Protein AF-0000000079723675 (afdb_homodimer)

pLDDT: mean 72.55, std 24.97, range [15.48, 98.06]

Nearest PDB structures (foldseek):
  5cr4-assembly1_A  TM=3.890E-01  e=3.485E-01  synthetic construct
  6el2-assembly1_B  TM=4.693E-01  e=3.642E+00  Sulfolobus acidocaldarius
  6en8-assembly1_E  TM=5.017E-01  e=5.635E+00  Sulfolobus acidocaldarius DSM 639
  5k7z-assembly2_C  TM=5.025E-01  e=7.403E+00  Myxococcus xanthus DK 1622
  5cr4-assembly1_A  TM=3.819E-01  e=1.447E-01  synthetic construct

Secondary structure (DSSP, 8-state):
--------------------------------------------------SS---THHHHH-GGG---------HHHH-HHHHHHHHHHHHHHHHHHTT---SSSS--EESS-STT-TTEEEETTT--EEESSTTSTTTT--S-THHHHHHHHHHHHHTTS---HHHHHHHHT--HHHHHHHHHHHHHHHHHHHHHHHHHHHHHHHHHHHHS-----SSS--HHHHTTS--EEEEEEEE--HHHHT-TTS-TTS-STTGGGB--GGGT--B-SEEEEEEEETTS-EEEEEES---HHHHHHHHHHHS-TTS-EEE-TT-TT--S-TTEEE--S--B-SSTT-SB-GGGTB-TTS-B-HHHHHHHHHHHHHHTTSS---GGGHHHHHHHHHHHHHGGG-HHHHHHHH-STT----S--/--------------------------------------------------SS---SHHHHH-GGG---------HHHH-HHHHHHHHHHHHHHHHHHTT---SSSS--EESS-STT-TTEEEETTT--EEESSTTSTTTT--S-THHHHHHHHHHHHHTTS---HHHHHHHHT--HHHHHHHHHHHHHHHHHHHHHHHHHHHHHHHHHHHHS-----SSS--HHHHTTS--EEEEEEEE--HHHHT-TTS-TT--STTGGGB--GGGT--B-SEEEEEEEETTS-EEEEEES---HHHHHHHHHHHS-TTS-EEE-TT-TT--S-TTEEE--S--B-SSTT-SB-GGGTB-TTS-B-HHHHHHHHHHHHHHGGGS---GGGHHHHHHHHHHHHHGGG-HHHHHHHH-STT----S--

InterPro domains:
  IPR024445 ISXO2-like transposase domain [PF12762] (253-391)
  IPR024445 ISXO2-like transposase domain [SM01126] (266-394)

Solvent-accessible surface area (backbone atoms only — not comparable to full-atom values): 48004 Å² total; per-residue (Å²): 138,90,80,77,84,87,79,81,87,80,80,79,86,80,83,72,84,76,77,76,75,74,81,72,80,67,82,66,72,76,70,70,72,72,65,76,74,75,74,69,68,70,71,64,54,56,77,73,77,68,65,98,61,74,61,57,57,59,43,29,38,44,58,90,69,63,66,89,67,66,90,37,71,45,63,63,68,69,33,65,69,52,29,49,51,25,28,46,44,29,50,51,49,41,23,56,44,56,63,59,71,63,96,56,97,66,67,41,70,23,44,62,68,44,85,98,32,74,54,31,28,33,24,74,71,80,58,52,76,42,63,50,32,59,85,44,82,52,43,90,57,85,64,68,55,24,56,57,38,49,52,52,47,49,37,56,47,45,53,77,45,67,76,49,39,66,38,45,10,51,55,65,54,40,58,54,70,60,22,40,52,51,48,50,38,51,24,51,52,32,31,54,52,32,50,51,52,45,54,51,51,25,52,49,48,41,54,47,22,70,75,53,75,65,81,62,70,97,70,64,66,42,48,78,74,47,57,70,42,68,35,32,30,36,41,73,47,73,46,70,27,68,70,53,70,65,45,69,75,55,64,72,74,62,80,52,82,71,63,72,26,40,40,50,71,90,70,69,41,48,68,57,29,39,35,32,42,39,38,31,33,49,76,53,48,48,46,57,41,66,43,95,56,96,42,67,68,56,54,50,52,55,42,60,72,54,45,48,65,60,44,36,34,32,25,46,65,84,57,74,79,67,77,85,38,81,37,55,46,64,27,49,61,76,49,56,34,85,54,86,86,45,69,73,26,70,41,31,54,38,30,87,31,56,42,49,44,56,64,34,50,53,51,50,51,50,49,52,60,27,50,59,76,46,53,69,65,59,52,90,53,38,47,42,58,36,23,32,56,25,26,57,66,34,43,82,61,34,66,68,58,40,46,66,69,54,47,74,79,76,51,62,67,38,69,87,115,139,83,82,83,75,81,74,80,91,82,83,77,83,79,89,78,86,75,78,79,78,74,81,72,80,67,82,66,71,77,67,70,74,72,63,74,72,72,74,65,66,69,74,64,55,55,78,74,78,66,66,96,58,73,61,58,56,61,41,28,38,42,58,87,66,62,70,90,64,66,91,36,69,45,66,61,68,69,33,64,69,52,31,50,50,24,29,44,43,29,50,51,48,41,22,56,45,57,64,59,72,63,95,57,96,68,67,41,66,21,43,61,70,45,84,98,31,74,54,31,27,32,23,75,70,80,58,52,75,41,61,50,32,59,84,41,83,50,43,91,57,84,64,68,55,24,55,56,36,51,50,51,47,49,37,55,48,44,53,77,46,68,77,50,39,66,39,44,10,50,54,66,55,42,58,55,69,60,22,40,52,52,49,48,38,52,24,52,51,32,32,54,52,31,51,52,52,45,54,52,49,25,53,51,48,40,54,47,23,69,74,53,74,66,82,63,70,95,70,63,67,39,49,78,74,46,57,69,42,69,36,32,29,35,41,75,47,74,47,70,25,65,71,53,69,64,45,67,77,53,62,74,74,61,79,51,81,71,64,72,27,40,40,53,71,88,70,67,41,48,68,58,28,40,36,34,42,39,37,31,33,48,78,54,48,49,47,54,40,66,41,94,56,96,41,67,68,57,52,50,53,54,42,60,72,54,44,46,64,59,44,35,34,33,25,44,67,84,57,75,81,67,75,86,39,82,38,55,46,64,27,48,61,77,49,58,33,85,52,86,86,43,69,73,24,69,41,30,54,36,32,86,31,57,42,49,45,57,64,35,50,53,51,50,50,49,49,53,61,28,52,60,76,55,48,64,65,59,50,90,53,38,47,42,58,36,22,33,55,24,27,56,67,34,43,82,61,35,65,69,59,41,45,66,71,56,48,74,77,74,51,60,65,40,66,87,115

Organism: NCBI:txid2484901

Structure (mmCIF, N/CA/C/O backbone):
data_AF-0000000079723675-model_v1
#
loop_
_entity.id
_entity.type
_entity.pdbx_description
1 polymer 'ISXO2-like transposase domain-containing protein'
#
loop_
_atom_site.group_PDB
_atom_site.id
_atom_site.type_symbol
_atom_site.label_atom_id
_atom_site.label_alt_id
_atom_site.label_comp_id
_atom_site.label_asym_id
_atom_site.label_entity_id
_atom_site.label_seq_id
_atom_site.pdbx_PDB_ins_code
_atom_site.Cartn_x
_atom_site.Cartn_y
_atom_site.Cartn_z
_atom_site.occupancy
_atom_site.B_iso_or_equiv
_atom_site.auth_seq_id
_atom_site.auth_comp_id
_atom_site.auth_asym_id
_atom_site.auth_atom_id
_atom_site.pdbx_PDB_model_num
ATOM 1 N N . MET A 1 1 ? -50.812 52.094 -29.219 1 16.36 1 MET A N 1
ATOM 2 C CA . MET A 1 1 ? -50.406 52.469 -30.578 1 16.36 1 MET A CA 1
ATOM 3 C C . MET A 1 1 ? -49.125 51.719 -30.969 1 16.36 1 MET A C 1
ATOM 5 O O . MET A 1 1 ? -49.094 50.938 -31.922 1 16.36 1 MET A O 1
ATOM 9 N N . THR A 1 2 ? -48.031 52.438 -31.031 1 16.05 2 THR A N 1
ATOM 10 C CA . THR A 1 2 ? -46.969 52.5 -32.031 1 16.05 2 THR A CA 1
ATOM 11 C C . THR A 1 2 ? -45.938 51.406 -31.781 1 16.05 2 THR A C 1
ATOM 13 O O . THR A 1 2 ? -45.438 51.25 -30.656 1 16.05 2 THR A O 1
ATOM 16 N N . ARG A 1 3 ? -45.625 50.469 -32.781 1 17.98 3 ARG A N 1
ATOM 17 C CA . ARG A 1 3 ? -45 49.312 -33.406 1 17.98 3 ARG A CA 1
ATOM 18 C C . ARG A 1 3 ? -43.5 49.469 -33.531 1 17.98 3 ARG A C 1
ATOM 20 O O . ARG A 1 3 ? -42.844 48.656 -34.188 1 17.98 3 ARG A O 1
ATOM 27 N N . SER A 1 4 ? -42.969 50.562 -33.188 1 15.48 4 SER A N 1
ATOM 28 C CA . SER A 1 4 ? -41.875 51.031 -34.031 1 15.48 4 SER A CA 1
ATOM 29 C C . SER A 1 4 ? -40.719 50.062 -34.031 1 15.48 4 SER A C 1
ATOM 31 O O . SER A 1 4 ? -40.625 49.219 -33.156 1 15.48 4 SER A O 1
ATOM 33 N N . LEU A 1 5 ? -39.469 50.469 -34.031 1 16.7 5 LEU A N 1
ATOM 34 C CA . LEU A 1 5 ? -38.531 50.688 -35.125 1 16.7 5 LEU A CA 1
ATOM 35 C C . LEU A 1 5 ? -37.406 49.656 -35.094 1 16.7 5 LEU A C 1
ATOM 37 O O . LEU A 1 5 ? -37.188 48.969 -36.125 1 16.7 5 LEU A O 1
ATOM 41 N N . SER A 1 6 ? -36.125 50 -34.875 1 16.11 6 SER A N 1
ATOM 42 C CA . SER A 1 6 ? -35 50.125 -35.781 1 16.11 6 SER A CA 1
ATOM 43 C C . SER A 1 6 ? -34.062 48.938 -35.688 1 16.11 6 SER A C 1
ATOM 45 O O . SER A 1 6 ? -33.875 48.375 -34.594 1 16.11 6 SER A O 1
ATOM 47 N N . ARG A 1 7 ? -33.312 48.438 -36.781 1 17.86 7 ARG A N 1
ATOM 48 C CA . ARG A 1 7 ? -32.719 47.375 -37.562 1 17.86 7 ARG A CA 1
ATOM 49 C C . ARG A 1 7 ? -31.266 47.156 -37.188 1 17.86 7 ARG A C 1
ATOM 51 O O . ARG A 1 7 ? -30.594 46.281 -37.75 1 17.86 7 ARG A O 1
ATOM 58 N N . THR A 1 8 ? -30.609 47.844 -36.219 1 17.09 8 THR A N 1
ATOM 59 C CA . THR A 1 8 ? -29.297 48.25 -36.719 1 17.09 8 THR A CA 1
ATOM 60 C C . THR A 1 8 ? -28.453 47.031 -37.094 1 17.09 8 THR A C 1
ATOM 62 O O . THR A 1 8 ? -28.703 45.906 -36.625 1 17.09 8 THR A O 1
ATOM 65 N N . PRO A 1 9 ? -27 47.094 -37.062 1 18.28 9 PRO A N 1
ATOM 66 C CA . PRO A 1 9 ? -25.906 47 -38.031 1 18.28 9 PRO A CA 1
ATOM 67 C C . PRO A 1 9 ? -25.297 45.594 -38.094 1 18.28 9 PRO A C 1
ATOM 69 O O . PRO A 1 9 ? -25.406 44.844 -37.156 1 18.28 9 PRO A O 1
ATOM 72 N N . THR A 1 10 ? -24.656 45.188 -39.219 1 18.36 10 THR A N 1
ATOM 73 C CA . THR A 1 10 ? -24.266 44.125 -40.156 1 18.36 10 THR A CA 1
ATOM 74 C C . THR A 1 10 ? -22.906 43.562 -39.781 1 18.36 10 THR A C 1
ATOM 76 O O . THR A 1 10 ? -21.875 44.188 -39.938 1 18.36 10 THR A O 1
ATOM 79 N N . PHE A 1 11 ? -22.531 43.219 -38.531 1 19.47 11 PHE A N 1
ATOM 80 C CA . PHE A 1 11 ? -21.094 43.031 -38.281 1 19.47 11 PHE A CA 1
ATOM 81 C C . PHE A 1 11 ? -20.516 42.031 -39.25 1 19.47 11 PHE A C 1
ATOM 83 O O . PHE A 1 11 ? -21.125 40.969 -39.5 1 19.47 11 PHE A O 1
ATOM 90 N N . PRO A 1 12 ? -19.578 42.469 -40.031 1 18.55 12 PRO A N 1
ATOM 91 C CA . PRO A 1 12 ? -19.031 41.844 -41.25 1 18.55 12 PRO A CA 1
ATOM 92 C C . PRO A 1 12 ? -18.547 40.438 -41.031 1 18.55 12 PRO A C 1
ATOM 94 O O . PRO A 1 12 ? -18.328 40 -39.875 1 18.55 12 PRO A O 1
ATOM 97 N N . PRO A 1 13 ? -18.141 39.719 -42.125 1 17.48 13 PRO A N 1
ATOM 98 C CA . PRO A 1 13 ? -18.078 38.344 -42.625 1 17.48 13 PRO A CA 1
ATOM 99 C C . PRO A 1 13 ? -16.938 37.531 -41.969 1 17.48 13 PRO A C 1
ATOM 101 O O . PRO A 1 13 ? -16.031 38.125 -41.375 1 17.48 13 PRO A O 1
ATOM 104 N N . LYS A 1 14 ? -16.781 36.156 -42.281 1 18.22 14 LYS A N 1
ATOM 105 C CA . LYS A 1 14 ? -16.375 34.812 -41.969 1 18.22 14 LYS A CA 1
ATOM 106 C C . LYS A 1 14 ? -14.914 34.562 -42.344 1 18.22 14 LYS A C 1
ATOM 108 O O . LYS A 1 14 ? -14.625 33.938 -43.375 1 18.22 14 LYS A O 1
ATOM 113 N N . SER A 1 15 ? -13.961 35.594 -42.125 1 16.7 15 SER A N 1
ATOM 114 C CA . SER A 1 15 ? -12.773 35.469 -42.969 1 16.7 15 SER A CA 1
ATOM 115 C C . SER A 1 15 ? -12.117 34.094 -42.812 1 16.7 15 SER A C 1
ATOM 117 O O . SER A 1 15 ? -12.109 33.531 -41.688 1 16.7 15 SER A O 1
ATOM 119 N N . THR A 1 16 ? -11.711 33.344 -43.938 1 18.69 16 THR A N 1
ATOM 120 C CA . THR A 1 16 ? -11.289 32.094 -44.562 1 18.69 16 THR A CA 1
ATOM 121 C C . THR A 1 16 ? -9.836 31.781 -44.25 1 18.69 16 THR A C 1
ATOM 123 O O . THR A 1 16 ? -9.25 30.875 -44.844 1 18.69 16 THR A O 1
ATOM 126 N N . SER A 1 17 ? -9.203 32.438 -43.25 1 17.56 17 SER A N 1
ATOM 127 C CA . SER A 1 17 ? -7.762 32.469 -43.5 1 17.56 17 SER A CA 1
ATOM 128 C C . SER A 1 17 ? -7.203 31.078 -43.75 1 17.56 17 SER A C 1
ATOM 130 O O . SER A 1 17 ? -7.594 30.125 -43.062 1 17.56 17 SER A O 1
ATOM 132 N N . GLU A 1 18 ? -6.582 30.844 -44.906 1 17.5 18 GLU A N 1
ATOM 133 C CA . GLU A 1 18 ? -5.895 29.875 -45.75 1 17.5 18 GLU A CA 1
ATOM 134 C C . GLU A 1 18 ? -4.742 29.203 -45 1 17.5 18 GLU A C 1
ATOM 136 O O . GLU A 1 18 ? -3.82 29.891 -44.531 1 17.5 18 GLU A O 1
ATOM 141 N N . ALA A 1 19 ? -5.008 28.172 -44.25 1 18.5 19 ALA A N 1
ATOM 142 C CA . ALA A 1 19 ? -4.133 27.266 -43.5 1 18.5 19 ALA A CA 1
ATOM 143 C C . ALA A 1 19 ? -2.986 26.766 -44.375 1 18.5 19 ALA A C 1
ATOM 145 O O . ALA A 1 19 ? -3.215 26.219 -45.469 1 18.5 19 ALA A O 1
ATOM 146 N N . ASP A 1 20 ? -1.951 27.609 -44.531 1 17.81 20 ASP A N 1
ATOM 147 C CA . ASP A 1 20 ? -0.796 27.375 -45.375 1 17.81 20 ASP A CA 1
ATOM 148 C C . ASP A 1 20 ? -0.381 25.906 -45.375 1 17.81 20 ASP A C 1
ATOM 150 O O . ASP A 1 20 ? -0.343 25.281 -44.312 1 17.81 20 ASP A O 1
ATOM 154 N N . PRO A 1 21 ? -0.301 25.203 -46.562 1 19.31 21 PRO A N 1
ATOM 155 C CA . PRO A 1 21 ? -0.136 23.797 -46.969 1 19.31 21 PRO A CA 1
ATOM 156 C C . PRO A 1 21 ? 1.238 23.234 -46.594 1 19.31 21 PRO A C 1
ATOM 158 O O . PRO A 1 21 ? 2.256 23.719 -47.125 1 19.31 21 PRO A O 1
ATOM 161 N N . LEU A 1 22 ? 1.754 23.344 -45.438 1 19.3 22 LEU A N 1
ATOM 162 C CA . LEU A 1 22 ? 3.18 23.047 -45.344 1 19.3 22 LEU A CA 1
ATOM 163 C C . LEU A 1 22 ? 3.518 21.766 -46.125 1 19.3 22 LEU A C 1
ATOM 165 O O . LEU A 1 22 ? 2.727 20.828 -46.156 1 19.3 22 LEU A O 1
ATOM 169 N N . PRO A 1 23 ? 4.41 21.875 -47.062 1 18.03 23 PRO A N 1
ATOM 170 C CA . PRO A 1 23 ? 4.75 20.875 -48.062 1 18.03 23 PRO A CA 1
ATOM 171 C C . PRO A 1 23 ? 4.973 19.484 -47.469 1 18.03 23 PRO A C 1
ATOM 173 O O . PRO A 1 23 ? 5.402 19.359 -46.344 1 18.03 23 PRO A O 1
ATOM 176 N N . ARG A 1 24 ? 4.25 18.438 -48 1 18.33 24 ARG A N 1
ATOM 177 C CA . ARG A 1 24 ? 4.086 17 -47.875 1 18.33 24 ARG A CA 1
ATOM 178 C C . ARG A 1 24 ? 5.387 16.266 -48.156 1 18.33 24 ARG A C 1
ATOM 180 O O . ARG A 1 24 ? 5.387 15.25 -48.875 1 18.33 24 ARG A O 1
ATOM 187 N N . GLN A 1 25 ? 6.547 16.953 -48.031 1 17.94 25 GLN A N 1
ATOM 188 C CA . GLN A 1 25 ? 7.559 16.125 -48.688 1 17.94 25 GLN A CA 1
ATOM 189 C C . GLN A 1 25 ? 7.465 14.68 -48.25 1 17.94 25 GLN A C 1
ATOM 191 O O . GLN A 1 25 ? 7.176 14.398 -47.094 1 17.94 25 GLN A O 1
ATOM 196 N N . GLY A 1 26 ? 7.277 13.719 -49.219 1 17.7 26 GLY A N 1
ATOM 197 C CA . GLY A 1 26 ? 7.027 12.305 -49.438 1 17.7 26 GLY A CA 1
ATOM 198 C C . GLY A 1 26 ? 8.07 11.414 -48.781 1 17.7 26 GLY A C 1
ATOM 199 O O . GLY A 1 26 ? 8.125 10.211 -49.031 1 17.7 26 GLY A O 1
ATOM 200 N N . VAL A 1 27 ? 8.93 11.859 -47.938 1 18.97 27 VAL A N 1
ATOM 201 C CA . VAL A 1 27 ? 10.078 10.961 -47.781 1 18.97 27 VAL A CA 1
ATOM 202 C C . VAL A 1 27 ? 9.594 9.562 -47.438 1 18.97 27 VAL A C 1
ATOM 204 O O . VAL A 1 27 ? 8.781 9.391 -46.5 1 18.97 27 VAL A O 1
ATOM 207 N N . THR A 1 28 ? 9.531 8.633 -48.375 1 19.16 28 THR A N 1
ATOM 208 C CA . THR A 1 28 ? 9.211 7.215 -48.531 1 19.16 28 THR A CA 1
ATOM 209 C C . THR A 1 28 ? 9.984 6.387 -47.5 1 19.16 28 THR A C 1
ATOM 211 O O . THR A 1 28 ? 9.914 5.156 -47.5 1 19.16 28 THR A O 1
ATOM 214 N N . SER A 1 29 ? 10.594 6.984 -46.531 1 18.81 29 SER A N 1
ATOM 215 C CA . SER A 1 29 ? 11.602 6.094 -45.969 1 18.81 29 SER A CA 1
ATOM 216 C C . SER A 1 29 ? 11 4.738 -45.625 1 18.81 29 SER A C 1
ATOM 218 O O . SER A 1 29 ? 9.852 4.656 -45.188 1 18.81 29 SER A O 1
ATOM 220 N N . SER A 1 30 ? 11.438 3.664 -46.312 1 18.86 30 SER A N 1
ATOM 221 C CA . SER A 1 30 ? 11.172 2.229 -46.281 1 18.86 30 SER A CA 1
ATOM 222 C C . SER A 1 30 ? 11.164 1.713 -44.844 1 18.86 30 SER A C 1
ATOM 224 O O . SER A 1 30 ? 12.18 1.761 -44.156 1 18.86 30 SER A O 1
ATOM 226 N N . LEU A 1 31 ? 10.312 2.168 -44.156 1 19.25 31 LEU A N 1
ATOM 227 C CA . LEU A 1 31 ? 10.18 1.671 -42.812 1 19.25 31 LEU A CA 1
ATOM 228 C C . LEU A 1 31 ? 10.18 0.146 -42.781 1 19.25 31 LEU A C 1
ATOM 230 O O . LEU A 1 31 ? 9.211 -0.486 -43.219 1 19.25 31 LEU A O 1
ATOM 234 N N . ARG A 1 32 ? 11.375 -0.389 -43.156 1 20.66 32 ARG A N 1
ATOM 235 C CA . ARG A 1 32 ? 11.453 -1.842 -43.031 1 20.66 32 ARG A CA 1
ATOM 236 C C . ARG A 1 32 ? 10.758 -2.324 -41.781 1 20.66 32 ARG A C 1
ATOM 238 O O . ARG A 1 32 ? 10.859 -1.69 -40.719 1 20.66 32 ARG A O 1
ATOM 245 N N . SER A 1 33 ? 9.648 -2.846 -41.969 1 20.62 33 SER A N 1
ATOM 246 C CA . SER A 1 33 ? 8.789 -3.6 -41.062 1 20.62 33 SER A CA 1
ATOM 247 C C . SER A 1 33 ? 9.609 -4.465 -40.125 1 20.62 33 SER A C 1
ATOM 249 O O . SER A 1 33 ? 10.188 -5.473 -40.531 1 20.62 33 SER A O 1
ATOM 251 N N . ALA A 1 34 ? 10.594 -3.846 -39.469 1 20.78 34 ALA A N 1
ATOM 252 C CA . ALA A 1 34 ? 11.312 -4.816 -38.656 1 20.78 34 ALA A CA 1
ATOM 253 C C . ALA A 1 34 ? 10.336 -5.695 -37.875 1 20.78 34 ALA A C 1
ATOM 255 O O . ALA A 1 34 ? 9.547 -5.195 -37.062 1 20.78 34 ALA A O 1
ATOM 256 N N . SER A 1 35 ? 9.812 -6.699 -38.5 1 20.45 35 SER A N 1
ATOM 257 C CA . SER A 1 35 ? 9.047 -7.797 -37.938 1 20.45 35 SER A CA 1
ATOM 258 C C . SER A 1 35 ? 9.633 -8.227 -36.594 1 20.45 35 SER A C 1
ATOM 260 O O . SER A 1 35 ? 10.836 -8.484 -36.469 1 20.45 35 SER A O 1
ATOM 262 N N . PRO A 1 36 ? 9.203 -7.574 -35.594 1 24.47 36 PRO A N 1
ATOM 263 C CA . PRO A 1 36 ? 9.812 -8.078 -34.344 1 24.47 36 PRO A CA 1
ATOM 264 C C . PRO A 1 36 ? 9.984 -9.594 -34.344 1 24.47 36 PRO A C 1
ATOM 266 O O . PRO A 1 36 ? 9.055 -10.32 -34.688 1 24.47 36 PRO A O 1
ATOM 269 N N . HIS A 1 37 ? 10.961 -10.094 -34.938 1 23.28 37 HIS A N 1
ATOM 270 C CA . HIS A 1 37 ? 11.281 -11.516 -34.781 1 23.28 37 HIS A CA 1
ATOM 271 C C . HIS A 1 37 ? 10.898 -12.031 -33.406 1 23.28 37 HIS A C 1
ATOM 273 O O . HIS A 1 37 ? 11.148 -11.359 -32.406 1 23.28 37 HIS A O 1
ATOM 279 N N . SER A 1 38 ? 9.797 -12.719 -33.312 1 25.06 38 SER A N 1
ATOM 280 C CA . SER A 1 38 ? 9.227 -13.633 -32.344 1 25.06 38 SER A CA 1
ATOM 281 C C . SER A 1 38 ? 10.305 -14.438 -31.625 1 25.06 38 SER A C 1
ATOM 283 O O . SER A 1 38 ? 10.578 -15.586 -32 1 25.06 38 SER A O 1
ATOM 285 N N . ALA A 1 39 ? 11.438 -13.984 -31.531 1 26.34 39 ALA A N 1
ATOM 286 C CA . ALA A 1 39 ? 12.273 -14.906 -30.766 1 26.34 39 ALA A CA 1
ATOM 287 C C . ALA A 1 39 ? 11.578 -15.336 -29.484 1 26.34 39 ALA A C 1
ATOM 289 O O . ALA A 1 39 ? 11.586 -14.602 -28.5 1 26.34 39 ALA A O 1
ATOM 290 N N . GLU A 1 40 ? 10.43 -15.891 -29.516 1 30.16 40 GLU A N 1
ATOM 291 C CA . GLU A 1 40 ? 9.773 -16.734 -28.531 1 30.16 40 GLU A CA 1
ATOM 292 C C . GLU A 1 40 ? 10.773 -17.656 -27.828 1 30.16 40 GLU A C 1
ATOM 294 O O . GLU A 1 40 ? 10.867 -18.844 -28.172 1 30.16 40 GLU A O 1
ATOM 299 N N . GLY A 1 41 ? 12 -17.375 -27.891 1 28.27 41 GLY A N 1
ATOM 300 C CA . GLY A 1 41 ? 12.734 -18.328 -27.062 1 28.27 41 GLY A CA 1
ATOM 301 C C . GLY A 1 41 ? 12.141 -18.484 -25.672 1 28.27 41 GLY A C 1
ATOM 302 O O . GLY A 1 41 ? 12.078 -17.531 -24.906 1 28.27 41 GLY A O 1
ATOM 303 N N . LYS A 1 42 ? 11.188 -19.297 -25.531 1 36.59 42 LYS A N 1
ATOM 304 C CA . LYS A 1 42 ? 10.5 -19.688 -24.312 1 36.59 42 LYS A CA 1
ATOM 305 C C . LYS A 1 42 ? 11.477 -19.781 -23.141 1 36.59 42 LYS A C 1
ATOM 307 O O . LYS A 1 42 ? 12.367 -20.625 -23.141 1 36.59 42 LYS A O 1
ATOM 312 N N . LEU A 1 43 ? 11.883 -18.672 -22.656 1 44.28 43 LEU A N 1
ATOM 313 C CA . LEU A 1 43 ? 12.57 -18.766 -21.375 1 44.28 43 LEU A CA 1
ATOM 314 C C . LEU A 1 43 ? 11.891 -19.781 -20.469 1 44.28 43 LEU A C 1
ATOM 316 O O . LEU A 1 43 ? 10.773 -19.562 -20 1 44.28 43 LEU A O 1
ATOM 320 N N . HIS A 1 44 ? 11.961 -21.062 -20.812 1 41.25 44 HIS A N 1
ATOM 321 C CA . HIS A 1 44 ? 11.32 -22.062 -19.953 1 41.25 44 HIS A CA 1
ATOM 322 C C . HIS A 1 44 ? 12.062 -22.219 -18.641 1 41.25 44 HIS A C 1
ATOM 324 O O . HIS A 1 44 ? 13.242 -22.578 -18.609 1 41.25 44 HIS A O 1
ATOM 330 N N . PRO A 1 45 ? 11.617 -21.484 -17.672 1 44.25 45 PRO A N 1
ATOM 331 C CA . PRO A 1 45 ? 12.242 -21.859 -16.391 1 44.25 45 PRO A CA 1
ATOM 332 C C . PRO A 1 45 ? 12.125 -23.344 -16.078 1 44.25 45 PRO A C 1
ATOM 334 O O . PRO A 1 45 ? 11.164 -24 -16.5 1 44.25 45 PRO A O 1
ATOM 337 N N . LYS A 1 46 ? 13.148 -24.125 -16.047 1 47 46 LYS A N 1
ATOM 338 C CA . LYS A 1 46 ? 13.062 -25.516 -15.625 1 47 46 LYS A CA 1
ATOM 339 C C . LYS A 1 46 ? 12.352 -25.625 -14.273 1 47 46 LYS A C 1
ATOM 341 O O . LYS A 1 46 ? 12.461 -24.734 -13.43 1 47 46 LYS A O 1
ATOM 346 N N . PRO A 1 47 ? 11.484 -26.625 -14.156 1 46.34 47 PRO A N 1
ATOM 347 C CA . PRO A 1 47 ? 10.742 -26.859 -12.906 1 46.34 47 PRO A CA 1
ATOM 348 C C . PRO A 1 47 ? 11.656 -26.906 -11.688 1 46.34 47 PRO A C 1
ATOM 350 O O . PRO A 1 47 ? 12.734 -27.516 -11.734 1 46.34 47 PRO A O 1
ATOM 353 N N . LEU A 1 48 ? 11.609 -25.922 -10.875 1 45.47 48 LEU A N 1
ATOM 354 C CA . LEU A 1 48 ? 12.32 -25.969 -9.602 1 45.47 48 LEU A CA 1
ATOM 355 C C . LEU A 1 48 ? 12.117 -27.312 -8.914 1 45.47 48 LEU A C 1
ATOM 357 O O . LEU A 1 48 ? 10.984 -27.734 -8.695 1 45.47 48 LEU A O 1
ATOM 361 N N . LYS A 1 49 ? 12.93 -28.328 -9.125 1 42.72 49 LYS A N 1
ATOM 362 C CA . LYS A 1 49 ? 12.875 -29.609 -8.445 1 42.72 49 LYS A CA 1
ATOM 363 C C . LYS A 1 49 ? 12.688 -29.438 -6.945 1 42.72 49 LYS A C 1
ATOM 365 O O . LYS A 1 49 ? 13.531 -28.844 -6.27 1 42.72 49 LYS A O 1
ATOM 370 N N . GLU A 1 50 ? 11.484 -29.281 -6.445 1 43.59 50 GLU A N 1
ATOM 371 C CA . GLU A 1 50 ? 11.258 -29.25 -5.004 1 43.59 50 GLU A CA 1
ATOM 372 C C . GLU A 1 50 ? 11.82 -30.5 -4.336 1 43.59 50 GLU A C 1
ATOM 374 O O . GLU A 1 50 ? 11.461 -31.625 -4.703 1 43.59 50 GLU A O 1
ATOM 379 N N . GLU A 1 51 ? 12.891 -30.625 -3.871 1 41.97 51 GLU A N 1
ATOM 380 C CA . GLU A 1 51 ? 13.125 -31.719 -2.938 1 41.97 51 GLU A CA 1
ATOM 381 C C . GLU A 1 51 ? 11.867 -32.031 -2.125 1 41.97 51 GLU A C 1
ATOM 383 O O . GLU A 1 51 ? 10.828 -31.406 -2.314 1 41.97 51 GLU A O 1
ATOM 388 N N . ASN A 1 52 ? 11.992 -32.469 -0.635 1 41.03 52 ASN A N 1
ATOM 389 C CA . ASN A 1 52 ? 10.984 -32.938 0.32 1 41.03 52 ASN A CA 1
ATOM 390 C C . ASN A 1 52 ? 9.898 -31.875 0.519 1 41.03 52 ASN A C 1
ATOM 392 O O . ASN A 1 52 ? 9.961 -31.078 1.459 1 41.03 52 ASN A O 1
ATOM 396 N N . THR A 1 53 ? 9.391 -31.266 -0.427 1 50.16 53 THR A N 1
ATOM 397 C CA . THR A 1 53 ? 8.539 -30.078 -0.354 1 50.16 53 THR A CA 1
ATOM 398 C C . THR A 1 53 ? 7.219 -30.406 0.333 1 50.16 53 THR A C 1
ATOM 400 O O . THR A 1 53 ? 6.52 -31.344 -0.068 1 50.16 53 THR A O 1
ATOM 403 N N . SER A 1 54 ? 7.102 -30.078 1.52 1 57.31 54 SER A N 1
ATOM 404 C CA . SER A 1 54 ? 5.855 -30.109 2.279 1 57.31 54 SER A CA 1
ATOM 405 C C . SER A 1 54 ? 4.664 -29.75 1.401 1 57.31 54 SER A C 1
ATOM 407 O O . SER A 1 54 ? 4.75 -28.828 0.585 1 57.31 54 SER A O 1
ATOM 409 N N . SER A 1 55 ? 3.836 -30.688 1.088 1 76.5 55 SER A N 1
ATOM 410 C CA . SER A 1 55 ? 2.6 -30.609 0.318 1 76.5 55 SER A CA 1
ATOM 411 C C . SER A 1 55 ? 1.826 -29.328 0.659 1 76.5 55 SER A C 1
ATOM 413 O O . SER A 1 55 ? 1.802 -28.906 1.815 1 76.5 55 SER A O 1
ATOM 415 N N . PHE A 1 56 ? 1.502 -28.531 -0.407 1 80.69 56 PHE A N 1
ATOM 416 C CA . PHE A 1 56 ? 0.645 -27.359 -0.229 1 80.69 56 PHE A CA 1
ATOM 417 C C . PHE A 1 56 ? -0.626 -27.734 0.525 1 80.69 56 PHE A C 1
ATOM 419 O O . PHE A 1 56 ? -1.162 -26.922 1.287 1 80.69 56 PHE A O 1
ATOM 426 N N . LEU A 1 57 ? -0.98 -28.984 0.331 1 78.38 57 LEU A N 1
ATOM 427 C CA . LEU A 1 57 ? -2.312 -29.391 0.758 1 78.38 57 LEU A CA 1
ATOM 428 C C . LEU A 1 57 ? -2.396 -29.469 2.279 1 78.38 57 LEU A C 1
ATOM 430 O O . LEU A 1 57 ? -3.471 -29.281 2.854 1 78.38 57 LEU A O 1
ATOM 434 N N . SER A 1 58 ? -1.248 -29.766 2.842 1 75.12 58 SER A N 1
ATOM 435 C CA . SER A 1 58 ? -1.265 -29.828 4.301 1 75.12 58 SER A CA 1
ATOM 436 C C . SER A 1 58 ? -1.71 -28.5 4.902 1 75.12 58 SER A C 1
ATOM 438 O O . SER A 1 58 ? -2.398 -28.469 5.922 1 75.12 58 SER A O 1
ATOM 440 N N . HIS A 1 59 ? -1.467 -27.438 4.152 1 70.12 59 HIS A N 1
ATOM 441 C CA . HIS A 1 59 ? -1.816 -26.094 4.629 1 70.12 59 HIS A CA 1
ATOM 442 C C . HIS A 1 59 ? -3.291 -25.797 4.387 1 70.12 59 HIS A C 1
ATOM 444 O O . HIS A 1 59 ? -3.9 -25.031 5.129 1 70.12 59 HIS A O 1
ATOM 450 N N . PHE A 1 60 ? -3.771 -26.422 3.355 1 71.5 60 PHE A N 1
ATOM 451 C CA . PHE A 1 60 ? -5.141 -26.109 2.957 1 71.5 60 PHE A CA 1
ATOM 452 C C . PHE A 1 60 ? -6.141 -26.828 3.855 1 71.5 60 PHE A C 1
ATOM 454 O O . PHE A 1 60 ? -7.246 -26.328 4.078 1 71.5 60 PHE A O 1
ATOM 461 N N . ILE A 1 61 ? -5.742 -27.938 4.301 1 62.81 61 ILE A N 1
ATOM 462 C CA . ILE A 1 61 ? -6.625 -28.828 5.043 1 62.81 61 ILE A CA 1
ATOM 463 C C . ILE A 1 61 ? -6.516 -28.531 6.539 1 62.81 61 ILE A C 1
ATOM 465 O O . ILE A 1 61 ? -7.527 -28.484 7.242 1 62.81 61 ILE A O 1
ATOM 469 N N . ASN A 1 62 ? -5.262 -28.266 7.012 1 54.44 62 ASN A N 1
ATOM 470 C CA . ASN A 1 62 ? -5.07 -27.953 8.422 1 54.44 62 ASN A CA 1
ATOM 471 C C . ASN A 1 62 ? -4.816 -26.453 8.633 1 54.44 62 ASN A C 1
ATOM 473 O O . ASN A 1 62 ? -3.668 -26.016 8.625 1 54.44 62 ASN A O 1
ATOM 477 N N . THR A 1 63 ? -5.891 -25.656 8.648 1 55.69 63 THR A N 1
ATOM 478 C CA . THR A 1 63 ? -5.816 -24.203 8.695 1 55.69 63 THR A CA 1
ATOM 479 C C . THR A 1 63 ? -5.172 -23.734 9.992 1 55.69 63 THR A C 1
ATOM 481 O O . THR A 1 63 ? -4.641 -22.625 10.062 1 55.69 63 THR A O 1
ATOM 484 N N . LYS A 1 64 ? -5.367 -24.391 11.117 1 47.88 64 LYS A N 1
ATOM 485 C CA . LYS A 1 64 ? -4.871 -23.922 12.406 1 47.88 64 LYS A CA 1
ATOM 486 C C . LYS A 1 64 ? -3.357 -23.719 12.375 1 47.88 64 LYS A C 1
ATOM 488 O O . LYS A 1 64 ? -2.818 -22.906 13.117 1 47.88 64 LYS A O 1
ATOM 493 N N . ALA A 1 65 ? -2.781 -24.391 11.5 1 42.66 65 ALA A N 1
ATOM 494 C CA . ALA A 1 65 ? -1.326 -24.438 11.625 1 42.66 65 ALA A CA 1
ATOM 495 C C . ALA A 1 65 ? -0.67 -23.391 10.734 1 42.66 65 ALA A C 1
ATOM 497 O O . ALA A 1 65 ? 0.538 -23.156 10.828 1 42.66 65 ALA A O 1
ATOM 498 N N . PHE A 1 66 ? -1.433 -22.703 9.977 1 48.06 66 PHE A N 1
ATOM 499 C CA . PHE A 1 66 ? -0.697 -21.875 9.031 1 48.06 66 PHE A CA 1
ATOM 500 C C . PHE A 1 66 ? -0.313 -20.547 9.664 1 48.06 66 PHE A C 1
ATOM 502 O O . PHE A 1 66 ? -1.178 -19.812 10.141 1 48.06 66 PHE A O 1
ATOM 509 N N . LYS A 1 67 ? 0.962 -20.531 10.172 1 50.97 67 LYS A N 1
ATOM 510 C CA . LYS A 1 67 ? 1.502 -19.266 10.664 1 50.97 67 LYS A CA 1
ATOM 511 C C . LYS A 1 67 ? 2.096 -18.438 9.531 1 50.97 67 LYS A C 1
ATOM 513 O O . LYS A 1 67 ? 2.979 -18.906 8.812 1 50.97 67 LYS A O 1
ATOM 518 N N . ASN A 1 68 ? 1.323 -17.438 9.086 1 54.34 68 ASN A N 1
ATOM 519 C CA . ASN A 1 68 ? 1.792 -16.516 8.055 1 54.34 68 ASN A CA 1
ATOM 520 C C . ASN A 1 68 ? 3.035 -15.758 8.508 1 54.34 68 ASN A C 1
ATOM 522 O O . ASN A 1 68 ? 3.174 -14.562 8.234 1 54.34 68 ASN A O 1
ATOM 526 N N . HIS A 1 69 ? 3.863 -16.422 9.391 1 57.84 69 HIS A N 1
ATOM 527 C CA . HIS A 1 69 ? 4.996 -15.633 9.859 1 57.84 69 HIS A CA 1
ATOM 528 C C . HIS A 1 69 ? 6.195 -15.773 8.93 1 57.84 69 HIS A C 1
ATOM 530 O O . HIS A 1 69 ? 6.582 -16.891 8.57 1 57.84 69 HIS A O 1
ATOM 536 N N . TYR A 1 70 ? 6.328 -14.672 8.117 1 58.31 70 TYR A N 1
ATOM 537 C CA . TYR A 1 70 ? 7.617 -14.625 7.438 1 58.31 70 TYR A CA 1
ATOM 538 C C . TYR A 1 70 ? 8.758 -14.523 8.438 1 58.31 70 TYR A C 1
ATOM 540 O O . TYR A 1 70 ? 8.727 -13.688 9.344 1 58.31 70 TYR A O 1
ATOM 548 N N . ASP A 1 71 ? 9.359 -15.586 8.828 1 61.78 71 ASP A N 1
ATOM 549 C CA . ASP A 1 71 ? 10.57 -15.43 9.625 1 61.78 71 ASP A CA 1
ATOM 550 C C . ASP A 1 71 ? 11.586 -14.523 8.93 1 61.78 71 ASP A C 1
ATOM 552 O O . ASP A 1 71 ? 12.648 -14.984 8.508 1 61.78 71 ASP A O 1
ATOM 556 N N . TYR A 1 72 ? 11.039 -13.391 8.508 1 64.5 72 TYR A N 1
ATOM 557 C CA . TYR A 1 72 ? 11.852 -12.453 7.734 1 64.5 72 TYR A CA 1
ATOM 558 C C . TYR A 1 72 ? 12.625 -11.516 8.648 1 64.5 72 TYR A C 1
ATOM 560 O O . TYR A 1 72 ? 12.047 -10.891 9.539 1 64.5 72 TYR A O 1
ATOM 568 N N . LYS A 1 73 ? 13.906 -11.773 8.617 1 67.25 73 LYS A N 1
ATOM 569 C CA . LYS A 1 73 ? 14.766 -10.781 9.258 1 67.25 73 LYS A CA 1
ATOM 570 C C . LYS A 1 73 ? 15.125 -9.656 8.281 1 67.25 73 LYS A C 1
ATOM 572 O O . LYS A 1 73 ? 15.789 -9.898 7.27 1 67.25 73 LYS A O 1
ATOM 577 N N . ASN A 1 74 ? 14.578 -8.5 8.586 1 70.31 74 ASN A N 1
ATOM 578 C CA . ASN A 1 74 ? 14.836 -7.359 7.711 1 70.31 74 ASN A CA 1
ATOM 579 C C . ASN A 1 74 ? 16.312 -6.984 7.695 1 70.31 74 ASN A C 1
ATOM 581 O O . ASN A 1 74 ? 16.859 -6.551 8.711 1 70.31 74 ASN A O 1
ATOM 585 N N . PRO A 1 75 ? 16.953 -7.32 6.66 1 67.94 75 PRO A N 1
ATOM 586 C CA . PRO A 1 75 ? 18.391 -7.023 6.57 1 67.94 75 PRO A CA 1
ATOM 587 C C . PRO A 1 75 ? 18.688 -5.535 6.75 1 67.94 75 PRO A C 1
ATOM 589 O O . PRO A 1 75 ? 19.797 -5.172 7.145 1 67.94 75 PRO A O 1
ATOM 592 N N . LEU A 1 76 ? 17.734 -4.77 6.508 1 70.62 76 LEU A N 1
ATOM 593 C CA . LEU A 1 76 ? 17.938 -3.33 6.547 1 70.62 76 LEU A CA 1
ATOM 594 C C . LEU A 1 76 ? 18.25 -2.863 7.965 1 70.62 76 LEU A C 1
ATOM 596 O O . LEU A 1 76 ? 19.172 -2.066 8.18 1 70.62 76 LEU A O 1
ATOM 600 N N . LEU A 1 77 ? 17.562 -3.514 8.875 1 73.12 77 LEU A N 1
ATOM 601 C CA . LEU A 1 77 ? 17.719 -3.004 10.234 1 73.12 77 LEU A CA 1
ATOM 602 C C . LEU A 1 77 ? 18.828 -3.736 10.961 1 73.12 77 LEU A C 1
ATOM 604 O O . LEU A 1 77 ? 19.312 -3.27 12 1 73.12 77 LEU A O 1
ATOM 608 N N . GLY A 1 78 ? 19.25 -4.777 10.312 1 76.19 78 GLY A N 1
ATOM 609 C CA . GLY A 1 78 ? 20.391 -5.484 10.875 1 76.19 78 GLY A CA 1
ATOM 610 C C . GLY A 1 78 ? 21.719 -4.844 10.516 1 76.19 78 GLY A C 1
ATOM 611 O O . GLY A 1 78 ? 22.734 -5.094 11.18 1 76.19 78 GLY A O 1
ATOM 612 N N . ASN A 1 79 ? 21.672 -4 9.586 1 84 79 ASN A N 1
ATOM 613 C CA . ASN A 1 79 ? 22.875 -3.277 9.18 1 84 79 ASN A CA 1
ATOM 614 C C . ASN A 1 79 ? 23.188 -2.133 10.141 1 84 79 ASN A C 1
ATOM 616 O O . ASN A 1 79 ? 22.359 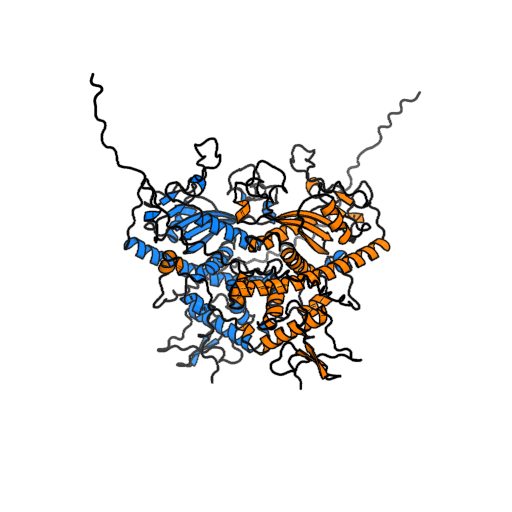-1.24 10.344 1 84 79 ASN A O 1
ATOM 620 N N . GLU A 1 80 ? 24.328 -2.156 10.625 1 83.75 80 GLU A N 1
ATOM 621 C CA . GLU A 1 80 ? 24.703 -1.215 11.68 1 83.75 80 GLU A CA 1
ATOM 622 C C . GLU A 1 80 ? 24.672 0.224 11.172 1 83.75 80 GLU A C 1
ATOM 624 O O . GLU A 1 80 ? 24.203 1.125 11.875 1 83.75 80 GLU A O 1
ATOM 629 N N . GLU A 1 81 ? 25.188 0.451 9.977 1 85.38 81 GLU A N 1
ATOM 630 C CA . GLU A 1 81 ? 25.234 1.803 9.43 1 85.38 81 GLU A CA 1
ATOM 631 C C . GLU A 1 81 ? 23.828 2.35 9.203 1 85.38 81 GLU A C 1
ATOM 633 O O . GLU A 1 81 ? 23.547 3.51 9.508 1 85.38 81 GLU A O 1
ATOM 638 N N . LEU A 1 82 ? 23.062 1.537 8.68 1 85.94 82 LEU A N 1
ATOM 639 C CA . LEU A 1 82 ? 21.688 1.956 8.414 1 85.94 82 LEU A CA 1
ATOM 640 C C . LEU A 1 82 ? 20.922 2.148 9.719 1 85.94 82 LEU A C 1
ATOM 642 O O . LEU A 1 82 ? 20.125 3.086 9.836 1 85.94 82 LEU A O 1
ATOM 646 N N . ASN A 1 83 ? 21.125 1.234 10.586 1 87.69 83 ASN A N 1
ATOM 647 C CA . ASN A 1 83 ? 20.5 1.371 11.891 1 87.69 83 ASN A CA 1
ATOM 648 C C . ASN A 1 83 ? 20.891 2.68 12.57 1 87.69 83 ASN A C 1
ATOM 650 O O . ASN A 1 83 ? 20.047 3.371 13.141 1 87.69 83 ASN A O 1
ATOM 654 N N . ARG A 1 84 ? 22.141 2.951 12.484 1 88 84 ARG A N 1
ATOM 655 C CA . ARG A 1 84 ? 22.641 4.195 13.062 1 88 84 ARG A CA 1
ATOM 656 C C . ARG A 1 84 ? 22.031 5.406 12.375 1 88 84 ARG A C 1
ATOM 658 O O . ARG A 1 84 ? 21.625 6.363 13.031 1 88 84 ARG A O 1
ATOM 665 N N . HIS A 1 85 ? 21.969 5.328 11.117 1 88 85 HIS A N 1
ATOM 666 C CA . HIS A 1 85 ? 21.391 6.418 10.336 1 88 85 HIS A CA 1
ATOM 667 C C . HIS A 1 85 ? 19.953 6.707 10.766 1 88 85 HIS A C 1
ATOM 669 O O . HIS A 1 85 ? 19.609 7.859 11.031 1 88 85 HIS A O 1
ATOM 675 N N . TYR A 1 86 ? 19.188 5.711 10.852 1 91.25 86 TYR A N 1
ATOM 676 C CA . TYR A 1 86 ? 17.781 5.898 11.18 1 91.25 86 TYR A CA 1
ATOM 677 C C . TYR A 1 86 ? 17.609 6.266 12.648 1 91.25 86 TYR A C 1
ATOM 679 O O . TYR A 1 86 ? 16.656 6.961 13.016 1 91.25 86 TYR A O 1
ATOM 687 N N . LYS A 1 87 ? 18.5 5.805 13.492 1 91.81 87 LYS A N 1
ATOM 688 C CA . LYS A 1 87 ? 18.469 6.227 14.883 1 91.81 87 LYS A CA 1
ATOM 689 C C . LYS A 1 87 ? 18.688 7.73 15.008 1 91.81 87 LYS A C 1
ATOM 691 O O . LYS A 1 87 ? 17.938 8.422 15.703 1 91.81 87 LYS A O 1
ATOM 696 N N . ILE A 1 88 ? 19.672 8.188 14.312 1 91.19 88 ILE A N 1
ATOM 697 C CA . ILE A 1 88 ? 19.984 9.609 14.352 1 91.19 88 ILE A CA 1
ATOM 698 C C . ILE A 1 88 ? 18.828 10.422 13.773 1 91.19 88 ILE A C 1
ATOM 700 O O . ILE A 1 88 ? 18.484 11.477 14.305 1 91.19 88 ILE A O 1
ATOM 704 N N . LYS A 1 89 ? 18.297 9.906 12.711 1 92 89 LYS A N 1
ATOM 705 C CA . LYS A 1 89 ? 17.156 10.586 12.102 1 92 89 LYS A CA 1
ATOM 706 C C . LYS A 1 89 ? 16 10.695 13.086 1 92 89 LYS A C 1
ATOM 708 O O . LYS A 1 89 ? 15.367 11.75 13.195 1 92 89 LYS A O 1
ATOM 713 N N . SER A 1 90 ? 15.727 9.633 13.773 1 94.19 90 SER A N 1
ATOM 714 C CA . SER A 1 90 ? 14.656 9.633 14.766 1 94.19 90 SER A CA 1
ATOM 715 C C . SER A 1 90 ? 14.906 10.672 15.852 1 94.19 90 SER A C 1
ATOM 717 O O . SER A 1 90 ? 14.008 11.438 16.203 1 94.19 90 SER A O 1
ATOM 719 N N . LEU A 1 91 ? 16.109 10.719 16.312 1 93.38 91 LEU A N 1
ATOM 720 C CA . LEU A 1 91 ? 16.469 11.656 17.375 1 93.38 91 LEU A CA 1
ATOM 721 C C . LEU A 1 91 ? 16.391 13.102 16.875 1 93.38 91 LEU A C 1
ATOM 723 O O . LEU A 1 91 ? 15.906 13.977 17.594 1 93.38 91 LEU A O 1
ATOM 727 N N . THR A 1 92 ? 16.812 13.289 15.688 1 91.19 92 THR A N 1
ATOM 728 C CA . THR A 1 92 ? 16.781 14.625 15.102 1 91.19 92 THR A CA 1
ATOM 729 C C . THR A 1 92 ? 15.336 15.117 14.977 1 91.19 92 THR A C 1
ATOM 731 O O . THR A 1 92 ? 15.031 16.266 15.297 1 91.19 92 THR A O 1
ATOM 734 N N . ILE A 1 93 ? 14.469 14.219 14.5 1 92.5 93 ILE A N 1
ATOM 735 C CA . ILE A 1 93 ? 13.062 14.562 14.32 1 92.5 93 ILE A CA 1
ATOM 736 C C . ILE A 1 93 ? 12.445 14.914 15.672 1 92.5 93 ILE A C 1
ATOM 738 O O . ILE A 1 93 ? 11.781 15.945 15.805 1 92.5 93 ILE A O 1
ATOM 742 N N . LEU A 1 94 ? 12.711 14.133 16.641 1 93.56 94 LEU A N 1
ATOM 743 C CA . LEU A 1 94 ? 12.133 14.344 17.953 1 93.56 94 LEU A CA 1
ATOM 744 C C . LEU A 1 94 ? 12.695 15.602 18.609 1 93.56 94 LEU A C 1
ATOM 746 O O . LEU A 1 94 ? 11.953 16.359 19.25 1 93.56 94 LEU A O 1
ATOM 750 N N . ALA A 1 95 ? 13.984 15.805 18.453 1 91.38 95 ALA A N 1
ATOM 751 C CA . ALA A 1 95 ? 14.617 16.984 19.031 1 91.38 95 ALA A CA 1
ATOM 752 C C . ALA A 1 95 ? 14.023 18.266 18.453 1 91.38 95 ALA A C 1
ATOM 754 O O . ALA A 1 95 ? 13.742 19.219 19.188 1 91.38 95 ALA A O 1
ATOM 755 N N . LYS A 1 96 ? 13.828 18.234 17.188 1 88.25 96 LYS A N 1
ATOM 756 C CA . LYS A 1 96 ? 13.289 19.422 16.531 1 88.25 96 LYS A CA 1
ATOM 757 C C . LYS A 1 96 ? 11.812 19.609 16.859 1 88.25 96 LYS A C 1
ATOM 759 O O . LYS A 1 96 ? 11.367 20.719 17.141 1 88.25 96 LYS A O 1
ATOM 764 N N . LEU A 1 97 ? 11.086 18.562 16.844 1 90 97 LEU A N 1
ATOM 765 C CA . LEU A 1 97 ? 9.641 18.625 17.047 1 90 97 LEU A CA 1
ATOM 766 C C . LEU A 1 97 ? 9.305 19.031 18.469 1 90 97 LEU A C 1
ATOM 768 O O . LEU A 1 97 ? 8.344 19.766 18.703 1 90 97 LEU A O 1
ATOM 772 N N . PHE A 1 98 ? 10.078 18.594 19.391 1 91.88 98 PHE A N 1
ATOM 773 C CA . PHE A 1 98 ? 9.75 18.828 20.781 1 91.88 98 PHE A CA 1
ATOM 774 C C . PHE A 1 98 ? 10.727 19.828 21.406 1 91.88 98 PHE A C 1
ATOM 776 O O . PHE A 1 98 ? 10.82 19.906 22.641 1 91.88 98 PHE A O 1
ATOM 783 N N . ASN A 1 99 ? 11.492 20.5 20.625 1 87.56 99 ASN A N 1
ATOM 784 C CA . ASN A 1 99 ? 12.406 21.562 21.031 1 87.56 99 ASN A CA 1
ATOM 785 C C . ASN A 1 99 ? 13.312 21.125 22.172 1 87.56 99 ASN A C 1
ATOM 787 O O . ASN A 1 99 ? 13.375 21.797 23.219 1 87.56 99 ASN A O 1
ATOM 791 N N . LYS A 1 100 ? 13.906 20.016 21.891 1 87.62 100 LYS A N 1
ATOM 792 C CA . LYS A 1 100 ? 14.891 19.531 22.859 1 87.62 100 LYS A CA 1
ATOM 793 C C . LYS A 1 100 ? 16.203 20.281 22.734 1 87.62 100 LYS A C 1
ATOM 795 O O . LYS A 1 100 ? 16.844 20.281 21.688 1 87.62 100 LYS A O 1
ATOM 800 N N . ASN A 1 101 ? 16.531 21.016 23.672 1 85.06 101 ASN A N 1
ATOM 801 C CA . ASN A 1 101 ? 17.781 21.781 23.656 1 85.06 101 ASN A CA 1
ATOM 802 C C . ASN A 1 101 ? 18.312 21.984 25.078 1 85.06 101 ASN A C 1
ATOM 804 O O . ASN A 1 101 ? 17.562 21.891 26.047 1 85.06 101 ASN A O 1
ATOM 808 N N . CYS A 1 102 ? 19.641 22.25 24.969 1 84.69 102 CYS A N 1
ATOM 809 C CA . CYS A 1 102 ? 20.234 22.641 26.25 1 84.69 102 CYS A CA 1
ATOM 810 C C . CYS A 1 102 ? 20.125 24.141 26.469 1 84.69 102 CYS A C 1
ATOM 812 O O . CYS A 1 102 ? 19.844 24.891 25.547 1 84.69 102 CYS A O 1
ATOM 814 N N . ASP A 1 103 ? 20 24.703 27.594 1 82.94 103 ASP A N 1
ATOM 815 C CA . ASP A 1 103 ? 19.828 26.109 27.938 1 82.94 103 ASP A CA 1
ATOM 816 C C . ASP A 1 103 ? 21.156 26.859 27.891 1 82.94 103 ASP A C 1
ATOM 818 O O . ASP A 1 103 ? 21.312 27.875 28.562 1 82.94 103 ASP A O 1
ATOM 822 N N . CYS A 1 104 ? 22.016 26.312 26.984 1 86.81 104 CYS A N 1
ATOM 823 C CA . CYS A 1 104 ? 23.281 27 26.922 1 86.81 104 CYS A CA 1
ATOM 824 C C . CYS A 1 104 ? 23.281 28.031 25.797 1 86.81 104 CYS A C 1
ATOM 826 O O . CYS A 1 104 ? 22.297 28.172 25.078 1 86.81 104 CYS A O 1
ATOM 828 N N . ASN A 1 105 ? 24.297 28.938 25.562 1 80.75 105 ASN A N 1
ATOM 829 C CA . ASN A 1 105 ? 24.344 30.047 24.625 1 80.75 105 ASN A CA 1
ATOM 830 C C . ASN A 1 105 ? 24.359 29.562 23.172 1 80.75 105 ASN A C 1
ATOM 832 O O . ASN A 1 105 ? 23.703 30.141 22.312 1 80.75 105 ASN A O 1
ATOM 836 N N . GLU A 1 106 ? 25.094 28.453 22.891 1 82.94 106 GLU A N 1
ATOM 837 C CA . GLU A 1 106 ? 25.156 27.875 21.562 1 82.94 106 GLU A CA 1
ATOM 838 C C . GLU A 1 106 ? 24.891 26.375 21.594 1 82.94 106 GLU A C 1
ATOM 840 O O . GLU A 1 106 ? 25.828 25.578 21.438 1 82.94 106 GLU A O 1
ATOM 845 N N . PRO A 1 107 ? 23.672 26.047 21.719 1 83.31 107 PRO A N 1
ATOM 846 C CA . PRO A 1 107 ? 23.359 24.625 21.859 1 83.31 107 PRO A CA 1
ATOM 847 C C . PRO A 1 107 ? 23.688 23.812 20.609 1 83.31 107 PRO A C 1
ATOM 849 O O . PRO A 1 107 ? 23.438 24.281 19.484 1 83.31 107 PRO A O 1
ATOM 852 N N . SER A 1 108 ? 24.453 22.734 20.797 1 86 108 SER A N 1
ATOM 853 C CA . SER A 1 108 ? 24.781 21.781 19.75 1 86 108 SER A CA 1
ATOM 854 C C . SER A 1 108 ? 24.719 20.344 20.266 1 86 108 SER A C 1
ATOM 856 O O . SER A 1 108 ? 25.656 19.859 20.891 1 86 108 SER A O 1
ATOM 858 N N . LEU A 1 109 ? 23.656 19.672 19.953 1 88 109 LEU A N 1
ATOM 859 C CA . LEU A 1 109 ? 23.438 18.344 20.484 1 88 109 LEU A CA 1
ATOM 860 C C . LEU A 1 109 ? 24.109 17.281 19.625 1 88 109 LEU A C 1
ATOM 862 O O . LEU A 1 109 ? 23.984 17.312 18.391 1 88 109 LEU A O 1
ATOM 866 N N . LEU A 1 110 ? 24.812 16.469 20.312 1 88.12 110 LEU A N 1
ATOM 867 C CA . LEU A 1 110 ? 25.422 15.305 19.672 1 88.12 110 LEU A CA 1
ATOM 868 C C . LEU A 1 110 ? 24.688 14.023 20.031 1 88.12 110 LEU A C 1
ATOM 870 O O . LEU A 1 110 ? 24.375 13.805 21.203 1 88.12 110 LEU A O 1
ATOM 874 N N . PHE A 1 111 ? 24.422 13.281 19.062 1 90.69 111 PHE A N 1
ATOM 875 C CA . PHE A 1 111 ? 23.656 12.055 19.281 1 90.69 111 PHE A CA 1
ATOM 876 C C . PHE A 1 111 ? 24.594 10.852 19.344 1 90.69 111 PHE A C 1
ATOM 878 O O . PHE A 1 111 ? 25.688 10.867 18.766 1 90.69 111 PHE A O 1
ATOM 885 N N . LEU A 1 112 ? 24.219 9.805 20.062 1 88.88 112 LEU A N 1
ATOM 886 C CA . LEU A 1 112 ? 24.875 8.508 20.172 1 88.88 112 LEU A CA 1
ATOM 887 C C . LEU A 1 112 ? 26.297 8.664 20.719 1 88.88 112 LEU A C 1
ATOM 889 O O . LEU A 1 112 ? 27.219 7.969 20.281 1 88.88 112 LEU A O 1
ATOM 893 N N . LYS A 1 113 ? 26.5 9.617 21.516 1 84.19 113 LYS A N 1
ATOM 894 C CA . LYS A 1 113 ? 27.797 9.859 22.109 1 84.19 113 LYS A CA 1
ATOM 895 C C . LYS A 1 113 ? 27.906 9.219 23.5 1 84.19 113 LYS A C 1
ATOM 897 O O . LYS A 1 113 ? 29 8.922 23.969 1 84.19 113 LYS A O 1
ATOM 902 N N . VAL A 1 114 ? 26.781 9.078 24.062 1 86.06 114 VAL A N 1
ATOM 903 C CA . VAL A 1 114 ? 26.75 8.477 25.391 1 86.06 114 VAL A CA 1
ATOM 904 C C . VAL A 1 114 ? 26.609 6.961 25.281 1 86.06 114 VAL A C 1
ATOM 906 O O . VAL A 1 114 ? 25.656 6.461 24.688 1 86.06 114 VAL A O 1
ATOM 909 N N . LYS A 1 115 ? 27.484 6.219 25.812 1 84.5 115 LYS A N 1
ATOM 910 C CA . LYS A 1 115 ? 27.547 4.766 25.688 1 84.5 115 LYS A CA 1
ATOM 911 C C . LYS A 1 115 ? 26.297 4.109 26.25 1 84.5 115 LYS A C 1
ATOM 913 O O . LYS A 1 115 ? 25.859 4.434 27.359 1 84.5 115 LYS A O 1
ATOM 918 N N . ASN A 1 116 ? 25.656 3.279 25.562 1 83.38 116 ASN A N 1
ATOM 919 C CA . ASN A 1 116 ? 24.531 2.426 25.953 1 83.38 116 ASN A CA 1
ATOM 920 C C . ASN A 1 116 ? 23.266 3.242 26.203 1 83.38 116 ASN A C 1
ATOM 922 O O . ASN A 1 116 ? 22.328 2.754 26.828 1 83.38 116 ASN A O 1
ATOM 926 N N . ARG A 1 117 ? 23.359 4.512 25.828 1 89.25 117 ARG A N 1
ATOM 927 C CA . ARG A 1 117 ? 22.172 5.359 25.984 1 89.25 117 ARG A CA 1
ATOM 928 C C . ARG A 1 117 ? 21.875 6.105 24.688 1 89.25 117 ARG A C 1
ATOM 930 O O . ARG A 1 117 ? 22.125 7.305 24.578 1 89.25 117 ARG A O 1
ATOM 937 N N . ASP A 1 118 ? 21.188 5.492 23.844 1 89.5 118 ASP A N 1
ATOM 938 C CA . ASP A 1 118 ? 20.922 6.012 22.5 1 89.5 118 ASP A CA 1
ATOM 939 C C . ASP A 1 118 ? 19.922 7.172 22.562 1 89.5 118 ASP A C 1
ATOM 941 O O . ASP A 1 118 ? 19.906 8.016 21.656 1 89.5 118 ASP A O 1
ATOM 945 N N . THR A 1 119 ? 19.203 7.305 23.656 1 93 119 THR A N 1
ATOM 946 C CA . THR A 1 119 ? 18.125 8.297 23.719 1 93 119 THR A CA 1
ATOM 947 C C . THR A 1 119 ? 18.641 9.617 24.281 1 93 119 THR A C 1
ATOM 949 O O . THR A 1 119 ? 17.922 10.617 24.297 1 93 119 THR A O 1
ATOM 952 N N . VAL A 1 120 ? 19.906 9.578 24.719 1 93.19 120 VAL A N 1
ATOM 953 C CA . VAL A 1 120 ? 20.469 10.75 25.391 1 93.19 120 VAL A CA 1
ATOM 954 C C . VAL A 1 120 ? 21.438 11.469 24.453 1 93.19 120 VAL A C 1
ATOM 956 O O . VAL A 1 120 ? 22.25 10.836 23.781 1 93.19 120 VAL A O 1
ATOM 959 N N . ALA A 1 121 ? 21.281 12.766 24.328 1 92.88 121 ALA A N 1
ATOM 960 C CA . ALA A 1 121 ? 22.188 13.609 23.562 1 92.88 121 ALA A CA 1
ATOM 961 C C . ALA A 1 121 ? 23.062 14.445 24.5 1 92.88 121 ALA A C 1
ATOM 963 O O . ALA A 1 121 ? 22.641 14.805 25.594 1 92.88 121 ALA A O 1
ATOM 964 N N . ARG A 1 122 ? 24.25 14.703 24.016 1 92.25 122 ARG A N 1
ATOM 965 C CA . ARG A 1 122 ? 25.188 15.523 24.781 1 92.25 122 ARG A CA 1
ATOM 966 C C . ARG A 1 122 ? 25.547 16.797 24.016 1 92.25 122 ARG A C 1
ATOM 968 O O . ARG A 1 122 ? 25.859 16.734 22.828 1 92.25 122 ARG A O 1
ATOM 975 N N . CYS A 1 123 ? 25.422 17.875 24.719 1 91.38 123 CYS A N 1
ATOM 976 C CA . CYS A 1 123 ? 25.781 19.141 24.094 1 91.38 123 CYS A CA 1
ATOM 977 C C . CYS A 1 123 ? 27.297 19.266 23.922 1 91.38 123 CYS A C 1
ATOM 979 O O . CYS A 1 123 ? 28.047 18.938 24.828 1 91.38 123 CYS A O 1
ATOM 981 N N . SER A 1 124 ? 27.719 19.641 22.781 1 87.81 124 SER A N 1
ATOM 982 C CA . SER A 1 124 ? 29.141 19.766 22.5 1 87.81 124 SER A CA 1
ATOM 983 C C . SER A 1 124 ? 29.75 20.969 23.219 1 87.81 124 SER A C 1
ATOM 985 O O . SER A 1 124 ? 30.938 20.984 23.516 1 87.81 124 SER A O 1
ATOM 987 N N . ASN A 1 125 ? 28.891 21.875 23.594 1 88.94 125 ASN A N 1
ATOM 988 C CA . ASN A 1 125 ? 29.375 23.109 24.203 1 88.94 125 ASN A CA 1
ATOM 989 C C . ASN A 1 125 ? 29.391 23 25.734 1 88.94 125 ASN A C 1
ATOM 991 O O . ASN A 1 125 ? 30.422 23.219 26.359 1 88.94 125 ASN A O 1
ATOM 995 N N . CYS A 1 126 ? 28.312 22.656 26.312 1 91.5 126 CYS A N 1
ATOM 996 C CA . CYS A 1 126 ? 28.234 22.641 27.766 1 91.5 126 CYS A CA 1
ATOM 997 C C . CYS A 1 126 ? 28.328 21.219 28.312 1 91.5 126 CYS A C 1
ATOM 999 O O . CYS A 1 126 ? 28.422 21.016 29.516 1 91.5 126 CYS A O 1
ATOM 1001 N N . GLN A 1 127 ? 28.188 20.219 27.547 1 89.94 127 GLN A N 1
ATOM 1002 C CA . GLN A 1 127 ? 28.344 18.812 27.875 1 89.94 127 GLN A CA 1
ATOM 1003 C C . GLN A 1 127 ? 27.156 18.281 28.656 1 89.94 127 GLN A C 1
ATOM 1005 O O . GLN A 1 127 ? 27.172 17.141 29.141 1 89.94 127 GLN A O 1
ATOM 1010 N N . LYS A 1 128 ? 26.172 19.078 28.75 1 92.62 128 LYS A N 1
ATOM 1011 C CA . LYS A 1 128 ? 24.938 18.625 29.406 1 92.62 128 LYS A CA 1
ATOM 1012 C C . LYS A 1 128 ? 24.266 17.516 28.625 1 92.62 128 LYS A C 1
ATOM 1014 O O . LYS A 1 128 ? 24.234 17.547 27.391 1 92.62 128 LYS A O 1
ATOM 1019 N N . GLN A 1 129 ? 23.734 16.5 29.438 1 92.81 129 GLN A N 1
ATOM 1020 C CA . GLN A 1 129 ? 23.016 15.391 28.812 1 92.81 129 GLN A CA 1
ATOM 1021 C C . GLN A 1 129 ? 21.516 15.617 28.875 1 92.81 129 GLN A C 1
ATOM 1023 O O . GLN A 1 129 ? 20.969 16.031 29.906 1 92.81 129 GLN A O 1
ATOM 1028 N N . ILE A 1 130 ? 20.922 15.461 27.719 1 92.94 130 ILE A N 1
ATOM 1029 C CA . ILE A 1 130 ? 19.484 15.664 27.609 1 92.94 130 ILE A CA 1
ATOM 1030 C C . ILE A 1 130 ? 18.828 14.422 27 1 92.94 130 ILE A C 1
ATOM 1032 O O . ILE A 1 130 ? 19.328 13.883 26 1 92.94 130 ILE A O 1
ATOM 1036 N N . SER A 1 131 ? 17.781 13.984 27.672 1 93.75 131 SER A N 1
ATOM 1037 C CA . SER A 1 131 ? 17.016 12.883 27.109 1 93.75 131 SER A CA 1
ATOM 1038 C C . SER A 1 131 ? 16.094 13.367 25.984 1 93.75 131 SER A C 1
ATOM 1040 O O . SER A 1 131 ? 15.188 14.156 26.234 1 93.75 131 SER A O 1
ATOM 1042 N N . ILE A 1 132 ? 16.234 12.82 24.812 1 93.69 132 ILE A N 1
ATOM 1043 C CA . ILE A 1 132 ? 15.492 13.281 23.641 1 93.69 132 ILE A CA 1
ATOM 1044 C C . ILE A 1 132 ? 14.086 12.68 23.641 1 93.69 132 ILE A C 1
ATOM 1046 O O . ILE A 1 132 ? 13.141 13.305 23.172 1 93.69 132 ILE A O 1
ATOM 1050 N N . THR A 1 133 ? 13.906 11.5 24.172 1 95.12 133 THR A N 1
ATOM 1051 C CA . THR A 1 133 ? 12.625 10.797 24.094 1 95.12 133 THR A CA 1
ATOM 1052 C C . THR A 1 133 ? 11.742 11.125 25.281 1 95.12 133 THR A C 1
ATOM 1054 O O . THR A 1 133 ? 10.531 10.875 25.266 1 95.12 133 THR A O 1
ATOM 1057 N N . SER A 1 134 ? 12.383 11.75 26.281 1 93.94 134 SER A N 1
ATOM 1058 C CA . SER A 1 134 ? 11.609 12.062 27.469 1 93.94 134 SER A CA 1
ATOM 1059 C C . SER A 1 134 ? 10.484 13.047 27.172 1 93.94 134 SER A C 1
ATOM 1061 O O . SER A 1 134 ? 10.68 14.016 26.438 1 93.94 134 SER A O 1
ATOM 1063 N N . LYS A 1 135 ? 9.297 12.766 27.625 1 93 135 LYS A N 1
ATOM 1064 C CA . LYS A 1 135 ? 8.117 13.609 27.453 1 93 135 LYS A CA 1
ATOM 1065 C C . LYS A 1 135 ? 7.703 13.703 25.984 1 93 135 LYS A C 1
ATOM 1067 O O . LYS A 1 135 ? 7.32 14.773 25.516 1 93 135 LYS A O 1
ATOM 1072 N N . THR A 1 136 ? 8.016 12.773 25.234 1 94.88 136 THR A N 1
ATOM 1073 C CA . THR A 1 136 ? 7.562 12.594 23.859 1 94.88 136 THR A CA 1
ATOM 1074 C C . THR A 1 136 ? 6.766 11.305 23.703 1 94.88 136 THR A C 1
ATOM 1076 O O . THR A 1 136 ? 6.688 10.508 24.641 1 94.88 136 THR A O 1
ATOM 1079 N N . PRO A 1 137 ? 6.121 11.117 22.594 1 94.12 137 PRO A N 1
ATOM 1080 C CA . PRO A 1 137 ? 5.41 9.859 22.375 1 94.12 137 PRO A CA 1
ATOM 1081 C C . PRO A 1 137 ? 6.328 8.641 22.453 1 94.12 137 PRO A C 1
ATOM 1083 O O . PRO A 1 137 ? 5.852 7.508 22.562 1 94.12 137 PRO A O 1
ATOM 1086 N N . PHE A 1 138 ? 7.605 8.875 22.469 1 96.38 138 PHE A N 1
ATOM 1087 C CA . PHE A 1 138 ? 8.547 7.766 22.516 1 96.38 138 PHE A CA 1
ATOM 1088 C C . PHE A 1 138 ? 9.219 7.68 23.875 1 96.38 138 PHE A C 1
ATOM 1090 O O . PHE A 1 138 ? 10.32 7.141 24 1 96.38 138 PHE A O 1
ATOM 1097 N N . ASP A 1 139 ? 8.547 8.211 24.828 1 94.25 139 ASP A N 1
ATOM 1098 C CA . ASP A 1 139 ? 8.992 8.055 26.203 1 94.25 139 ASP A CA 1
ATOM 1099 C C . ASP A 1 139 ? 8.914 6.594 26.656 1 94.25 139 ASP A C 1
ATOM 1101 O O . ASP A 1 139 ? 7.898 5.93 26.438 1 94.25 139 ASP A O 1
ATOM 1105 N N . ASN A 1 140 ? 9.977 6.023 27.188 1 90.81 140 ASN A N 1
ATOM 1106 C CA . ASN A 1 140 ? 10.062 4.641 27.641 1 90.81 140 ASN A CA 1
ATOM 1107 C C . ASN A 1 140 ? 9.906 3.658 26.484 1 90.81 140 ASN A C 1
ATOM 1109 O O . ASN A 1 140 ? 9.266 2.619 26.625 1 90.81 140 ASN A O 1
ATOM 1113 N N . PHE A 1 141 ? 10.328 4.141 25.391 1 91.5 141 PHE A N 1
ATOM 1114 C CA . PHE A 1 141 ? 10.305 3.301 24.203 1 91.5 141 PHE A CA 1
ATOM 1115 C C . PHE A 1 141 ? 11.375 2.217 24.281 1 91.5 141 PHE A C 1
ATOM 1117 O O . PHE A 1 141 ? 12.555 2.516 24.453 1 91.5 141 PHE A O 1
ATOM 1124 N N . LYS A 1 142 ? 11.008 0.944 24.141 1 90.69 142 LYS A N 1
ATOM 1125 C CA . LYS A 1 142 ? 11.93 -0.168 24.359 1 90.69 142 LYS A CA 1
ATOM 1126 C C . LYS A 1 142 ? 12.477 -0.7 23.031 1 90.69 142 LYS A C 1
ATOM 1128 O O . LYS A 1 142 ? 13.508 -1.37 23.016 1 90.69 142 LYS A O 1
ATOM 1133 N N . LEU A 1 143 ? 11.875 -0.403 21.969 1 91.94 143 LEU A N 1
ATOM 1134 C CA . LEU A 1 143 ? 12.352 -0.839 20.656 1 91.94 143 LEU A CA 1
ATOM 1135 C C . LEU A 1 143 ? 13.445 0.089 20.141 1 91.94 143 LEU A C 1
ATOM 1137 O O . LEU A 1 143 ? 13.609 1.204 20.641 1 91.94 143 LEU A O 1
ATOM 1141 N N . PRO A 1 144 ? 14.234 -0.399 19.219 1 91.94 144 PRO A N 1
ATOM 1142 C CA . PRO A 1 144 ? 15.211 0.501 18.609 1 91.94 144 PRO A CA 1
ATOM 1143 C C . PRO A 1 144 ? 14.57 1.751 18 1 91.94 144 PRO A C 1
ATOM 1145 O O . PRO A 1 144 ? 13.555 1.658 17.312 1 91.94 144 PRO A O 1
ATOM 1148 N N . LEU A 1 145 ? 15.227 2.859 18.25 1 93.5 145 LEU A N 1
ATOM 1149 C CA . LEU A 1 145 ? 14.68 4.137 17.797 1 93.5 145 LEU A CA 1
ATOM 1150 C C . LEU A 1 145 ? 14.672 4.223 16.281 1 93.5 145 LEU A C 1
ATOM 1152 O O . LEU A 1 145 ? 13.938 5.027 15.703 1 93.5 145 LEU A O 1
ATOM 1156 N N . SER A 1 146 ? 15.508 3.369 15.641 1 92.69 146 SER A N 1
ATOM 1157 C CA . SER A 1 146 ? 15.594 3.367 14.18 1 92.69 146 SER A CA 1
ATOM 1158 C C . SER A 1 146 ? 14.266 2.953 13.555 1 92.69 146 SER A C 1
ATOM 1160 O O . SER A 1 146 ? 13.961 3.33 12.422 1 92.69 146 SER A O 1
ATOM 1162 N N . TYR A 1 147 ? 13.445 2.238 14.273 1 94.81 147 TYR A N 1
ATOM 1163 C CA . TYR A 1 147 ? 12.18 1.744 13.742 1 94.81 147 TYR A CA 1
ATOM 1164 C C . TYR A 1 147 ? 11.234 2.896 13.43 1 94.81 147 TYR A C 1
ATOM 1166 O O . TYR A 1 147 ? 10.477 2.834 12.453 1 94.81 147 TYR A O 1
ATOM 1174 N N . PHE A 1 148 ? 11.312 3.967 14.266 1 96.12 148 PHE A N 1
ATOM 1175 C CA . PHE A 1 148 ? 10.438 5.121 14.094 1 96.12 148 PHE A CA 1
ATOM 1176 C C . PHE A 1 148 ? 10.664 5.766 12.727 1 96.12 148 PHE A C 1
ATOM 1178 O O . PHE A 1 148 ? 9.758 5.797 11.891 1 96.12 148 PHE A O 1
ATOM 1185 N N . SER A 1 149 ? 11.852 6.199 12.469 1 93.62 149 SER A N 1
ATOM 1186 C CA . SER A 1 149 ? 12.125 6.934 11.234 1 93.62 149 SER A CA 1
ATOM 1187 C C . SER A 1 149 ? 12.062 6.016 10.023 1 93.62 149 SER A C 1
ATOM 1189 O O . SER A 1 149 ? 11.672 6.441 8.938 1 93.62 149 SER A O 1
ATOM 1191 N N . TYR A 1 150 ? 12.414 4.734 10.234 1 93.19 150 TYR A N 1
ATOM 1192 C CA . TYR A 1 150 ? 12.344 3.787 9.133 1 93.19 150 TYR A CA 1
ATOM 1193 C C . TYR A 1 150 ? 10.914 3.627 8.633 1 93.19 150 TYR A C 1
ATOM 1195 O O . TYR A 1 150 ? 10.648 3.711 7.434 1 93.19 150 TYR A O 1
ATOM 1203 N N . ILE A 1 151 ? 10 3.42 9.523 1 96.12 151 ILE A N 1
ATOM 1204 C CA . ILE A 1 151 ? 8.602 3.213 9.164 1 96.12 151 ILE A CA 1
ATOM 1205 C C . ILE A 1 151 ? 8.008 4.52 8.633 1 96.12 151 ILE A C 1
ATOM 1207 O O . ILE A 1 151 ? 7.234 4.512 7.672 1 96.12 151 ILE A O 1
ATOM 1211 N N . LEU A 1 152 ? 8.344 5.605 9.273 1 96 152 LEU A N 1
ATOM 1212 C CA . LEU A 1 152 ? 7.863 6.898 8.805 1 96 152 LEU A CA 1
ATOM 1213 C C . LEU A 1 152 ? 8.305 7.152 7.363 1 96 152 LEU A C 1
ATOM 1215 O O . LEU A 1 152 ? 7.512 7.59 6.531 1 96 152 LEU A O 1
ATOM 1219 N N . HIS A 1 153 ? 9.539 6.852 7.129 1 92.31 153 HIS A N 1
ATOM 1220 C CA . HIS A 1 153 ? 10.055 6.992 5.773 1 92.31 153 HIS A CA 1
ATOM 1221 C C . HIS A 1 153 ? 9.297 6.098 4.797 1 92.31 153 HIS A C 1
ATOM 1223 O O . HIS A 1 153 ? 8.953 6.527 3.695 1 92.31 153 HIS A O 1
ATOM 1229 N N . ASP A 1 154 ? 9.109 4.941 5.23 1 93 154 ASP A N 1
ATOM 1230 C CA . ASP A 1 154 ? 8.375 4.004 4.391 1 93 154 ASP A CA 1
ATOM 1231 C C . ASP A 1 154 ? 6.961 4.516 4.102 1 93 154 ASP A C 1
ATOM 1233 O O . ASP A 1 154 ? 6.469 4.395 2.98 1 93 154 ASP A O 1
ATOM 1237 N N . GLN A 1 155 ? 6.344 5.094 5.098 1 96 155 GLN A N 1
ATOM 1238 C CA . GLN A 1 155 ? 5.008 5.656 4.941 1 96 155 GLN A CA 1
ATOM 1239 C C . GLN A 1 155 ? 5 6.777 3.906 1 96 155 GLN A C 1
ATOM 1241 O O . GLN A 1 155 ? 4.098 6.855 3.072 1 96 155 GLN A O 1
ATOM 1246 N N . ILE A 1 156 ? 5.984 7.586 3.982 1 93.94 156 ILE A N 1
ATOM 1247 C CA . ILE A 1 156 ? 6.086 8.727 3.078 1 93.94 156 ILE A CA 1
ATOM 1248 C C . ILE A 1 156 ? 6.234 8.234 1.64 1 93.94 156 ILE A C 1
ATOM 1250 O O . ILE A 1 156 ? 5.566 8.742 0.733 1 93.94 156 ILE A O 1
ATOM 1254 N N . LEU A 1 157 ? 6.957 7.199 1.464 1 91 157 LEU A N 1
ATOM 1255 C CA . LEU A 1 157 ? 7.262 6.707 0.125 1 91 157 LEU A CA 1
ATOM 1256 C C . LEU A 1 157 ? 6.09 5.918 -0.447 1 91 157 LEU A C 1
ATOM 1258 O O . LEU A 1 157 ? 5.93 5.836 -1.667 1 91 157 LEU A O 1
ATOM 1262 N N . GLN A 1 158 ? 5.301 5.387 0.35 1 93.81 158 GLN A N 1
ATOM 1263 C CA . GLN A 1 158 ? 4.199 4.547 -0.111 1 93.81 158 GLN A CA 1
ATOM 1264 C C . GLN A 1 158 ? 2.951 5.379 -0.39 1 93.81 158 GLN A C 1
ATOM 1266 O O . GLN A 1 158 ? 2.02 4.914 -1.05 1 93.81 158 GLN A O 1
ATOM 1271 N N . TYR A 1 159 ? 2.908 6.617 0.161 1 92.88 159 TYR A N 1
ATOM 1272 C CA . TYR A 1 159 ? 1.734 7.445 -0.094 1 92.88 159 TYR A CA 1
ATOM 1273 C C . TYR A 1 159 ? 1.403 7.477 -1.582 1 92.88 159 TYR A C 1
ATOM 1275 O O . TYR A 1 159 ? 2.301 7.594 -2.42 1 92.88 159 TYR A O 1
ATOM 1283 N N . PRO A 1 160 ? 0.06 7.27 -1.883 1 91.5 160 PRO A N 1
ATOM 1284 C CA . PRO A 1 160 ? -1.127 7.465 -1.048 1 91.5 160 PRO A CA 1
ATOM 1285 C C . PRO A 1 160 ? -1.585 6.18 -0.363 1 91.5 160 PRO A C 1
ATOM 1287 O O . PRO A 1 160 ? -2.633 6.164 0.29 1 91.5 160 PRO A O 1
ATOM 1290 N N . LYS A 1 161 ? -0.798 5.109 -0.457 1 92.62 161 LYS A N 1
ATOM 1291 C CA . LYS A 1 161 ? -1.106 3.904 0.308 1 92.62 161 LYS A CA 1
ATOM 1292 C C . LYS A 1 161 ? -0.739 4.078 1.778 1 92.62 161 LYS A C 1
ATOM 1294 O O . LYS A 1 161 ? 0.148 4.867 2.113 1 92.62 161 LYS A O 1
ATOM 1299 N N . VAL A 1 162 ? -1.448 3.404 2.631 1 93.69 162 VAL A N 1
ATOM 1300 C CA . VAL A 1 162 ? -1.162 3.477 4.059 1 93.69 162 VAL A CA 1
ATOM 1301 C C . VAL A 1 162 ? -0.361 2.252 4.492 1 93.69 162 VAL A C 1
ATOM 1303 O O . VAL A 1 162 ? -0.389 1.217 3.82 1 93.69 162 VAL A O 1
ATOM 1306 N N . VAL A 1 163 ? 0.439 2.41 5.449 1 96.25 163 VAL A N 1
ATOM 1307 C CA . VAL A 1 163 ? 1.168 1.289 6.031 1 96.25 163 VAL A CA 1
ATOM 1308 C C . VAL A 1 163 ? 0.415 0.765 7.254 1 96.25 163 VAL A C 1
ATOM 1310 O O . VAL A 1 163 ? 0.229 1.489 8.234 1 96.25 163 VAL A O 1
ATOM 1313 N N . THR A 1 164 ? -0.056 -0.471 7.168 1 94.5 164 THR A N 1
ATOM 1314 C CA . THR A 1 164 ? -0.853 -1.054 8.242 1 94.5 164 THR A CA 1
ATOM 1315 C C . THR A 1 164 ? 0.047 -1.621 9.336 1 94.5 164 THR A C 1
ATOM 1317 O O . THR A 1 164 ? 1.248 -1.804 9.125 1 94.5 164 THR A O 1
ATOM 1320 N N . SER A 1 165 ? -0.582 -1.84 10.531 1 94.69 165 SER A N 1
ATOM 1321 C CA . SER A 1 165 ? 0.148 -2.459 11.633 1 94.69 165 SER A CA 1
ATOM 1322 C C . SER A 1 165 ? 0.634 -3.855 11.258 1 94.69 165 SER A C 1
ATOM 1324 O O . SER A 1 165 ? 1.726 -4.266 11.656 1 94.69 165 SER A O 1
ATOM 1326 N N . THR A 1 166 ? -0.137 -4.551 10.469 1 92.44 166 THR A N 1
ATOM 1327 C CA . THR A 1 166 ? 0.248 -5.879 10 1 92.44 166 THR A CA 1
ATOM 1328 C C . THR A 1 166 ? 1.495 -5.805 9.125 1 92.44 166 THR A C 1
ATOM 1330 O O . THR A 1 166 ? 2.398 -6.633 9.25 1 92.44 166 THR A O 1
ATOM 1333 N N . GLU A 1 167 ? 1.499 -4.832 8.25 1 93.19 167 GLU A N 1
ATOM 1334 C CA . GLU A 1 167 ? 2.664 -4.637 7.395 1 93.19 167 GLU A CA 1
ATOM 1335 C C . GLU A 1 167 ? 3.906 -4.305 8.219 1 93.19 167 GLU A C 1
ATOM 1337 O O . GLU A 1 167 ? 4.996 -4.809 7.941 1 93.19 167 GLU A O 1
ATOM 1342 N N . ILE A 1 168 ? 3.746 -3.434 9.234 1 94.94 168 ILE A N 1
ATOM 1343 C CA . ILE A 1 168 ? 4.848 -3.074 10.125 1 94.94 168 ILE A CA 1
ATOM 1344 C C . ILE A 1 168 ? 5.352 -4.32 10.852 1 94.94 168 ILE A C 1
ATOM 1346 O O . ILE A 1 168 ? 6.562 -4.52 10.984 1 94.94 168 ILE A O 1
ATOM 1350 N N . SER A 1 169 ? 4.43 -5.133 11.312 1 93.06 169 SER A N 1
ATOM 1351 C CA . SER A 1 169 ? 4.773 -6.379 11.992 1 93.06 169 SER A CA 1
ATOM 1352 C C . SER A 1 169 ? 5.641 -7.27 11.109 1 93.06 169 SER A C 1
ATOM 1354 O O . SER A 1 169 ? 6.645 -7.82 11.57 1 93.06 169 SER A O 1
ATOM 1356 N N . ARG A 1 170 ? 5.328 -7.344 9.844 1 88.5 170 ARG A N 1
ATOM 1357 C CA . ARG A 1 170 ? 6.074 -8.172 8.906 1 88.5 170 ARG A CA 1
ATOM 1358 C C . ARG A 1 170 ? 7.434 -7.555 8.586 1 88.5 170 ARG A C 1
ATOM 1360 O O . ARG A 1 170 ? 8.453 -8.25 8.578 1 88.5 170 ARG A O 1
ATOM 1367 N N . LYS A 1 171 ? 7.445 -6.273 8.375 1 89.81 171 LYS A N 1
ATOM 1368 C CA . LYS A 1 171 ? 8.656 -5.574 7.961 1 89.81 171 LYS A CA 1
ATOM 1369 C C . LYS A 1 171 ? 9.711 -5.598 9.07 1 89.81 171 LYS A C 1
ATOM 1371 O O . LYS A 1 171 ? 10.906 -5.707 8.797 1 89.81 171 LYS A O 1
ATOM 1376 N N . LEU A 1 172 ? 9.234 -5.535 10.297 1 91.38 172 LEU A N 1
ATOM 1377 C CA . LEU A 1 172 ? 10.164 -5.422 11.414 1 91.38 172 LEU A CA 1
ATOM 1378 C C . LEU A 1 172 ? 10.211 -6.719 12.219 1 91.38 172 LEU A C 1
ATOM 1380 O O . LEU A 1 172 ? 10.93 -6.812 13.211 1 91.38 172 LEU A O 1
ATOM 1384 N N . ASN A 1 173 ? 9.484 -7.734 11.719 1 87.38 173 ASN A N 1
ATOM 1385 C CA . ASN A 1 173 ? 9.406 -9.008 12.422 1 87.38 173 ASN A CA 1
ATOM 1386 C C . ASN A 1 173 ? 9.055 -8.82 13.898 1 87.38 173 ASN A C 1
ATOM 1388 O O . ASN A 1 173 ? 9.773 -9.297 14.773 1 87.38 173 ASN A O 1
ATOM 1392 N N . LEU A 1 174 ? 7.941 -8.078 14.141 1 91.25 174 LEU A N 1
ATOM 1393 C CA . LEU A 1 174 ? 7.426 -7.793 15.477 1 91.25 174 LEU A CA 1
ATOM 1394 C C . LEU A 1 174 ? 6.055 -8.43 15.672 1 91.25 174 LEU A C 1
ATOM 1396 O O . LEU A 1 174 ? 5.324 -8.656 14.703 1 91.25 174 LEU A O 1
ATOM 1400 N N . PRO A 1 175 ? 5.816 -8.781 16.922 1 91.19 175 PRO A N 1
ATOM 1401 C CA . PRO A 1 175 ? 4.418 -9.133 17.172 1 91.19 175 PRO A CA 1
ATOM 1402 C C . PRO A 1 175 ? 3.447 -8.016 16.812 1 91.19 175 PRO A C 1
ATOM 1404 O O . PRO A 1 175 ? 3.795 -6.832 16.906 1 91.19 175 PRO A O 1
ATOM 1407 N N . TYR A 1 176 ? 2.264 -8.391 16.469 1 92.31 176 TYR A N 1
ATOM 1408 C CA . TYR A 1 176 ? 1.267 -7.449 15.984 1 92.31 176 TYR A CA 1
ATOM 1409 C C . TYR A 1 176 ? 1.024 -6.332 17 1 92.31 176 TYR A C 1
ATOM 1411 O O . TYR A 1 176 ? 0.978 -5.156 16.625 1 92.31 176 TYR A O 1
ATOM 1419 N N . LYS A 1 177 ? 0.889 -6.664 18.219 1 94.5 177 LYS A N 1
ATOM 1420 C CA . LYS A 1 177 ? 0.568 -5.68 19.25 1 94.5 177 LYS A CA 1
ATOM 1421 C C . LYS A 1 177 ? 1.663 -4.621 19.359 1 94.5 177 LYS A C 1
ATOM 1423 O O . LYS A 1 177 ? 1.372 -3.43 19.484 1 94.5 177 LYS A O 1
ATOM 1428 N N . THR A 1 178 ? 2.867 -5.059 19.328 1 95.5 178 THR A N 1
ATOM 1429 C CA . THR A 1 178 ? 4 -4.145 19.391 1 95.5 178 THR A CA 1
ATOM 1430 C C . THR A 1 178 ? 4.016 -3.229 18.172 1 95.5 178 THR A C 1
ATOM 1432 O O . THR A 1 178 ? 4.254 -2.025 18.297 1 95.5 178 THR A O 1
ATOM 1435 N N . ALA A 1 179 ? 3.754 -3.83 17 1 96.06 179 ALA A N 1
ATOM 1436 C CA . ALA A 1 179 ? 3.686 -3.053 15.766 1 96.06 179 ALA A CA 1
ATOM 1437 C C . ALA A 1 179 ? 2.557 -2.027 15.828 1 96.06 179 ALA A C 1
ATOM 1439 O O . ALA A 1 179 ? 2.709 -0.9 15.352 1 96.06 179 ALA A O 1
ATOM 1440 N N . TYR A 1 180 ? 1.498 -2.406 16.453 1 95.75 180 TYR A N 1
ATOM 1441 C CA . TYR A 1 180 ? 0.342 -1.532 16.609 1 95.75 180 TYR A CA 1
ATOM 1442 C C . TYR A 1 180 ? 0.692 -0.312 17.453 1 95.75 180 TYR A C 1
ATOM 1444 O O . TYR A 1 180 ? 0.359 0.818 17.078 1 95.75 180 TYR A O 1
ATOM 1452 N N . TYR A 1 181 ? 1.389 -0.496 18.5 1 96.25 181 TYR A N 1
ATOM 1453 C CA . TYR A 1 181 ? 1.747 0.611 19.375 1 96.25 181 TYR A CA 1
ATOM 1454 C C . TYR A 1 181 ? 2.799 1.504 18.719 1 96.25 181 TYR A C 1
ATOM 1456 O O . TYR A 1 181 ? 2.807 2.719 18.938 1 96.25 181 TYR A O 1
ATOM 1464 N N . LEU A 1 182 ? 3.674 0.894 18 1 97.38 182 LEU A N 1
ATOM 1465 C CA . LEU A 1 182 ? 4.629 1.704 17.25 1 97.38 182 LEU A CA 1
ATOM 1466 C C . LEU A 1 182 ? 3.912 2.619 16.266 1 97.38 182 LEU A C 1
ATOM 1468 O O . LEU A 1 182 ? 4.211 3.814 16.188 1 97.38 182 LEU A O 1
ATOM 1472 N N . LYS A 1 183 ? 2.98 2.061 15.539 1 97.69 183 LYS A N 1
ATOM 1473 C CA . LYS A 1 183 ? 2.219 2.863 14.586 1 97.69 183 LYS A CA 1
ATOM 1474 C C . LYS A 1 183 ? 1.468 3.988 15.289 1 97.69 183 LYS A C 1
ATOM 1476 O O . LYS A 1 183 ? 1.405 5.113 14.789 1 97.69 183 LYS A O 1
ATOM 1481 N N . ARG A 1 184 ? 0.964 3.678 16.422 1 97 184 ARG A N 1
ATOM 1482 C CA . ARG A 1 184 ? 0.225 4.676 17.188 1 97 184 ARG A CA 1
ATOM 1483 C C . ARG A 1 184 ? 1.121 5.848 17.578 1 97 184 ARG A C 1
ATOM 1485 O O . ARG A 1 184 ? 0.708 7.008 17.484 1 97 184 ARG A O 1
ATOM 1492 N N . ARG A 1 185 ? 2.252 5.539 18 1 97.38 185 ARG A N 1
ATOM 1493 C CA . ARG A 1 185 ? 3.193 6.594 18.359 1 97.38 185 ARG A CA 1
ATOM 1494 C C . ARG A 1 185 ? 3.551 7.441 17.141 1 97.38 185 ARG A C 1
ATOM 1496 O O . ARG A 1 185 ? 3.631 8.672 17.234 1 97.38 185 ARG A O 1
ATOM 1503 N N . ILE A 1 186 ? 3.729 6.793 16.016 1 98.06 186 ILE A N 1
ATOM 1504 C CA . ILE A 1 186 ? 4.039 7.504 14.773 1 98.06 186 ILE A CA 1
ATOM 1505 C C . ILE A 1 186 ? 2.854 8.383 14.375 1 98.06 186 ILE A C 1
ATOM 1507 O O . ILE A 1 186 ? 3.035 9.516 13.93 1 98.06 186 ILE A O 1
ATOM 1511 N N . GLN A 1 187 ? 1.655 7.844 14.578 1 97.81 187 GLN A N 1
ATOM 1512 C CA . GLN A 1 187 ? 0.445 8.586 14.242 1 97.81 187 GLN A CA 1
ATOM 1513 C C . GLN A 1 187 ? 0.317 9.844 15.094 1 97.81 187 GLN A C 1
ATOM 1515 O O . GLN A 1 187 ? -0.127 10.891 14.602 1 97.81 187 GLN A O 1
ATOM 1520 N N . VAL A 1 188 ? 0.704 9.773 16.312 1 97 188 VAL A N 1
ATOM 1521 C CA . VAL A 1 188 ? 0.667 10.953 17.172 1 97 188 VAL A CA 1
ATOM 1522 C C . VAL A 1 188 ? 1.63 12.008 16.641 1 97 188 VAL A C 1
ATOM 1524 O O . VAL A 1 188 ? 1.284 13.195 16.578 1 97 188 VAL A O 1
ATOM 1527 N N . VAL A 1 189 ? 2.752 11.594 16.266 1 96.5 189 VAL A N 1
ATOM 1528 C CA . VAL A 1 189 ? 3.75 12.516 15.734 1 96.5 189 VAL A CA 1
ATOM 1529 C C . VAL A 1 189 ? 3.223 13.164 14.453 1 96.5 189 VAL A C 1
ATOM 1531 O O . VAL A 1 189 ? 3.295 14.383 14.297 1 96.5 189 VAL A O 1
ATOM 1534 N N . THR A 1 190 ? 2.686 12.344 13.539 1 97.19 190 THR A N 1
ATOM 1535 C CA . THR A 1 190 ? 2.182 12.875 12.273 1 97.19 190 THR A CA 1
ATOM 1536 C C . THR A 1 190 ? 0.985 13.789 12.516 1 97.19 190 THR A C 1
ATOM 1538 O O . THR A 1 190 ? 0.787 14.766 11.789 1 97.19 190 THR A O 1
ATOM 1541 N N . SER A 1 191 ? 0.212 13.438 13.523 1 97 191 SER A N 1
ATOM 1542 C CA . SER A 1 191 ? -0.912 14.297 13.875 1 97 191 SER A CA 1
ATOM 1543 C C . SER A 1 191 ? -0.435 15.68 14.32 1 97 191 SER A C 1
ATOM 1545 O O . SER A 1 191 ? -0.992 16.688 13.906 1 97 191 SER A O 1
ATOM 1547 N N . LEU A 1 192 ? 0.579 15.719 15.102 1 94.75 192 LEU A N 1
ATOM 1548 C CA . LEU A 1 192 ? 1.138 16.984 15.578 1 94.75 192 LEU A CA 1
ATOM 1549 C C . LEU A 1 192 ? 1.729 17.781 14.43 1 94.75 192 LEU A C 1
ATOM 1551 O O . LEU A 1 192 ? 1.51 18.984 14.328 1 94.75 192 LEU A O 1
ATOM 1555 N N . LEU A 1 193 ? 2.441 17.109 13.609 1 94.56 193 LEU A N 1
ATOM 1556 C CA . LEU A 1 193 ? 3.039 17.781 12.461 1 94.56 193 LEU A CA 1
ATOM 1557 C C . LEU A 1 193 ? 1.963 18.312 11.531 1 94.56 193 LEU A C 1
ATOM 1559 O O . LEU A 1 193 ? 2.105 19.422 10.984 1 94.56 193 LEU A O 1
ATOM 1563 N N . ASN A 1 194 ? 0.939 17.531 11.352 1 96.19 194 ASN A N 1
ATOM 1564 C CA . ASN A 1 194 ? -0.162 17.938 10.492 1 96.19 194 ASN A CA 1
ATOM 1565 C C . ASN A 1 194 ? -0.861 19.188 11.031 1 96.19 194 ASN A C 1
ATOM 1567 O O . ASN A 1 194 ? -1.281 20.047 10.266 1 96.19 194 ASN A O 1
ATOM 1571 N N . GLU A 1 195 ? -1.021 19.234 12.305 1 94.62 195 GLU A N 1
ATOM 1572 C CA . GLU A 1 195 ? -1.623 20.406 12.953 1 94.62 195 GLU A CA 1
ATOM 1573 C C . GLU A 1 195 ? -0.792 21.656 12.703 1 94.62 195 GLU A C 1
ATOM 1575 O O . GLU A 1 195 ? -1.342 22.734 12.461 1 94.62 195 GLU A O 1
ATOM 1580 N N . THR A 1 196 ? 0.458 21.5 12.781 1 91.62 196 THR A N 1
ATOM 1581 C CA . THR A 1 196 ? 1.349 22.625 12.508 1 91.62 196 THR A CA 1
ATOM 1582 C C . THR A 1 196 ? 1.189 23.109 11.07 1 91.62 196 THR A C 1
ATOM 1584 O O . THR A 1 196 ? 1.16 24.312 10.82 1 91.62 196 THR A O 1
ATOM 1587 N N . LEU A 1 197 ? 1.106 22.188 10.18 1 94.94 197 LEU A N 1
ATOM 1588 C CA . LEU A 1 197 ? 0.912 22.531 8.773 1 94.94 197 LEU A CA 1
ATOM 1589 C C . LEU A 1 197 ? -0.411 23.266 8.57 1 94.94 197 LEU A C 1
ATOM 1591 O O . LEU A 1 197 ? -0.48 24.234 7.812 1 94.94 197 LEU A O 1
ATOM 1595 N N . GLN A 1 198 ? -1.402 22.781 9.234 1 96.38 198 GLN A N 1
ATOM 1596 C CA . GLN A 1 198 ? -2.725 23.391 9.117 1 96.38 198 GLN A CA 1
ATOM 1597 C C . GLN A 1 198 ? -2.705 24.844 9.586 1 96.38 198 GLN A C 1
ATOM 1599 O O . GLN A 1 198 ? -3.258 25.719 8.922 1 96.38 198 GLN A O 1
ATOM 1604 N N . LYS A 1 199 ? -2.105 25.094 10.719 1 94.75 199 LYS A N 1
ATOM 1605 C CA . LYS A 1 199 ? -2.021 26.438 11.273 1 94.75 199 LYS A CA 1
ATOM 1606 C C . LYS A 1 199 ? -1.222 27.359 10.359 1 94.75 199 LYS A C 1
ATOM 1608 O O . LYS A 1 199 ? -1.607 28.516 10.133 1 94.75 199 LYS A O 1
ATOM 1613 N N . GLN A 1 200 ? -0.156 26.828 9.898 1 93.38 200 GLN A N 1
ATOM 1614 C CA . GLN A 1 200 ? 0.665 27.625 8.992 1 93.38 200 GLN A CA 1
ATOM 1615 C C . GLN A 1 200 ? -0.108 27.969 7.723 1 93.38 200 GLN A C 1
ATOM 1617 O O . GLN A 1 200 ? -0.044 29.109 7.246 1 93.38 200 GLN A O 1
ATOM 1622 N N . LEU A 1 201 ? -0.779 27.016 7.148 1 94.5 201 LEU A N 1
ATOM 1623 C CA . LEU A 1 201 ? -1.559 27.266 5.941 1 94.5 201 LEU A CA 1
ATOM 1624 C C . LEU A 1 201 ? -2.646 28.312 6.203 1 94.5 201 LEU A C 1
ATOM 1626 O O . LEU A 1 201 ? -2.877 29.188 5.379 1 94.5 201 LEU A O 1
ATOM 1630 N N . TYR A 1 202 ? -3.301 28.156 7.324 1 95.88 202 TYR A N 1
ATOM 1631 C CA . TYR A 1 202 ? -4.34 29.125 7.684 1 95.88 202 TYR A CA 1
ATOM 1632 C C . TYR A 1 202 ? -3.789 30.547 7.699 1 95.88 202 TYR A C 1
ATOM 1634 O O . TYR A 1 202 ? -4.379 31.453 7.113 1 95.88 202 TYR A O 1
ATOM 1642 N N . ASN A 1 203 ? -2.666 30.719 8.391 1 95 203 ASN A N 1
ATOM 1643 C CA . ASN A 1 203 ? -2.051 32.031 8.5 1 95 203 ASN A CA 1
ATOM 1644 C C . ASN A 1 203 ? -1.659 32.594 7.129 1 95 203 ASN A C 1
ATOM 1646 O O . ASN A 1 203 ? -1.871 33.75 6.844 1 95 203 ASN A O 1
ATOM 1650 N N . GLU A 1 204 ? -1.136 31.75 6.332 1 93.44 204 GLU A N 1
ATOM 1651 C CA . GLU A 1 204 ? -0.741 32.156 4.996 1 93.44 204 GLU A CA 1
ATOM 1652 C C . GLU A 1 204 ? -1.958 32.562 4.156 1 93.44 204 GLU A C 1
ATOM 1654 O O . GLU A 1 204 ? -1.926 33.531 3.422 1 93.44 204 GLU A O 1
ATOM 1659 N N . LEU A 1 205 ? -2.971 31.797 4.246 1 94.12 205 LEU A N 1
ATOM 1660 C CA . LEU A 1 205 ? -4.199 32.094 3.512 1 94.12 205 LEU A CA 1
ATOM 1661 C C . LEU A 1 205 ? -4.832 33.375 3.998 1 94.12 205 LEU A C 1
ATOM 1663 O O . LEU A 1 205 ? -5.34 34.156 3.195 1 94.12 205 LEU A O 1
ATOM 1667 N N . GLU A 1 206 ? -4.812 33.531 5.266 1 94.25 206 GLU A N 1
ATOM 1668 C CA . GLU A 1 206 ? -5.371 34.75 5.848 1 94.25 206 GLU A CA 1
ATOM 1669 C C . GLU A 1 206 ? -4.602 35.969 5.383 1 94.25 206 GLU A C 1
ATOM 1671 O O . GLU A 1 206 ? -5.207 36.969 4.984 1 94.25 206 GLU A O 1
ATOM 1676 N N . ASP A 1 207 ? -3.324 35.875 5.457 1 93.69 207 ASP A N 1
ATOM 1677 C CA . ASP A 1 207 ? -2.488 36.969 4.992 1 93.69 207 ASP A CA 1
ATOM 1678 C C . ASP A 1 207 ? -2.729 37.25 3.51 1 93.69 207 ASP A C 1
ATOM 1680 O O . ASP A 1 207 ? -2.836 38.406 3.107 1 93.69 207 ASP A O 1
ATOM 1684 N N . TYR A 1 208 ? -2.797 36.25 2.74 1 91.75 208 TYR A N 1
ATOM 1685 C CA . TYR A 1 208 ? -3.039 36.375 1.31 1 91.75 208 TYR A CA 1
ATOM 1686 C C . TYR A 1 208 ? -4.402 37.031 1.045 1 91.75 208 TYR A C 1
ATOM 1688 O O . TYR A 1 208 ? -4.52 37.938 0.233 1 91.75 208 TYR A O 1
ATOM 1696 N N . GLY A 1 209 ? -5.371 36.469 1.668 1 90.25 209 GLY A N 1
ATOM 1697 C CA . GLY A 1 209 ? -6.719 37 1.492 1 90.25 209 GLY A CA 1
ATOM 1698 C C . GLY A 1 209 ? -6.852 38.469 1.862 1 90.25 209 GLY A C 1
ATOM 1699 O O . GLY A 1 209 ? -7.582 39.219 1.21 1 90.25 209 GLY A O 1
ATOM 1700 N N . ASN A 1 210 ? -6.172 38.844 2.889 1 91.06 210 ASN A N 1
ATOM 1701 C CA . ASN A 1 210 ? -6.195 40.25 3.324 1 91.06 210 ASN A CA 1
ATOM 1702 C C . ASN A 1 210 ? -5.484 41.156 2.326 1 91.06 210 ASN A C 1
ATOM 1704 O O . ASN A 1 210 ? -5.918 42.281 2.09 1 91.06 210 ASN A O 1
ATOM 1708 N N . LYS A 1 211 ? -4.473 40.656 1.796 1 91.19 211 LYS A N 1
ATOM 1709 C CA . LYS A 1 211 ? -3.686 41.438 0.855 1 91.19 211 LYS A CA 1
ATOM 1710 C C . LYS A 1 211 ? -4.336 41.469 -0.525 1 91.19 211 LYS A C 1
ATOM 1712 O O . LYS A 1 211 ? -4.168 42.406 -1.282 1 91.19 211 LYS A O 1
ATOM 1717 N N . ASN A 1 212 ? -5.066 40.375 -0.85 1 88.06 212 ASN A N 1
ATOM 1718 C CA . ASN A 1 212 ? -5.703 40.25 -2.154 1 88.06 212 ASN A CA 1
ATOM 1719 C C . ASN A 1 212 ? -7.195 39.969 -2.021 1 88.06 212 ASN A C 1
ATOM 1721 O O . ASN A 1 212 ? -7.668 38.875 -2.393 1 88.06 212 ASN A O 1
ATOM 1725 N N . PRO A 1 213 ? -7.883 40.938 -1.625 1 87 213 PRO A N 1
ATOM 1726 C CA . PRO A 1 213 ? -9.32 40.719 -1.461 1 87 213 PRO A CA 1
ATOM 1727 C C . PRO A 1 213 ? -10.016 40.375 -2.779 1 87 213 PRO A C 1
ATOM 1729 O O . PRO A 1 213 ? -9.742 41.031 -3.801 1 87 213 PRO A O 1
ATOM 1732 N N . LEU A 1 214 ? -10.727 39.25 -2.789 1 85.62 214 LEU A N 1
ATOM 1733 C CA . LEU A 1 214 ? -11.453 38.812 -3.965 1 85.62 214 LEU A CA 1
ATOM 1734 C C . LEU A 1 214 ? -12.961 38.812 -3.711 1 85.62 214 LEU A C 1
ATOM 1736 O O . LEU A 1 214 ? -13.414 38.438 -2.631 1 85.62 214 LEU A O 1
ATOM 1740 N N . LYS A 1 215 ? -13.672 39.438 -4.633 1 83.06 215 LYS A N 1
ATOM 1741 C CA . LYS A 1 215 ? -15.133 39.406 -4.609 1 83.06 215 LYS A CA 1
ATOM 1742 C C . LYS A 1 215 ? -15.672 38.719 -5.863 1 83.06 215 LYS A C 1
ATOM 1744 O O . LYS A 1 215 ? -15.57 39.25 -6.965 1 83.06 215 LYS A O 1
ATOM 1749 N N . LEU A 1 216 ? -16.219 37.531 -5.59 1 84.06 216 LEU A N 1
ATOM 1750 C CA . LEU A 1 216 ? -16.766 36.75 -6.715 1 84.06 216 LEU A CA 1
ATOM 1751 C C . LEU A 1 216 ? -18.141 37.281 -7.094 1 84.06 216 LEU A C 1
ATOM 1753 O O . LEU A 1 216 ? -18.969 37.562 -6.223 1 84.06 216 LEU A O 1
ATOM 1757 N N . PRO A 1 217 ? -18.281 37.438 -8.391 1 80.06 217 PRO A N 1
ATOM 1758 C CA . PRO A 1 217 ? -19.625 37.875 -8.828 1 80.06 217 PRO A CA 1
ATOM 1759 C C . PRO A 1 217 ? -20.688 36.812 -8.578 1 80.06 217 PRO A C 1
ATOM 1761 O O . PRO A 1 217 ? -20.359 35.625 -8.477 1 80.06 217 PRO A O 1
ATOM 1764 N N . LYS A 1 218 ? -21.969 37.25 -8.359 1 73.56 218 LYS A N 1
ATOM 1765 C CA . LYS A 1 218 ? -23.062 36.344 -8.062 1 73.56 218 LYS A CA 1
ATOM 1766 C C . LYS A 1 218 ? -23.375 35.438 -9.266 1 73.56 218 LYS A C 1
ATOM 1768 O O . LYS A 1 218 ? -23.766 34.281 -9.102 1 73.56 218 LYS A O 1
ATOM 1773 N N . LYS A 1 219 ? -23.172 36.062 -10.422 1 69.25 219 LYS A N 1
ATOM 1774 C CA . LYS A 1 219 ? -23.453 35.344 -11.648 1 69.25 219 LYS A CA 1
ATOM 1775 C C . LYS A 1 219 ? -22.312 35.469 -12.648 1 69.25 219 LYS A C 1
ATOM 1777 O O . LYS A 1 219 ? -21.531 36.406 -12.594 1 69.25 219 LYS A O 1
ATOM 1782 N N . GLY A 1 220 ? -22.078 34.375 -13.461 1 67.94 220 GLY A N 1
ATOM 1783 C CA . GLY A 1 220 ? -21.094 34.438 -14.523 1 67.94 220 GLY A CA 1
ATOM 1784 C C . GLY A 1 220 ? -20 33.406 -14.367 1 67.94 220 GLY A C 1
ATOM 1785 O O . GLY A 1 220 ? -20 32.625 -13.398 1 67.94 220 GLY A O 1
ATOM 1786 N N . ASP A 1 221 ? -19.172 33.312 -15.367 1 73 221 ASP A N 1
ATOM 1787 C CA . ASP A 1 221 ? -18.047 32.375 -15.398 1 73 221 ASP A CA 1
ATOM 1788 C C . ASP A 1 221 ? -16.953 32.812 -14.414 1 73 221 ASP A C 1
ATOM 1790 O O . ASP A 1 221 ? -16.375 33.875 -14.555 1 73 221 ASP A O 1
ATOM 1794 N N . LEU A 1 222 ? -16.797 32.031 -13.422 1 79.19 222 LEU A N 1
ATOM 1795 C CA . LEU A 1 222 ? -15.859 32.344 -12.359 1 79.19 222 LEU A CA 1
ATOM 1796 C C . LEU A 1 222 ? -14.445 31.906 -12.719 1 79.19 222 LEU A C 1
ATOM 1798 O O . LEU A 1 222 ? -13.477 32.281 -12.039 1 79.19 222 LEU A O 1
ATOM 1802 N N . ARG A 1 223 ? -14.242 31.188 -13.742 1 78.19 223 ARG A N 1
ATOM 1803 C CA . ARG A 1 223 ? -12.977 30.531 -14.078 1 78.19 223 ARG A CA 1
ATOM 1804 C C . ARG A 1 223 ? -11.859 31.547 -14.242 1 78.19 223 ARG A C 1
ATOM 1806 O O . ARG A 1 223 ? -10.773 31.375 -13.68 1 78.19 223 ARG A O 1
ATOM 1813 N N . PRO A 1 224 ? -12.188 32.562 -14.914 1 77.62 224 PRO A N 1
ATOM 1814 C CA . PRO A 1 224 ? -11.102 33.531 -15.094 1 77.62 224 PRO A CA 1
ATOM 1815 C C . PRO A 1 224 ? -10.711 34.25 -13.805 1 77.62 224 PRO A C 1
ATOM 1817 O O . PRO A 1 224 ? -9.57 34.688 -13.656 1 77.62 224 PRO A O 1
ATOM 1820 N N . LEU A 1 225 ? -11.633 34.344 -12.883 1 78.06 225 LEU A N 1
ATOM 1821 C CA . LEU A 1 225 ? -11.383 35.062 -11.641 1 78.06 225 LEU A CA 1
ATOM 1822 C C . LEU A 1 225 ? -10.656 34.188 -10.633 1 78.06 225 LEU A C 1
ATOM 1824 O O . LEU A 1 225 ? -9.961 34.688 -9.742 1 78.06 225 LEU A O 1
ATOM 1828 N N . ILE A 1 226 ? -10.836 32.938 -10.828 1 81.19 226 ILE A N 1
ATOM 1829 C CA . ILE A 1 226 ? -10.305 32.031 -9.812 1 81.19 226 ILE A CA 1
ATOM 1830 C C . ILE A 1 226 ? -8.969 31.453 -10.273 1 81.19 226 ILE A C 1
ATOM 1832 O O . ILE A 1 226 ? -8.289 30.766 -9.516 1 81.19 226 ILE A O 1
ATOM 1836 N N . VAL A 1 227 ? -8.648 31.891 -11.469 1 78.06 227 VAL A N 1
ATOM 1837 C CA . VAL A 1 227 ? -7.383 31.391 -11.992 1 78.06 227 VAL A CA 1
ATOM 1838 C C . VAL A 1 227 ? -6.227 31.938 -11.156 1 78.06 227 VAL A C 1
ATOM 1840 O O . VAL A 1 227 ? -6.18 33.125 -10.828 1 78.06 227 VAL A O 1
ATOM 1843 N N . ASN A 1 228 ? -5.32 31.188 -10.586 1 79.44 228 ASN A N 1
ATOM 1844 C CA . ASN A 1 228 ? -4.141 31.5 -9.797 1 79.44 228 ASN A CA 1
ATOM 1845 C C . ASN A 1 228 ? -4.516 31.984 -8.391 1 79.44 228 ASN A C 1
ATOM 1847 O O . ASN A 1 228 ? -3.848 32.844 -7.824 1 79.44 228 ASN A O 1
ATOM 1851 N N . GLN A 1 229 ? -5.766 31.734 -8.039 1 85.62 229 GLN A N 1
ATOM 1852 C CA . GLN A 1 229 ? -6.219 32 -6.68 1 85.62 229 GLN A CA 1
ATOM 1853 C C . GLN A 1 229 ? -6.391 30.719 -5.887 1 85.62 229 GLN A C 1
ATOM 1855 O O . GLN A 1 229 ? -6.777 29.688 -6.441 1 85.62 229 GLN A O 1
ATOM 1860 N N . PRO A 1 230 ? -5.996 30.859 -4.648 1 89.31 230 PRO A N 1
ATOM 1861 C CA . PRO A 1 230 ? -6.312 29.688 -3.83 1 89.31 230 PRO A CA 1
ATOM 1862 C C . PRO A 1 230 ? -7.812 29.5 -3.627 1 89.31 230 PRO A C 1
ATOM 1864 O O . PRO A 1 230 ? -8.508 30.422 -3.199 1 89.31 230 PRO A O 1
ATOM 1867 N N . VAL A 1 231 ? -8.289 28.344 -3.992 1 90.06 231 VAL A N 1
ATOM 1868 C CA . VAL A 1 231 ? -9.695 28.016 -3.828 1 90.06 231 VAL A CA 1
ATOM 1869 C C . VAL A 1 231 ? -9.844 26.828 -2.893 1 90.06 231 VAL A C 1
ATOM 1871 O O . VAL A 1 231 ? -9.227 25.781 -3.109 1 90.06 231 VAL A O 1
ATOM 1874 N N . ALA A 1 232 ? -10.609 27.047 -1.865 1 92.25 232 ALA A N 1
ATOM 1875 C CA . ALA A 1 232 ? -10.836 25.969 -0.906 1 92.25 232 ALA A CA 1
ATOM 1876 C C . ALA A 1 232 ? -12.031 25.109 -1.322 1 92.25 232 ALA A C 1
ATOM 1878 O O . ALA A 1 232 ? -12.945 25.594 -1.994 1 92.25 232 ALA A O 1
ATOM 1879 N N . VAL A 1 233 ? -11.961 23.875 -1.005 1 91.75 233 VAL A N 1
ATOM 1880 C CA . VAL A 1 233 ? -13.047 22.922 -1.261 1 91.75 233 VAL A CA 1
ATOM 1881 C C . VAL A 1 233 ? -13.359 22.141 0.012 1 91.75 233 VAL A C 1
ATOM 1883 O O . VAL A 1 233 ? -12.477 21.938 0.849 1 91.75 233 VAL A O 1
ATOM 1886 N N . ALA A 1 234 ? -14.594 21.734 0.165 1 90.44 234 ALA A N 1
ATOM 1887 C CA . ALA A 1 234 ? -15.008 20.953 1.323 1 90.44 234 ALA A CA 1
ATOM 1888 C C . ALA A 1 234 ? -16.125 19.969 0.954 1 90.44 234 ALA A C 1
ATOM 1890 O O . ALA A 1 234 ? -16.969 20.281 0.108 1 90.44 234 ALA A O 1
ATOM 1891 N N . ASP A 1 235 ? -16.047 18.828 1.483 1 88.81 235 ASP A N 1
ATOM 1892 C CA . ASP A 1 235 ? -17.047 17.781 1.321 1 88.81 235 ASP A CA 1
ATOM 1893 C C . ASP A 1 235 ? -17.031 16.828 2.51 1 88.81 235 ASP A C 1
ATOM 1895 O O . ASP A 1 235 ? -16.125 16.859 3.334 1 88.81 235 ASP A O 1
ATOM 1899 N N . SER A 1 236 ? -18.125 16.172 2.672 1 82.5 236 SER A N 1
ATOM 1900 C CA . SER A 1 236 ? -18.172 15.125 3.686 1 82.5 236 SER A CA 1
ATOM 1901 C C . SER A 1 236 ? -18.297 13.75 3.047 1 82.5 236 SER A C 1
ATOM 1903 O O . SER A 1 236 ? -18.922 13.602 1.991 1 82.5 236 SER A O 1
ATOM 1905 N N . VAL A 1 237 ? -17.641 12.812 3.693 1 79.19 237 VAL A N 1
ATOM 1906 C CA . VAL A 1 237 ? -17.703 11.453 3.16 1 79.19 237 VAL A CA 1
ATOM 1907 C C . VAL A 1 237 ? -17.797 10.453 4.309 1 79.19 237 VAL A C 1
ATOM 1909 O O . VAL A 1 237 ? -17.234 10.672 5.383 1 79.19 237 VAL A O 1
ATOM 1912 N N . VAL A 1 238 ? -18.547 9.422 4.059 1 74.75 238 VAL A N 1
ATOM 1913 C CA . VAL A 1 238 ? -18.688 8.336 5.02 1 74.75 238 VAL A CA 1
ATOM 1914 C C . VAL A 1 238 ? -17.719 7.207 4.656 1 74.75 238 VAL A C 1
ATOM 1916 O O . VAL A 1 238 ? -17.609 6.824 3.49 1 74.75 238 VAL A O 1
ATOM 1919 N N . LEU A 1 239 ? -16.938 6.805 5.625 1 76.44 239 LEU A N 1
ATOM 1920 C CA . LEU A 1 239 ? -16.062 5.645 5.473 1 76.44 239 LEU A CA 1
ATOM 1921 C C . LEU A 1 239 ? -16.641 4.441 6.219 1 76.44 239 LEU A C 1
ATOM 1923 O O . LEU A 1 239 ? -16.969 4.539 7.402 1 76.44 239 LEU A O 1
ATOM 1927 N N . TYR A 1 240 ? -16.906 3.346 5.398 1 63.88 240 TYR A N 1
ATOM 1928 C CA . TYR A 1 240 ? -17.391 2.113 6.004 1 63.88 240 TYR A CA 1
ATOM 1929 C C . TYR A 1 240 ? -16.281 1.076 6.109 1 63.88 240 TYR A C 1
ATOM 1931 O O . TYR A 1 240 ? -15.359 1.063 5.293 1 63.88 240 TYR A O 1
ATOM 1939 N N . SER A 1 241 ? -16.328 0.481 7.297 1 57.59 241 SER A N 1
ATOM 1940 C CA . SER A 1 241 ? -15.477 -0.699 7.336 1 57.59 241 SER A CA 1
ATOM 1941 C C . SER A 1 241 ? -16.062 -1.832 6.496 1 57.59 241 SER A C 1
ATOM 1943 O O . SER A 1 241 ? -17.266 -1.918 6.312 1 57.59 241 SER A O 1
ATOM 1945 N N . SER A 1 242 ? -15.211 -2.543 5.695 1 49.03 242 SER A N 1
ATOM 1946 C CA . SER A 1 242 ? -15.633 -3.641 4.824 1 49.03 242 SER A CA 1
ATOM 1947 C C . SER A 1 242 ? -16.641 -4.547 5.523 1 49.03 242 SER A C 1
ATOM 1949 O O . SER A 1 242 ? -17.594 -5.023 4.898 1 49.03 242 SER A O 1
ATOM 1951 N N . SER A 1 243 ? -16.328 -4.828 6.852 1 43.81 243 SER A N 1
ATOM 1952 C CA . SER A 1 243 ? -17.203 -5.77 7.555 1 43.81 243 SER A CA 1
ATOM 1953 C C . SER A 1 243 ? -18.594 -5.195 7.75 1 43.81 243 SER A C 1
ATOM 1955 O O . SER A 1 243 ? -19.578 -5.938 7.754 1 43.81 243 SER A O 1
ATOM 1957 N N . LEU A 1 244 ? -18.625 -3.982 7.969 1 47.41 244 LEU A N 1
ATOM 1958 C CA . LEU A 1 244 ? -19.875 -3.357 8.359 1 47.41 244 LEU A CA 1
ATOM 1959 C C . LEU A 1 244 ? -20.766 -3.098 7.145 1 47.41 244 LEU A C 1
ATOM 1961 O O . LEU A 1 244 ? -21.984 -3.162 7.234 1 47.41 244 LEU A O 1
ATOM 1965 N N . ARG A 1 245 ? -20.156 -2.686 6.059 1 44.66 245 ARG A N 1
ATOM 1966 C CA . ARG A 1 245 ? -21.047 -2.48 4.926 1 44.66 245 ARG A CA 1
ATOM 1967 C C . ARG A 1 245 ? -21.906 -3.717 4.672 1 44.66 245 ARG A C 1
ATOM 1969 O O . ARG A 1 245 ? -23.031 -3.609 4.188 1 44.66 245 ARG A O 1
ATOM 1976 N N . ALA A 1 246 ? -21.188 -4.883 4.895 1 40.88 246 ALA A N 1
ATOM 1977 C CA . ALA A 1 246 ? -21.922 -6.133 4.672 1 40.88 246 ALA A CA 1
ATOM 1978 C C . ALA A 1 246 ? -23.078 -6.273 5.652 1 40.88 246 ALA A C 1
ATOM 1980 O O . ALA A 1 246 ? -23.953 -7.121 5.469 1 40.88 246 ALA A O 1
ATOM 1981 N N . ASN A 1 247 ? -22.906 -5.688 6.844 1 38 247 ASN A N 1
ATOM 1982 C CA . ASN A 1 247 ? -23.953 -6.035 7.793 1 38 247 ASN A CA 1
ATOM 1983 C C . ASN A 1 247 ? -25.297 -5.43 7.391 1 38 247 ASN A C 1
ATOM 1985 O O . ASN A 1 247 ? -25.422 -4.211 7.254 1 38 247 ASN A O 1
ATOM 1989 N N . LYS A 1 248 ? -25.969 -6.125 6.723 1 39.72 248 LYS A N 1
ATOM 1990 C CA . LYS A 1 248 ? -27.359 -6.074 6.285 1 39.72 248 LYS A CA 1
ATOM 1991 C C . LYS A 1 248 ? -28.203 -5.262 7.258 1 39.72 248 LYS A C 1
ATOM 1993 O O . LYS A 1 248 ? -29.312 -4.836 6.914 1 39.72 248 LYS A O 1
ATOM 1998 N N . HIS A 1 249 ? -27.875 -5.406 8.508 1 37.16 249 HIS A N 1
ATOM 1999 C CA . HIS A 1 249 ? -28.828 -4.836 9.453 1 37.16 249 HIS A CA 1
ATOM 2000 C C . HIS A 1 249 ? -28.828 -3.311 9.383 1 37.16 249 HIS A C 1
ATOM 2002 O O . HIS A 1 249 ? -29.375 -2.645 10.25 1 37.16 249 HIS A O 1
ATOM 2008 N N . ARG A 1 250 ? -27.969 -2.857 8.547 1 40.06 250 ARG A N 1
ATOM 2009 C CA . ARG A 1 250 ? -28.094 -1.407 8.445 1 40.06 250 ARG A CA 1
ATOM 2010 C C . ARG A 1 250 ? -29.438 -1.012 7.859 1 40.06 250 ARG A C 1
ATOM 2012 O O . ARG A 1 250 ? -29.844 -1.522 6.809 1 40.06 250 ARG A O 1
ATOM 2019 N N . SER A 1 251 ? -30.328 -0.668 8.656 1 36.97 251 SER A N 1
ATOM 2020 C CA . SER A 1 251 ? -31.672 -0.262 8.297 1 36.97 251 SER A CA 1
ATOM 2021 C C . SER A 1 251 ? -31.688 0.541 7 1 36.97 251 SER A C 1
ATOM 2023 O O . SER A 1 251 ? -31 1.562 6.891 1 36.97 251 SER A O 1
ATOM 2025 N N . ARG A 1 252 ? -31.562 -0.091 5.871 1 36.81 252 ARG A N 1
ATOM 2026 C CA . ARG A 1 252 ? -31.969 0.568 4.629 1 36.81 252 ARG A CA 1
ATOM 2027 C C . ARG A 1 252 ? -33 1.667 4.898 1 36.81 252 ARG A C 1
ATOM 2029 O O . ARG A 1 252 ? -33.438 2.332 3.967 1 36.81 252 ARG A O 1
ATOM 2036 N N . ARG A 1 253 ? -33.562 1.553 5.949 1 33.16 253 ARG A N 1
ATOM 2037 C CA . ARG A 1 253 ? -34.719 2.465 6.059 1 33.16 253 ARG A CA 1
ATOM 2038 C C . ARG A 1 253 ? -34.25 3.916 5.941 1 33.16 253 ARG A C 1
ATOM 2040 O O . ARG A 1 253 ? -35.062 4.797 5.629 1 33.16 253 ARG A O 1
ATOM 2047 N N . TYR A 1 254 ? -33.219 4.359 6.711 1 35.53 254 TYR A N 1
ATOM 2048 C CA . TYR A 1 254 ? -32.969 5.785 6.57 1 35.53 254 TYR A CA 1
ATOM 2049 C C . TYR A 1 254 ? -32.031 6.059 5.398 1 35.53 254 TYR A C 1
ATOM 2051 O O . TYR A 1 254 ? -30.891 5.543 5.359 1 35.53 254 TYR A O 1
ATOM 2059 N N . LYS A 1 255 ? -32.469 6.117 4.273 1 38.38 255 LYS A N 1
ATOM 2060 C CA . LYS A 1 255 ? -31.984 6.512 2.955 1 38.38 255 LYS A CA 1
ATOM 2061 C C . LYS A 1 255 ? -30.781 7.445 3.068 1 38.38 255 LYS A C 1
ATOM 2063 O O . LYS A 1 255 ? -30.234 7.879 2.055 1 38.38 255 LYS A O 1
ATOM 2068 N N . THR A 1 256 ? -30.625 8.18 4.246 1 41.47 256 THR A N 1
ATOM 2069 C CA . THR A 1 256 ? -29.672 9.273 4.102 1 41.47 256 THR A CA 1
ATOM 2070 C C . THR A 1 256 ? -28.25 8.797 4.387 1 41.47 256 THR A C 1
ATOM 2072 O O . THR A 1 256 ? -28.047 7.883 5.188 1 41.47 256 THR A O 1
ATOM 2075 N N . GLY A 1 257 ? -27.297 9 3.564 1 45.59 257 GLY A N 1
ATOM 2076 C CA . GLY A 1 257 ? -25.875 8.734 3.467 1 45.59 257 GLY A CA 1
ATOM 2077 C C . GLY A 1 257 ? -25.188 8.672 4.816 1 45.59 257 GLY A C 1
ATOM 2078 O O . GLY A 1 257 ? -24.297 7.84 5.027 1 45.59 257 GLY A O 1
ATOM 2079 N N . THR A 1 258 ? -25.547 9.5 5.906 1 50.03 258 THR A N 1
ATOM 2080 C CA . THR A 1 258 ? -24.891 9.641 7.199 1 50.03 258 THR A CA 1
ATOM 2081 C C . THR A 1 258 ? -25.438 8.641 8.203 1 50.03 258 THR A C 1
ATOM 2083 O O . THR A 1 258 ? -24.75 8.258 9.156 1 50.03 258 THR A O 1
ATOM 2086 N N . SER A 1 259 ? -26.703 8.328 8.242 1 47.16 259 SER A N 1
ATOM 2087 C CA . SER A 1 259 ? -27.344 7.453 9.219 1 47.16 259 SER A CA 1
ATOM 2088 C C . SER A 1 259 ? -26.719 6.066 9.211 1 47.16 259 SER A C 1
ATOM 2090 O O . SER A 1 259 ? -26.812 5.332 10.195 1 47.16 259 SER A O 1
ATOM 2092 N N . SER A 1 260 ? -25.891 5.895 8.25 1 59.31 260 SER A N 1
ATOM 2093 C CA . SER A 1 260 ? -25.375 4.551 8.008 1 59.31 260 SER A CA 1
ATOM 2094 C C . SER A 1 260 ? -24.141 4.273 8.859 1 59.31 260 SER A C 1
ATOM 2096 O O . SER A 1 260 ? -23.688 3.129 8.945 1 59.31 260 SER A O 1
ATOM 2098 N N . ILE A 1 261 ? -23.828 5.285 9.797 1 62.34 261 ILE A N 1
ATOM 2099 C CA . ILE A 1 261 ? -22.578 5.012 10.492 1 62.34 261 ILE A CA 1
ATOM 2100 C C . ILE A 1 261 ? -22.875 4.543 11.922 1 62.34 261 ILE A C 1
ATOM 2102 O O . ILE A 1 261 ? -21.969 4.113 12.633 1 62.34 261 ILE A O 1
ATOM 2106 N N . TYR A 1 262 ? -24.141 4.57 12.344 1 62.81 262 TYR A N 1
ATOM 2107 C CA . TYR A 1 262 ? -24.531 4.168 13.688 1 62.81 262 TYR A CA 1
ATOM 2108 C C . TYR A 1 262 ? -25.328 2.873 13.664 1 62.81 262 TYR A C 1
ATOM 2110 O O . TYR A 1 262 ? -26.078 2.623 12.727 1 62.81 262 TYR A O 1
ATOM 2118 N N . LEU A 1 263 ? -25.047 2.029 14.625 1 61.84 263 LEU A N 1
ATOM 2119 C CA . LEU A 1 263 ? -25.875 0.833 14.797 1 61.84 263 LEU A CA 1
ATOM 2120 C C . LEU A 1 263 ? -27.297 1.2 15.164 1 61.84 263 LEU A C 1
ATOM 2122 O O . LEU A 1 263 ? -27.547 2.27 15.727 1 61.84 263 LEU A O 1
ATOM 2126 N N . SER A 1 264 ? -28.188 0.336 14.734 1 55.69 264 SER A N 1
ATOM 2127 C CA . SER A 1 264 ? -29.578 0.556 15.125 1 55.69 264 SER A CA 1
ATOM 2128 C C . SER A 1 264 ? -29.719 0.656 16.641 1 55.69 264 SER A C 1
ATOM 2130 O O . SER A 1 264 ? -28.875 0.151 17.375 1 55.69 264 SER A O 1
ATOM 2132 N N . ASN A 1 265 ? -30.578 1.512 17.094 1 55.94 265 ASN A N 1
ATOM 2133 C CA . ASN A 1 265 ? -30.844 1.693 18.516 1 55.94 265 ASN A CA 1
ATOM 2134 C C . ASN A 1 265 ? -31 0.355 19.234 1 55.94 265 ASN A C 1
ATOM 2136 O O . ASN A 1 265 ? -30.578 0.21 20.391 1 55.94 265 ASN A O 1
ATOM 2140 N N . ASN A 1 266 ? -31.531 -0.632 18.453 1 54.25 266 ASN A N 1
ATOM 2141 C CA . ASN A 1 266 ? -31.703 -1.945 19.062 1 54.25 266 ASN A CA 1
ATOM 2142 C C . ASN A 1 266 ? -30.375 -2.623 19.344 1 54.25 266 ASN A C 1
ATOM 2144 O O . ASN A 1 266 ? -30.281 -3.5 20.219 1 54.25 266 ASN A O 1
ATOM 2148 N N . LEU A 1 267 ? -29.453 -2.182 18.609 1 55.91 267 LEU A N 1
ATOM 2149 C CA . LEU A 1 267 ? -28.141 -2.793 18.766 1 55.91 267 LEU A CA 1
ATOM 2150 C C . LEU A 1 267 ? -27.203 -1.872 19.547 1 55.91 267 LEU A C 1
ATOM 2152 O O . LEU A 1 267 ? -25.984 -1.985 19.453 1 55.91 267 LEU A O 1
ATOM 2156 N N . GLY A 1 268 ? -27.766 -0.845 20.281 1 59.31 268 GLY A N 1
ATOM 2157 C CA . GLY A 1 268 ? -26.969 -0.012 21.172 1 59.31 268 GLY A CA 1
ATOM 2158 C C . GLY A 1 268 ? -26.656 1.351 20.578 1 59.31 268 GLY A C 1
ATOM 2159 O O . GLY A 1 268 ? -26.203 2.248 21.297 1 59.31 268 GLY A O 1
ATOM 2160 N N . GLY A 1 269 ? -26.812 1.571 19.297 1 61.44 269 GLY A N 1
ATOM 2161 C CA . GLY A 1 269 ? -26.672 2.889 18.703 1 61.44 269 GLY A CA 1
ATOM 2162 C C . GLY A 1 269 ? -25.234 3.354 18.578 1 61.44 269 GLY A C 1
ATOM 2163 O O . GLY A 1 269 ? -24.969 4.543 18.391 1 61.44 269 GLY A O 1
ATOM 2164 N N . GLU A 1 270 ? -24.344 2.439 18.859 1 71.44 270 GLU A N 1
ATOM 2165 C CA . GLU A 1 270 ? -22.938 2.836 18.859 1 71.44 270 GLU A CA 1
ATOM 2166 C C . GLU A 1 270 ? -22.453 3.168 17.453 1 71.44 270 GLU A C 1
ATOM 2168 O O . GLU A 1 270 ? -22.922 2.58 16.484 1 71.44 270 GLU A O 1
ATOM 2173 N N . GLN A 1 271 ? -21.672 4.219 17.375 1 72.38 271 GLN A N 1
ATOM 2174 C CA . GLN A 1 271 ? -21.078 4.602 16.094 1 72.38 271 GLN A CA 1
ATOM 2175 C C . GLN A 1 271 ? -20.078 3.549 15.609 1 72.38 271 GLN A C 1
ATOM 2177 O O . GLN A 1 271 ? -19.156 3.182 16.344 1 72.38 271 GLN A O 1
ATOM 2182 N N . LYS A 1 272 ? -20.297 2.998 14.383 1 70.88 272 LYS A N 1
ATOM 2183 C CA . LYS A 1 272 ? -19.406 1.981 13.828 1 70.88 272 LYS A CA 1
ATOM 2184 C C . LYS A 1 272 ? -18.656 2.508 12.602 1 70.88 272 LYS A C 1
ATOM 2186 O O . LYS A 1 272 ? -17.547 2.086 12.32 1 70.88 272 LYS A O 1
ATOM 2191 N N . GLY A 1 273 ? -19.234 3.422 11.969 1 75.94 273 GLY A N 1
ATOM 2192 C CA . GLY A 1 273 ? -18.594 4.012 10.812 1 75.94 273 GLY A CA 1
ATOM 2193 C C . GLY A 1 273 ? -17.938 5.348 11.102 1 75.94 273 GLY A C 1
ATOM 2194 O O . GLY A 1 273 ? -18.031 5.855 12.227 1 75.94 273 GLY A O 1
ATOM 2195 N N . ILE A 1 274 ? -17.141 5.777 10.18 1 83.69 274 ILE A N 1
ATOM 2196 C CA . ILE A 1 274 ? -16.438 7.047 10.344 1 83.69 274 ILE A CA 1
ATOM 2197 C C . ILE A 1 274 ? -16.984 8.07 9.359 1 83.69 274 ILE A C 1
ATOM 2199 O O . ILE A 1 274 ? -17.141 7.777 8.172 1 83.69 274 ILE A O 1
ATOM 2203 N N . LEU A 1 275 ? -17.453 9.148 9.844 1 85.94 275 LEU A N 1
ATOM 2204 C CA . LEU A 1 275 ? -17.797 10.297 9.016 1 85.94 275 LEU A CA 1
ATOM 2205 C C . LEU A 1 275 ? -16.672 11.305 8.969 1 85.94 275 LEU A C 1
ATOM 2207 O O . LEU A 1 275 ? -16.141 11.711 10.016 1 85.94 275 LEU A O 1
ATOM 2211 N N . VAL A 1 276 ? -16.297 11.609 7.734 1 91.69 276 VAL A N 1
ATOM 2212 C CA . VAL A 1 276 ? -15.117 12.445 7.586 1 91.69 276 VAL A CA 1
ATOM 2213 C C . VAL A 1 276 ? -15.484 13.75 6.883 1 91.69 276 VAL A C 1
ATOM 2215 O O . VAL A 1 276 ? -16.219 13.742 5.891 1 91.69 276 VAL A O 1
ATOM 2218 N N . HIS A 1 277 ? -15.109 14.828 7.457 1 92.81 277 HIS A N 1
ATOM 2219 C CA . HIS A 1 277 ? -15.156 16.125 6.789 1 92.81 277 HIS A CA 1
ATOM 2220 C C . HIS A 1 277 ? -13.836 16.422 6.086 1 92.81 277 HIS A C 1
ATOM 2222 O O . HIS A 1 277 ? -12.789 16.516 6.73 1 92.81 277 HIS A O 1
ATOM 2228 N N . THR A 1 278 ? -13.906 16.5 4.781 1 94.69 278 THR A N 1
ATOM 2229 C CA . THR A 1 278 ? -12.734 16.766 3.949 1 94.69 278 THR A CA 1
ATOM 2230 C C . THR A 1 278 ? -12.656 18.234 3.568 1 94.69 278 THR A C 1
ATOM 2232 O O . THR A 1 278 ? -13.578 18.781 2.961 1 94.69 278 THR A O 1
ATOM 2235 N N . VAL A 1 279 ? -11.602 18.891 3.963 1 94.75 279 VAL A N 1
ATOM 2236 C CA . VAL A 1 279 ? -11.359 20.297 3.613 1 94.75 279 VAL A CA 1
ATOM 2237 C C . VAL A 1 279 ? -9.977 20.422 2.971 1 94.75 279 VAL A C 1
ATOM 2239 O O . VAL A 1 279 ? -8.992 19.875 3.463 1 94.75 279 VAL A O 1
ATOM 2242 N N . GLY A 1 280 ? -9.891 21.078 1.879 1 93.12 280 GLY A N 1
ATOM 2243 C CA . GLY A 1 280 ? -8.609 21.266 1.224 1 93.12 280 GLY A CA 1
ATOM 2244 C C . GLY A 1 280 ? -8.562 22.5 0.34 1 93.12 280 GLY A C 1
ATOM 2245 O O . GLY A 1 280 ? -9.57 23.203 0.195 1 93.12 280 GLY A O 1
ATOM 2246 N N . VAL A 1 281 ? -7.445 22.828 -0.08 1 92.56 281 VAL A N 1
ATOM 2247 C CA . VAL A 1 281 ? -7.227 23.875 -1.066 1 92.56 281 VAL A CA 1
ATOM 2248 C C . VAL A 1 281 ? -6.84 23.266 -2.408 1 92.56 281 VAL A C 1
ATOM 2250 O O . VAL A 1 281 ? -5.988 22.375 -2.465 1 92.56 281 VAL A O 1
ATOM 2253 N N . ASN A 1 282 ? -7.473 23.688 -3.422 1 87.25 282 ASN A N 1
ATOM 2254 C CA . ASN A 1 282 ? -7.188 23.125 -4.738 1 87.25 282 ASN A CA 1
ATOM 2255 C C . ASN A 1 282 ? -5.699 23.203 -5.066 1 87.25 282 ASN A C 1
ATOM 2257 O O . ASN A 1 282 ? -5.062 24.234 -4.879 1 87.25 282 ASN A O 1
ATOM 2261 N N . HIS A 1 283 ? -5.16 22.047 -5.523 1 82.81 283 HIS A N 1
ATOM 2262 C CA . HIS A 1 283 ? -3.756 21.859 -5.871 1 82.81 283 HIS A CA 1
ATOM 2263 C C . HIS A 1 283 ? -2.857 22.031 -4.648 1 82.81 283 HIS A C 1
ATOM 2265 O O . HIS A 1 283 ? -1.66 22.281 -4.785 1 82.81 283 HIS A O 1
ATOM 2271 N N . GLY A 1 284 ? -3.486 21.922 -3.539 1 90.31 284 GLY A N 1
ATOM 2272 C CA . GLY A 1 284 ? -2.73 22.141 -2.316 1 90.31 284 GLY A CA 1
ATOM 2273 C C . GLY A 1 284 ? -2.996 21.078 -1.257 1 90.31 284 GLY A C 1
ATOM 2274 O O . GLY A 1 284 ? -3.131 19.891 -1.571 1 90.31 284 GLY A O 1
ATOM 2275 N N . MET A 1 285 ? -3.023 21.594 -0.038 1 94.56 285 MET A N 1
ATOM 2276 C CA . MET A 1 285 ? -3.072 20.688 1.103 1 94.56 285 MET A CA 1
ATOM 2277 C C . MET A 1 285 ? -4.5 20.219 1.375 1 94.56 285 MET A C 1
ATOM 2279 O O . MET A 1 285 ? -5.457 20.891 0.969 1 94.56 285 MET A O 1
ATOM 2283 N N . THR A 1 286 ? -4.641 19.094 1.955 1 95.88 286 THR A N 1
ATOM 2284 C CA . THR A 1 286 ? -5.914 18.516 2.365 1 95.88 286 THR A CA 1
ATOM 2285 C C . THR A 1 286 ? -5.895 18.172 3.85 1 95.88 286 THR A C 1
ATOM 2287 O O . THR A 1 286 ? -4.91 17.625 4.352 1 95.88 286 THR A O 1
ATOM 2290 N N . PHE A 1 287 ? -6.945 18.484 4.57 1 97.69 287 PHE A N 1
ATOM 2291 C CA . PHE A 1 287 ? -7.098 18.156 5.98 1 97.69 287 PHE A CA 1
ATOM 2292 C C . PHE A 1 287 ? -8.414 17.438 6.23 1 97.69 287 PHE A C 1
ATOM 2294 O O . PHE A 1 287 ? -9.453 17.828 5.703 1 97.69 287 PHE A O 1
ATOM 2301 N N . TYR A 1 288 ? -8.344 16.359 6.957 1 96.69 288 TYR A N 1
ATOM 2302 C CA . TYR A 1 288 ? -9.508 15.531 7.266 1 96.69 288 TYR A CA 1
ATOM 2303 C C . TYR A 1 288 ? -9.883 15.656 8.734 1 96.69 288 TYR A C 1
ATOM 2305 O O . TYR A 1 288 ? -9.016 15.727 9.602 1 96.69 288 TYR A O 1
ATOM 2313 N N . LYS A 1 289 ? -11.141 15.633 9.031 1 95.38 289 LYS A N 1
ATOM 2314 C CA . LYS A 1 289 ? -11.648 15.633 10.398 1 95.38 289 LYS A CA 1
ATOM 2315 C C . LYS A 1 289 ? -12.742 14.586 10.578 1 95.38 289 LYS A C 1
ATOM 2317 O O . LYS A 1 289 ? -13.664 14.492 9.766 1 95.38 289 LYS A O 1
ATOM 2322 N N . SER A 1 290 ? -12.492 13.742 11.586 1 92.5 290 SER A N 1
ATOM 2323 C CA . SER A 1 290 ? -13.547 12.812 11.969 1 92.5 290 SER A CA 1
ATOM 2324 C C . SER A 1 290 ? -14.664 13.516 12.734 1 92.5 290 SER A C 1
ATOM 2326 O O . SER A 1 290 ? -14.406 14.148 13.766 1 92.5 290 SER A O 1
ATOM 2328 N N . ILE A 1 291 ? -15.875 13.461 12.242 1 87.88 291 ILE A N 1
ATOM 2329 C CA . ILE A 1 291 ? -17 14.133 12.883 1 87.88 291 ILE A CA 1
ATOM 2330 C C . ILE A 1 291 ? -18.094 13.125 13.219 1 87.88 291 ILE A C 1
ATOM 2332 O O . ILE A 1 291 ? -18.312 12.164 12.477 1 87.88 291 ILE A O 1
ATOM 2336 N N . PRO A 1 292 ? -18.734 13.359 14.32 1 80.56 292 PRO A N 1
ATOM 2337 C CA . PRO A 1 292 ? -19.781 12.422 14.719 1 80.56 292 PRO A CA 1
ATOM 2338 C C . PRO A 1 292 ? -21.062 12.578 13.898 1 80.56 292 PRO A C 1
ATOM 2340 O O . PRO A 1 292 ? -21.766 11.602 13.664 1 80.56 292 PRO A O 1
ATOM 2343 N N . LEU A 1 293 ? -21.422 13.82 13.523 1 77 293 LEU A N 1
ATOM 2344 C CA . LEU A 1 293 ? -22.641 14.117 12.781 1 77 293 LEU A CA 1
ATOM 2345 C C . LEU A 1 293 ? -22.375 15.133 11.672 1 77 293 LEU A C 1
ATOM 2347 O O . LEU A 1 293 ? -21.484 15.977 11.805 1 77 293 LEU A O 1
ATOM 2351 N N . ASN A 1 294 ? -23.141 14.859 10.719 1 75.12 294 ASN A N 1
ATOM 2352 C CA . ASN A 1 294 ? -23.047 15.812 9.617 1 75.12 294 ASN A CA 1
ATOM 2353 C C . ASN A 1 294 ? -23.938 17.031 9.844 1 75.12 294 ASN A C 1
ATOM 2355 O O . ASN A 1 294 ? -24.875 17.266 9.07 1 75.12 294 ASN A O 1
ATOM 2359 N N . ASN A 1 295 ? -23.688 17.703 10.883 1 78.81 295 ASN A N 1
ATOM 2360 C CA . ASN A 1 295 ? -24.5 18.875 11.141 1 78.81 295 ASN A CA 1
ATOM 2361 C C . ASN A 1 295 ? -23.719 20.172 10.922 1 78.81 295 ASN A C 1
ATOM 2363 O O . ASN A 1 295 ? -22.484 20.141 10.844 1 78.81 295 ASN A O 1
ATOM 2367 N N . GLN A 1 296 ? -24.484 21.188 10.938 1 80.38 296 GLN A N 1
ATOM 2368 C CA . GLN A 1 296 ? -23.938 22.516 10.609 1 80.38 296 GLN A CA 1
ATOM 2369 C C . GLN A 1 296 ? -22.891 22.938 11.617 1 80.38 296 GLN A C 1
ATOM 2371 O O . GLN A 1 296 ? -21.859 23.5 11.25 1 80.38 296 GLN A O 1
ATOM 2376 N N . SER A 1 297 ? -23.094 22.656 12.773 1 83.81 297 SER A N 1
ATOM 2377 C CA . SER A 1 297 ? -22.188 23.125 13.812 1 83.81 297 SER A CA 1
ATOM 2378 C C . SER A 1 297 ? -20.797 22.5 13.656 1 83.81 297 SER A C 1
ATOM 2380 O O . SER A 1 297 ? -19.797 23.203 13.719 1 83.81 297 SER A O 1
ATOM 2382 N N . TYR A 1 298 ? -20.797 21.203 13.391 1 85.62 298 TYR A N 1
ATOM 2383 C CA . TYR A 1 298 ? -19.516 20.516 13.258 1 85.62 298 TYR A CA 1
ATOM 2384 C C . TYR A 1 298 ? -18.797 20.938 11.977 1 85.62 298 TYR A C 1
ATOM 2386 O O . TYR A 1 298 ? -17.594 21.188 11.984 1 85.62 298 TYR A O 1
ATOM 2394 N N . LEU A 1 299 ? -19.484 21.047 10.945 1 87.94 299 LEU A N 1
ATOM 2395 C CA . LEU A 1 299 ? -18.906 21.375 9.648 1 87.94 299 LEU A CA 1
ATOM 2396 C C . LEU A 1 299 ? -18.391 22.797 9.633 1 87.94 299 LEU A C 1
ATOM 2398 O O . LEU A 1 299 ? -17.281 23.062 9.164 1 87.94 299 LEU A O 1
ATOM 2402 N N . LEU A 1 300 ? -19.172 23.703 10.172 1 87.69 300 LEU A N 1
ATOM 2403 C CA . LEU A 1 300 ? -18.797 25.109 10.18 1 87.69 300 LEU A CA 1
ATOM 2404 C C . LEU A 1 300 ? -17.578 25.344 11.062 1 87.69 300 LEU A C 1
ATOM 2406 O O . LEU A 1 300 ? -16.672 26.078 10.688 1 87.69 300 LEU A O 1
ATOM 2410 N N . ASN A 1 301 ? -17.625 24.75 12.18 1 90.31 301 ASN A N 1
ATOM 2411 C CA . ASN A 1 301 ? -16.5 24.891 13.094 1 90.31 301 ASN A CA 1
ATOM 2412 C C . ASN A 1 301 ? -15.203 24.391 12.461 1 90.31 301 ASN A C 1
ATOM 2414 O O . ASN A 1 301 ? -14.164 25.047 12.57 1 90.31 301 ASN A O 1
ATOM 2418 N N . ASP A 1 302 ? -15.273 23.266 11.883 1 93 302 ASP A N 1
ATOM 2419 C CA . ASP A 1 302 ? -14.102 22.688 11.234 1 93 302 ASP A CA 1
ATOM 2420 C C . ASP A 1 302 ? -13.617 23.578 10.086 1 93 302 ASP A C 1
ATOM 2422 O O . ASP A 1 302 ? -12.422 23.812 9.945 1 93 302 ASP A O 1
ATOM 2426 N N . LEU A 1 303 ? -14.508 24.094 9.328 1 92.12 303 LEU A N 1
ATOM 2427 C CA . LEU A 1 303 ? -14.188 24.922 8.172 1 92.12 303 LEU A CA 1
ATOM 2428 C C . LEU A 1 303 ? -13.531 26.234 8.609 1 92.12 303 LEU A C 1
ATOM 2430 O O . LEU A 1 303 ? -12.523 26.641 8.023 1 92.12 303 LEU A O 1
ATOM 2434 N N . GLU A 1 304 ? -14.094 26.844 9.594 1 91.88 304 GLU A N 1
ATOM 2435 C CA . GLU A 1 304 ? -13.609 28.141 10.055 1 91.88 304 GLU A CA 1
ATOM 2436 C C . GLU A 1 304 ? -12.211 28.016 10.656 1 91.88 304 GLU A C 1
ATOM 2438 O O . GLU A 1 304 ? -11.414 28.953 10.578 1 91.88 304 GLU A O 1
ATOM 2443 N N . ASN A 1 305 ? -11.906 26.875 11.203 1 93.75 305 ASN A N 1
ATOM 2444 C CA . ASN A 1 305 ? -10.594 26.656 11.797 1 93.75 305 ASN A CA 1
ATOM 2445 C C . ASN A 1 305 ? -9.539 26.359 10.734 1 93.75 305 ASN A C 1
ATOM 2447 O O . ASN A 1 305 ? -8.344 26.5 11 1 93.75 305 ASN A O 1
ATOM 2451 N N . LYS A 1 306 ? -9.945 26 9.523 1 95.5 306 LYS A N 1
ATOM 2452 C CA . LYS A 1 306 ? -8.992 25.531 8.523 1 95.5 306 LYS A CA 1
ATOM 2453 C C . LYS A 1 306 ? -8.867 26.547 7.379 1 95.5 306 LYS A C 1
ATOM 2455 O O . LYS A 1 306 ? -7.809 26.641 6.75 1 95.5 306 LYS A O 1
ATOM 2460 N N . ILE A 1 307 ? -9.984 27.266 7.09 1 95.19 307 ILE A N 1
ATOM 2461 C CA . ILE A 1 307 ? -9.992 28.156 5.934 1 95.19 307 ILE A CA 1
ATOM 2462 C C . ILE A 1 307 ? -10.531 29.531 6.344 1 95.19 307 ILE A C 1
ATOM 2464 O O . ILE A 1 307 ? -11.656 29.641 6.828 1 95.19 307 ILE A O 1
ATOM 2468 N N . PRO A 1 308 ? -9.719 30.516 6.09 1 94.81 308 PRO A N 1
ATOM 2469 C CA . PRO A 1 308 ? -10.219 31.875 6.367 1 94.81 308 PRO A CA 1
ATOM 2470 C C . PRO A 1 308 ? -11.414 32.25 5.492 1 94.81 308 PRO A C 1
ATOM 2472 O O . PRO A 1 308 ? -11.531 31.766 4.363 1 94.81 308 PRO A O 1
ATOM 2475 N N . LYS A 1 309 ? -12.227 33.219 5.941 1 91.69 309 LYS A N 1
ATOM 2476 C CA . LYS A 1 309 ? -13.453 33.625 5.266 1 91.69 309 LYS A CA 1
ATOM 2477 C C . LYS A 1 309 ? -13.148 34.375 3.975 1 91.69 309 LYS A C 1
ATOM 2479 O O . LYS A 1 309 ? -13.992 34.438 3.078 1 91.69 309 LYS A O 1
ATOM 2484 N N . SER A 1 310 ? -11.977 34.875 3.912 1 90 310 SER A N 1
ATOM 2485 C CA . SER A 1 310 ? -11.602 35.719 2.76 1 90 310 SER A CA 1
ATOM 2486 C C . SER A 1 310 ? -11.328 34.844 1.536 1 90 310 SER A C 1
ATOM 2488 O O . SER A 1 310 ? -11.273 35.344 0.412 1 90 310 SER A O 1
ATOM 2490 N N . ILE A 1 311 ? -11.117 33.562 1.731 1 92 311 ILE A N 1
ATOM 2491 C CA . ILE A 1 311 ? -10.75 32.656 0.647 1 92 311 ILE A CA 1
ATOM 2492 C C . ILE A 1 311 ? -12.008 32.062 0.025 1 92 311 ILE A C 1
ATOM 2494 O O . ILE A 1 311 ? -12.93 31.656 0.739 1 92 311 ILE A O 1
ATOM 2498 N N . PRO A 1 312 ? -12.055 32 -1.312 1 90.12 312 PRO A N 1
ATOM 2499 C CA . PRO A 1 312 ? -13.203 31.375 -1.957 1 90.12 312 PRO A CA 1
ATOM 2500 C C . PRO A 1 312 ? -13.367 29.906 -1.554 1 90.12 312 PRO A C 1
ATOM 2502 O O . PRO A 1 312 ? -12.375 29.188 -1.396 1 90.12 312 PRO A O 1
ATOM 2505 N N . LEU A 1 313 ? -14.656 29.547 -1.327 1 90.69 313 LEU A N 1
ATOM 2506 C CA . LEU A 1 313 ? -14.977 28.203 -0.886 1 90.69 313 LEU A CA 1
ATOM 2507 C C . LEU A 1 313 ? -16.031 27.562 -1.798 1 90.69 313 LEU A C 1
ATOM 2509 O O . LEU A 1 313 ? -17.094 28.141 -2.02 1 90.69 313 LEU A O 1
ATOM 2513 N N . PHE A 1 314 ? -15.68 26.453 -2.338 1 87.62 314 PHE A N 1
ATOM 2514 C CA . PHE A 1 314 ? -16.609 25.672 -3.145 1 87.62 314 PHE A CA 1
ATOM 2515 C C . PHE A 1 314 ? -17.016 24.406 -2.416 1 87.62 3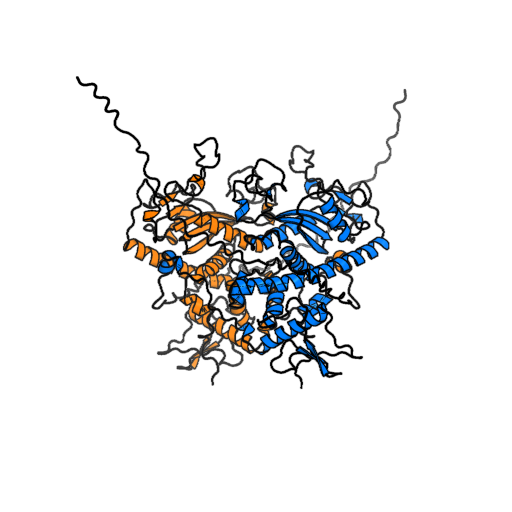14 PHE A C 1
ATOM 2517 O O . PHE A 1 314 ? -16.156 23.641 -1.948 1 87.62 314 PHE A O 1
ATOM 2524 N N . THR A 1 315 ? -18.281 24.203 -2.195 1 86.69 315 THR A N 1
ATOM 2525 C CA . THR A 1 315 ? -18.766 23.016 -1.498 1 86.69 315 THR A CA 1
ATOM 2526 C C . THR A 1 315 ? -19.875 22.344 -2.297 1 86.69 315 THR A C 1
ATOM 2528 O O . THR A 1 315 ? -20.297 22.844 -3.334 1 86.69 315 THR A O 1
ATOM 2531 N N . ASP A 1 316 ? -20.109 21.094 -1.823 1 78.06 316 ASP A N 1
ATOM 2532 C CA . ASP A 1 316 ? -21.266 20.422 -2.41 1 78.06 316 ASP A CA 1
ATOM 2533 C C . ASP A 1 316 ? -22.578 21.062 -1.945 1 78.06 316 ASP A C 1
ATOM 2535 O O . ASP A 1 316 ? -22.562 22.031 -1.186 1 78.06 316 ASP A O 1
ATOM 2539 N N . GLU A 1 317 ? -23.719 20.609 -2.359 1 72.88 317 GLU A N 1
ATOM 2540 C CA . GLU A 1 317 ? -25.016 21.203 -2.117 1 72.88 317 GLU A CA 1
ATOM 2541 C C . GLU A 1 317 ? -25.422 21.078 -0.65 1 72.88 317 GLU A C 1
ATOM 2543 O O . GLU A 1 317 ? -26.312 21.797 -0.182 1 72.88 317 GLU A O 1
ATOM 2548 N N . GLY A 1 318 ? -24.641 20.406 0.122 1 72.56 318 GLY A N 1
ATOM 2549 C CA . GLY A 1 318 ? -25.031 20.156 1.499 1 72.56 318 GLY A CA 1
ATOM 2550 C C . GLY A 1 318 ? -24.625 21.266 2.447 1 72.56 318 GLY A C 1
ATOM 2551 O O . GLY A 1 318 ? -25 21.266 3.619 1 72.56 318 GLY A O 1
ATOM 2552 N N . TYR A 1 319 ? -24.016 22.328 1.932 1 79.75 319 TYR A N 1
ATOM 2553 C CA . TYR A 1 319 ? -23.469 23.359 2.811 1 79.75 319 TYR A CA 1
ATOM 2554 C C . TYR A 1 319 ? -24.312 24.625 2.758 1 79.75 319 TYR A C 1
ATOM 2556 O O . TYR A 1 319 ? -23.781 25.734 2.693 1 79.75 319 TYR A O 1
ATOM 2564 N N . THR A 1 320 ? -25.547 24.531 2.764 1 77.38 320 THR A N 1
ATOM 2565 C CA . THR A 1 320 ? -26.469 25.656 2.652 1 77.38 320 THR A CA 1
ATOM 2566 C C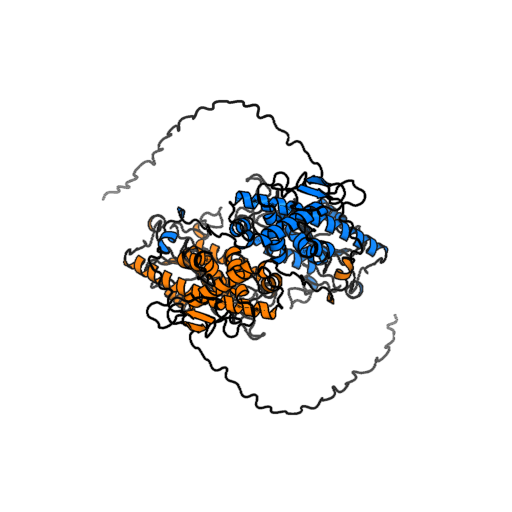 . THR A 1 320 ? -26.438 26.5 3.914 1 77.38 320 THR A C 1
ATOM 2568 O O . THR A 1 320 ? -26.891 27.656 3.908 1 77.38 320 THR A O 1
ATOM 2571 N N . PHE A 1 321 ? -25.797 26.078 4.887 1 76.94 321 PHE A N 1
ATOM 2572 C CA . PHE A 1 321 ? -25.797 26.766 6.172 1 76.94 321 PHE A CA 1
ATOM 2573 C C . PHE A 1 321 ? -24.719 27.859 6.207 1 76.94 321 PHE A C 1
ATOM 2575 O O . PHE A 1 321 ? -24.672 28.641 7.152 1 76.94 321 PHE A O 1
ATOM 2582 N N . ILE A 1 322 ? -23.938 27.891 5.184 1 81.62 322 ILE A N 1
ATOM 2583 C CA . ILE A 1 322 ? -22.859 28.875 5.168 1 81.62 322 ILE A CA 1
ATOM 2584 C C . ILE A 1 322 ? -23.375 30.203 4.637 1 81.62 322 ILE A C 1
ATOM 2586 O O . ILE A 1 322 ? -23.75 30.312 3.463 1 81.62 322 ILE A O 1
ATOM 2590 N N . TRP A 1 323 ? -23.438 31.25 5.484 1 77.5 323 TRP A N 1
ATOM 2591 C CA . TRP A 1 323 ? -23.984 32.531 5.074 1 77.5 323 TRP A CA 1
ATOM 2592 C C . TRP A 1 323 ? -22.953 33.656 5.234 1 77.5 323 TRP A C 1
ATOM 2594 O O . TRP A 1 323 ? -23.094 34.719 4.637 1 77.5 323 TRP A O 1
ATOM 2604 N N . ASP A 1 324 ? -21.984 33.375 5.949 1 79.75 324 ASP A N 1
ATOM 2605 C CA . ASP A 1 324 ? -21.062 34.438 6.34 1 79.75 324 ASP A CA 1
ATOM 2606 C C . ASP A 1 324 ? -19.828 34.469 5.43 1 79.75 324 ASP A C 1
ATOM 2608 O O . ASP A 1 324 ? -18.859 35.156 5.719 1 79.75 324 ASP A O 1
ATOM 2612 N N . ARG A 1 325 ? -19.859 33.688 4.348 1 86.5 325 ARG A N 1
ATOM 2613 C CA . ARG A 1 325 ? -18.75 33.688 3.389 1 86.5 325 ARG A CA 1
ATOM 2614 C C . ARG A 1 325 ? -19.188 34.25 2.041 1 86.5 325 ARG A C 1
ATOM 2616 O O . ARG A 1 325 ? -19.906 33.594 1.287 1 86.5 325 ARG A O 1
ATOM 2623 N N . PRO A 1 326 ? -18.703 35.438 1.766 1 81.62 326 PRO A N 1
ATOM 2624 C CA . PRO A 1 326 ? -19.141 36.094 0.541 1 81.62 326 PRO A CA 1
ATOM 2625 C C . PRO A 1 326 ? -18.75 35.344 -0.723 1 81.62 326 PRO A C 1
ATOM 2627 O O . PRO A 1 326 ? -19.453 35.406 -1.74 1 81.62 326 PRO A O 1
ATOM 2630 N N . ASN A 1 327 ? -17.719 34.625 -0.673 1 85.75 327 ASN A N 1
ATOM 2631 C CA . ASN A 1 327 ? -17.219 33.969 -1.872 1 85.75 327 ASN A CA 1
ATOM 2632 C C . ASN A 1 327 ? -17.469 32.469 -1.819 1 85.75 327 ASN A C 1
ATOM 2634 O O . ASN A 1 327 ? -16.641 31.672 -2.287 1 85.75 327 ASN A O 1
ATOM 2638 N N . HIS A 1 328 ? -18.5 32.094 -1.153 1 87.81 328 HIS A N 1
ATOM 2639 C CA . HIS A 1 328 ? -18.891 30.688 -1.105 1 87.81 328 HIS A CA 1
ATOM 2640 C C . HIS A 1 328 ? -19.797 30.328 -2.285 1 87.81 328 HIS A C 1
ATOM 2642 O O . HIS A 1 328 ? -20.703 31.078 -2.625 1 87.81 328 HIS A O 1
ATOM 2648 N N . ARG A 1 329 ? -19.469 29.25 -2.949 1 83.62 329 ARG A N 1
ATOM 2649 C CA . ARG A 1 329 ? -20.297 28.734 -4.031 1 83.62 329 ARG A CA 1
ATOM 2650 C C . ARG A 1 329 ? -20.547 27.234 -3.859 1 83.62 329 ARG A C 1
ATOM 2652 O O . ARG A 1 329 ? -19.672 26.5 -3.4 1 83.62 329 ARG A O 1
ATOM 2659 N N . MET A 1 330 ? -21.734 26.844 -4.191 1 80.75 330 MET A N 1
ATOM 2660 C CA . MET A 1 330 ? -22.109 25.438 -4.066 1 80.75 330 MET A CA 1
ATOM 2661 C C . MET A 1 330 ? -22.344 24.812 -5.438 1 80.75 330 MET A C 1
ATOM 2663 O O . MET A 1 330 ? -22.812 25.484 -6.359 1 80.75 330 MET A O 1
ATOM 2667 N N . VAL A 1 331 ? -21.797 23.578 -5.598 1 71.12 331 VAL A N 1
ATOM 2668 C CA . VAL A 1 331 ? -22.031 22.859 -6.84 1 71.12 331 VAL A CA 1
ATOM 2669 C C . VAL A 1 331 ? -23.344 22.078 -6.742 1 71.12 331 VAL A C 1
ATOM 2671 O O . VAL A 1 331 ? -23.625 21.438 -5.723 1 71.12 331 VAL A O 1
ATOM 2674 N N . ASN A 1 332 ? -24.25 22.359 -7.641 1 57.75 332 ASN A N 1
ATOM 2675 C CA . ASN A 1 332 ? -25.531 21.656 -7.652 1 57.75 332 ASN A CA 1
ATOM 2676 C C . ASN A 1 332 ? -25.438 20.344 -8.422 1 57.75 332 ASN A C 1
ATOM 2678 O O . ASN A 1 332 ? -25.281 20.344 -9.641 1 57.75 332 ASN A O 1
ATOM 2682 N N . HIS A 1 333 ? -25.188 19.266 -7.719 1 53.28 333 HIS A N 1
ATOM 2683 C CA . HIS A 1 333 ? -25.125 17.953 -8.383 1 53.28 333 HIS A CA 1
ATOM 2684 C C . HIS A 1 333 ? -26.484 17.531 -8.898 1 53.28 333 HIS A C 1
ATOM 2686 O O . HIS A 1 333 ? -26.594 16.594 -9.695 1 53.28 333 HIS A O 1
ATOM 2692 N N . SER A 1 334 ? -27.594 18 -8.414 1 47.22 334 SER A N 1
ATOM 2693 C CA . SER A 1 334 ? -28.938 17.547 -8.797 1 47.22 334 SER A CA 1
ATOM 2694 C C . SER A 1 334 ? -29.406 18.234 -10.07 1 47.22 334 SER A C 1
ATOM 2696 O O . SER A 1 334 ? -30.484 17.938 -10.586 1 47.22 334 SER A O 1
ATOM 2698 N N . LYS A 1 335 ? -28.688 19.188 -10.508 1 45.66 335 LYS A N 1
ATOM 2699 C CA . LYS A 1 335 ? -29.297 19.891 -11.633 1 45.66 335 LYS A CA 1
ATOM 2700 C C . LYS A 1 335 ? -29.312 19.016 -12.883 1 45.66 335 LYS A C 1
ATOM 2702 O O . LYS A 1 335 ? -28.281 18.5 -13.297 1 45.66 335 LYS A O 1
ATOM 2707 N N . LYS A 1 336 ? -30.438 18.391 -13.164 1 42.28 336 LYS A N 1
ATOM 2708 C CA . LYS A 1 336 ? -30.812 17.641 -14.359 1 42.28 336 LYS A CA 1
ATOM 2709 C C . LYS A 1 336 ? -30.688 18.5 -15.609 1 42.28 336 LYS A C 1
ATOM 2711 O O . LYS A 1 336 ? -30.812 19.719 -15.539 1 42.28 336 LYS A O 1
ATOM 2716 N N . SER A 1 337 ? -30.031 17.984 -16.594 1 39.91 337 SER A N 1
ATOM 2717 C CA . SER A 1 337 ? -30.016 18.703 -17.875 1 39.91 337 SER A CA 1
ATOM 2718 C C . SER A 1 337 ? -31.422 19.094 -18.297 1 39.91 337 SER A C 1
ATOM 2720 O O . SER A 1 337 ? -32.375 18.328 -18.125 1 39.91 337 SER A O 1
ATOM 2722 N N . ASN A 1 338 ? -31.672 20.312 -18.484 1 39.38 338 ASN A N 1
ATOM 2723 C CA . ASN A 1 338 ? -32.906 20.719 -19.141 1 39.38 338 ASN A CA 1
ATOM 2724 C C . ASN A 1 338 ? -33.062 20.062 -20.516 1 39.38 338 ASN A C 1
ATOM 2726 O O . ASN A 1 338 ? -34.094 20.203 -21.156 1 39.38 338 ASN A O 1
ATOM 2730 N N . ASP A 1 339 ? -32 19.75 -21.234 1 34.66 339 ASP A N 1
ATOM 2731 C CA . ASP A 1 339 ? -32.125 19.094 -22.547 1 34.66 339 ASP A CA 1
ATOM 2732 C C . ASP A 1 339 ? -32.469 17.609 -22.391 1 34.66 339 ASP A C 1
ATOM 2734 O O . ASP A 1 339 ? -31.781 16.891 -21.656 1 34.66 339 ASP A O 1
ATOM 2738 N N . HIS A 1 340 ? -33.625 17.141 -22.812 1 37.69 340 HIS A N 1
ATOM 2739 C CA . HIS A 1 340 ? -34.25 15.836 -22.766 1 37.69 340 HIS A CA 1
ATOM 2740 C C . HIS A 1 340 ? -33.281 14.742 -23.219 1 37.69 340 HIS A C 1
ATOM 2742 O O . HIS A 1 340 ? -33.531 13.555 -23.016 1 37.69 340 HIS A O 1
ATOM 2748 N N . ARG A 1 341 ? -32.531 15.055 -24.141 1 39.97 341 ARG A N 1
ATOM 2749 C CA . ARG A 1 341 ? -31.688 14.039 -24.781 1 39.97 341 ARG A CA 1
ATOM 2750 C C . ARG A 1 341 ? -30.562 13.594 -23.859 1 39.97 341 ARG A C 1
ATOM 2752 O O . ARG A 1 341 ? -29.906 12.578 -24.109 1 39.97 341 ARG A O 1
ATOM 2759 N N . TYR A 1 342 ? -30.047 14.508 -23.172 1 41.03 342 TYR A N 1
ATOM 2760 C CA . TYR A 1 342 ? -28.891 14.227 -22.328 1 41.03 342 TYR A CA 1
ATOM 2761 C C . TYR A 1 342 ? -29.297 14.188 -20.859 1 41.03 342 TYR A C 1
ATOM 2763 O O . TYR A 1 342 ? -29.953 15.102 -20.359 1 41.03 342 TYR A O 1
ATOM 2771 N N . ASN A 1 343 ? -29.578 13.164 -20.266 1 39.06 343 ASN A N 1
ATOM 2772 C CA . ASN A 1 343 ? -30.078 12.977 -18.906 1 39.06 343 ASN A CA 1
ATOM 2773 C C . ASN A 1 343 ? -29.203 13.695 -17.891 1 39.06 343 ASN A C 1
ATOM 2775 O O . ASN A 1 343 ? -29.672 14.094 -16.812 1 39.06 343 ASN A O 1
ATOM 2779 N N . LEU A 1 344 ? -27.891 13.461 -17.938 1 41.84 344 LEU A N 1
ATOM 2780 C CA . LEU A 1 344 ? -27.047 13.977 -16.859 1 41.84 344 LEU A CA 1
ATOM 2781 C C . LEU A 1 344 ? -26.375 15.281 -17.281 1 41.84 344 LEU A C 1
ATOM 2783 O O . LEU A 1 344 ? -25.812 15.367 -18.375 1 41.84 344 LEU A O 1
ATOM 2787 N N . SER A 1 345 ? -26.75 16.469 -16.828 1 39.09 345 SER A N 1
ATOM 2788 C CA . SER A 1 345 ? -26.188 17.781 -17.172 1 39.09 345 SER A CA 1
ATOM 2789 C C . SER A 1 345 ? -24.734 17.875 -16.734 1 39.09 345 SER A C 1
ATOM 2791 O O . SER A 1 345 ? -24.344 17.375 -15.68 1 39.09 345 SER A O 1
ATOM 2793 N N . ARG A 1 346 ? -23.828 18.125 -17.672 1 42.91 346 ARG A N 1
ATOM 2794 C CA . ARG A 1 346 ? -22.453 18.484 -17.406 1 42.91 346 ARG A CA 1
ATOM 2795 C C . ARG A 1 346 ? -22.359 19.453 -16.219 1 42.91 346 ARG A C 1
ATOM 2797 O O . ARG A 1 346 ? -21.312 19.562 -15.578 1 42.91 346 ARG A O 1
ATOM 2804 N N . GLU A 1 347 ? -23.406 20.188 -16.031 1 44.94 347 GLU A N 1
ATOM 2805 C CA . GLU A 1 347 ? -23.484 21.172 -14.961 1 44.94 347 GLU A CA 1
ATOM 2806 C C . GLU A 1 347 ? -23.406 20.516 -13.594 1 44.94 347 GLU A C 1
ATOM 2808 O O . GLU A 1 347 ? -23.203 21.188 -12.578 1 44.94 347 GLU A O 1
ATOM 2813 N N . ARG A 1 348 ? -23.531 19.203 -13.57 1 45.62 348 ARG A N 1
ATOM 2814 C CA . ARG A 1 348 ? -23.469 18.438 -12.328 1 45.62 348 ARG A CA 1
ATOM 2815 C C . ARG A 1 348 ? -22.047 18.469 -11.742 1 45.62 348 ARG A C 1
ATOM 2817 O O . ARG A 1 348 ? -21.875 18.422 -10.523 1 45.62 348 ARG A O 1
ATOM 2824 N N . TRP A 1 349 ? -21.078 18.469 -12.555 1 46.12 349 TRP A N 1
ATOM 2825 C CA . TRP A 1 349 ? -19.703 18.406 -12.086 1 46.12 349 TRP A CA 1
ATOM 2826 C C . TRP A 1 349 ? -19.031 19.766 -12.141 1 46.12 349 TRP A C 1
ATOM 2828 O O . TRP A 1 349 ? -18.188 20.094 -11.305 1 46.12 349 TRP A O 1
ATOM 2838 N N . ILE A 1 350 ? -19.203 20.547 -13.109 1 49.59 350 ILE A N 1
ATOM 2839 C CA . ILE A 1 350 ? -18.719 21.906 -13.297 1 49.59 350 ILE A CA 1
ATOM 2840 C C . ILE A 1 350 ? -19.891 22.828 -13.648 1 49.59 350 ILE A C 1
ATOM 2842 O O . ILE A 1 350 ? -20.547 22.625 -14.672 1 49.59 350 ILE A O 1
ATOM 2846 N N . THR A 1 351 ? -20.281 23.641 -12.688 1 52.62 351 THR A N 1
ATOM 2847 C CA . THR A 1 351 ? -21.328 24.594 -12.992 1 52.62 351 THR A CA 1
ATOM 2848 C C . THR A 1 351 ? -20.922 25.5 -14.141 1 52.62 351 THR A C 1
ATOM 2850 O O . THR A 1 351 ? -19.734 25.625 -14.461 1 52.62 351 THR A O 1
ATOM 2853 N N . LYS A 1 352 ? -21.812 25.875 -14.953 1 47.34 352 LYS A N 1
ATOM 2854 C CA . LYS A 1 352 ? -21.578 26.859 -16 1 47.34 352 LYS A CA 1
ATOM 2855 C C . LYS A 1 352 ? -20.625 27.953 -15.539 1 47.34 352 LYS A C 1
ATOM 2857 O O . LYS A 1 352 ? -19.859 28.5 -16.344 1 47.34 352 LYS A O 1
ATOM 2862 N N . ASP A 1 353 ? -20.594 28.078 -14.211 1 52.97 353 ASP A N 1
ATOM 2863 C CA . ASP A 1 353 ? -19.828 29.188 -13.648 1 52.97 353 ASP A CA 1
ATOM 2864 C C . ASP A 1 353 ? -18.422 28.75 -13.242 1 52.97 353 ASP A C 1
ATOM 2866 O O . ASP A 1 353 ? -17.625 29.547 -12.75 1 52.97 353 ASP A O 1
ATOM 2870 N N . GLY A 1 354 ? -18.016 27.453 -13.594 1 56.72 354 GLY A N 1
ATOM 2871 C CA . GLY A 1 354 ? -16.656 27 -13.32 1 56.72 354 GLY A CA 1
ATOM 2872 C C . GLY A 1 354 ? -16.484 26.438 -11.922 1 56.72 354 GLY A C 1
ATOM 2873 O O . GLY A 1 354 ? -15.359 26.25 -11.461 1 56.72 354 GLY A O 1
ATOM 2874 N N . VAL A 1 355 ? -17.672 26.375 -11.258 1 57.34 355 VAL A N 1
ATOM 2875 C CA . VAL A 1 355 ? -17.625 25.828 -9.906 1 57.34 355 VAL A CA 1
ATOM 2876 C C . VAL A 1 355 ? -17.562 24.297 -9.961 1 57.34 355 VAL A C 1
ATOM 2878 O O . VAL A 1 355 ? -18.359 23.672 -10.672 1 57.34 355 VAL A O 1
ATOM 2881 N N . THR A 1 356 ? -16.438 23.719 -9.484 1 64.56 356 THR A N 1
ATOM 2882 C CA . THR A 1 356 ? -16.312 22.266 -9.547 1 64.56 356 THR A CA 1
ATOM 2883 C C . THR A 1 356 ? -16.062 21.688 -8.164 1 64.56 356 THR A C 1
ATOM 2885 O O . THR A 1 356 ? -15.461 22.344 -7.309 1 64.56 356 THR A O 1
ATOM 2888 N N . SER A 1 357 ? -16.844 20.688 -7.797 1 66.94 357 SER A N 1
ATOM 2889 C CA . SER A 1 357 ? -16.594 19.922 -6.582 1 66.94 357 SER A CA 1
ATOM 2890 C C . SER A 1 357 ? -15.609 18.781 -6.844 1 66.94 357 SER A C 1
ATOM 2892 O O . SER A 1 357 ? -15.391 17.938 -5.973 1 66.94 357 SER A O 1
ATOM 2894 N N . ASN A 1 358 ? -14.945 18.828 -7.953 1 70.31 358 ASN A N 1
ATOM 2895 C CA . ASN A 1 358 ? -14.047 17.75 -8.375 1 70.31 358 ASN A CA 1
ATOM 2896 C C . ASN A 1 358 ? -12.859 17.609 -7.434 1 70.31 358 ASN A C 1
ATOM 2898 O O . ASN A 1 358 ? -12.383 16.5 -7.191 1 70.31 358 ASN A O 1
ATOM 2902 N N . GLY A 1 359 ? -12.492 18.75 -6.848 1 79.06 359 GLY A N 1
ATOM 2903 C CA . GLY A 1 359 ? -11.352 18.703 -5.945 1 79.06 359 GLY A CA 1
ATOM 2904 C C . GLY A 1 359 ? -11.617 17.906 -4.688 1 79.06 359 GLY A C 1
ATOM 2905 O O . GLY A 1 359 ? -10.773 17.109 -4.262 1 79.06 359 GLY A O 1
ATOM 2906 N N . ALA A 1 360 ? -12.797 18.125 -4.176 1 83.75 360 ALA A N 1
ATOM 2907 C CA . ALA A 1 360 ? -13.156 17.391 -2.961 1 83.75 360 ALA A CA 1
ATOM 2908 C C . ALA A 1 360 ? -13.398 15.922 -3.258 1 83.75 360 ALA A C 1
ATOM 2910 O O . ALA A 1 360 ? -13.023 15.047 -2.465 1 83.75 360 ALA A O 1
ATOM 2911 N N . GLU A 1 361 ? -13.992 15.641 -4.363 1 80.56 361 GLU A N 1
ATOM 2912 C CA . GLU A 1 361 ? -14.273 14.266 -4.75 1 80.56 361 GLU A CA 1
ATOM 2913 C C . GLU A 1 361 ? -12.984 13.477 -4.957 1 80.56 361 GLU A C 1
ATOM 2915 O O . GLU A 1 361 ? -12.898 12.305 -4.574 1 80.56 361 GLU A O 1
ATOM 2920 N N . ALA A 1 362 ? -12.078 14.125 -5.582 1 83.75 362 ALA A N 1
ATOM 2921 C CA . ALA A 1 362 ? -10.789 13.469 -5.793 1 83.75 362 ALA A CA 1
ATOM 2922 C C . ALA A 1 362 ? -10.125 13.125 -4.465 1 83.75 362 ALA A C 1
ATOM 2924 O O . ALA A 1 362 ? -9.562 12.039 -4.309 1 83.75 362 ALA A O 1
ATOM 2925 N N . ARG A 1 363 ? -10.234 14.016 -3.535 1 90.25 363 ARG A N 1
ATOM 2926 C CA . ARG A 1 363 ? -9.656 13.797 -2.213 1 90.25 363 ARG A CA 1
ATOM 2927 C C . ARG A 1 363 ? -10.383 12.68 -1.477 1 90.25 363 ARG A C 1
ATOM 2929 O O . ARG A 1 363 ? -9.75 11.836 -0.832 1 90.25 363 ARG A O 1
ATOM 2936 N N . ASN A 1 364 ? -11.68 12.672 -1.629 1 88.38 364 ASN A N 1
ATOM 2937 C CA . ASN A 1 364 ? -12.469 11.609 -1.012 1 88.38 364 ASN A CA 1
ATOM 2938 C C . ASN A 1 364 ? -12.133 10.25 -1.61 1 88.38 364 ASN A C 1
ATOM 2940 O O . ASN A 1 364 ? -12.086 9.25 -0.894 1 88.38 364 ASN A O 1
ATOM 2944 N N . ASN A 1 365 ? -11.961 10.258 -2.873 1 83.88 365 ASN A N 1
ATOM 2945 C CA . ASN A 1 365 ? -11.602 9.008 -3.531 1 83.88 365 ASN A CA 1
ATOM 2946 C C . ASN A 1 365 ? -10.25 8.484 -3.041 1 83.88 365 ASN A C 1
ATOM 2948 O O . ASN A 1 365 ? -10.094 7.281 -2.809 1 83.88 365 ASN A O 1
ATOM 2952 N N . THR A 1 366 ? -9.32 9.344 -2.896 1 87.5 366 THR A N 1
ATOM 2953 C CA . THR A 1 366 ? -8.008 8.969 -2.389 1 87.5 366 THR A CA 1
ATOM 2954 C C . THR A 1 366 ? -8.109 8.406 -0.974 1 87.5 366 THR A C 1
ATOM 2956 O O . THR A 1 366 ? -7.488 7.395 -0.651 1 87.5 366 THR A O 1
ATOM 2959 N N . LEU A 1 367 ? -8.883 9.07 -0.225 1 90.75 367 LEU A N 1
ATOM 2960 C CA . LEU A 1 367 ? -9.078 8.633 1.152 1 90.75 367 LEU A CA 1
ATOM 2961 C C . LEU A 1 367 ? -9.703 7.246 1.196 1 90.75 367 LEU A C 1
ATOM 2963 O O . LEU A 1 367 ? -9.242 6.371 1.933 1 90.75 367 LEU A O 1
ATOM 2967 N N . LYS A 1 368 ? -10.734 7.055 0.406 1 84.25 368 LYS A N 1
ATOM 2968 C CA . LYS A 1 368 ? -11.414 5.762 0.371 1 84.25 368 LYS A CA 1
ATOM 2969 C C . LYS A 1 368 ? -10.469 4.652 -0.07 1 84.25 368 LYS A C 1
ATOM 2971 O O . LYS A 1 368 ? -10.477 3.559 0.499 1 84.25 368 LYS A O 1
ATOM 2976 N N . GLN A 1 369 ? -9.734 4.984 -0.998 1 81.88 369 GLN A N 1
ATOM 2977 C CA . GLN A 1 369 ? -8.789 4 -1.509 1 81.88 369 GLN A CA 1
ATOM 2978 C C . GLN A 1 369 ? -7.758 3.627 -0.448 1 81.88 369 GLN A C 1
ATOM 2980 O O . GLN A 1 369 ? -7.457 2.447 -0.258 1 81.88 369 GLN A O 1
ATOM 2985 N N . SER A 1 370 ? -7.238 4.574 0.187 1 88.12 370 SER A N 1
ATOM 2986 C CA . SER A 1 370 ? -6.219 4.348 1.205 1 88.12 370 SER A CA 1
ATOM 2987 C C . SER A 1 370 ? -6.781 3.572 2.391 1 88.12 370 SER A C 1
ATOM 2989 O O . SER A 1 370 ? -6.145 2.646 2.895 1 88.12 370 SER A O 1
ATOM 2991 N N . PHE A 1 371 ? -7.965 3.887 2.773 1 88.19 371 PHE A N 1
ATOM 2992 C CA . PHE A 1 371 ? -8.516 3.338 4.008 1 88.19 371 PHE A CA 1
ATOM 2993 C C . PHE A 1 371 ? -9.047 1.928 3.783 1 88.19 371 PHE A C 1
ATOM 2995 O O . PHE A 1 371 ? -9.312 1.197 4.742 1 88.19 371 PHE A O 1
ATOM 3002 N N . ARG A 1 372 ? -9.18 1.558 2.572 1 81.06 372 ARG A N 1
ATOM 3003 C CA . ARG A 1 372 ? -9.617 0.195 2.289 1 81.06 372 ARG A CA 1
ATOM 3004 C C . ARG A 1 372 ? -8.617 -0.824 2.814 1 81.06 372 ARG A C 1
ATOM 3006 O O . ARG A 1 372 ? -8.977 -1.963 3.119 1 81.06 372 ARG A O 1
ATOM 3013 N N . SER A 1 373 ? -7.453 -0.346 2.928 1 84.56 373 SER A N 1
ATOM 3014 C CA . SER A 1 373 ? -6.414 -1.242 3.42 1 84.56 373 SER A CA 1
ATOM 3015 C C . SER A 1 373 ? -6.613 -1.565 4.895 1 84.56 373 SER A C 1
ATOM 3017 O O . SER A 1 373 ? -6.082 -2.559 5.398 1 84.56 373 SER A O 1
ATOM 3019 N N . TYR A 1 374 ? -7.367 -0.533 5.477 1 83.44 374 TYR A N 1
ATOM 3020 C CA . TYR A 1 374 ? -7.664 -0.772 6.887 1 83.44 374 TYR A CA 1
ATOM 3021 C C . TYR A 1 374 ? -8.945 -1.579 7.043 1 83.44 374 TYR A C 1
ATOM 3023 O O . TYR A 1 374 ? -9.891 -1.419 6.262 1 83.44 374 TYR A O 1
ATOM 3031 N N . HIS A 1 375 ? -9.164 -2.686 7.027 1 72.31 375 HIS A N 1
ATOM 3032 C CA . HIS A 1 375 ? -10.391 -3.451 7.207 1 72.31 375 HIS A CA 1
ATOM 3033 C C . HIS A 1 375 ? -11.367 -2.719 8.125 1 72.31 375 HIS A C 1
ATOM 3035 O O . HIS A 1 375 ? -12.453 -2.338 7.695 1 72.31 375 HIS A O 1
ATOM 3041 N N . TYR A 1 376 ? -11.039 -2.414 9.297 1 74.25 376 TYR A N 1
ATOM 3042 C CA . TYR A 1 376 ? -11.883 -1.706 10.25 1 74.25 376 TYR A CA 1
ATOM 3043 C C . TYR A 1 376 ? -11.047 -0.778 11.133 1 74.25 376 TYR A C 1
ATOM 3045 O O . TYR A 1 376 ? -9.969 -1.152 11.586 1 74.25 376 TYR A O 1
ATOM 3053 N N . ILE A 1 377 ? -11.547 0.414 11.242 1 82.69 377 ILE A N 1
ATOM 3054 C CA . ILE A 1 377 ? -10.953 1.388 12.148 1 82.69 377 ILE A CA 1
ATOM 3055 C C . ILE A 1 377 ? -11.984 1.834 13.18 1 82.69 377 ILE A C 1
ATOM 3057 O O . ILE A 1 377 ? -13.102 2.211 12.82 1 82.69 377 ILE A O 1
ATOM 3061 N N . SER A 1 378 ? -11.562 1.736 14.375 1 80.94 378 SER A N 1
ATOM 3062 C CA . SER A 1 378 ? -12.445 2.236 15.422 1 80.94 378 SER A CA 1
ATOM 3063 C C . SER A 1 378 ? -12.625 3.748 15.328 1 80.94 378 SER A C 1
ATOM 3065 O O . SER A 1 378 ? -11.648 4.48 15.125 1 80.94 378 SER A O 1
ATOM 3067 N N . PRO A 1 379 ? -13.844 4.164 15.508 1 83.19 379 PRO A N 1
ATOM 3068 C CA . PRO A 1 379 ? -14.094 5.605 15.445 1 83.19 379 PRO A CA 1
ATOM 3069 C C . PRO A 1 379 ? -13.32 6.387 16.5 1 83.19 379 PRO A C 1
ATOM 3071 O O . PRO A 1 379 ? -12.969 7.547 16.281 1 83.19 379 PRO A O 1
ATOM 3074 N N . LYS A 1 380 ? -13.047 5.777 17.594 1 84.19 380 LYS A N 1
ATOM 3075 C CA . LYS A 1 380 ? -12.336 6.43 18.703 1 84.19 380 LYS A CA 1
ATOM 3076 C C . LYS A 1 380 ? -10.969 6.941 18.25 1 84.19 380 LYS A C 1
ATOM 3078 O O . LYS A 1 380 ? -10.539 8.016 18.656 1 84.19 380 LYS A O 1
ATOM 3083 N N . TRP A 1 381 ? -10.352 6.238 17.359 1 89.25 381 TRP A N 1
ATOM 3084 C CA . TRP A 1 381 ? -8.992 6.578 16.953 1 89.25 381 TRP A CA 1
ATOM 3085 C C . TRP A 1 381 ? -8.969 7.066 15.508 1 89.25 381 TRP A C 1
ATOM 3087 O O . TRP A 1 381 ? -7.895 7.219 14.914 1 89.25 381 TRP A O 1
ATOM 3097 N N . SER A 1 382 ? -10.141 7.328 14.961 1 91.44 382 SER A N 1
ATOM 3098 C CA . SER A 1 382 ? -10.25 7.621 13.531 1 91.44 382 SER A CA 1
ATOM 3099 C C . SER A 1 382 ? -9.469 8.883 13.164 1 91.44 382 SER A C 1
ATOM 3101 O O . SER A 1 382 ? -8.859 8.945 12.102 1 91.44 382 SER A O 1
ATOM 3103 N N . GLN A 1 383 ? -9.43 9.805 14.109 1 95.06 383 GLN A N 1
ATOM 3104 C CA . GLN A 1 383 ? -8.773 11.07 13.797 1 95.06 383 GLN A CA 1
ATOM 3105 C C . GLN A 1 383 ? -7.273 10.883 13.594 1 95.06 383 GLN A C 1
ATOM 3107 O O . GLN A 1 383 ? -6.668 11.531 12.742 1 95.06 383 GLN A O 1
ATOM 3112 N N . LEU A 1 384 ? -6.664 10 14.336 1 96.31 384 LEU A N 1
ATOM 3113 C CA . LEU A 1 384 ? -5.238 9.734 14.195 1 96.31 384 LEU A CA 1
ATOM 3114 C C . LEU A 1 384 ? -4.926 9.164 12.812 1 96.31 384 LEU A C 1
ATOM 3116 O O . LEU A 1 384 ? -3.936 9.547 12.188 1 96.31 384 LEU A O 1
ATOM 3120 N N . TYR A 1 385 ? -5.773 8.242 12.383 1 96 385 TYR A N 1
ATOM 3121 C CA . TYR A 1 385 ? -5.594 7.66 11.055 1 96 385 TYR A CA 1
ATOM 3122 C C . TYR A 1 385 ? -5.754 8.719 9.969 1 96 385 TYR A C 1
ATOM 3124 O O . TYR A 1 385 ? -4.996 8.742 9 1 96 385 TYR A O 1
ATOM 3132 N N . LEU A 1 386 ? -6.703 9.562 10.172 1 96.56 386 LEU A N 1
ATOM 3133 C CA . LEU A 1 386 ? -6.98 10.617 9.211 1 96.56 386 LEU A CA 1
ATOM 3134 C C . LEU A 1 386 ? -5.836 11.633 9.164 1 96.56 386 LEU A C 1
ATOM 3136 O O . LEU A 1 386 ? -5.434 12.078 8.086 1 96.56 386 LEU A O 1
ATOM 3140 N N . ASP A 1 387 ? -5.309 11.953 10.336 1 97.88 387 ASP A N 1
ATOM 3141 C CA . ASP A 1 387 ? -4.191 12.891 10.406 1 97.88 387 ASP A CA 1
ATOM 3142 C C . ASP A 1 387 ? -2.949 12.312 9.734 1 97.88 387 ASP A C 1
ATOM 3144 O O . ASP A 1 387 ? -2.191 13.039 9.094 1 97.88 387 ASP A O 1
ATOM 3148 N N . GLU A 1 388 ? -2.805 11.062 9.906 1 97.62 388 GLU A N 1
ATOM 3149 C CA . GLU A 1 388 ? -1.657 10.391 9.297 1 97.62 388 GLU A CA 1
ATOM 3150 C C . GLU A 1 388 ? -1.672 10.531 7.781 1 97.62 388 GLU A C 1
ATOM 3152 O O . GLU A 1 388 ? -0.689 10.977 7.184 1 97.62 388 GLU A O 1
ATOM 3157 N N . ILE A 1 389 ? -2.779 10.203 7.191 1 96.69 389 ILE A N 1
ATOM 3158 C CA . ILE A 1 389 ? -2.855 10.234 5.734 1 96.69 389 ILE A CA 1
ATOM 3159 C C . ILE A 1 389 ? -2.82 11.688 5.25 1 96.69 389 ILE A C 1
ATOM 3161 O O . ILE A 1 389 ? -2.258 11.977 4.195 1 96.69 389 ILE A O 1
ATOM 3165 N N . SER A 1 390 ? -3.469 12.57 5.98 1 97.5 390 SER A N 1
ATOM 3166 C CA . SER A 1 390 ? -3.441 14 5.664 1 97.5 390 SER A CA 1
ATOM 3167 C C . SER A 1 390 ? -2.012 14.531 5.641 1 97.5 390 SER A C 1
ATOM 3169 O O . SER A 1 390 ? -1.6 15.172 4.676 1 97.5 390 SER A O 1
ATOM 3171 N N . PHE A 1 391 ? -1.281 14.25 6.684 1 97.75 391 PHE A N 1
ATOM 3172 C CA . PHE A 1 391 ? 0.096 14.719 6.789 1 97.75 391 PHE A CA 1
ATOM 3173 C C . PHE A 1 391 ? 0.937 14.18 5.637 1 97.75 391 PHE A C 1
ATOM 3175 O O . PHE A 1 391 ? 1.696 14.93 5.016 1 97.75 391 PHE A O 1
ATOM 3182 N N . LEU A 1 392 ? 0.817 12.922 5.363 1 96 392 LEU A N 1
ATOM 3183 C CA . LEU A 1 392 ? 1.617 12.289 4.32 1 96 392 LEU A CA 1
ATOM 3184 C C . LEU A 1 392 ? 1.356 12.938 2.967 1 96 392 LEU A C 1
ATOM 3186 O O . LEU A 1 392 ? 2.277 13.102 2.164 1 96 392 LEU A O 1
ATOM 3190 N N . GLY A 1 393 ? 0.158 13.258 2.729 1 93.38 393 GLY A N 1
ATOM 3191 C CA . GLY A 1 393 ? -0.181 13.93 1.488 1 93.38 393 GLY A CA 1
ATOM 3192 C C . GLY A 1 393 ? 0.272 15.383 1.456 1 93.38 393 GLY A C 1
ATOM 3193 O O . GLY A 1 393 ? 0.567 15.922 0.389 1 93.38 393 GLY A O 1
ATOM 3194 N N . ASN A 1 394 ? 0.328 16 2.617 1 94.94 394 ASN A N 1
ATOM 3195 C CA . ASN A 1 394 ? 0.637 17.422 2.713 1 94.94 394 ASN A CA 1
ATOM 3196 C C . ASN A 1 394 ? 2.143 17.672 2.754 1 94.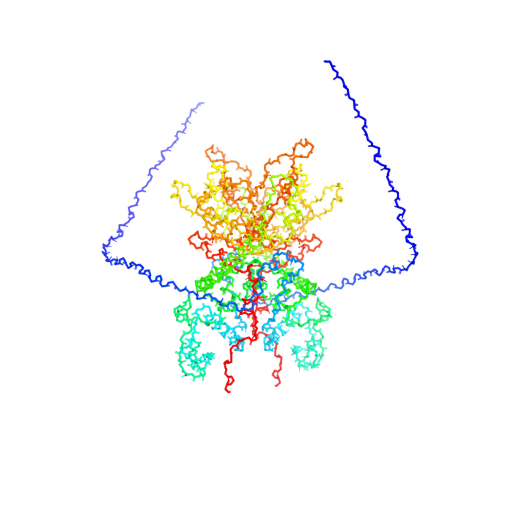94 394 ASN A C 1
ATOM 3198 O O . ASN A 1 394 ? 2.602 18.781 2.51 1 94.94 394 ASN A O 1
ATOM 3202 N N . LEU A 1 395 ? 2.908 16.641 3.061 1 92.06 395 LEU A N 1
ATOM 3203 C CA . LEU A 1 395 ? 4.348 16.766 3.244 1 92.06 395 LEU A CA 1
ATOM 3204 C C . LEU A 1 395 ? 5.012 17.328 1.989 1 92.06 395 LEU A C 1
ATOM 3206 O O . LEU A 1 395 ? 5.988 18.062 2.078 1 92.06 395 LEU A O 1
ATOM 3210 N N . ARG A 1 396 ? 4.457 17.062 0.832 1 86.31 396 ARG A N 1
ATOM 3211 C CA . ARG A 1 396 ? 5.082 17.438 -0.433 1 86.31 396 ARG A CA 1
ATOM 3212 C C . ARG A 1 396 ? 5.113 18.953 -0.6 1 86.31 396 ARG A C 1
ATOM 3214 O O . ARG A 1 396 ? 5.883 19.484 -1.406 1 86.31 396 ARG A O 1
ATOM 3221 N N . TYR A 1 397 ? 4.348 19.641 0.193 1 88.44 397 TYR A N 1
ATOM 3222 C CA . TYR A 1 397 ? 4.266 21.078 0.042 1 88.44 397 TYR A CA 1
ATOM 3223 C C . TYR A 1 397 ? 5.18 21.781 1.033 1 88.44 397 TYR A C 1
ATOM 3225 O O . TYR A 1 397 ? 5.395 23 0.936 1 88.44 397 TYR A O 1
ATOM 3233 N N . SER A 1 398 ? 5.656 21.094 1.947 1 88.56 398 SER A N 1
ATOM 3234 C CA . SER A 1 398 ? 6.527 21.672 2.959 1 88.56 398 SER A CA 1
ATOM 3235 C C . SER A 1 398 ? 7.98 21.281 2.732 1 88.56 398 SER A C 1
ATOM 3237 O O . SER A 1 398 ? 8.398 20.188 3.107 1 88.56 398 SER A O 1
ATOM 3239 N N . GLU A 1 399 ? 8.773 22.156 2.299 1 83.69 399 GLU A N 1
ATOM 3240 C CA . GLU A 1 399 ? 10.172 21.875 2.021 1 83.69 399 GLU A CA 1
ATOM 3241 C C . GLU A 1 399 ? 10.961 21.656 3.312 1 83.69 399 GLU A C 1
ATOM 3243 O O . GLU A 1 399 ? 11.852 20.812 3.369 1 83.69 399 GLU A O 1
ATOM 3248 N N . GLY A 1 400 ? 10.641 22.438 4.301 1 83.44 400 GLY A N 1
ATOM 3249 C CA . GLY A 1 400 ? 11.312 22.297 5.582 1 83.44 400 GLY A CA 1
ATOM 3250 C C . GLY A 1 400 ? 11.117 20.922 6.195 1 83.44 400 GLY A C 1
ATOM 3251 O O . GLY A 1 400 ? 12.078 20.297 6.66 1 83.44 400 GLY A O 1
ATOM 3252 N N . LEU A 1 401 ? 9.922 20.453 6.133 1 88.69 401 LEU A N 1
ATOM 3253 C CA . LEU A 1 401 ? 9.633 19.141 6.715 1 88.69 401 LEU A CA 1
ATOM 3254 C C . LEU A 1 401 ? 10.195 18.016 5.848 1 88.69 401 LEU A C 1
ATOM 3256 O O . LEU A 1 401 ? 10.617 16.984 6.367 1 88.69 401 LEU A O 1
ATOM 3260 N N . LYS A 1 402 ? 10.234 18.188 4.582 1 86.56 402 LYS A N 1
ATOM 3261 C CA . LYS A 1 402 ? 10.844 17.203 3.695 1 86.56 402 LYS A CA 1
ATOM 3262 C C . LYS A 1 402 ? 12.328 17.031 4.008 1 86.56 402 LYS A C 1
ATOM 3264 O O . LYS A 1 402 ? 12.82 15.906 4.082 1 86.56 402 LYS A O 1
ATOM 3269 N N . LYS A 1 403 ? 12.938 18.141 4.184 1 83.88 403 LYS A N 1
ATOM 3270 C CA . LYS A 1 403 ? 14.359 18.109 4.512 1 83.88 403 LYS A CA 1
ATOM 3271 C C . LYS A 1 403 ? 14.594 17.438 5.863 1 83.88 403 LYS A C 1
ATOM 3273 O O . LYS A 1 403 ? 15.523 16.641 6.016 1 83.88 403 LYS A O 1
ATOM 3278 N N . LEU A 1 404 ? 13.773 17.734 6.73 1 86.62 404 LEU A N 1
ATOM 3279 C CA . LEU A 1 404 ? 13.906 17.172 8.078 1 86.62 404 LEU A CA 1
ATOM 3280 C C . LEU A 1 404 ? 13.672 15.664 8.062 1 86.62 404 LEU A C 1
ATOM 3282 O O . LEU A 1 404 ? 14.398 14.922 8.727 1 86.62 404 LEU A O 1
ATOM 3286 N N . LEU A 1 405 ? 12.773 15.219 7.258 1 89.25 405 LEU A N 1
ATOM 3287 C CA . LEU A 1 405 ? 12.328 13.836 7.363 1 89.25 405 LEU A CA 1
ATOM 3288 C C . LEU A 1 405 ? 13.055 12.953 6.359 1 89.25 405 LEU A C 1
ATOM 3290 O O . LEU A 1 405 ? 13.234 11.75 6.594 1 89.25 405 LEU A O 1
ATOM 3294 N N . LEU A 1 406 ? 13.469 13.484 5.242 1 83.19 406 LEU A N 1
ATOM 3295 C CA . LEU A 1 406 ? 13.961 12.633 4.164 1 83.19 406 LEU A CA 1
ATOM 3296 C C . LEU A 1 406 ? 15.43 12.906 3.879 1 83.19 406 LEU A C 1
ATOM 3298 O O . LEU A 1 406 ? 16.125 12.062 3.303 1 83.19 406 LEU A O 1
ATOM 3302 N N . ASP A 1 407 ? 15.875 14.109 4.086 1 73.69 407 ASP A N 1
ATOM 3303 C CA . ASP A 1 407 ? 17.234 14.469 3.701 1 73.69 407 ASP A CA 1
ATOM 3304 C C . ASP A 1 407 ? 18.266 13.812 4.621 1 73.69 407 ASP A C 1
ATOM 3306 O O . ASP A 1 407 ? 18.031 13.688 5.824 1 73.69 407 ASP A O 1
ATOM 3310 N N . ASP A 1 408 ? 19.234 13.133 4.043 1 62.03 408 ASP A N 1
ATOM 3311 C CA . ASP A 1 408 ? 20.312 12.469 4.762 1 62.03 408 ASP A CA 1
ATOM 3312 C C . ASP A 1 408 ? 21.281 13.492 5.359 1 62.03 408 ASP A C 1
ATOM 3314 O O . ASP A 1 408 ? 22.094 13.156 6.227 1 62.03 408 ASP A O 1
ATOM 3318 N N . THR A 1 409 ? 21.406 14.695 4.855 1 52.62 409 THR A N 1
ATOM 3319 C CA . THR A 1 409 ? 22.516 15.594 5.133 1 52.62 409 THR A CA 1
ATOM 3320 C C . THR A 1 409 ? 22.531 16.016 6.602 1 52.62 409 THR A C 1
ATOM 3322 O O . THR A 1 409 ? 23.594 16.203 7.191 1 52.62 409 THR A O 1
ATOM 3325 N N . ASP A 1 410 ? 21.406 16.328 7.137 1 49.19 410 ASP A N 1
ATOM 3326 C CA . ASP A 1 410 ? 21.5 17 8.422 1 49.19 410 ASP A CA 1
ATOM 3327 C C . ASP A 1 410 ? 21.688 16 9.562 1 49.19 410 ASP A C 1
ATOM 3329 O O . ASP A 1 410 ? 21.391 16.312 10.719 1 49.19 410 ASP A O 1
ATOM 3333 N N . VAL A 1 411 ? 21.891 14.789 9.227 1 48.5 411 VAL A N 1
ATOM 3334 C CA . VAL A 1 411 ? 22.016 13.852 10.344 1 48.5 411 VAL A CA 1
ATOM 3335 C C . VAL A 1 411 ? 23.078 14.336 11.32 1 48.5 411 VAL A C 1
ATOM 3337 O O . VAL A 1 411 ? 24.203 14.656 10.914 1 48.5 411 VAL A O 1
ATOM 3340 N N . GLY A 1 412 ? 22.891 14.945 12.258 1 45.81 412 GLY A N 1
ATOM 3341 C CA . GLY A 1 412 ? 23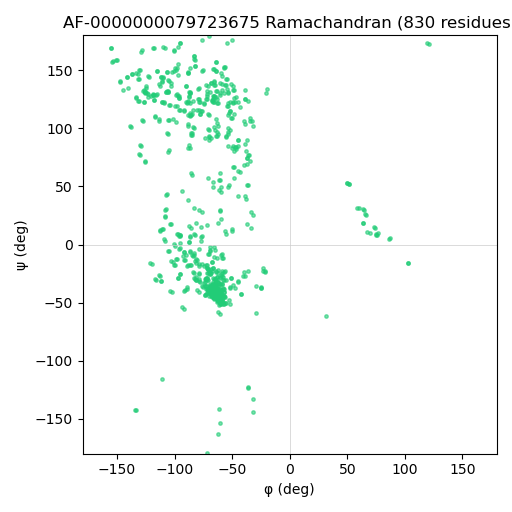.734 15.414 13.352 1 45.81 412 GLY A CA 1
ATOM 3342 C C . GLY A 1 412 ? 25.031 14.641 13.484 1 45.81 412 GLY A C 1
ATOM 3343 O O . GLY A 1 412 ? 25.125 13.508 13 1 45.81 412 GLY A O 1
ATOM 3344 N N . LEU A 1 413 ? 26.141 15.453 13.656 1 44.94 413 LEU A N 1
ATOM 3345 C CA . LEU A 1 413 ? 27.547 15.18 13.945 1 44.94 413 LEU A CA 1
ATOM 3346 C C . LEU A 1 413 ? 27.688 14.023 14.93 1 44.94 413 LEU A C 1
ATOM 3348 O O . LEU A 1 413 ? 27.609 14.219 16.141 1 44.94 413 LEU A O 1
ATOM 3352 N N . GLY A 1 414 ? 26.984 13.062 14.883 1 39.34 414 GLY A N 1
ATOM 3353 C CA . GLY A 1 414 ? 27.375 12.062 15.867 1 39.34 414 GLY A CA 1
ATOM 3354 C C . GLY A 1 414 ? 28.875 11.977 16.062 1 39.34 414 GLY A C 1
ATOM 3355 O O . GLY A 1 414 ? 29.578 12.992 15.992 1 39.34 414 GLY A O 1
ATOM 3356 N N . ASP A 1 415 ? 29.609 10.648 15.859 1 36.19 415 ASP A N 1
ATOM 3357 C CA . ASP A 1 415 ? 30.875 10.266 16.469 1 36.19 415 ASP A CA 1
ATOM 3358 C C . ASP A 1 415 ? 32.031 10.945 15.75 1 36.19 415 ASP A C 1
ATOM 3360 O O . ASP A 1 415 ? 33.188 10.516 15.883 1 36.19 415 ASP A O 1
ATOM 3364 N N . ARG A 1 416 ? 32.031 11.852 14.805 1 32.28 416 ARG A N 1
ATOM 3365 C CA . ARG A 1 416 ? 33.406 12 14.406 1 32.28 416 ARG A CA 1
ATOM 3366 C C . ARG A 1 416 ? 34.281 12.438 15.586 1 32.28 416 ARG A C 1
ATOM 3368 O O . ARG A 1 416 ? 34.188 13.586 16.031 1 32.28 416 ARG A O 1
ATOM 3375 N N . ASP A 1 417 ? 34.156 11.766 16.672 1 29.19 417 ASP A N 1
ATOM 3376 C CA . ASP A 1 417 ? 35.406 11.953 17.422 1 29.19 417 ASP A CA 1
ATOM 3377 C C . ASP A 1 417 ? 36.594 11.375 16.656 1 29.19 417 ASP A C 1
ATOM 3379 O O . ASP A 1 417 ? 36.5 10.312 16.047 1 29.19 417 ASP A O 1
ATOM 3383 N N . MET B 1 1 ? -61.656 -52.312 3.041 1 17.09 1 MET B N 1
ATOM 3384 C CA . MET B 1 1 ? -61.844 -52.25 4.488 1 17.09 1 MET B CA 1
ATOM 3385 C C . MET B 1 1 ? -61.281 -50.938 5.066 1 17.09 1 MET B C 1
ATOM 3387 O O . MET B 1 1 ? -60.75 -50.125 4.336 1 17.09 1 MET B O 1
ATOM 3391 N N . THR B 1 2 ? -60.188 -51.062 5.977 1 17.42 2 THR B N 1
ATOM 3392 C CA . THR B 1 2 ? -59.844 -50.562 7.309 1 17.42 2 THR B CA 1
ATOM 3393 C C . THR B 1 2 ? -59.156 -49.219 7.227 1 17.42 2 THR B C 1
ATOM 3395 O O . THR B 1 2 ? -58.25 -49.031 6.398 1 17.42 2 THR B O 1
ATOM 3398 N N . ARG B 1 3 ? -59.562 -48.188 7.891 1 19.97 3 ARG B N 1
ATOM 3399 C CA . ARG B 1 3 ? -59.531 -46.719 7.887 1 19.97 3 ARG B CA 1
ATOM 3400 C C . ARG B 1 3 ? -58.219 -46.219 8.406 1 19.97 3 ARG B C 1
ATOM 3402 O O . ARG B 1 3 ? -58 -45 8.477 1 19.97 3 ARG B O 1
ATOM 3409 N N . SER B 1 4 ? -57.25 -47.062 8.883 1 17.92 4 SER B N 1
ATOM 3410 C CA . SER B 1 4 ? -56.531 -46.812 10.133 1 17.92 4 SER B CA 1
ATOM 3411 C C . SER B 1 4 ? -55.531 -45.688 9.984 1 17.92 4 SER B C 1
ATOM 3413 O O . SER B 1 4 ? -54.594 -45.781 9.172 1 17.92 4 SER B O 1
ATOM 3415 N N . LEU B 1 5 ? -55.844 -44.375 10.25 1 21.91 5 LEU B N 1
ATOM 3416 C CA . LEU B 1 5 ? -55.469 -42.969 10.258 1 21.91 5 LEU B CA 1
ATOM 3417 C C . LEU B 1 5 ? -54.344 -42.719 11.266 1 21.91 5 LEU B C 1
ATOM 3419 O O . LEU B 1 5 ? -54.594 -42.688 12.477 1 21.91 5 LEU B O 1
ATOM 3423 N N . SER B 1 6 ? -53.219 -43.5 11.141 1 17.38 6 SER B N 1
ATOM 3424 C CA . SER B 1 6 ? -52.281 -43.688 12.266 1 17.38 6 SER B CA 1
ATOM 3425 C C . SER B 1 6 ? -51.656 -42.344 12.656 1 17.38 6 SER B C 1
ATOM 3427 O O . SER B 1 6 ? -51 -41.719 11.836 1 17.38 6 SER B O 1
ATOM 3429 N N . ARG B 1 7 ? -52.125 -41.594 13.672 1 18.88 7 ARG B N 1
ATOM 3430 C CA . ARG B 1 7 ? -52.031 -40.25 14.297 1 18.88 7 ARG B CA 1
ATOM 3431 C C . ARG B 1 7 ? -50.688 -40.094 14.992 1 18.88 7 ARG B C 1
ATOM 3433 O O . ARG B 1 7 ? -50.469 -39.094 15.672 1 18.88 7 ARG B O 1
ATOM 3440 N N . THR B 1 8 ? -49.594 -40.906 14.766 1 17.81 8 THR B N 1
ATOM 3441 C CA . THR B 1 8 ? -48.875 -41.094 16.016 1 17.81 8 THR B CA 1
ATOM 3442 C C . THR B 1 8 ? -48.344 -39.781 16.547 1 17.81 8 THR B C 1
ATOM 3444 O O . THR B 1 8 ? -48.188 -38.812 15.773 1 17.81 8 THR B O 1
ATOM 3447 N N . PRO B 1 9 ? -47.312 -39.812 17.562 1 18.73 9 PRO B N 1
ATOM 3448 C CA . PRO B 1 9 ? -47.031 -39.406 18.938 1 18.73 9 PRO B CA 1
ATOM 3449 C C . PRO B 1 9 ? -46.281 -38.094 19.047 1 18.73 9 PRO B C 1
ATOM 3451 O O . PRO B 1 9 ? -45.656 -37.656 18.078 1 18.73 9 PRO B O 1
ATOM 3454 N N . THR B 1 10 ? -46.156 -37.531 20.266 1 18.98 10 THR B N 1
ATOM 3455 C CA . THR B 1 10 ? -46 -36.406 21.219 1 18.98 10 THR B CA 1
ATOM 3456 C C . THR B 1 10 ? -44.531 -36.031 21.344 1 18.98 10 THR B C 1
ATOM 3458 O O . THR B 1 10 ? -43.625 -36.875 21.391 1 18.98 10 THR B O 1
ATOM 3461 N N . PHE B 1 11 ? -44.094 -34.781 20.922 1 19.92 11 PHE B N 1
ATOM 3462 C CA . PHE B 1 11 ? -42.875 -33.969 20.766 1 19.92 11 PHE B CA 1
ATOM 3463 C C . PHE B 1 11 ? -42.188 -33.75 22.109 1 19.92 11 PHE B C 1
ATOM 3465 O O . PHE B 1 11 ? -42.625 -32.938 22.922 1 19.92 11 PHE B O 1
ATOM 3472 N N . PRO B 1 12 ? -41.719 -34.875 22.812 1 18.02 12 PRO B N 1
ATOM 3473 C CA . PRO B 1 12 ? -41.5 -34.625 24.234 1 18.02 12 PRO B CA 1
ATOM 3474 C C . PRO B 1 12 ? -40.531 -33.438 24.484 1 18.02 12 PRO B C 1
ATOM 3476 O O . PRO B 1 12 ? -39.75 -33.094 23.594 1 18.02 12 PRO B O 1
ATOM 3479 N N . PRO B 1 13 ? -40.625 -32.688 25.688 1 19.42 13 PRO B N 1
ATOM 3480 C CA . PRO B 1 13 ? -40.219 -31.438 26.328 1 19.42 13 PRO B CA 1
ATOM 3481 C C . PRO B 1 13 ? -38.75 -31.453 26.766 1 19.42 13 PRO B C 1
ATOM 3483 O O . PRO B 1 13 ? -38.281 -30.531 27.453 1 19.42 13 PRO B O 1
ATOM 3486 N N . LYS B 1 14 ? -37.844 -32.188 26.141 1 17.25 14 LYS B N 1
ATOM 3487 C CA . LYS B 1 14 ? -36.75 -32.656 26.969 1 17.25 14 LYS B CA 1
ATOM 3488 C C . LYS B 1 14 ? -36.125 -31.516 27.766 1 17.25 14 LYS B C 1
ATOM 3490 O O . LYS B 1 14 ? -36.188 -30.359 27.344 1 17.25 14 LYS B O 1
ATOM 3495 N N . SER B 1 15 ? -35.062 -31.766 28.734 1 16.72 15 SER B N 1
ATOM 3496 C CA . SER B 1 15 ? -34.562 -31.641 30.094 1 16.72 15 SER B CA 1
ATOM 3497 C C . SER B 1 15 ? -33.625 -30.422 30.219 1 16.72 15 SER B C 1
ATOM 3499 O O . SER B 1 15 ? -33 -30.016 29.25 1 16.72 15 SER B O 1
ATOM 3501 N N . THR B 1 16 ? -33.594 -29.672 31.438 1 18.88 16 THR B N 1
ATOM 3502 C CA . THR B 1 16 ? -33.312 -28.531 32.312 1 18.88 16 THR B CA 1
ATOM 3503 C C . THR B 1 16 ? -31.828 -28.469 32.688 1 18.88 16 THR B C 1
ATOM 3505 O O . THR B 1 16 ? -31.422 -27.672 33.531 1 18.88 16 THR B O 1
ATOM 3508 N N . SER B 1 17 ? -30.875 -29.312 32.125 1 17.53 17 SER B N 1
ATOM 3509 C CA . SER B 1 17 ? -29.719 -29.562 33 1 17.53 17 SER B CA 1
ATOM 3510 C C . SER B 1 17 ? -29.094 -28.266 33.469 1 17.53 17 SER B C 1
ATOM 3512 O O . SER B 1 17 ? -28.875 -27.344 32.656 1 17.53 17 SER B O 1
ATOM 3514 N N . GLU B 1 18 ? -29.047 -27.984 34.812 1 18.03 18 GLU B N 1
ATOM 3515 C CA . GLU B 1 18 ? -28.719 -27.016 35.875 1 18.03 18 GLU B CA 1
ATOM 3516 C C . GLU B 1 18 ? -27.234 -26.672 35.844 1 18.03 18 GLU B C 1
ATOM 3518 O O . GLU B 1 18 ? -26.391 -27.5 36.219 1 18.03 18 GLU B O 1
ATOM 3523 N N . ALA B 1 19 ? -26.625 -26.234 34.844 1 18.08 19 ALA B N 1
ATOM 3524 C CA . ALA B 1 19 ? -25.188 -26.031 34.812 1 18.08 19 ALA B CA 1
ATOM 3525 C C . ALA B 1 19 ? -24.734 -25.25 36.062 1 18.08 19 ALA B C 1
ATOM 3527 O O . ALA B 1 19 ? -25.422 -24.312 36.5 1 18.08 19 ALA B O 1
ATOM 3528 N N . ASP B 1 20 ? -23.969 -25.906 36.969 1 18.14 20 ASP B N 1
ATOM 3529 C CA . ASP B 1 20 ? -23.422 -25.625 38.312 1 18.14 20 ASP B CA 1
ATOM 3530 C C . ASP B 1 20 ? -22.953 -24.172 38.406 1 18.14 20 ASP B C 1
ATOM 3532 O O . ASP B 1 20 ? -22.391 -23.641 37.438 1 18.14 20 ASP B O 1
ATOM 3536 N N . PRO B 1 21 ? -23.312 -23.422 39.5 1 18.95 21 PRO B N 1
ATOM 3537 C CA . PRO B 1 21 ? -23.266 -22 39.906 1 18.95 21 PRO B CA 1
ATOM 3538 C C . PRO B 1 21 ? -21.844 -21.5 40.188 1 18.95 21 PRO B C 1
ATOM 3540 O O . PRO B 1 21 ? -21.156 -22.031 41.062 1 18.95 21 PRO B O 1
ATOM 3543 N N . LEU B 1 22 ? -20.875 -21.547 39.312 1 19.12 22 LEU B N 1
ATOM 3544 C CA . LEU B 1 22 ? -19.516 -21.266 39.781 1 19.12 22 LEU B CA 1
ATOM 3545 C C . LEU B 1 22 ? -19.5 -20.078 40.719 1 19.12 22 LEU B C 1
ATOM 3547 O O . LEU B 1 22 ? -20.234 -19.109 40.531 1 19.12 22 LEU B O 1
ATOM 3551 N N . PRO B 1 23 ? -19.078 -20.344 41.938 1 17.98 23 PRO B N 1
ATOM 3552 C CA . PRO B 1 23 ? -19.172 -19.438 43.094 1 17.98 23 PRO B CA 1
ATOM 3553 C C . PRO B 1 23 ? -18.719 -18.016 42.75 1 17.98 23 PRO B C 1
ATOM 3555 O O . PRO B 1 23 ? -17.875 -17.812 41.875 1 17.98 23 PRO B O 1
ATOM 3558 N N . ARG B 1 24 ? -19.562 -17.016 43.031 1 18.41 24 ARG B N 1
ATOM 3559 C CA . ARG B 1 24 ? -19.625 -15.555 42.938 1 18.41 24 ARG B CA 1
ATOM 3560 C C . ARG B 1 24 ? -18.562 -14.906 43.781 1 18.41 24 ARG B C 1
ATOM 3562 O O . ARG B 1 24 ? -18.656 -13.727 44.125 1 18.41 24 ARG B O 1
ATOM 3569 N N . GLN B 1 25 ? -17.516 -15.656 44.156 1 17.97 25 GLN B N 1
ATOM 3570 C CA . GLN B 1 25 ? -16.875 -14.93 45.25 1 17.97 25 GLN B CA 1
ATOM 3571 C C . GLN B 1 25 ? -16.656 -13.469 44.875 1 17.97 25 GLN B C 1
ATOM 3573 O O . GLN B 1 25 ? -16.359 -13.156 43.719 1 17.97 25 GLN B O 1
ATOM 3578 N N . GLY B 1 26 ? -17.234 -12.516 45.719 1 17.95 26 GLY B N 1
ATOM 3579 C CA . GLY B 1 26 ? -17.453 -11.086 45.844 1 17.95 26 GLY B CA 1
ATOM 3580 C C . GLY B 1 26 ? -16.156 -10.289 45.781 1 17.95 26 GLY B C 1
ATOM 3581 O O . GLY B 1 26 ? -16.141 -9.094 46.125 1 17.95 26 GLY B O 1
ATOM 3582 N N . VAL B 1 27 ? -15.062 -10.805 45.469 1 19.3 27 VAL B N 1
ATOM 3583 C CA . VAL B 1 27 ? -13.922 -10.008 45.906 1 19.3 27 VAL B CA 1
ATOM 3584 C C . VAL B 1 27 ? -14.086 -8.562 45.438 1 19.3 27 VAL B C 1
ATOM 3586 O O . VAL B 1 27 ? -14.352 -8.312 44.25 1 19.3 27 VAL B O 1
ATOM 3589 N N . THR B 1 28 ? -14.57 -7.656 46.312 1 19.69 28 THR B N 1
ATOM 3590 C CA . THR B 1 28 ? -14.836 -6.223 46.312 1 19.69 28 THR B CA 1
ATOM 3591 C C . THR B 1 28 ? -13.633 -5.445 45.812 1 19.69 28 THR B C 1
ATOM 3593 O O . THR B 1 28 ? -13.625 -4.215 45.812 1 19.69 28 THR B O 1
ATOM 3596 N N . SER B 1 29 ? -12.68 -6.078 45.219 1 18.91 29 SER B N 1
ATOM 3597 C CA . SER B 1 29 ? -11.469 -5.266 45.25 1 18.91 29 SER B CA 1
ATOM 3598 C C . SER B 1 29 ? -11.742 -3.861 44.719 1 18.91 29 SER B C 1
ATOM 3600 O O . SER B 1 29 ? -12.539 -3.686 43.781 1 18.91 29 SER B O 1
ATOM 3602 N N . SER B 1 30 ? -11.625 -2.842 45.594 1 19.05 30 SER B N 1
ATOM 3603 C CA . SER B 1 30 ? -11.734 -1.392 45.469 1 19.05 30 SER B CA 1
ATOM 3604 C C . SER B 1 30 ? -11.031 -0.891 44.219 1 19.05 30 SER B C 1
ATOM 3606 O O . SER B 1 30 ? -9.812 -1.026 44.094 1 19.05 30 SER B O 1
ATOM 3608 N N . LEU B 1 31 ? -11.492 -1.302 43.25 1 19.83 31 LEU B N 1
ATOM 3609 C CA . LEU B 1 31 ? -10.914 -0.845 42 1 19.83 31 LEU B CA 1
ATOM 3610 C C . LEU B 1 31 ? -10.789 0.675 41.969 1 19.83 31 LEU B C 1
ATOM 3612 O O . LEU B 1 31 ? -11.797 1.385 41.875 1 19.83 31 LEU B O 1
ATOM 3616 N N . ARG B 1 32 ? -9.883 1.12 42.875 1 20.86 32 ARG B N 1
ATOM 3617 C CA . ARG B 1 32 ? -9.656 2.561 42.812 1 20.86 32 ARG B CA 1
ATOM 3618 C C . ARG B 1 32 ? -9.625 3.059 41.375 1 20.86 32 ARG B C 1
ATOM 3620 O O . ARG B 1 32 ? -9.078 2.395 40.5 1 20.86 32 ARG B O 1
ATOM 3627 N N . SER B 1 33 ? -10.633 3.686 41.062 1 20.38 33 SER B N 1
ATOM 3628 C CA . SER B 1 33 ? -10.898 4.484 39.875 1 20.38 33 SER B CA 1
ATOM 3629 C C . SER B 1 33 ? -9.656 5.25 39.438 1 20.38 33 SER B C 1
ATOM 3631 O O . SER B 1 33 ? -9.266 6.23 40.062 1 20.38 33 SER B O 1
ATOM 3633 N N . ALA B 1 34 ? -8.578 4.543 39.312 1 20.94 34 ALA B N 1
ATOM 3634 C CA . ALA B 1 34 ? -7.484 5.434 38.938 1 20.94 34 ALA B CA 1
ATOM 3635 C C . ALA B 1 34 ? -7.883 6.316 37.75 1 20.94 34 ALA B C 1
ATOM 3637 O O . ALA B 1 34 ? -8.227 5.812 36.688 1 20.94 34 ALA B O 1
ATOM 3638 N N . SER B 1 35 ? -8.562 7.367 38.062 1 20.56 35 SER B N 1
ATOM 3639 C CA . SER B 1 35 ? -8.828 8.492 37.156 1 20.56 35 SER B CA 1
ATOM 3640 C C . SER B 1 35 ? -7.633 8.789 36.25 1 20.56 35 SER B C 1
ATOM 3642 O O . SER B 1 35 ? -6.5 8.875 36.75 1 20.56 35 SER B O 1
ATOM 3644 N N . PRO B 1 36 ? -7.656 8.148 35.156 1 23.86 36 PRO B N 1
ATOM 3645 C CA . PRO B 1 36 ? -6.488 8.523 34.375 1 23.86 36 PRO B CA 1
ATOM 3646 C C . PRO B 1 36 ? -6.098 9.992 34.531 1 23.86 36 PRO B C 1
ATOM 3648 O O . PRO B 1 36 ? -6.949 10.875 34.438 1 23.86 36 PRO B O 1
ATOM 3651 N N . HIS B 1 37 ? -5.504 10.305 35.594 1 22.48 37 HIS B N 1
ATOM 3652 C CA . HIS B 1 37 ? -4.945 11.648 35.688 1 22.48 37 HIS B CA 1
ATOM 3653 C C . HIS B 1 37 ? -4.473 12.141 34.312 1 22.48 37 HIS B C 1
ATOM 3655 O O . HIS B 1 37 ? -3.879 11.383 33.531 1 22.48 37 HIS B O 1
ATOM 3661 N N . SER B 1 38 ? -5.227 13.039 33.75 1 23.95 38 SER B N 1
ATOM 3662 C CA . SER B 1 38 ? -5.086 13.961 32.625 1 23.95 38 SER B CA 1
ATOM 3663 C C . SER B 1 38 ? -3.646 14.445 32.5 1 23.95 38 SER B C 1
ATOM 3665 O O . SER B 1 38 ? -3.26 15.438 33.094 1 23.95 38 SER B O 1
ATOM 3667 N N . ALA B 1 39 ? -2.777 13.766 32.875 1 23.27 39 ALA B N 1
ATOM 3668 C CA . ALA B 1 39 ? -1.523 14.453 32.562 1 23.27 39 ALA B CA 1
ATOM 3669 C C . ALA B 1 39 ? -1.539 15.023 31.141 1 23.27 39 ALA B C 1
ATOM 3671 O O . ALA B 1 39 ? -1.212 14.32 30.172 1 23.27 39 ALA B O 1
ATOM 3672 N N . GLU B 1 40 ? -2.57 15.586 30.688 1 30.11 40 GLU B N 1
ATOM 3673 C CA . GLU B 1 40 ? -2.672 16.469 29.531 1 30.11 40 GLU B CA 1
ATOM 3674 C C . GLU B 1 40 ? -1.411 17.312 29.375 1 30.11 40 GLU B C 1
ATOM 3676 O O . GLU B 1 40 ? -1.431 18.531 29.641 1 30.11 40 GLU B O 1
ATOM 3681 N N . GLY B 1 41 ? -0.417 16.953 30.047 1 29.47 41 GLY B N 1
ATOM 3682 C CA . GLY B 1 41 ? 0.651 17.844 29.641 1 29.47 41 GLY B CA 1
ATOM 3683 C C . GLY B 1 41 ? 0.781 17.984 28.141 1 29.47 41 GLY B C 1
ATOM 3684 O O . GLY B 1 41 ? 1 17 27.438 1 29.47 41 GLY B O 1
ATOM 3685 N N . LYS B 1 42 ? 0.041 18.812 27.578 1 36.53 42 LYS B N 1
ATOM 3686 C CA . LYS B 1 42 ? 0.032 19.188 26.156 1 36.53 42 LYS B CA 1
ATOM 3687 C C . LYS B 1 42 ? 1.441 19.156 25.578 1 36.53 42 LYS B C 1
ATOM 3689 O O . LYS B 1 42 ? 2.301 19.938 25.984 1 36.53 42 LYS B O 1
ATOM 3694 N N . LEU B 1 43 ? 1.973 17.984 25.391 1 44.44 43 LEU B N 1
ATOM 3695 C CA . LEU B 1 43 ? 3.182 17.984 24.578 1 44.44 43 LEU B CA 1
ATOM 3696 C C . LEU B 1 43 ? 3.082 19.016 23.453 1 44.44 43 LEU B C 1
ATOM 3698 O O . LEU B 1 43 ? 2.299 18.844 22.516 1 44.44 43 LEU B O 1
ATOM 3702 N N . HIS B 1 44 ? 3.107 20.281 23.797 1 41.41 44 HIS B N 1
ATOM 3703 C CA . HIS B 1 44 ? 3.018 21.297 22.766 1 41.41 44 HIS B CA 1
ATOM 3704 C C . HIS B 1 44 ? 4.289 21.344 21.922 1 41.41 44 HIS B C 1
ATOM 3706 O O . HIS B 1 44 ? 5.375 21.609 22.453 1 41.41 44 HIS B O 1
ATOM 3712 N N . PRO B 1 45 ? 4.262 20.609 20.844 1 44.5 45 PRO B N 1
ATOM 3713 C CA . PRO B 1 45 ? 5.422 20.875 20 1 44.5 45 PRO B CA 1
ATOM 3714 C C . PRO B 1 45 ? 5.59 22.359 19.672 1 44.5 45 PRO B C 1
ATOM 3716 O O . PRO B 1 45 ? 4.602 23.094 19.609 1 44.5 45 PRO B O 1
ATOM 3719 N N . LYS B 1 46 ? 6.562 23.094 20.125 1 46.78 46 LYS B N 1
ATOM 3720 C CA . LYS B 1 46 ? 6.801 24.469 19.719 1 46.78 46 LYS B CA 1
ATOM 3721 C C . LYS B 1 46 ? 6.793 24.594 18.188 1 46.78 46 LYS B C 1
ATOM 3723 O O . LYS B 1 46 ? 7.191 23.672 17.484 1 46.78 46 LYS B O 1
ATOM 3728 N N . PRO B 1 47 ? 6.148 25.625 17.688 1 46.5 47 PRO B N 1
ATOM 3729 C CA . PRO B 1 47 ? 6.078 25.875 16.25 1 46.5 47 PRO B CA 1
ATOM 3730 C C . PRO B 1 47 ? 7.449 25.828 15.578 1 46.5 47 PRO B C 1
ATOM 3732 O O . PRO B 1 47 ? 8.422 26.359 16.109 1 46.5 47 PRO B O 1
ATOM 3735 N N . LEU B 1 48 ? 7.695 24.828 14.812 1 45.34 48 LEU B N 1
ATOM 3736 C CA . LEU B 1 48 ? 8.906 24.781 14.008 1 45.34 48 LEU B CA 1
ATOM 3737 C C . LEU B 1 48 ? 9.148 26.125 13.312 1 45.34 48 LEU B C 1
ATOM 3739 O O . LEU B 1 48 ? 8.273 26.625 12.602 1 45.34 48 LEU B O 1
ATOM 3743 N N . LYS B 1 49 ? 9.852 27.078 13.867 1 42.72 49 LYS B N 1
ATOM 3744 C CA . LYS B 1 49 ? 10.211 28.359 13.242 1 42.72 49 LYS B CA 1
ATOM 3745 C C . LYS B 1 49 ? 10.734 28.141 11.828 1 42.72 49 LYS B C 1
ATOM 3747 O O . LYS B 1 49 ? 11.766 27.5 11.625 1 42.72 49 LYS B O 1
ATOM 3752 N N . GLU B 1 50 ? 9.898 28.031 10.812 1 43.94 50 GLU B N 1
ATOM 3753 C CA . GLU B 1 50 ? 10.391 28 9.438 1 43.94 50 GLU B CA 1
ATOM 3754 C C . GLU B 1 50 ? 11.25 29.234 9.133 1 43.94 50 GLU B C 1
ATOM 3756 O O . GLU B 1 50 ? 10.805 30.375 9.305 1 43.94 50 GLU B O 1
ATOM 3761 N N . GLU B 1 51 ? 12.414 29.297 9.234 1 42.47 51 GLU B N 1
ATOM 3762 C CA . GLU B 1 51 ? 13.094 30.406 8.586 1 42.47 51 GLU B CA 1
ATOM 3763 C C . GLU B 1 51 ? 12.375 30.828 7.309 1 42.47 51 GLU B C 1
ATOM 3765 O O . GLU B 1 51 ? 11.281 30.328 7.016 1 42.47 51 GLU B O 1
ATOM 3770 N N . ASN B 1 52 ? 13.211 31.047 5.992 1 40.97 52 ASN B N 1
ATOM 3771 C CA . ASN B 1 52 ? 12.781 31.531 4.684 1 40.97 52 ASN B CA 1
ATOM 3772 C C . ASN B 1 52 ? 11.727 30.609 4.066 1 40.97 52 ASN B C 1
ATOM 3774 O O . ASN B 1 52 ? 12.055 29.703 3.301 1 40.97 52 ASN B O 1
ATOM 3778 N N . THR B 1 53 ? 10.75 30.188 4.707 1 50.53 53 THR B N 1
ATOM 3779 C CA . THR B 1 53 ? 9.82 29.125 4.344 1 50.53 53 THR B CA 1
ATOM 3780 C C . THR B 1 53 ? 9.039 29.5 3.09 1 50.53 53 THR B C 1
ATOM 3782 O O . THR B 1 53 ? 8.359 30.531 3.053 1 50.53 53 THR B O 1
ATOM 3785 N N . SER B 1 54 ? 9.492 29.125 1.998 1 57.66 54 SER B N 1
ATOM 3786 C CA . SER B 1 54 ? 8.75 29.203 0.744 1 57.66 54 SER B CA 1
ATOM 3787 C C . SER B 1 54 ? 7.258 28.953 0.968 1 57.66 54 SER B C 1
ATOM 3789 O O . SER B 1 54 ? 6.875 28.094 1.753 1 57.66 54 SER B O 1
ATOM 3791 N N . SER B 1 55 ? 6.465 29.969 0.894 1 76.75 55 SER B N 1
ATOM 3792 C CA . SER B 1 55 ? 5.012 30.016 1.008 1 76.75 55 SER B CA 1
ATOM 3793 C C . SER B 1 55 ? 4.371 28.812 0.328 1 76.75 55 SER B C 1
ATOM 3795 O O . SER B 1 55 ? 4.84 28.359 -0.72 1 76.75 55 SER B O 1
ATOM 3797 N N . PHE B 1 56 ? 3.52 28.062 1.11 1 80.88 56 PHE B N 1
ATOM 3798 C CA . PHE B 1 56 ? 2.74 26.969 0.54 1 80.88 56 PHE B CA 1
ATOM 3799 C C . PHE B 1 56 ? 1.983 27.422 -0.698 1 80.88 56 PHE B C 1
ATOM 3801 O O . PHE B 1 56 ? 1.776 26.656 -1.633 1 80.88 56 PHE B O 1
ATOM 3808 N N . LEU B 1 57 ? 1.69 28.719 -0.653 1 78.69 57 LEU B N 1
ATOM 3809 C CA . LEU B 1 57 ? 0.731 29.234 -1.622 1 78.69 57 LEU B CA 1
ATOM 3810 C C . LEU B 1 57 ? 1.341 29.281 -3.018 1 78.69 57 LEU B C 1
ATOM 3812 O O . LEU B 1 57 ? 0.626 29.172 -4.016 1 78.69 57 LEU B O 1
ATOM 3816 N N . SER B 1 58 ? 2.65 29.453 -3.006 1 75 58 SER B N 1
ATOM 3817 C CA . SER B 1 58 ? 3.289 29.484 -4.316 1 75 58 SER B CA 1
ATOM 3818 C C . SER B 1 58 ? 3.045 28.188 -5.082 1 75 58 SER B C 1
ATOM 3820 O O . SER B 1 58 ? 2.887 28.203 -6.305 1 75 58 SER B O 1
ATOM 3822 N N . HIS B 1 59 ? 2.824 27.125 -4.328 1 70.25 59 HIS B N 1
ATOM 3823 C CA . HIS B 1 59 ? 2.609 25.828 -4.938 1 70.25 59 HIS B CA 1
ATOM 3824 C C . HIS B 1 59 ? 1.161 25.656 -5.383 1 70.25 59 HIS B C 1
ATOM 3826 O O . HIS B 1 59 ? 0.882 24.922 -6.332 1 70.25 59 HIS B O 1
ATOM 3832 N N . PHE B 1 60 ? 0.334 26.344 -4.656 1 71.12 60 PHE B N 1
ATOM 3833 C CA . PHE B 1 60 ? -1.09 26.172 -4.914 1 71.12 60 PHE B CA 1
ATOM 3834 C C . PHE B 1 60 ? -1.519 26.953 -6.148 1 71.12 60 PHE B C 1
ATOM 3836 O O . PHE B 1 60 ? -2.453 26.562 -6.848 1 71.12 60 PHE B O 1
ATOM 3843 N N . ILE B 1 61 ? -0.871 28.016 -6.328 1 62.97 61 ILE B N 1
ATOM 3844 C CA . ILE B 1 61 ? -1.25 28.969 -7.367 1 62.97 61 ILE B CA 1
ATOM 3845 C C . ILE B 1 61 ? -0.51 28.641 -8.664 1 62.97 61 ILE B C 1
ATOM 3847 O O . ILE B 1 61 ? -1.101 28.656 -9.742 1 62.97 61 ILE B O 1
ATOM 3851 N N . ASN B 1 62 ? 0.794 28.234 -8.539 1 54.38 62 ASN B N 1
ATOM 3852 C CA . ASN B 1 62 ? 1.571 27.875 -9.719 1 54.38 62 ASN B CA 1
ATOM 3853 C C . ASN B 1 62 ? 1.764 26.375 -9.836 1 54.38 62 ASN B C 1
ATOM 3855 O O . ASN B 1 62 ? 2.742 25.828 -9.32 1 54.38 62 ASN B O 1
ATOM 3859 N N . THR B 1 63 ? 0.748 25.656 -10.32 1 56.06 63 THR B N 1
ATOM 3860 C CA . THR B 1 63 ? 0.707 24.203 -10.367 1 56.06 63 THR B CA 1
ATOM 3861 C C . THR B 1 63 ? 1.817 23.656 -11.258 1 56.06 63 THR B C 1
ATOM 3863 O O . THR B 1 63 ? 2.234 22.516 -11.109 1 56.06 63 THR B O 1
ATOM 3866 N N . LYS B 1 64 ? 2.207 24.344 -12.281 1 47.59 64 LYS B N 1
ATOM 3867 C CA . LYS B 1 64 ? 3.18 23.812 -13.227 1 47.59 64 LYS B CA 1
ATOM 3868 C C . LYS B 1 64 ? 4.496 23.469 -12.539 1 47.59 64 LYS B C 1
ATOM 3870 O O . LYS B 1 64 ? 5.238 22.609 -13 1 47.59 64 LYS B O 1
ATOM 3875 N N . ALA B 1 65 ? 4.672 24.109 -11.523 1 42.66 65 ALA B N 1
ATOM 3876 C CA . ALA B 1 65 ? 6.027 24.031 -10.992 1 42.66 65 ALA B CA 1
ATOM 3877 C C . ALA B 1 65 ? 6.129 22.938 -9.914 1 42.66 65 ALA B C 1
ATOM 3879 O O . ALA B 1 65 ? 7.223 22.625 -9.453 1 42.66 65 ALA B O 1
ATOM 3880 N N . PHE B 1 66 ? 5.059 22.344 -9.617 1 48.53 66 PHE B N 1
ATOM 3881 C CA . PHE B 1 66 ? 5.223 21.469 -8.461 1 48.53 66 PHE B CA 1
ATOM 3882 C C . PHE B 1 66 ? 5.758 20.109 -8.891 1 48.53 66 PHE B C 1
ATOM 3884 O O . PHE B 1 66 ? 5.156 19.438 -9.727 1 48.53 66 PHE B O 1
ATOM 3891 N N . LYS B 1 67 ? 7.113 19.969 -8.789 1 50.59 67 LYS B N 1
ATOM 3892 C CA . LYS B 1 67 ? 7.73 18.656 -9.016 1 50.59 67 LYS B CA 1
ATOM 3893 C C . LYS B 1 67 ? 7.684 17.797 -7.75 1 50.59 67 LYS B C 1
ATOM 3895 O O . LYS B 1 67 ? 8.18 18.219 -6.699 1 50.59 67 LYS B O 1
ATOM 3900 N N . ASN B 1 68 ? 6.715 16.875 -7.727 1 53.84 68 ASN B N 1
ATOM 3901 C CA . ASN B 1 68 ? 6.59 15.93 -6.613 1 53.84 68 ASN B CA 1
ATOM 3902 C C . ASN B 1 68 ? 7.832 15.062 -6.473 1 53.84 68 ASN B C 1
ATOM 3904 O O . ASN B 1 68 ? 7.73 13.867 -6.191 1 53.84 68 ASN B O 1
ATOM 3908 N N . HIS B 1 69 ? 9.023 15.633 -6.895 1 57.56 69 HIS B N 1
ATOM 3909 C CA . HIS B 1 69 ? 10.172 14.742 -6.82 1 57.56 69 HIS B CA 1
ATOM 3910 C C . HIS B 1 69 ? 10.836 14.812 -5.449 1 57.56 69 HIS B C 1
ATOM 3912 O O . HIS B 1 69 ? 11.117 15.898 -4.945 1 57.56 69 HIS B O 1
ATOM 3918 N N . TYR B 1 70 ? 10.516 13.711 -4.668 1 58.53 70 TYR B N 1
ATOM 3919 C CA . TYR B 1 70 ? 11.352 13.586 -3.479 1 58.53 70 TYR B CA 1
ATOM 3920 C C . TYR B 1 70 ? 12.812 13.367 -3.859 1 58.53 70 TYR B C 1
ATOM 3922 O O . TYR B 1 70 ? 13.125 12.523 -4.703 1 58.53 70 TYR B O 1
ATOM 3930 N N . ASP B 1 71 ? 13.609 14.367 -3.953 1 61.91 71 ASP B N 1
ATOM 3931 C CA . ASP B 1 71 ? 15.031 14.094 -4.129 1 61.91 71 ASP B CA 1
ATOM 3932 C C . ASP B 1 71 ? 15.547 13.141 -3.053 1 61.91 71 ASP B C 1
ATOM 3934 O O . ASP B 1 71 ? 16.391 13.516 -2.236 1 61.91 71 ASP B O 1
ATOM 3938 N N . TYR B 1 72 ? 14.797 12.039 -2.955 1 64.5 72 TYR B N 1
ATOM 3939 C CA . TYR B 1 72 ? 15.094 11.078 -1.899 1 64.5 72 TYR B CA 1
ATOM 3940 C C . TYR B 1 72 ? 16.125 10.055 -2.367 1 64.5 72 TYR B C 1
ATOM 3942 O O . TYR B 1 72 ? 15.969 9.453 -3.434 1 64.5 72 TYR B O 1
ATOM 3950 N N . LYS B 1 73 ? 17.266 10.211 -1.744 1 66.62 73 LYS B N 1
ATOM 3951 C CA . LYS B 1 73 ? 18.234 9.133 -1.934 1 66.62 73 LYS B CA 1
ATOM 3952 C C . LYS B 1 73 ? 18.016 8.016 -0.915 1 66.62 73 LYS B C 1
ATOM 3954 O O . LYS B 1 73 ? 18.156 8.234 0.291 1 66.62 73 LYS B O 1
ATOM 3959 N N . ASN B 1 74 ? 17.594 6.875 -1.458 1 69.69 74 ASN B N 1
ATOM 3960 C CA . ASN B 1 74 ? 17.344 5.734 -0.585 1 69.69 74 ASN B CA 1
ATOM 3961 C C . ASN B 1 74 ? 18.625 5.258 0.102 1 69.69 74 ASN B C 1
ATOM 3963 O O . ASN B 1 74 ? 19.547 4.797 -0.561 1 69.69 74 ASN B O 1
ATOM 3967 N N . PRO B 1 75 ? 18.703 5.508 1.326 1 68.38 75 PRO B N 1
ATOM 3968 C CA . PRO B 1 75 ? 19.922 5.125 2.053 1 68.38 75 PRO B CA 1
ATOM 3969 C C . PRO B 1 75 ? 20.203 3.625 1.975 1 68.38 75 PRO B C 1
ATOM 3971 O O . PRO B 1 75 ? 21.359 3.203 2.121 1 68.38 75 PRO B O 1
ATOM 3974 N N . LEU B 1 76 ? 19.219 2.895 1.729 1 70.69 76 LEU B N 1
ATOM 3975 C CA . LEU B 1 76 ? 19.391 1.445 1.73 1 70.69 76 LEU B CA 1
ATOM 3976 C C . LEU B 1 76 ? 20.266 0.997 0.569 1 70.69 76 LEU B C 1
ATOM 3978 O O . LEU B 1 76 ? 21.172 0.175 0.75 1 70.69 76 LEU B O 1
ATOM 3982 N N . LEU B 1 77 ? 20.062 1.669 -0.512 1 73.06 77 LEU B N 1
ATOM 3983 C CA . LEU B 1 77 ? 20.781 1.189 -1.688 1 73.06 77 LEU B CA 1
ATOM 3984 C C . LEU B 1 77 ? 22.141 1.871 -1.811 1 73.06 77 LEU B C 1
ATOM 3986 O O . LEU B 1 77 ? 23 1.419 -2.57 1 73.06 77 LEU B O 1
ATOM 3990 N N . GLY B 1 78 ? 22.297 2.861 -0.974 1 76.31 78 GLY B N 1
ATOM 3991 C CA . GLY B 1 78 ? 23.609 3.479 -0.892 1 76.31 78 GLY B CA 1
ATOM 3992 C C . GLY B 1 78 ? 24.578 2.715 -0.007 1 76.31 78 GLY B C 1
ATOM 3993 O O . GLY B 1 78 ? 25.781 2.877 -0.123 1 76.31 78 GLY B O 1
ATOM 3994 N N . ASN B 1 79 ? 24.047 1.854 0.769 1 83.81 79 ASN B N 1
ATOM 3995 C CA . ASN B 1 79 ? 24.859 1.017 1.639 1 83.81 79 ASN B CA 1
ATOM 3996 C C . ASN B 1 79 ? 25.469 -0.156 0.875 1 83.81 79 ASN B C 1
ATOM 3998 O O . ASN B 1 79 ? 24.75 -0.95 0.27 1 83.81 79 ASN B O 1
ATOM 4002 N N . GLU B 1 80 ? 26.703 -0.25 0.965 1 83.81 80 GLU B N 1
ATOM 4003 C CA . GLU B 1 80 ? 27.422 -1.229 0.16 1 83.81 80 GLU B CA 1
ATOM 4004 C C . GLU B 1 80 ? 27.047 -2.654 0.552 1 83.81 80 GLU B C 1
ATOM 4006 O O . GLU B 1 80 ? 26.875 -3.516 -0.312 1 83.81 80 GLU B O 1
ATOM 4011 N N . GLU B 1 81 ? 26.953 -2.92 1.854 1 85.25 81 GLU B N 1
ATOM 4012 C CA . GLU B 1 81 ? 26.641 -4.266 2.324 1 85.25 81 GLU B CA 1
ATOM 4013 C C . GLU B 1 81 ? 25.25 -4.691 1.882 1 85.25 81 GLU B C 1
ATOM 4015 O O . GLU B 1 81 ? 25.047 -5.828 1.441 1 85.25 81 GLU B O 1
ATOM 4020 N N . LEU B 1 82 ? 24.391 -3.816 2.039 1 86.19 82 LEU B N 1
ATOM 4021 C CA . LEU B 1 82 ? 23.016 -4.121 1.654 1 86.19 82 LEU B CA 1
ATOM 4022 C C . LEU B 1 82 ? 22.891 -4.258 0.14 1 86.19 82 LEU B C 1
ATOM 4024 O O . LEU B 1 82 ? 22.172 -5.125 -0.353 1 86.19 82 LEU B O 1
ATOM 4028 N N . ASN B 1 83 ? 23.547 -3.373 -0.511 1 87.69 83 ASN B N 1
ATOM 4029 C CA . ASN B 1 83 ? 23.562 -3.465 -1.968 1 87.69 83 ASN B CA 1
ATOM 4030 C C . ASN B 1 83 ? 24.109 -4.809 -2.439 1 87.69 83 ASN B C 1
ATOM 4032 O O . ASN B 1 83 ? 23.547 -5.43 -3.344 1 87.69 83 ASN B O 1
ATOM 4036 N N . ARG B 1 84 ? 25.172 -5.195 -1.812 1 87.88 84 ARG B N 1
ATOM 4037 C CA . ARG B 1 84 ? 25.766 -6.48 -2.145 1 87.88 84 ARG B CA 1
ATOM 4038 C C . ARG B 1 84 ? 24.828 -7.629 -1.833 1 87.88 84 ARG B C 1
ATOM 4040 O O . ARG B 1 84 ? 24.688 -8.562 -2.629 1 87.88 84 ARG B O 1
ATOM 4047 N N . HIS B 1 85 ? 24.203 -7.527 -0.738 1 87.75 85 HIS B N 1
ATOM 4048 C CA . HIS B 1 85 ? 23.266 -8.562 -0.328 1 87.75 85 HIS B CA 1
ATOM 4049 C C . HIS B 1 85 ? 22.156 -8.734 -1.36 1 87.75 85 HIS B C 1
ATOM 4051 O O . HIS B 1 85 ? 21.859 -9.852 -1.785 1 87.75 85 HIS B O 1
ATOM 4057 N N . TYR B 1 86 ? 21.594 -7.676 -1.761 1 91.25 86 TYR B N 1
ATOM 4058 C CA . TYR B 1 86 ? 20.469 -7.742 -2.691 1 91.25 86 TYR B CA 1
ATOM 4059 C C . TYR B 1 86 ? 20.938 -8.125 -4.09 1 91.25 86 TYR B C 1
ATOM 4061 O O . TYR B 1 86 ? 20.203 -8.75 -4.852 1 91.25 86 TYR B O 1
ATOM 4069 N N . LYS B 1 87 ? 22.156 -7.762 -4.43 1 91.88 87 LYS B N 1
ATOM 4070 C CA . LYS B 1 87 ? 22.719 -8.203 -5.703 1 91.88 87 LYS B CA 1
ATOM 4071 C C . LYS B 1 87 ? 22.844 -9.727 -5.746 1 91.88 87 LYS B C 1
ATOM 4073 O O . LYS B 1 87 ? 22.422 -10.359 -6.715 1 91.88 87 LYS B O 1
ATOM 4078 N N . ILE B 1 88 ? 23.375 -10.242 -4.695 1 91.25 88 ILE B N 1
ATOM 4079 C CA . ILE B 1 88 ? 23.562 -11.68 -4.613 1 91.25 88 ILE B CA 1
ATOM 4080 C C . ILE B 1 88 ? 22.203 -12.391 -4.629 1 91.25 88 ILE B C 1
ATOM 4082 O O . ILE B 1 88 ? 22.047 -13.422 -5.285 1 91.25 88 ILE B O 1
ATOM 4086 N N . LYS B 1 89 ? 21.297 -11.812 -3.906 1 92 89 LYS B N 1
ATOM 4087 C CA . LYS B 1 89 ? 19.953 -12.383 -3.885 1 92 89 LYS B CA 1
ATOM 4088 C C . LYS B 1 89 ? 19.344 -12.414 -5.281 1 92 89 LYS B C 1
ATOM 4090 O O . LYS B 1 89 ? 18.75 -13.422 -5.688 1 92 89 LYS B O 1
ATOM 4095 N N . SER B 1 90 ? 19.5 -11.352 -5.988 1 94.31 90 SER B N 1
ATOM 4096 C CA . SER B 1 90 ? 18.984 -11.273 -7.355 1 94.31 90 SER B CA 1
ATOM 4097 C C . SER B 1 90 ? 19.609 -12.344 -8.234 1 94.31 90 SER B C 1
ATOM 4099 O O . SER B 1 90 ? 18.906 -13.047 -8.977 1 94.31 90 SER B O 1
ATOM 4101 N N . LEU B 1 91 ? 20.906 -12.5 -8.117 1 93.38 91 LEU B N 1
ATOM 4102 C CA . LEU B 1 91 ? 21.625 -13.484 -8.922 1 93.38 91 LEU B CA 1
ATOM 4103 C C . LEU B 1 91 ? 21.203 -14.898 -8.547 1 93.38 91 LEU B C 1
ATOM 4105 O O . LEU B 1 91 ? 21.031 -15.75 -9.422 1 93.38 91 LEU B O 1
ATOM 4109 N N . THR B 1 92 ? 21.047 -15.109 -7.293 1 91.25 92 THR B N 1
ATOM 4110 C CA . THR B 1 92 ? 20.625 -16.422 -6.816 1 91.25 92 THR B CA 1
ATOM 4111 C C . THR B 1 92 ? 19.25 -16.797 -7.359 1 91.25 92 THR B C 1
ATOM 4113 O O . THR B 1 92 ? 19.047 -17.922 -7.809 1 91.25 92 THR B O 1
ATOM 4116 N N . ILE B 1 93 ? 18.344 -15.828 -7.309 1 92.5 93 ILE B N 1
ATOM 4117 C CA . ILE B 1 93 ? 16.984 -16.047 -7.789 1 92.5 93 ILE B CA 1
ATOM 4118 C C . ILE B 1 93 ? 17.016 -16.375 -9.281 1 92.5 93 ILE B C 1
ATOM 4120 O O . ILE B 1 93 ? 16.406 -17.359 -9.719 1 92.5 93 ILE B O 1
ATOM 4124 N N . LEU B 1 94 ? 17.734 -15.633 -10.008 1 93.44 94 LEU B N 1
ATOM 4125 C CA . LEU B 1 94 ? 17.797 -15.812 -11.453 1 93.44 94 LEU B CA 1
ATOM 4126 C C . LEU B 1 94 ? 18.484 -17.125 -11.812 1 93.44 94 LEU B C 1
ATOM 4128 O O . LEU B 1 94 ? 18.062 -17.828 -12.727 1 93.44 94 LEU B O 1
ATOM 4132 N N . ALA B 1 95 ? 19.562 -17.438 -11.102 1 91.25 95 ALA B N 1
ATOM 4133 C CA . ALA B 1 95 ? 20.281 -18.672 -11.359 1 91.25 95 ALA B CA 1
ATOM 4134 C C . ALA B 1 95 ? 19.391 -19.891 -11.125 1 91.25 95 ALA B C 1
ATOM 4136 O O . ALA B 1 95 ? 19.406 -20.828 -11.93 1 91.25 95 ALA B O 1
ATOM 4137 N N . LYS B 1 96 ? 18.672 -19.828 -10.078 1 88.31 96 LYS B N 1
ATOM 4138 C CA . LYS B 1 96 ? 17.797 -20.953 -9.75 1 88.31 96 LYS B CA 1
ATOM 4139 C C . LYS B 1 96 ? 16.609 -21.016 -10.703 1 88.31 96 LYS B C 1
ATOM 4141 O O . LYS B 1 96 ? 16.266 -22.094 -11.18 1 88.31 96 LYS B O 1
ATOM 4146 N N . LEU B 1 97 ? 16.047 -19.922 -11.008 1 90.06 97 LEU B N 1
ATOM 4147 C CA . LEU B 1 97 ? 14.844 -19.875 -11.828 1 90.06 97 LEU B CA 1
ATOM 4148 C C . LEU B 1 97 ? 15.148 -20.281 -13.266 1 90.06 97 LEU B C 1
ATOM 4150 O O . LEU B 1 97 ? 14.336 -20.938 -13.922 1 90.06 97 LEU B O 1
ATOM 4154 N N . PHE B 1 98 ? 16.281 -19.922 -13.727 1 91.75 98 PHE B N 1
ATOM 4155 C CA . PHE B 1 98 ? 16.594 -20.156 -15.133 1 91.75 98 PHE B CA 1
ATOM 4156 C C . PHE B 1 98 ? 17.672 -21.219 -15.281 1 91.75 98 PHE B C 1
ATOM 4158 O O . PHE B 1 98 ? 18.297 -21.328 -16.328 1 91.75 98 PHE B O 1
ATOM 4165 N N . ASN B 1 99 ? 17.969 -21.953 -14.25 1 87.56 99 ASN B N 1
ATOM 4166 C CA . ASN B 1 99 ? 18.875 -23.094 -14.227 1 87.56 99 ASN B CA 1
ATOM 4167 C C . ASN B 1 99 ? 20.234 -22.734 -14.844 1 87.56 99 ASN B C 1
ATOM 4169 O O . ASN B 1 99 ? 20.703 -23.422 -15.75 1 87.56 99 ASN B O 1
ATOM 4173 N N . LYS B 1 100 ? 20.703 -21.672 -14.305 1 87.56 100 LYS B N 1
ATOM 4174 C CA . LYS B 1 100 ? 22.047 -21.281 -14.719 1 87.56 100 LYS B CA 1
ATOM 4175 C C . LYS B 1 100 ? 23.109 -22.125 -14.039 1 87.56 100 LYS B C 1
ATOM 4177 O O . LYS B 1 100 ? 23.188 -22.156 -12.805 1 87.56 100 LYS B O 1
ATOM 4182 N N . ASN B 1 101 ? 23.766 -22.906 -14.727 1 84.94 101 ASN B N 1
ATOM 4183 C CA . ASN B 1 101 ? 24.828 -23.75 -14.18 1 84.94 101 ASN B CA 1
ATOM 4184 C C . ASN B 1 101 ? 25.906 -24.047 -15.211 1 84.94 101 ASN B C 1
ATOM 4186 O O . ASN B 1 101 ? 25.672 -23.906 -16.422 1 84.94 101 ASN B O 1
ATOM 4190 N N . CYS B 1 102 ? 27.016 -24.391 -14.57 1 85.06 102 CYS B N 1
ATOM 4191 C CA . CYS B 1 102 ? 28.078 -24.859 -15.453 1 85.06 102 CYS B CA 1
ATOM 4192 C C . CYS B 1 102 ? 27.953 -26.344 -15.734 1 85.06 102 CYS B C 1
ATOM 4194 O O . CYS B 1 102 ? 27.203 -27.047 -15.062 1 85.06 102 CYS B O 1
ATOM 4196 N N . ASP B 1 103 ? 28.359 -26.906 -16.797 1 83.38 103 ASP B N 1
ATOM 4197 C CA . ASP B 1 103 ? 28.219 -28.297 -17.203 1 83.38 103 ASP B CA 1
ATOM 4198 C C . ASP B 1 103 ? 29.328 -29.156 -16.578 1 83.38 103 ASP B C 1
ATOM 4200 O O . ASP B 1 103 ? 29.672 -30.219 -17.125 1 83.38 103 ASP B O 1
ATOM 4204 N N . CYS B 1 104 ? 29.719 -28.688 -15.383 1 86.94 104 CYS B N 1
ATOM 4205 C CA . CYS B 1 104 ? 30.766 -29.484 -14.758 1 86.94 104 CYS B CA 1
ATOM 4206 C C . CYS B 1 104 ? 30.172 -30.5 -13.781 1 86.94 104 CYS B C 1
ATOM 4208 O O . CYS B 1 104 ? 28.953 -30.531 -13.578 1 86.94 104 CYS B O 1
ATOM 4210 N N . ASN B 1 105 ? 30.891 -31.469 -13.148 1 80.69 105 ASN B N 1
ATOM 4211 C CA . ASN B 1 105 ? 30.406 -32.562 -12.305 1 80.69 105 ASN B CA 1
ATOM 4212 C C . ASN B 1 105 ? 29.812 -32.062 -11 1 80.69 105 ASN B C 1
ATOM 4214 O O . ASN B 1 105 ? 28.797 -32.562 -10.539 1 80.69 105 ASN B O 1
ATOM 4218 N N . GLU B 1 106 ? 30.438 -31.016 -10.391 1 83.19 106 GLU B N 1
ATOM 4219 C CA . GLU B 1 106 ? 29.953 -30.422 -9.156 1 83.19 106 GLU B CA 1
ATOM 4220 C C . GLU B 1 106 ? 29.875 -28.891 -9.273 1 83.19 106 GLU B C 1
ATOM 4222 O O . GLU B 1 106 ? 30.688 -28.172 -8.703 1 83.19 106 GLU B O 1
ATOM 4227 N N . PRO B 1 107 ? 28.859 -28.469 -9.93 1 83.06 107 PRO B N 1
ATOM 4228 C CA . PRO B 1 107 ? 28.75 -27.031 -10.164 1 83.06 107 PRO B CA 1
ATOM 4229 C C . PRO B 1 107 ? 28.547 -26.234 -8.875 1 83.06 107 PRO B C 1
ATOM 4231 O O . PRO B 1 107 ? 27.797 -26.656 -7.996 1 83.06 107 PRO B O 1
ATOM 4234 N N . SER B 1 108 ? 29.406 -25.234 -8.68 1 85.94 108 SER B N 1
ATOM 4235 C CA . SER B 1 108 ? 29.312 -24.281 -7.574 1 85.94 108 SER B CA 1
ATOM 4236 C C . SER B 1 108 ? 29.594 -22.859 -8.031 1 85.94 108 SER B C 1
ATOM 4238 O O . SER B 1 108 ? 30.75 -22.469 -8.172 1 85.94 108 SER B O 1
ATOM 4240 N N . LEU B 1 109 ? 28.562 -22.094 -8.211 1 87.94 109 LEU B N 1
ATOM 4241 C CA . LEU B 1 109 ? 28.703 -20.766 -8.766 1 87.94 109 LEU B CA 1
ATOM 4242 C C . LEU B 1 109 ? 29 -19.75 -7.668 1 87.94 109 LEU B C 1
ATOM 4244 O O . LEU B 1 109 ? 28.344 -19.75 -6.625 1 87.94 109 LEU B O 1
ATOM 4248 N N . LEU B 1 110 ? 30 -19 -7.949 1 88.12 110 LEU B N 1
ATOM 4249 C CA . LEU B 1 110 ? 30.359 -17.891 -7.074 1 88.12 110 LEU B CA 1
ATOM 4250 C C . LEU B 1 110 ? 29.969 -16.562 -7.711 1 88.12 110 LEU B C 1
ATOM 4252 O O . LEU B 1 110 ? 30.234 -16.328 -8.891 1 88.12 110 LEU B O 1
ATOM 4256 N N . PHE B 1 111 ? 29.344 -15.773 -6.941 1 90.69 111 PHE B N 1
ATOM 4257 C CA . PHE B 1 111 ? 28.859 -14.492 -7.441 1 90.69 111 PHE B CA 1
ATOM 4258 C C . PHE B 1 111 ? 29.828 -13.367 -7.07 1 90.69 111 PHE B C 1
ATOM 4260 O O . PHE B 1 111 ? 30.531 -13.453 -6.066 1 90.69 111 PHE B O 1
ATOM 4267 N N . LEU B 1 112 ? 29.875 -12.305 -7.863 1 88.62 112 LEU B N 1
ATOM 4268 C CA . LEU B 1 112 ? 30.625 -11.062 -7.645 1 88.62 112 LEU B CA 1
ATOM 4269 C C . LEU B 1 112 ? 32.125 -11.344 -7.504 1 88.62 112 LEU B C 1
ATOM 4271 O O . LEU B 1 112 ? 32.781 -10.719 -6.688 1 88.62 112 LEU B O 1
ATOM 4275 N N . LYS B 1 113 ? 32.562 -12.328 -8.156 1 84.06 113 LYS B N 1
ATOM 4276 C CA . LYS B 1 113 ? 34 -12.672 -8.109 1 84.06 113 LYS B CA 1
ATOM 4277 C C . LYS B 1 113 ? 34.75 -12.062 -9.289 1 84.06 113 LYS B C 1
ATOM 4279 O O . LYS B 1 113 ? 35.969 -11.859 -9.219 1 84.06 113 LYS B O 1
ATOM 4284 N N . VAL B 1 114 ? 34 -11.844 -10.305 1 86 114 VAL B N 1
ATOM 4285 C CA . VAL B 1 114 ? 34.594 -11.266 -11.492 1 86 114 VAL B CA 1
ATOM 4286 C C . VAL B 1 114 ? 34.531 -9.742 -11.414 1 86 114 VAL B C 1
ATOM 4288 O O . VAL B 1 114 ? 33.469 -9.164 -11.289 1 86 114 VAL B O 1
ATOM 4291 N N . LYS B 1 115 ? 35.625 -9.086 -11.477 1 84.56 115 LYS B N 1
ATOM 4292 C CA . LYS B 1 115 ? 35.719 -7.641 -11.305 1 84.56 115 LYS B CA 1
ATOM 4293 C C . LYS B 1 115 ? 34.906 -6.895 -12.359 1 84.56 115 LYS B C 1
ATOM 4295 O O . LYS B 1 115 ? 35 -7.203 -13.547 1 84.56 115 LYS B O 1
ATOM 4300 N N . ASN B 1 116 ? 34.125 -6.012 -12.008 1 83.38 116 ASN B N 1
ATOM 4301 C CA . ASN B 1 116 ? 33.344 -5.078 -12.836 1 83.38 116 ASN B CA 1
ATOM 4302 C C . ASN B 1 116 ? 32.281 -5.793 -13.641 1 83.38 116 ASN B C 1
ATOM 4304 O O . ASN B 1 116 ? 31.75 -5.242 -14.609 1 83.38 116 ASN B O 1
ATOM 4308 N N . ARG B 1 117 ? 32.094 -7.059 -13.305 1 89.19 117 ARG B N 1
ATOM 4309 C CA . ARG B 1 117 ? 31.031 -7.809 -13.977 1 89.19 117 ARG B CA 1
ATOM 4310 C C . ARG B 1 117 ? 30.125 -8.508 -12.977 1 89.19 117 ARG B C 1
ATOM 4312 O O . ARG B 1 117 ? 30.219 -9.719 -12.781 1 89.19 117 ARG B O 1
ATOM 4319 N N . ASP B 1 118 ? 29.188 -7.82 -12.508 1 89.62 118 ASP B N 1
ATOM 4320 C CA . ASP B 1 118 ? 28.312 -8.297 -11.438 1 89.62 118 ASP B CA 1
ATOM 4321 C C . ASP B 1 118 ? 27.359 -9.375 -11.953 1 89.62 118 ASP B C 1
ATOM 4323 O O . ASP B 1 118 ? 26.875 -10.195 -11.172 1 89.62 118 ASP B O 1
ATOM 4327 N N . THR B 1 119 ? 27.188 -9.469 -13.25 1 93.06 119 THR B N 1
ATOM 4328 C CA . THR B 1 119 ? 26.188 -10.367 -13.812 1 93.06 119 THR B CA 1
ATOM 4329 C C . THR B 1 119 ? 26.797 -11.734 -14.109 1 93.06 119 THR B C 1
ATOM 4331 O O . THR B 1 119 ? 26.078 -12.672 -14.469 1 93.06 119 THR B O 1
ATOM 4334 N N . VAL B 1 120 ? 28.125 -11.797 -13.93 1 93.12 120 VAL B N 1
ATOM 4335 C CA . VAL B 1 120 ? 28.828 -13.023 -14.305 1 93.12 120 VAL B CA 1
ATOM 4336 C C . VAL B 1 120 ? 29.219 -13.805 -13.047 1 93.12 120 VAL B C 1
ATOM 4338 O O . VAL B 1 120 ? 29.703 -13.219 -12.078 1 93.12 120 VAL B O 1
ATOM 4341 N N . ALA B 1 121 ? 28.922 -15.102 -13.039 1 92.88 121 ALA B N 1
ATOM 4342 C CA . ALA B 1 121 ? 29.328 -16 -11.969 1 92.88 121 ALA B CA 1
ATOM 4343 C C . ALA B 1 121 ? 30.453 -16.922 -12.43 1 92.88 121 ALA B C 1
ATOM 4345 O O . ALA B 1 121 ? 30.547 -17.266 -13.617 1 92.88 121 ALA B O 1
ATOM 4346 N N . ARG B 1 122 ? 31.281 -17.25 -11.469 1 92.25 122 ARG B N 1
ATOM 4347 C CA . ARG B 1 122 ? 32.375 -18.156 -11.758 1 92.25 122 ARG B CA 1
ATOM 4348 C C . ARG B 1 122 ? 32.281 -19.438 -10.938 1 92.25 122 ARG B C 1
ATOM 4350 O O . ARG B 1 122 ? 32.031 -19.391 -9.727 1 92.25 122 ARG B O 1
ATOM 4357 N N . CYS B 1 123 ? 32.375 -20.531 -11.648 1 91.31 123 CYS B N 1
ATOM 4358 C CA . CYS B 1 123 ? 32.344 -21.812 -10.961 1 91.31 123 CYS B CA 1
ATOM 4359 C C . CYS B 1 123 ? 33.594 -22.047 -10.141 1 91.31 123 CYS B C 1
ATOM 4361 O O . CYS B 1 123 ? 34.688 -21.797 -10.617 1 91.31 123 CYS B O 1
ATOM 4363 N N . SER B 1 124 ? 33.438 -22.438 -8.938 1 87.88 124 SER B N 1
ATOM 4364 C CA . SER B 1 124 ? 34.594 -22.672 -8.062 1 87.88 124 SER B CA 1
ATOM 4365 C C . SER B 1 124 ? 35.344 -23.922 -8.461 1 87.88 124 SER B C 1
ATOM 4367 O O . SER B 1 124 ? 36.531 -24.047 -8.195 1 87.88 124 SER B O 1
ATOM 4369 N N . ASN B 1 125 ? 34.656 -24.766 -9.188 1 88.88 125 ASN B N 1
ATOM 4370 C CA . ASN B 1 125 ? 35.25 -26.047 -9.555 1 88.88 125 ASN B CA 1
ATOM 4371 C C . ASN B 1 125 ? 35.969 -25.969 -10.906 1 88.88 125 ASN B C 1
ATOM 4373 O O . ASN B 1 125 ? 37.156 -26.297 -11.016 1 88.88 125 ASN B O 1
ATOM 4377 N N . CYS B 1 126 ? 35.281 -25.562 -11.914 1 91.31 126 CYS B N 1
ATOM 4378 C CA . CYS B 1 126 ? 35.875 -25.562 -13.258 1 91.31 126 CYS B CA 1
ATOM 4379 C C . CYS B 1 126 ? 36.312 -24.156 -13.656 1 91.31 126 CYS B C 1
ATOM 4381 O O . CYS B 1 126 ? 36.938 -23.969 -14.703 1 91.31 126 CYS B O 1
ATOM 4383 N N . GLN B 1 127 ? 35.906 -23.141 -13.016 1 89.81 127 GLN B N 1
ATOM 4384 C CA . GLN B 1 127 ? 36.312 -21.75 -13.203 1 89.81 127 GLN B CA 1
ATOM 4385 C C . GLN B 1 127 ? 35.656 -21.141 -14.43 1 89.81 127 GLN B C 1
ATOM 4387 O O . GLN B 1 127 ? 35.969 -20 -14.82 1 89.81 127 GLN B O 1
ATOM 4392 N N . LYS B 1 128 ? 34.75 -21.844 -14.953 1 92.56 128 LYS B N 1
ATOM 4393 C CA . LYS B 1 128 ? 33.969 -21.312 -16.078 1 92.56 128 LYS B CA 1
ATOM 4394 C C . LYS B 1 128 ? 33.125 -20.125 -15.656 1 92.56 128 LYS B C 1
ATOM 4396 O O . LYS B 1 128 ? 32.531 -20.141 -14.578 1 92.56 128 LYS B O 1
ATOM 4401 N N . GLN B 1 129 ? 33.062 -19.094 -16.594 1 92.81 129 GLN B N 1
ATOM 4402 C CA . GLN B 1 129 ? 32.25 -17.922 -16.344 1 92.81 129 GLN B CA 1
ATOM 4403 C C . GLN B 1 129 ? 30.906 -18.016 -17.062 1 92.81 129 GLN B C 1
ATOM 4405 O O . GLN B 1 129 ? 30.859 -18.391 -18.25 1 92.81 129 GLN B O 1
ATOM 4410 N N . ILE B 1 130 ? 29.891 -17.797 -16.297 1 92.94 130 ILE B N 1
ATOM 4411 C CA . ILE B 1 130 ? 28.547 -17.891 -16.844 1 92.94 130 ILE B CA 1
ATOM 4412 C C . ILE B 1 130 ? 27.797 -16.594 -16.547 1 92.94 130 ILE B C 1
ATOM 4414 O O . ILE B 1 130 ? 27.828 -16.078 -15.438 1 92.94 130 ILE B O 1
ATOM 4418 N N . SER B 1 131 ? 27.188 -16.078 -17.609 1 93.75 131 SER B N 1
ATOM 4419 C CA . SER B 1 131 ? 26.344 -14.906 -17.422 1 93.75 131 SER B CA 1
ATOM 4420 C C . SER B 1 131 ? 24.984 -15.297 -16.844 1 93.75 131 SER B C 1
ATOM 4422 O O . SER B 1 131 ? 24.219 -16.016 -17.484 1 93.75 131 SER B O 1
ATOM 4424 N N . ILE B 1 132 ? 24.625 -14.75 -15.719 1 93.62 132 ILE B N 1
ATOM 4425 C CA . ILE B 1 132 ? 23.406 -15.125 -15.008 1 93.62 132 ILE B CA 1
ATOM 4426 C C . ILE B 1 132 ? 22.203 -14.414 -15.625 1 93.62 132 ILE B C 1
ATOM 4428 O O . ILE B 1 132 ? 21.094 -14.961 -15.633 1 93.62 132 ILE B O 1
ATOM 4432 N N . THR B 1 133 ? 22.375 -13.227 -16.172 1 95.06 133 THR B N 1
ATOM 4433 C CA . THR B 1 133 ? 21.25 -12.422 -16.641 1 95.06 133 THR B CA 1
ATOM 4434 C C . THR B 1 133 ? 20.969 -12.711 -18.109 1 95.06 133 THR B C 1
ATOM 4436 O O . THR B 1 133 ? 19.891 -12.367 -18.625 1 95.06 133 THR B O 1
ATOM 4439 N N . SER B 1 134 ? 21.922 -13.391 -18.734 1 93.94 134 SER B N 1
ATOM 4440 C CA . SER B 1 134 ? 21.75 -13.664 -20.156 1 93.94 134 SER B CA 1
ATOM 4441 C C . SER B 1 134 ? 20.531 -14.547 -20.406 1 93.94 134 SER B C 1
ATOM 4443 O O . SER B 1 134 ? 20.297 -15.516 -19.672 1 93.94 134 SER B O 1
ATOM 4445 N N . LYS B 1 135 ? 19.703 -14.188 -21.328 1 93 135 LYS B N 1
ATOM 4446 C CA . LYS B 1 135 ? 18.5 -14.93 -21.719 1 93 135 LYS B CA 1
ATOM 4447 C C . LYS B 1 135 ? 17.484 -14.969 -20.594 1 93 135 LYS B C 1
ATOM 4449 O O . LYS B 1 135 ? 16.844 -15.992 -20.359 1 93 135 LYS B O 1
ATOM 4454 N N . THR B 1 136 ? 17.5 -14.039 -19.75 1 94.81 136 THR B N 1
ATOM 4455 C CA . THR B 1 136 ? 16.5 -13.812 -18.719 1 94.81 136 THR B CA 1
ATOM 4456 C C . THR B 1 136 ? 15.82 -12.453 -18.906 1 94.81 136 THR B C 1
ATOM 4458 O O . THR B 1 136 ? 16.234 -11.672 -19.781 1 94.81 136 THR B O 1
ATOM 4461 N N . PRO B 1 137 ? 14.773 -12.203 -18.203 1 94 137 PRO B N 1
ATOM 4462 C CA . PRO B 1 137 ? 14.141 -10.883 -18.297 1 94 137 PRO B CA 1
ATOM 4463 C C . PRO B 1 137 ? 15.102 -9.742 -17.938 1 94 137 PRO B C 1
ATOM 4465 O O . PRO B 1 137 ? 14.812 -8.578 -18.219 1 94 137 PRO B O 1
ATOM 4468 N N . PHE B 1 138 ? 16.219 -10.086 -17.391 1 96.31 138 PHE B N 1
ATOM 4469 C CA . PHE B 1 138 ? 17.172 -9.055 -16.984 1 96.31 138 PHE B CA 1
ATOM 4470 C C . PHE B 1 138 ? 18.375 -9.047 -17.906 1 96.31 138 PHE B C 1
ATOM 4472 O O . PHE B 1 138 ? 19.453 -8.602 -17.516 1 96.31 138 PHE B O 1
ATOM 4479 N N . ASP B 1 139 ? 18.156 -9.516 -19.078 1 94.25 139 ASP B N 1
ATOM 4480 C CA . ASP B 1 139 ? 19.172 -9.422 -20.109 1 94.25 139 ASP B CA 1
ATOM 4481 C C . ASP B 1 139 ? 19.422 -7.965 -20.5 1 94.25 139 ASP B C 1
ATOM 4483 O O . ASP B 1 139 ? 18.469 -7.215 -20.75 1 94.25 139 ASP B O 1
ATOM 4487 N N . ASN B 1 140 ? 20.641 -7.5 -20.5 1 90.62 140 ASN B N 1
ATOM 4488 C CA . ASN B 1 140 ? 21.047 -6.137 -20.828 1 90.62 140 ASN B CA 1
ATOM 4489 C C . ASN B 1 140 ? 20.469 -5.125 -19.844 1 90.62 140 ASN B C 1
ATOM 4491 O O . ASN B 1 140 ? 20.047 -4.039 -20.234 1 90.62 140 ASN B O 1
ATOM 4495 N N . PHE B 1 141 ? 20.328 -5.629 -18.688 1 91.38 141 PHE B N 1
ATOM 4496 C CA . PHE B 1 141 ? 19.828 -4.773 -17.609 1 91.38 141 PHE B CA 1
ATOM 4497 C C . PHE B 1 141 ? 20.906 -3.783 -17.188 1 91.38 141 PHE B C 1
ATOM 4499 O O . PHE B 1 141 ? 22.016 -4.184 -16.812 1 91.38 141 PHE B O 1
ATOM 4506 N N . LYS B 1 142 ? 20.625 -2.477 -17.188 1 90.69 142 LYS B N 1
ATOM 4507 C CA . LYS B 1 142 ? 21.625 -1.448 -16.953 1 90.69 142 LYS B CA 1
ATOM 4508 C C . LYS B 1 142 ? 21.562 -0.939 -15.516 1 90.69 142 LYS B C 1
ATOM 4510 O O . LYS B 1 142 ? 22.531 -0.354 -15.016 1 90.69 142 LYS B O 1
ATOM 4515 N N . LEU B 1 143 ? 20.531 -1.171 -14.836 1 91.94 143 LEU B N 1
ATOM 4516 C CA . LEU B 1 143 ? 20.406 -0.75 -13.445 1 91.94 143 LEU B CA 1
ATOM 4517 C C . LEU B 1 143 ? 21.078 -1.751 -12.508 1 91.94 143 LEU B C 1
ATOM 4519 O O . LEU B 1 143 ? 21.359 -2.887 -12.898 1 91.94 143 LEU B O 1
ATOM 4523 N N . PRO B 1 144 ? 21.391 -1.308 -11.32 1 92.19 144 PRO B N 1
ATOM 4524 C CA . PRO B 1 144 ? 21.922 -2.271 -10.352 1 92.19 144 PRO B CA 1
ATOM 4525 C C . PRO B 1 144 ? 20.984 -3.457 -10.125 1 92.19 144 PRO B C 1
ATOM 4527 O O . PRO B 1 144 ? 19.781 -3.271 -9.961 1 92.19 144 PRO B O 1
ATOM 4530 N N . LEU B 1 145 ? 21.594 -4.637 -10.07 1 93.56 145 LEU B N 1
ATOM 4531 C CA . LEU B 1 145 ? 20.812 -5.855 -9.938 1 93.56 145 LEU B CA 1
ATOM 4532 C C . LEU B 1 145 ? 20.109 -5.91 -8.578 1 93.56 145 LEU B C 1
ATOM 4534 O O . LEU B 1 145 ? 19.125 -6.645 -8.414 1 93.56 145 LEU B O 1
ATOM 4538 N N . SER B 1 146 ? 20.641 -5.105 -7.617 1 92.81 146 SER B N 1
ATOM 4539 C CA . SER B 1 146 ? 20.062 -5.082 -6.277 1 92.81 146 SER B CA 1
ATOM 4540 C C . SER B 1 146 ? 18.641 -4.555 -6.301 1 92.81 146 SER B C 1
ATOM 4542 O O . SER B 1 146 ? 17.828 -4.883 -5.43 1 92.81 146 SER B O 1
ATOM 4544 N N . TYR B 1 147 ? 18.281 -3.805 -7.309 1 94.94 147 TYR B N 1
ATOM 4545 C CA . TYR B 1 147 ? 16.953 -3.197 -7.391 1 94.94 147 TYR B CA 1
ATOM 4546 C C . TYR B 1 147 ? 15.883 -4.262 -7.551 1 94.94 147 TYR B C 1
ATOM 4548 O O . TYR B 1 147 ? 14.781 -4.125 -7.012 1 94.94 147 TYR B O 1
ATOM 4556 N N . PHE B 1 148 ? 16.281 -5.348 -8.281 1 96.25 148 PHE B N 1
ATOM 4557 C CA . PHE B 1 148 ? 15.32 -6.418 -8.539 1 96.25 148 PHE B CA 1
ATOM 4558 C C . PHE B 1 148 ? 14.859 -7.059 -7.234 1 96.25 148 PHE B C 1
ATOM 4560 O O . PHE B 1 148 ? 13.68 -6.984 -6.883 1 96.25 148 PHE B O 1
ATOM 4567 N N . SER B 1 149 ? 15.758 -7.566 -6.484 1 93.56 149 SER B N 1
ATOM 4568 C CA . SER B 1 149 ? 15.383 -8.297 -5.273 1 93.56 149 SER B CA 1
ATOM 4569 C C . SER B 1 149 ? 14.867 -7.348 -4.195 1 93.56 149 SER B C 1
ATOM 4571 O O . SER B 1 149 ? 14 -7.719 -3.404 1 93.56 149 SER B O 1
ATOM 4573 N N . TYR B 1 150 ? 15.383 -6.102 -4.203 1 93.06 150 TYR B N 1
ATOM 4574 C CA . TYR B 1 150 ? 14.906 -5.121 -3.23 1 93.06 150 TYR B CA 1
ATOM 4575 C C . TYR B 1 150 ? 13.414 -4.84 -3.424 1 93.06 150 TYR B C 1
ATOM 4577 O O . TYR B 1 150 ? 12.641 -4.871 -2.463 1 93.06 150 TYR B O 1
ATOM 4585 N N . ILE B 1 151 ? 13 -4.602 -4.633 1 96.12 151 ILE B N 1
ATOM 4586 C CA . ILE B 1 151 ? 11.609 -4.281 -4.926 1 96.12 151 ILE B CA 1
ATOM 4587 C C . ILE B 1 151 ? 10.742 -5.523 -4.742 1 96.12 151 ILE B C 1
ATOM 4589 O O . ILE B 1 151 ? 9.625 -5.438 -4.227 1 96.12 151 ILE B O 1
ATOM 4593 N N . LEU B 1 152 ? 11.258 -6.645 -5.168 1 96.06 152 LEU B N 1
ATOM 4594 C CA . LEU B 1 152 ? 10.508 -7.887 -4.984 1 96.06 152 LEU B CA 1
ATOM 4595 C C . LEU B 1 152 ? 10.242 -8.148 -3.506 1 96.06 152 LEU B C 1
ATOM 4597 O O . LEU B 1 152 ? 9.125 -8.5 -3.127 1 96.06 152 LEU B O 1
ATOM 4601 N N . HIS B 1 153 ? 11.25 -7.941 -2.742 1 92.31 153 HIS B N 1
ATOM 4602 C CA . HIS B 1 153 ? 11.094 -8.102 -1.3 1 92.31 153 HIS B CA 1
ATOM 4603 C C . HIS B 1 153 ? 10.055 -7.129 -0.751 1 92.31 153 HIS B C 1
ATOM 4605 O O . HIS B 1 153 ? 9.211 -7.512 0.068 1 92.31 153 HIS B O 1
ATOM 4611 N N . ASP B 1 154 ? 10.18 -5.977 -1.19 1 93 154 ASP B N 1
ATOM 4612 C CA . ASP B 1 154 ? 9.219 -4.965 -0.757 1 93 154 ASP B CA 1
ATOM 4613 C C . ASP B 1 154 ? 7.793 -5.367 -1.138 1 93 154 ASP B C 1
ATOM 4615 O O . ASP B 1 154 ? 6.859 -5.184 -0.353 1 93 154 ASP B O 1
ATOM 4619 N N . GLN B 1 155 ? 7.629 -5.898 -2.314 1 96 155 GLN B N 1
ATOM 4620 C CA . GLN B 1 155 ? 6.324 -6.348 -2.779 1 96 155 GLN B CA 1
ATOM 4621 C C . GLN B 1 155 ? 5.766 -7.445 -1.877 1 96 155 GLN B C 1
ATOM 4623 O O . GLN B 1 155 ? 4.582 -7.438 -1.535 1 96 155 GLN B O 1
ATOM 4628 N N . ILE B 1 156 ? 6.629 -8.336 -1.521 1 93.88 156 ILE B N 1
ATOM 4629 C CA . ILE B 1 156 ? 6.223 -9.461 -0.687 1 93.88 156 ILE B CA 1
ATOM 4630 C C . ILE B 1 156 ? 5.75 -8.953 0.673 1 93.88 156 ILE B C 1
ATOM 4632 O O . ILE B 1 156 ? 4.711 -9.391 1.178 1 93.88 156 ILE B O 1
ATOM 4636 N N . LEU B 1 157 ? 6.402 -7.98 1.168 1 90.94 157 LEU B N 1
ATOM 4637 C CA . LEU B 1 157 ? 6.113 -7.492 2.512 1 90.94 157 LEU B CA 1
ATOM 4638 C C . LEU B 1 157 ? 4.871 -6.605 2.514 1 90.94 157 LEU B C 1
ATOM 4640 O O . LEU B 1 157 ? 4.188 -6.492 3.533 1 90.94 157 LEU B O 1
ATOM 4644 N N . GLN B 1 158 ? 4.562 -6.031 1.455 1 93.81 158 GLN B N 1
ATOM 4645 C CA . GLN B 1 158 ? 3.441 -5.102 1.392 1 93.81 158 GLN B CA 1
ATOM 4646 C C . GLN B 1 158 ? 2.141 -5.828 1.066 1 93.81 158 GLN B C 1
ATOM 4648 O O . GLN B 1 158 ? 1.052 -5.281 1.254 1 93.81 158 GLN B O 1
ATOM 4653 N N . TYR B 1 159 ? 2.248 -7.055 0.524 1 92.94 159 TYR B N 1
ATOM 4654 C CA . TYR B 1 159 ? 1.024 -7.785 0.213 1 92.94 159 TYR B CA 1
ATOM 4655 C C . TYR B 1 159 ? 0.063 -7.766 1.396 1 92.94 159 TYR B C 1
ATOM 4657 O O . TYR B 1 159 ? 0.479 -7.93 2.545 1 92.94 159 TYR B O 1
ATOM 4665 N N . PRO B 1 160 ? -1.258 -7.449 1.078 1 91.62 160 PRO B N 1
ATOM 4666 C CA . PRO B 1 160 ? -1.956 -7.559 -0.205 1 91.62 160 PRO B CA 1
ATOM 4667 C C . PRO B 1 160 ? -1.955 -6.246 -0.99 1 91.62 160 PRO B C 1
ATOM 4669 O O . PRO B 1 160 ? -2.594 -6.152 -2.043 1 91.62 160 PRO B O 1
ATOM 4672 N N . LYS B 1 161 ? -1.211 -5.242 -0.533 1 92.69 161 LYS B N 1
ATOM 4673 C CA . LYS B 1 161 ? -1.051 -4.027 -1.325 1 92.69 161 LYS B CA 1
ATOM 4674 C C . LYS B 1 161 ? -0.077 -4.246 -2.48 1 92.69 161 LYS B C 1
ATOM 4676 O O . LYS B 1 161 ? 0.825 -5.082 -2.387 1 92.69 161 LYS B O 1
ATOM 4681 N N . VAL B 1 162 ? -0.288 -3.541 -3.553 1 93.81 162 VAL B N 1
ATOM 4682 C CA . VAL B 1 162 ? 0.596 -3.66 -4.707 1 93.81 162 VAL B CA 1
ATOM 4683 C C . VAL B 1 162 ? 1.604 -2.516 -4.707 1 93.81 162 VAL B C 1
ATOM 4685 O O . VAL B 1 162 ? 1.372 -1.474 -4.09 1 93.81 162 VAL B O 1
ATOM 4688 N N . VAL B 1 163 ? 2.729 -2.76 -5.23 1 96.25 163 VAL B N 1
ATOM 4689 C CA . VAL B 1 163 ? 3.73 -1.713 -5.406 1 96.25 163 VAL B CA 1
ATOM 4690 C C . VAL B 1 163 ? 3.648 -1.151 -6.82 1 96.25 163 VAL B C 1
ATOM 4692 O O . VAL B 1 163 ? 3.859 -1.876 -7.797 1 96.25 163 VAL B O 1
ATOM 4695 N N . THR B 1 164 ? 3.289 0.123 -6.93 1 94.5 164 THR B N 1
ATOM 4696 C CA . THR B 1 164 ? 3.105 0.75 -8.234 1 94.5 164 THR B CA 1
ATOM 4697 C C . THR B 1 164 ? 4.441 1.225 -8.797 1 94.5 164 THR B C 1
ATOM 4699 O O . THR B 1 164 ? 5.434 1.315 -8.07 1 94.5 164 THR B O 1
ATOM 4702 N N . SER B 1 165 ? 4.438 1.472 -10.148 1 94.62 165 SER B N 1
ATOM 4703 C CA . SER B 1 165 ? 5.629 2.012 -10.797 1 94.62 165 SER B CA 1
ATOM 4704 C C . SER B 1 165 ? 6.004 3.371 -10.219 1 94.62 165 SER B C 1
ATOM 4706 O O . SER B 1 165 ? 7.188 3.686 -10.078 1 94.62 165 SER B O 1
ATOM 4708 N N . THR B 1 166 ? 5.02 4.141 -9.844 1 92.31 166 THR B N 1
ATOM 4709 C CA . THR B 1 166 ? 5.258 5.441 -9.227 1 92.31 166 THR B CA 1
ATOM 4710 C C . THR B 1 166 ? 5.969 5.281 -7.883 1 92.31 166 THR B C 1
ATOM 4712 O O . THR B 1 166 ? 6.895 6.035 -7.574 1 92.31 166 THR B O 1
ATOM 4715 N N . GLU B 1 167 ? 5.516 4.324 -7.125 1 93.06 167 GLU B N 1
ATOM 4716 C CA . GLU B 1 167 ? 6.156 4.051 -5.84 1 93.06 167 GLU B CA 1
ATOM 4717 C C . GLU B 1 167 ? 7.602 3.605 -6.031 1 93.06 167 GLU B C 1
ATOM 4719 O O . GLU B 1 167 ? 8.492 4.031 -5.289 1 93.06 167 GLU B O 1
ATOM 4724 N N . ILE B 1 168 ? 7.844 2.734 -7.02 1 94.88 168 ILE B N 1
ATOM 4725 C CA . ILE B 1 168 ? 9.195 2.271 -7.324 1 94.88 168 ILE B CA 1
ATOM 4726 C C . ILE B 1 168 ? 10.062 3.459 -7.727 1 94.88 168 ILE B C 1
ATOM 4728 O O . ILE B 1 168 ? 11.219 3.559 -7.305 1 94.88 168 ILE B O 1
ATOM 4732 N N . SER B 1 169 ? 9.516 4.336 -8.539 1 93 169 SER B N 1
ATOM 4733 C CA . SER B 1 169 ? 10.227 5.535 -8.969 1 93 169 SER B CA 1
ATOM 4734 C C . SER B 1 169 ? 10.672 6.371 -7.773 1 93 169 SER B C 1
ATOM 4736 O O . SER B 1 169 ? 11.812 6.828 -7.727 1 93 169 SER B O 1
ATOM 4738 N N . ARG B 1 170 ? 9.828 6.492 -6.781 1 88.5 170 ARG B N 1
ATOM 4739 C CA . ARG B 1 170 ? 10.141 7.277 -5.59 1 88.5 170 ARG B CA 1
ATOM 4740 C C . ARG B 1 170 ? 11.156 6.559 -4.711 1 88.5 170 ARG B C 1
ATOM 4742 O O . ARG B 1 170 ? 12.117 7.168 -4.23 1 88.5 170 ARG B O 1
ATOM 4749 N N . LYS B 1 171 ? 10.969 5.293 -4.543 1 89.81 171 LYS B N 1
ATOM 4750 C CA . LYS B 1 171 ? 11.812 4.508 -3.648 1 89.81 171 LYS B CA 1
ATOM 4751 C C . LYS B 1 171 ? 13.242 4.426 -4.172 1 89.81 171 LYS B C 1
ATOM 4753 O O . LYS B 1 171 ? 14.195 4.434 -3.389 1 89.81 171 LYS B O 1
ATOM 4758 N N . LEU B 1 172 ? 13.367 4.379 -5.488 1 91.44 172 LEU B N 1
ATOM 4759 C CA . LEU B 1 172 ? 14.68 4.172 -6.078 1 91.44 172 LEU B CA 1
ATOM 4760 C C . LEU B 1 172 ? 15.188 5.449 -6.738 1 91.44 172 LEU B C 1
ATOM 4762 O O . LEU B 1 172 ? 16.281 5.469 -7.305 1 91.44 172 LEU B O 1
ATOM 4766 N N . ASN B 1 173 ? 14.406 6.516 -6.605 1 87.5 173 ASN B N 1
ATOM 4767 C CA . ASN B 1 173 ? 14.75 7.781 -7.246 1 87.5 173 ASN B CA 1
ATOM 4768 C C . ASN B 1 173 ? 15.078 7.594 -8.727 1 87.5 173 ASN B C 1
ATOM 4770 O O . ASN B 1 173 ? 16.156 7.992 -9.18 1 87.5 173 ASN B O 1
ATOM 4774 N N . LEU B 1 174 ? 14.141 6.938 -9.453 1 91.25 174 LEU B N 1
ATOM 4775 C CA . LEU B 1 174 ? 14.242 6.676 -10.883 1 91.25 174 LEU B CA 1
ATOM 4776 C C . LEU B 1 174 ? 13.156 7.414 -11.656 1 91.25 174 LEU B C 1
ATOM 4778 O O . LEU B 1 174 ? 12.094 7.707 -11.109 1 91.25 174 LEU B O 1
ATOM 4782 N N . PRO B 1 175 ? 13.523 7.754 -12.875 1 91.06 175 PRO B N 1
ATOM 4783 C CA . PRO B 1 175 ? 12.422 8.211 -13.719 1 91.06 175 PRO B CA 1
ATOM 4784 C C . PRO B 1 175 ? 11.305 7.18 -13.844 1 91.06 175 PRO B C 1
ATOM 4786 O O . PRO B 1 175 ? 11.562 5.977 -13.805 1 91.06 175 PRO B O 1
ATOM 4789 N N . TYR B 1 176 ? 10.133 7.656 -14.07 1 92.19 176 TYR B N 1
ATOM 4790 C CA . TYR B 1 176 ? 8.945 6.805 -14.102 1 92.19 176 TYR B CA 1
ATOM 4791 C C . TYR B 1 176 ? 9.094 5.695 -15.133 1 92.19 176 TYR B C 1
ATOM 4793 O O . TYR B 1 176 ? 8.797 4.535 -14.852 1 92.19 176 TYR B O 1
ATOM 4801 N N . LYS B 1 177 ? 9.547 6.02 -16.266 1 94.44 177 LYS B N 1
ATOM 4802 C CA . LYS B 1 177 ? 9.641 5.047 -17.344 1 94.44 177 LYS B CA 1
ATOM 4803 C C . LYS B 1 177 ? 10.586 3.904 -16.984 1 94.44 177 LYS B C 1
ATOM 4805 O O . LYS B 1 177 ? 10.281 2.736 -17.234 1 94.44 177 LYS B O 1
ATOM 4810 N N . THR B 1 178 ? 11.68 4.258 -16.406 1 95.31 178 THR B N 1
ATOM 4811 C CA . THR B 1 178 ? 12.641 3.254 -15.977 1 95.31 178 THR B CA 1
ATOM 4812 C C . THR B 1 178 ? 12.039 2.363 -14.891 1 95.31 178 THR B C 1
ATOM 4814 O O . THR B 1 178 ? 12.211 1.143 -14.922 1 95.31 178 THR B O 1
ATOM 4817 N N . ALA B 1 179 ? 11.328 2.992 -13.969 1 96.06 179 ALA B N 1
ATOM 4818 C CA . ALA B 1 179 ? 10.656 2.246 -12.914 1 96.06 179 ALA B CA 1
ATOM 4819 C C . ALA B 1 179 ? 9.594 1.312 -13.492 1 96.06 179 ALA B C 1
ATOM 4821 O O . ALA B 1 179 ? 9.43 0.185 -13.016 1 96.06 179 ALA B O 1
ATOM 4822 N N . TYR B 1 180 ? 8.961 1.767 -14.5 1 95.62 180 TYR B N 1
ATOM 4823 C CA . TYR B 1 180 ? 7.934 0.985 -15.18 1 95.62 180 TYR B CA 1
ATOM 4824 C C . TYR B 1 180 ? 8.523 -0.277 -15.797 1 95.62 180 TYR B C 1
ATOM 4826 O O . TYR B 1 180 ? 7.973 -1.369 -15.641 1 95.62 180 TYR B O 1
ATOM 4834 N N . TYR B 1 181 ? 9.633 -0.163 -16.406 1 96.19 181 TYR B N 1
ATOM 4835 C CA . TYR B 1 181 ? 10.25 -1.312 -17.062 1 96.19 181 TYR B CA 1
ATOM 4836 C C . TYR B 1 181 ? 10.828 -2.275 -16.031 1 96.19 181 TYR B C 1
ATOM 4838 O O . TYR B 1 181 ? 10.836 -3.49 -16.234 1 96.19 181 TYR B O 1
ATOM 4846 N N . LEU B 1 182 ? 11.336 -1.731 -14.977 1 97.31 182 LEU B N 1
ATOM 4847 C CA . LEU B 1 182 ? 11.789 -2.602 -13.898 1 97.31 182 LEU B CA 1
ATOM 4848 C C . LEU B 1 182 ? 10.641 -3.439 -13.352 1 97.31 182 LEU B C 1
ATOM 4850 O O . LEU B 1 182 ? 10.773 -4.652 -13.172 1 97.31 182 LEU B O 1
ATOM 4854 N N . LYS B 1 183 ? 9.523 -2.789 -13.109 1 97.69 183 LYS B N 1
ATOM 4855 C CA . LYS B 1 183 ? 8.359 -3.512 -12.609 1 97.69 183 LYS B CA 1
ATOM 4856 C C . LYS B 1 183 ? 7.914 -4.586 -13.602 1 97.69 183 LYS B C 1
ATOM 4858 O O . LYS B 1 183 ? 7.547 -5.691 -13.203 1 97.69 183 LYS B O 1
ATOM 4863 N N . ARG B 1 184 ? 7.996 -4.262 -14.828 1 96.94 184 ARG B N 1
ATOM 4864 C CA . ARG B 1 184 ? 7.602 -5.207 -15.867 1 96.94 184 ARG B CA 1
ATOM 4865 C C . ARG B 1 184 ? 8.477 -6.457 -15.828 1 96.94 184 ARG B C 1
ATOM 4867 O O . ARG B 1 184 ? 7.977 -7.574 -15.953 1 96.94 184 ARG B O 1
ATOM 4874 N N . ARG B 1 185 ? 9.703 -6.238 -15.688 1 97.31 185 ARG B N 1
ATOM 4875 C CA . ARG B 1 185 ? 10.617 -7.375 -15.609 1 97.31 185 ARG B CA 1
ATOM 4876 C C . ARG B 1 185 ? 10.328 -8.227 -14.383 1 97.31 185 ARG B C 1
ATOM 4878 O O . ARG B 1 185 ? 10.344 -9.461 -14.453 1 97.31 185 ARG B O 1
ATOM 4885 N N . ILE B 1 186 ? 10.031 -7.574 -13.281 1 98 186 ILE B N 1
ATOM 4886 C CA . ILE B 1 186 ? 9.695 -8.289 -12.055 1 98 186 ILE B CA 1
ATOM 4887 C C . ILE B 1 186 ? 8.391 -9.062 -12.242 1 98 186 ILE B C 1
ATOM 4889 O O . ILE B 1 186 ? 8.266 -10.195 -11.781 1 98 186 ILE B O 1
ATOM 4893 N N . GLN B 1 187 ? 7.465 -8.438 -12.953 1 97.81 187 GLN B N 1
ATOM 4894 C CA . GLN B 1 187 ? 6.176 -9.07 -13.211 1 97.81 187 GLN B CA 1
ATOM 4895 C C . GLN B 1 187 ? 6.344 -10.336 -14.047 1 97.81 187 GLN B C 1
ATOM 4897 O O . GLN B 1 187 ? 5.648 -11.328 -13.828 1 97.81 187 GLN B O 1
ATOM 4902 N N . VAL B 1 188 ? 7.246 -10.312 -14.961 1 96.94 188 VAL B N 1
ATOM 4903 C CA . VAL B 1 188 ? 7.504 -11.5 -15.773 1 96.94 188 VAL B CA 1
ATOM 4904 C C . VAL B 1 188 ? 8.039 -12.617 -14.891 1 96.94 188 VAL B C 1
ATOM 4906 O O . VAL B 1 188 ? 7.605 -13.766 -15 1 96.94 188 VAL B O 1
ATOM 4909 N N . VAL B 1 189 ? 8.898 -12.297 -14.047 1 96.44 189 VAL B N 1
ATOM 4910 C CA . VAL B 1 189 ? 9.477 -13.281 -13.141 1 96.44 189 VAL B CA 1
ATOM 4911 C C . VAL B 1 189 ? 8.383 -13.867 -12.242 1 96.44 189 VAL B C 1
ATOM 4913 O O . VAL B 1 189 ? 8.281 -15.086 -12.094 1 96.44 189 VAL B O 1
ATOM 4916 N N . THR B 1 190 ? 7.562 -12.984 -11.648 1 97.19 190 THR B N 1
ATOM 4917 C CA . THR B 1 190 ? 6.508 -13.453 -10.758 1 97.19 190 THR B CA 1
ATOM 4918 C C . THR B 1 190 ? 5.477 -14.273 -11.523 1 97.19 190 THR B C 1
ATOM 4920 O O . THR B 1 190 ? 4.895 -15.219 -10.984 1 97.19 190 THR B O 1
ATOM 4923 N N . SER B 1 191 ? 5.273 -13.875 -12.758 1 96.94 191 SER B N 1
ATOM 4924 C CA . SER B 1 191 ? 4.359 -14.648 -13.594 1 96.94 191 SER B CA 1
ATOM 4925 C C . SER B 1 191 ? 4.871 -16.078 -13.805 1 96.94 191 SER B C 1
ATOM 4927 O O . SER B 1 191 ? 4.105 -17.031 -13.703 1 96.94 191 SER B O 1
ATOM 4929 N N . LEU B 1 192 ? 6.121 -16.219 -14.047 1 94.69 192 LEU B N 1
ATOM 4930 C CA . LEU B 1 192 ? 6.727 -17.531 -14.242 1 94.69 192 LEU B CA 1
ATOM 4931 C C . LEU B 1 192 ? 6.672 -18.344 -12.961 1 94.69 192 LEU B C 1
ATOM 4933 O O . LEU B 1 192 ? 6.336 -19.531 -13 1 94.69 192 LEU B O 1
ATOM 4937 N N . LEU B 1 193 ? 7.004 -17.719 -11.906 1 94.62 193 LEU B N 1
ATOM 4938 C CA . LEU B 1 193 ? 6.969 -18.406 -10.625 1 94.62 193 LEU B CA 1
ATOM 4939 C C . LEU B 1 193 ? 5.551 -18.859 -10.281 1 94.62 193 LEU B C 1
ATOM 4941 O O . LEU B 1 193 ? 5.344 -19.953 -9.75 1 94.62 193 LEU B O 1
ATOM 4945 N N . ASN B 1 194 ? 4.625 -17.969 -10.578 1 96.19 194 ASN B N 1
ATOM 4946 C CA . ASN B 1 194 ? 3.227 -18.281 -10.305 1 96.19 194 ASN B CA 1
ATOM 4947 C C . ASN B 1 194 ? 2.75 -19.484 -11.125 1 96.19 194 ASN B C 1
ATOM 4949 O O . ASN B 1 194 ? 1.962 -20.297 -10.641 1 96.19 194 ASN B O 1
ATOM 4953 N N . GLU B 1 195 ? 3.168 -19.547 -12.328 1 94.5 195 GLU B N 1
ATOM 4954 C CA . GLU B 1 195 ? 2.826 -20.672 -13.195 1 94.5 195 GLU B CA 1
ATOM 4955 C C . GLU B 1 195 ? 3.357 -21.984 -12.625 1 94.5 195 GLU B C 1
ATOM 4957 O O . GLU B 1 195 ? 2.674 -23 -12.672 1 94.5 195 GLU B O 1
ATOM 4962 N N . THR B 1 196 ? 4.52 -21.922 -12.133 1 91.62 196 THR B N 1
ATOM 4963 C CA . THR B 1 196 ? 5.105 -23.109 -11.516 1 91.62 196 THR B CA 1
ATOM 4964 C C . THR B 1 196 ? 4.281 -23.547 -10.312 1 91.62 196 THR B C 1
ATOM 4966 O O . THR B 1 196 ? 4.047 -24.75 -10.117 1 91.62 196 THR B O 1
ATOM 4969 N N . LEU B 1 197 ? 3.889 -22.609 -9.531 1 94.94 197 LEU B N 1
ATOM 4970 C CA . LEU B 1 197 ? 3.061 -22.906 -8.367 1 94.94 197 LEU B CA 1
ATOM 4971 C C . LEU B 1 197 ? 1.733 -23.531 -8.797 1 94.94 197 LEU B C 1
ATOM 4973 O O . LEU B 1 197 ? 1.258 -24.469 -8.164 1 94.94 197 LEU B O 1
ATOM 4977 N N . GLN B 1 198 ? 1.172 -22.984 -9.805 1 96.38 198 GLN B N 1
ATOM 4978 C CA . GLN B 1 198 ? -0.106 -23.484 -10.305 1 96.38 198 GLN B CA 1
ATOM 4979 C C . GLN B 1 198 ? 0.005 -24.938 -10.75 1 96.38 198 GLN B C 1
ATOM 4981 O O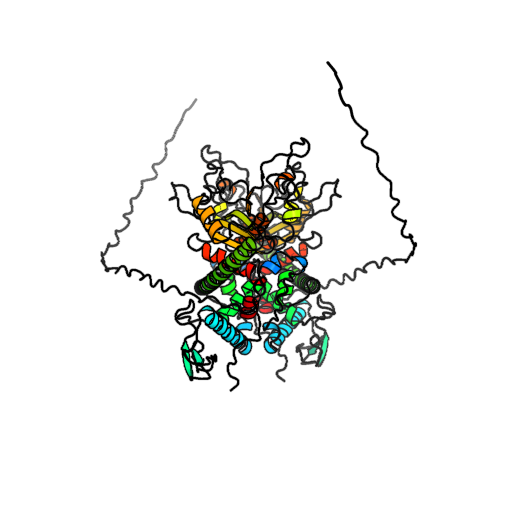 . GLN B 1 198 ? -0.853 -25.766 -10.422 1 96.38 198 GLN B O 1
ATOM 4986 N N . LYS B 1 199 ? 1.032 -25.266 -11.492 1 94.69 199 LYS B N 1
ATOM 4987 C CA . LYS B 1 199 ? 1.248 -26.625 -11.977 1 94.69 199 LYS B CA 1
ATOM 4988 C C . LYS B 1 199 ? 1.476 -27.578 -10.82 1 94.69 199 LYS B C 1
ATOM 4990 O O . LYS B 1 199 ? 0.938 -28.688 -10.812 1 94.69 199 LYS B O 1
ATOM 4995 N N . GLN B 1 200 ? 2.27 -27.141 -9.922 1 93.38 200 GLN B N 1
ATOM 4996 C CA . GLN B 1 200 ? 2.529 -27.969 -8.758 1 93.38 200 GLN B CA 1
ATOM 4997 C C . GLN B 1 200 ? 1.245 -28.234 -7.973 1 93.38 200 GLN B C 1
ATOM 4999 O O . GLN B 1 200 ? 0.998 -29.375 -7.547 1 93.38 200 GLN B O 1
ATOM 5004 N N . LEU B 1 201 ? 0.461 -27.219 -7.746 1 94.56 201 LEU B N 1
ATOM 5005 C CA . LEU B 1 201 ? -0.793 -27.391 -7.02 1 94.56 201 LEU B CA 1
ATOM 5006 C C . LEU B 1 201 ? -1.727 -28.344 -7.766 1 94.56 201 LEU B C 1
ATOM 5008 O O . LEU B 1 201 ? -2.373 -29.188 -7.148 1 94.56 201 LEU B O 1
ATOM 5012 N N . TYR B 1 202 ? -1.799 -28.172 -9.047 1 95.81 202 TYR B N 1
ATOM 5013 C CA . TYR B 1 202 ? -2.641 -29.047 -9.852 1 95.81 202 TYR B CA 1
ATOM 5014 C C . TYR B 1 202 ? -2.258 -30.5 -9.641 1 95.81 202 TYR B C 1
ATOM 5016 O O . TYR B 1 202 ? -3.123 -31.359 -9.398 1 95.81 202 TYR B O 1
ATOM 5024 N N . ASN B 1 203 ? -0.959 -30.781 -9.758 1 95 203 ASN B N 1
ATOM 5025 C CA . ASN B 1 203 ? -0.471 -32.156 -9.602 1 95 203 ASN B CA 1
ATOM 5026 C C . ASN B 1 203 ? -0.779 -32.688 -8.211 1 95 203 ASN B C 1
ATOM 5028 O O . ASN B 1 203 ? -1.191 -33.844 -8.078 1 95 203 ASN B O 1
ATOM 5032 N N . GLU B 1 204 ? -0.593 -31.891 -7.258 1 93.44 204 GLU B N 1
ATOM 5033 C CA . GLU B 1 204 ? -0.874 -32.344 -5.891 1 93.44 204 GLU B CA 1
ATOM 5034 C C . GLU B 1 204 ? -2.363 -32.594 -5.691 1 93.44 204 GLU B C 1
ATOM 5036 O O . GLU B 1 204 ? -2.74 -33.562 -5.039 1 93.44 204 GLU B O 1
ATOM 5041 N N . LEU B 1 205 ? -3.166 -31.766 -6.223 1 94.06 205 LEU B N 1
ATOM 5042 C CA . LEU B 1 205 ? -4.609 -31.938 -6.117 1 94.06 205 LEU B CA 1
ATOM 5043 C C . LEU B 1 205 ? -5.062 -33.188 -6.859 1 94.06 205 LEU B C 1
ATOM 5045 O O . LEU B 1 205 ? -5.934 -33.906 -6.383 1 94.06 205 LEU B O 1
ATOM 5049 N N . GLU B 1 206 ? -4.492 -33.375 -7.98 1 94.19 206 GLU B N 1
ATOM 5050 C CA . GLU B 1 206 ? -4.824 -34.562 -8.766 1 94.19 206 GLU B CA 1
ATOM 5051 C C . GLU B 1 206 ? -4.449 -35.844 -8.031 1 94.19 206 GLU B C 1
ATOM 5053 O O . GLU B 1 206 ? -5.242 -36.781 -7.965 1 94.19 206 GLU B O 1
ATOM 5058 N N . ASP B 1 207 ? -3.26 -35.812 -7.512 1 93.75 207 ASP B N 1
ATOM 5059 C CA . ASP B 1 207 ? -2.811 -36.969 -6.742 1 93.75 207 ASP B CA 1
ATOM 5060 C C . ASP B 1 207 ? -3.711 -37.188 -5.531 1 93.75 207 ASP B C 1
ATOM 5062 O O . ASP B 1 207 ? -4.082 -38.344 -5.242 1 93.75 207 ASP B O 1
ATOM 5066 N N . TYR B 1 208 ? -4.035 -36.188 -4.871 1 91.75 208 TYR B N 1
ATOM 5067 C CA . TYR B 1 208 ? -4.902 -36.281 -3.701 1 91.75 208 TYR B CA 1
ATOM 5068 C C . TYR B 1 208 ? -6.281 -36.781 -4.086 1 91.75 208 TYR B C 1
ATOM 5070 O O . TYR B 1 208 ? -6.82 -37.688 -3.428 1 91.75 208 TYR B O 1
ATOM 5078 N N . GLY B 1 209 ? -6.836 -36.188 -5.07 1 90.25 209 GLY B N 1
ATOM 5079 C CA . GLY B 1 209 ? -8.156 -36.594 -5.523 1 90.25 209 GLY B CA 1
ATOM 5080 C C . GLY B 1 209 ? -8.219 -38.062 -5.938 1 90.25 209 GLY B C 1
ATOM 5081 O O . GLY B 1 209 ? -9.219 -38.75 -5.691 1 90.25 209 GLY B O 1
ATOM 5082 N N . ASN B 1 210 ? -7.188 -38.531 -6.551 1 91.06 210 ASN B N 1
ATOM 5083 C CA . ASN B 1 210 ? -7.121 -39.906 -6.973 1 91.06 210 ASN B CA 1
ATOM 5084 C C . ASN B 1 210 ? -7.008 -40.844 -5.777 1 91.06 210 ASN B C 1
ATOM 5086 O O . ASN B 1 210 ? -7.59 -41.938 -5.777 1 91.06 210 ASN B O 1
ATOM 5090 N N . LYS B 1 211 ? -6.312 -40.406 -4.824 1 91.19 211 LYS B N 1
ATOM 5091 C CA . LYS B 1 211 ? -6.094 -41.25 -3.645 1 91.19 211 LYS B CA 1
ATOM 5092 C C . LYS B 1 211 ? -7.289 -41.188 -2.699 1 91.19 211 LYS B C 1
ATOM 5094 O O . LYS B 1 211 ? -7.551 -42.125 -1.955 1 91.19 211 LYS B O 1
ATOM 5099 N N . ASN B 1 212 ? -8 -40.031 -2.738 1 88.19 212 ASN B N 1
ATOM 5100 C CA . ASN B 1 212 ? -9.133 -39.812 -1.852 1 88.19 212 ASN B CA 1
ATOM 5101 C C . ASN B 1 212 ? -10.391 -39.438 -2.635 1 88.19 212 ASN B C 1
ATOM 5103 O O . ASN B 1 212 ? -10.891 -38.312 -2.494 1 88.19 212 ASN B O 1
ATOM 5107 N N . PRO B 1 213 ? -10.898 -40.375 -3.307 1 87.06 213 PRO B N 1
ATOM 5108 C CA . PRO B 1 213 ? -12.086 -40.031 -4.094 1 87.06 213 PRO B CA 1
ATOM 5109 C C . PRO B 1 213 ? -13.273 -39.625 -3.221 1 87.06 213 PRO B C 1
ATOM 5111 O O . PRO B 1 213 ? -13.531 -40.25 -2.193 1 87.06 213 PRO B O 1
ATOM 5114 N N . LEU B 1 214 ? -13.828 -38.469 -3.514 1 85.69 214 LEU B N 1
ATOM 5115 C CA . LEU B 1 214 ? -14.969 -37.938 -2.779 1 85.69 214 LEU B CA 1
ATOM 5116 C C . LEU B 1 214 ? -16.203 -37.812 -3.682 1 85.69 214 LEU B C 1
ATOM 5118 O O . LEU B 1 214 ? -16.094 -37.406 -4.84 1 85.69 214 LEU B O 1
ATOM 5122 N N . LYS B 1 215 ? -17.297 -38.375 -3.189 1 83.31 215 LYS B N 1
ATOM 5123 C CA . LYS B 1 215 ? -18.578 -38.219 -3.861 1 83.31 215 LYS B CA 1
ATOM 5124 C C . LYS B 1 215 ? -19.562 -37.469 -2.971 1 83.31 215 LYS B C 1
ATOM 5126 O O . LYS B 1 215 ? -20.016 -38 -1.952 1 83.31 215 LYS B O 1
ATOM 5131 N N . LEU B 1 216 ? -19.828 -36.219 -3.42 1 84.06 216 LEU B N 1
ATOM 5132 C CA . LEU B 1 216 ? -20.75 -35.406 -2.641 1 84.06 216 LEU B CA 1
ATOM 5133 C C . LEU B 1 216 ? -22.203 -35.812 -2.932 1 84.06 216 LEU B C 1
ATOM 5135 O O . LEU B 1 216 ? -22.562 -36.031 -4.086 1 84.06 216 LEU B O 1
ATOM 5139 N N . PRO B 1 217 ? -22.922 -35.938 -1.843 1 80 217 PRO B N 1
ATOM 5140 C CA . PRO B 1 217 ? -24.344 -36.25 -2.064 1 80 217 PRO B CA 1
ATOM 5141 C C . PRO B 1 217 ? -25.094 -35.125 -2.744 1 80 217 PRO B C 1
ATOM 5143 O O . PRO B 1 217 ? -24.656 -33.969 -2.668 1 80 217 PRO B O 1
ATOM 5146 N N . LYS B 1 218 ? -26.172 -35.469 -3.523 1 73.81 218 LYS B N 1
ATOM 5147 C CA . LYS B 1 218 ? -26.938 -34.469 -4.258 1 73.81 218 LYS B CA 1
ATOM 5148 C C . LYS B 1 218 ? -27.688 -33.531 -3.307 1 73.81 218 LYS B C 1
ATOM 5150 O O . LYS B 1 218 ? -27.875 -32.375 -3.602 1 73.81 218 LYS B O 1
ATOM 5155 N N . LYS B 1 219 ? -28.078 -34.125 -2.188 1 69.56 219 LYS B N 1
ATOM 5156 C CA . LYS B 1 219 ? -28.828 -33.344 -1.209 1 69.56 219 LYS B CA 1
ATOM 5157 C C . LYS B 1 219 ? -28.266 -33.562 0.197 1 69.56 219 LYS B C 1
ATOM 5159 O O . LYS B 1 219 ? -27.625 -34.562 0.479 1 69.56 219 LYS B O 1
ATOM 5164 N N . GLY B 1 220 ? -28.344 -32.5 1.042 1 68.81 220 GLY B N 1
ATOM 5165 C CA . GLY B 1 220 ? -27.938 -32.594 2.434 1 68.81 220 GLY B CA 1
ATOM 5166 C C . GLY B 1 220 ? -26.812 -31.656 2.807 1 68.81 220 GLY B C 1
ATOM 5167 O O . GLY B 1 220 ? -26.312 -30.906 1.958 1 68.81 220 GLY B O 1
ATOM 5168 N N . ASP B 1 221 ? -26.516 -31.609 4.066 1 73.44 221 ASP B N 1
ATOM 5169 C CA . ASP B 1 221 ? -25.453 -30.781 4.625 1 73.44 221 ASP B CA 1
ATOM 5170 C C . ASP B 1 221 ? -24.078 -31.312 4.227 1 73.44 221 ASP B C 1
ATOM 5172 O O . ASP B 1 221 ? -23.688 -32.406 4.598 1 73.44 221 ASP B O 1
ATOM 5176 N N . LEU B 1 222 ? -23.422 -30.578 3.422 1 79.25 222 LEU B N 1
ATOM 5177 C CA . LEU B 1 222 ? -22.141 -31 2.883 1 79.25 222 LEU B CA 1
ATOM 5178 C C . LEU B 1 222 ? -21 -30.656 3.848 1 79.25 222 LEU B C 1
ATOM 5180 O O . LEU B 1 222 ? -19.875 -31.094 3.664 1 79.25 222 LEU B O 1
ATOM 5184 N N . ARG B 1 223 ? -21.219 -29.922 4.871 1 78.88 223 ARG B N 1
ATOM 5185 C CA . ARG B 1 223 ? -20.188 -29.359 5.746 1 78.88 223 ARG B CA 1
ATOM 5186 C C . ARG B 1 223 ? -19.344 -30.469 6.375 1 78.88 223 ARG B C 1
ATOM 5188 O O . ARG B 1 223 ? -18.109 -30.391 6.359 1 78.88 223 ARG B O 1
ATOM 5195 N N . PRO B 1 224 ? -20.016 -31.453 6.805 1 77.62 224 PRO B N 1
ATOM 5196 C CA . PRO B 1 224 ? -19.203 -32.5 7.441 1 77.62 224 PRO B CA 1
ATOM 5197 C C . PRO B 1 224 ? -18.344 -33.25 6.445 1 77.62 224 PRO B C 1
ATOM 5199 O O . PRO B 1 224 ? -17.297 -33.781 6.816 1 77.62 224 PRO B O 1
ATOM 5202 N N . LEU B 1 225 ? -18.766 -33.281 5.203 1 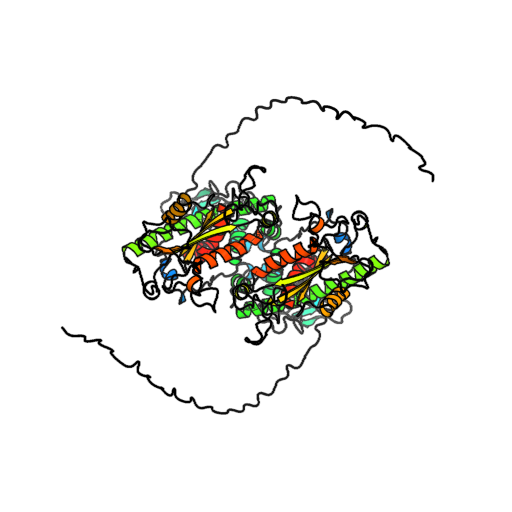78.12 225 LEU B N 1
ATOM 5203 C CA . LEU B 1 225 ? -18.047 -34.062 4.191 1 78.12 225 LEU B CA 1
ATOM 5204 C C . LEU B 1 225 ? -16.875 -33.25 3.631 1 78.12 225 LEU B C 1
ATOM 5206 O O . LEU B 1 225 ? -15.914 -33.812 3.127 1 78.12 225 LEU B O 1
ATOM 5210 N N . ILE B 1 226 ? -17.016 -31.984 3.756 1 81.25 226 ILE B N 1
ATOM 5211 C CA . ILE B 1 226 ? -16.016 -31.156 3.098 1 81.25 226 ILE B CA 1
ATOM 5212 C C . ILE B 1 226 ? -15 -30.672 4.121 1 81.25 226 ILE B C 1
ATOM 5214 O O . ILE B 1 226 ? -14.008 -30.031 3.764 1 81.25 226 ILE B O 1
ATOM 5218 N N . VAL B 1 227 ? -15.273 -31.125 5.32 1 78.12 227 VAL B N 1
ATOM 5219 C CA . VAL B 1 227 ? -14.344 -30.719 6.371 1 78.12 227 VAL B CA 1
ATOM 5220 C C . VAL B 1 227 ? -12.977 -31.344 6.121 1 78.12 227 VAL B C 1
ATOM 5222 O O . VAL B 1 227 ? -12.875 -32.531 5.82 1 78.12 227 VAL B O 1
ATOM 5225 N N . ASN B 1 228 ? -11.852 -30.688 6.023 1 79.38 228 ASN B N 1
ATOM 5226 C CA . ASN B 1 228 ? -10.469 -31.109 5.836 1 79.38 228 ASN B CA 1
ATOM 5227 C C . ASN B 1 228 ? -10.211 -31.578 4.406 1 79.38 228 ASN B C 1
ATOM 5229 O O . ASN B 1 228 ? -9.43 -32.5 4.184 1 79.38 228 ASN B O 1
ATOM 5233 N N . GLN B 1 229 ? -11.156 -31.25 3.531 1 85.62 229 GLN B N 1
ATOM 5234 C CA . GLN B 1 229 ? -10.977 -31.516 2.109 1 85.62 229 GLN B CA 1
ATOM 5235 C C . GLN B 1 229 ? -10.672 -30.234 1.345 1 85.62 229 GLN B C 1
ATOM 5237 O O . GLN B 1 229 ? -11.172 -29.156 1.691 1 85.62 229 GLN B O 1
ATOM 5242 N N . PRO B 1 230 ? -9.773 -30.438 0.414 1 89.31 230 PRO B N 1
ATOM 5243 C CA . PRO B 1 230 ? -9.594 -29.25 -0.436 1 89.31 230 PRO B CA 1
ATOM 5244 C C . PRO B 1 230 ? -10.82 -28.938 -1.283 1 89.31 230 PRO B C 1
ATOM 5246 O O . PRO B 1 230 ? -11.328 -29.812 -1.991 1 89.31 230 PRO B O 1
ATOM 5249 N N . VAL B 1 231 ? -11.32 -27.75 -1.148 1 90.06 231 VAL B N 1
ATOM 5250 C CA . VAL B 1 231 ? -12.484 -27.312 -1.918 1 90.06 231 VAL B CA 1
ATOM 5251 C C . VAL B 1 231 ? -12.094 -26.125 -2.799 1 90.06 231 VAL B C 1
ATOM 5253 O O . VAL B 1 231 ? -11.562 -25.125 -2.309 1 90.06 231 VAL B O 1
ATOM 5256 N N . ALA B 1 232 ? -12.328 -26.297 -4.059 1 92.31 232 ALA B N 1
ATOM 5257 C CA . ALA B 1 232 ? -12.016 -25.234 -5 1 92.31 232 ALA B CA 1
ATOM 5258 C C . ALA B 1 232 ? -13.195 -24.266 -5.148 1 92.31 232 ALA B C 1
ATOM 5260 O O . ALA B 1 232 ? -14.344 -24.656 -4.969 1 92.31 232 ALA B O 1
ATOM 5261 N N . VAL B 1 233 ? -12.898 -23.062 -5.383 1 91.75 233 VAL B N 1
ATOM 5262 C CA . VAL B 1 233 ? -13.906 -22.031 -5.621 1 91.75 233 VAL B CA 1
ATOM 5263 C C . VAL B 1 233 ? -13.555 -21.234 -6.883 1 91.75 233 VAL B C 1
ATOM 5265 O O . VAL B 1 233 ? -12.375 -21.109 -7.234 1 91.75 233 VAL B O 1
ATOM 5268 N N . ALA B 1 234 ? -14.555 -20.734 -7.559 1 90.38 234 ALA B N 1
ATOM 5269 C CA . ALA B 1 234 ? -14.336 -19.938 -8.766 1 90.38 234 ALA B CA 1
ATOM 5270 C C . ALA B 1 234 ? -15.414 -18.859 -8.914 1 90.38 234 ALA B C 1
ATOM 5272 O O . ALA B 1 234 ? -16.562 -19.078 -8.539 1 90.38 234 ALA B O 1
ATOM 5273 N N . ASP B 1 235 ? -15.016 -17.734 -9.344 1 88.56 235 ASP B N 1
ATOM 5274 C CA . ASP B 1 235 ? -15.898 -16.609 -9.625 1 88.56 235 ASP B CA 1
ATOM 5275 C C . ASP B 1 235 ? -15.281 -15.672 -10.664 1 88.56 235 ASP B C 1
ATOM 5277 O O . ASP B 1 235 ? -14.102 -15.789 -10.984 1 88.56 235 ASP B O 1
ATOM 5281 N N . SER B 1 236 ? -16.141 -14.945 -11.297 1 82.06 236 SER B N 1
ATOM 5282 C CA . SER B 1 236 ? -15.648 -13.922 -12.211 1 82.06 236 SER B CA 1
ATOM 5283 C C . SER B 1 236 ? -15.945 -12.523 -11.672 1 82.06 236 SER B C 1
ATOM 5285 O O . SER B 1 236 ? -16.969 -12.305 -11.016 1 82.06 236 SER B O 1
ATOM 5287 N N . VAL B 1 237 ? -14.984 -11.656 -11.945 1 79.12 237 VAL B N 1
ATOM 5288 C CA . VAL B 1 237 ? -15.164 -10.289 -11.461 1 79.12 237 VAL B CA 1
ATOM 5289 C C . VAL B 1 237 ? -14.656 -9.297 -12.508 1 79.12 237 VAL B C 1
ATOM 5291 O O . VAL B 1 237 ? -13.695 -9.586 -13.227 1 79.12 237 VAL B O 1
ATOM 5294 N N . VAL B 1 238 ? -15.344 -8.195 -12.594 1 75 238 VAL B N 1
ATOM 5295 C CA . VAL B 1 238 ? -14.945 -7.117 -13.484 1 75 238 VAL B CA 1
ATOM 5296 C C . VAL B 1 238 ? -14.156 -6.066 -12.711 1 75 238 VAL B C 1
ATOM 5298 O O . VAL B 1 238 ? -14.555 -5.676 -11.609 1 75 238 VAL B O 1
ATOM 5301 N N . LEU B 1 239 ? -13.016 -5.738 -13.211 1 76.56 239 LEU B N 1
ATOM 5302 C CA . LEU B 1 239 ? -12.211 -4.652 -12.664 1 76.56 239 LEU B CA 1
ATOM 5303 C C . LEU B 1 239 ? -12.273 -3.42 -13.555 1 76.56 239 LEU B C 1
ATOM 5305 O O . LEU B 1 239 ? -12.039 -3.512 -14.766 1 76.56 239 LEU B O 1
ATOM 5309 N N . TYR B 1 240 ? -12.781 -2.283 -12.922 1 64.56 240 TYR B N 1
ATOM 5310 C CA . TYR B 1 240 ? -12.852 -1.029 -13.664 1 64.56 240 TYR B CA 1
ATOM 5311 C C . TYR B 1 240 ? -11.727 -0.085 -13.242 1 64.56 240 TYR B C 1
ATOM 5313 O O . TYR B 1 240 ? -11.258 -0.138 -12.102 1 64.56 240 TYR B O 1
ATOM 5321 N N . SER B 1 241 ? -11.25 0.507 -14.312 1 58.12 241 SER B N 1
ATOM 5322 C CA . SER B 1 241 ? -10.367 1.612 -13.953 1 58.12 241 SER B CA 1
ATOM 5323 C C . SER B 1 241 ? -11.156 2.795 -13.406 1 58.12 241 SER B C 1
ATOM 5325 O O . SER B 1 241 ? -12.328 2.984 -13.758 1 58.12 241 SER B O 1
ATOM 5327 N N . SER B 1 242 ? -10.672 3.445 -12.328 1 49.53 242 SER B N 1
ATOM 5328 C CA . SER B 1 242 ? -11.328 4.586 -11.695 1 49.53 242 SER B CA 1
ATOM 5329 C C . SER B 1 242 ? -11.867 5.559 -12.742 1 49.53 242 SER B C 1
ATOM 5331 O O . SER B 1 242 ? -12.961 6.113 -12.578 1 49.53 242 SER B O 1
ATOM 5333 N N . SER B 1 243 ? -11.008 5.801 -13.805 1 44.22 243 SER B N 1
ATOM 5334 C CA . SER B 1 243 ? -11.414 6.789 -14.797 1 44.22 243 SER B CA 1
ATOM 5335 C C . SER B 1 243 ? -12.633 6.316 -15.586 1 44.22 243 SER B C 1
ATOM 5337 O O . SER B 1 243 ? -13.469 7.125 -15.992 1 44.22 243 SER B O 1
ATOM 5339 N N . LEU B 1 244 ? -12.617 5.105 -15.812 1 47.75 244 LEU B N 1
ATOM 5340 C CA . LEU B 1 244 ? -13.633 4.57 -16.719 1 47.75 244 LEU B CA 1
ATOM 5341 C C . LEU B 1 244 ? -14.969 4.414 -15.992 1 47.75 244 LEU B C 1
ATOM 5343 O O . LEU B 1 244 ? -16.031 4.586 -16.594 1 47.75 244 LEU B O 1
ATOM 5347 N N . ARG B 1 245 ? -14.914 3.953 -14.758 1 45 245 ARG B N 1
ATOM 5348 C CA . ARG B 1 245 ? -16.219 3.848 -14.125 1 45 245 ARG B CA 1
ATOM 5349 C C . ARG B 1 245 ? -16.984 5.16 -14.234 1 45 245 ARG B C 1
ATOM 5351 O O . ARG B 1 245 ? -18.219 5.164 -14.305 1 45 245 ARG B O 1
ATOM 5358 N N . ALA B 1 246 ? -16.156 6.254 -14.109 1 41.31 246 ALA B N 1
ATOM 5359 C CA . ALA B 1 246 ? -16.781 7.57 -14.195 1 41.31 246 ALA B CA 1
ATOM 5360 C C . ALA B 1 246 ? -17.391 7.793 -15.578 1 41.31 246 ALA B C 1
ATOM 5362 O O . ALA B 1 246 ? -18.234 8.688 -15.758 1 41.31 246 ALA B O 1
ATOM 5363 N N . ASN B 1 247 ? -16.781 7.191 -16.578 1 37.91 247 ASN B N 1
ATOM 5364 C CA . ASN B 1 247 ? -17.312 7.594 -17.891 1 37.91 247 ASN B CA 1
ATOM 5365 C C . ASN B 1 247 ? -18.719 7.055 -18.109 1 37.91 247 ASN B C 1
ATOM 5367 O O . ASN B 1 247 ? -18.938 5.84 -18.062 1 37.91 247 ASN B O 1
ATOM 5371 N N . LYS B 1 248 ? -19.594 7.789 -17.734 1 39.34 248 LYS B N 1
ATOM 5372 C CA . LYS B 1 248 ? -21.031 7.789 -17.938 1 39.34 248 LYS B CA 1
ATOM 5373 C C . LYS B 1 248 ? -21.422 7.07 -19.219 1 39.34 248 LYS B C 1
ATOM 5375 O O . LYS B 1 248 ? -22.562 6.668 -19.406 1 39.34 248 LYS B O 1
ATOM 5380 N N . HIS B 1 249 ? -20.578 7.258 -20.219 1 36.69 249 HIS B N 1
ATOM 5381 C CA . HIS B 1 249 ? -21.062 6.77 -21.5 1 36.69 249 HIS B CA 1
ATOM 5382 C C . HIS B 1 249 ? -21.203 5.25 -21.484 1 36.69 249 HIS B C 1
ATOM 5384 O O . HIS B 1 249 ? -21.391 4.633 -22.547 1 36.69 249 HIS B O 1
ATOM 5390 N N . ARG B 1 250 ? -20.828 4.75 -20.391 1 39.34 250 ARG B N 1
ATOM 5391 C CA . ARG B 1 250 ? -21.094 3.316 -20.422 1 39.34 250 ARG B CA 1
ATOM 5392 C C . ARG B 1 250 ? -22.578 3.039 -20.547 1 39.34 250 ARG B C 1
ATOM 5394 O O . ARG B 1 250 ? -23.391 3.596 -19.781 1 39.34 250 ARG B O 1
ATOM 5401 N N . SER B 1 251 ? -23.016 2.715 -21.672 1 37.06 251 SER B N 1
ATOM 5402 C CA . SER B 1 251 ? -24.422 2.438 -21.969 1 37.06 251 SER B CA 1
ATOM 5403 C C . SER B 1 251 ? -25.094 1.707 -20.812 1 37.06 251 SER B C 1
ATOM 5405 O O . SER B 1 251 ? -24.656 0.626 -20.406 1 37.06 251 SER B O 1
ATOM 5407 N N . ARG B 1 252 ? -25.391 2.379 -19.75 1 37.09 252 ARG B N 1
ATOM 5408 C CA . ARG B 1 252 ? -26.375 1.822 -18.828 1 37.09 252 ARG B CA 1
ATOM 5409 C C . ARG B 1 252 ? -27.266 0.794 -19.516 1 37.09 252 ARG B C 1
ATOM 5411 O O . ARG B 1 252 ? -28.141 0.189 -18.891 1 37.09 252 ARG B O 1
ATOM 5418 N N . ARG B 1 253 ? -27.312 0.934 -20.703 1 33.69 253 ARG B N 1
ATOM 5419 C CA . ARG B 1 253 ? -28.344 0.104 -21.328 1 33.69 253 ARG B CA 1
ATOM 5420 C C . ARG B 1 253 ? -28.078 -1.376 -21.078 1 33.69 253 ARG B C 1
ATOM 5422 O O . ARG B 1 253 ? -28.969 -2.207 -21.219 1 33.69 253 ARG B O 1
ATOM 5429 N N . TYR B 1 254 ? -26.828 -1.854 -21.281 1 35.41 254 TYR B N 1
ATOM 5430 C CA . TYR B 1 254 ? -26.75 -3.299 -21.094 1 35.41 254 TYR B CA 1
ATOM 5431 C C . TYR B 1 254 ? -26.453 -3.645 -19.641 1 35.41 254 TYR B C 1
ATOM 5433 O O . TYR B 1 254 ? -25.453 -3.207 -19.062 1 35.41 254 TYR B O 1
ATOM 5441 N N . LYS B 1 255 ? -27.375 -3.672 -18.859 1 38.72 255 LYS B N 1
ATOM 5442 C CA . LYS B 1 255 ? -27.578 -4.105 -17.469 1 38.72 255 LYS B CA 1
ATOM 5443 C C . LYS B 1 255 ? -26.547 -5.145 -17.062 1 38.72 255 LYS B C 1
ATOM 5445 O O . LYS B 1 255 ? -26.547 -5.621 -15.93 1 38.72 255 LYS B O 1
ATOM 5450 N N . THR B 1 256 ? -25.922 -5.879 -18.078 1 41.81 256 THR B N 1
ATOM 5451 C CA . THR B 1 256 ? -25.25 -7.062 -17.562 1 41.81 256 THR B CA 1
ATOM 5452 C C . THR B 1 256 ? -23.812 -6.734 -17.156 1 41.81 256 THR B C 1
ATOM 5454 O O . THR B 1 256 ? -23.172 -5.875 -17.781 1 41.81 256 THR B O 1
ATOM 5457 N N . GLY B 1 257 ? -23.359 -6.949 -15.984 1 45.78 257 GLY B N 1
ATOM 5458 C CA . GLY B 1 257 ? -22.109 -6.812 -15.258 1 45.78 257 GLY B CA 1
ATOM 5459 C C . GLY B 1 257 ? -20.891 -6.855 -16.156 1 45.78 257 GLY B C 1
ATOM 5460 O O . GLY B 1 257 ? -19.922 -6.113 -15.93 1 45.78 257 GLY B O 1
ATOM 5461 N N . THR B 1 258 ? -20.797 -7.707 -17.281 1 50.25 258 THR B N 1
ATOM 5462 C CA . THR B 1 258 ? -19.625 -7.945 -18.141 1 50.25 258 THR B CA 1
ATOM 5463 C C . THR B 1 258 ? -19.594 -6.949 -19.297 1 50.25 258 THR B C 1
ATOM 5465 O O . THR B 1 258 ? -18.531 -6.668 -19.844 1 50.25 258 THR B O 1
ATOM 5468 N N . SER B 1 259 ? -20.688 -6.559 -19.859 1 47.28 259 SER B N 1
ATOM 5469 C CA . SER B 1 259 ? -20.75 -5.676 -21.016 1 47.28 259 SER B CA 1
ATOM 5470 C C . SER B 1 259 ? -20.094 -4.332 -20.734 1 47.28 259 SER B C 1
ATOM 5472 O O . SER B 1 259 ? -19.688 -3.615 -21.656 1 47.28 259 SER B O 1
ATOM 5474 N N . SER B 1 260 ? -19.781 -4.172 -19.516 1 58.97 260 SER B N 1
ATOM 5475 C CA . SER B 1 260 ? -19.328 -2.861 -19.062 1 58.97 260 SER B CA 1
ATOM 5476 C C . SER B 1 260 ? -17.828 -2.699 -19.266 1 58.97 260 SER B C 1
ATOM 5478 O O . SER B 1 260 ? -17.281 -1.596 -19.141 1 58.97 260 SER B O 1
ATOM 5480 N N . ILE B 1 261 ? -17.219 -3.762 -19.984 1 62.06 261 ILE B N 1
ATOM 5481 C CA . ILE B 1 261 ? -15.766 -3.598 -20.047 1 62.06 261 ILE B CA 1
ATOM 5482 C C . ILE B 1 261 ? -15.352 -3.137 -21.438 1 62.06 261 ILE B C 1
ATOM 5484 O O . ILE B 1 261 ? -14.188 -2.799 -21.672 1 62.06 261 ILE B O 1
ATOM 5488 N N . TYR B 1 262 ? -16.297 -3.076 -22.375 1 62.34 262 TYR B N 1
ATOM 5489 C CA . TYR B 1 262 ? -15.992 -2.668 -23.75 1 62.34 262 TYR B CA 1
ATOM 5490 C C . TYR B 1 262 ? -16.609 -1.311 -24.062 1 62.34 262 TYR B C 1
ATOM 5492 O O . TYR B 1 262 ? -17.688 -0.979 -23.547 1 62.34 262 TYR B O 1
ATOM 5500 N N . LEU B 1 263 ? -15.883 -0.511 -24.781 1 61.19 263 LEU B N 1
ATOM 5501 C CA . LEU B 1 263 ? -16.438 0.743 -25.281 1 61.19 263 LEU B CA 1
ATOM 5502 C C . LEU B 1 263 ? -17.578 0.481 -26.25 1 61.19 263 LEU B C 1
ATOM 5504 O O . LEU B 1 263 ? -17.625 -0.576 -26.875 1 61.19 263 LEU B O 1
ATOM 5508 N N . SER B 1 264 ? -18.5 1.41 -26.25 1 54.84 264 SER B N 1
ATOM 5509 C CA . SER B 1 264 ? -19.578 1.294 -27.219 1 54.84 264 SER B CA 1
ATOM 5510 C C . SER B 1 264 ? -19.031 1.175 -28.641 1 54.84 264 SER B C 1
ATOM 5512 O O . SER B 1 264 ? -17.906 1.599 -28.906 1 54.84 264 SER B O 1
ATOM 5514 N N . ASN B 1 265 ? -19.656 0.38 -29.453 1 54.88 265 ASN B N 1
ATOM 5515 C CA . ASN B 1 265 ? -19.266 0.197 -30.844 1 54.88 265 ASN B CA 1
ATOM 5516 C C . ASN B 1 265 ? -18.969 1.532 -31.516 1 54.88 265 ASN B C 1
ATOM 5518 O O . ASN B 1 265 ? -18.078 1.626 -32.344 1 54.88 265 ASN B O 1
ATOM 5522 N N . ASN B 1 266 ? -19.719 2.561 -31.047 1 53.19 266 ASN B N 1
ATOM 5523 C CA . ASN B 1 266 ? -19.5 3.871 -31.641 1 53.19 266 ASN B CA 1
ATOM 5524 C C . ASN B 1 266 ? -18.141 4.441 -31.281 1 53.19 266 ASN B C 1
ATOM 5526 O O . ASN B 1 266 ? -17.609 5.285 -32 1 53.19 266 ASN B O 1
ATOM 5530 N N . LEU B 1 267 ? -17.672 3.961 -30.203 1 55 267 LEU B N 1
ATOM 5531 C CA . LEU B 1 267 ? -16.391 4.469 -29.766 1 55 267 LEU B CA 1
ATOM 5532 C C . LEU B 1 267 ? -15.273 3.469 -30.062 1 55 267 LEU B C 1
ATOM 5534 O O . LEU B 1 267 ? -14.227 3.492 -29.406 1 55 267 LEU B O 1
ATOM 5538 N N . GLY B 1 268 ? -15.531 2.471 -30.984 1 57.97 268 GLY B N 1
ATOM 5539 C CA . GLY B 1 268 ? -14.492 1.562 -31.438 1 57.97 268 GLY B CA 1
ATOM 5540 C C . GLY B 1 268 ? -14.578 0.19 -30.797 1 57.97 268 GLY B C 1
ATOM 5541 O O . GLY B 1 268 ? -13.914 -0.752 -31.234 1 57.97 268 GLY B O 1
ATOM 5542 N N . GLY B 1 269 ? -15.312 0.006 -29.719 1 60.75 269 GLY B N 1
ATOM 5543 C CA . GLY B 1 269 ? -15.562 -1.308 -29.156 1 60.75 269 GLY B CA 1
ATOM 5544 C C . GLY B 1 269 ? -14.367 -1.882 -28.422 1 60.75 269 GLY B C 1
ATOM 5545 O O . GLY B 1 269 ? -14.32 -3.084 -28.141 1 60.75 269 GLY B O 1
ATOM 5546 N N . GLU B 1 270 ? -13.367 -1.047 -28.25 1 70.44 270 GLU B N 1
ATOM 5547 C CA . GLU B 1 270 ? -12.148 -1.556 -27.625 1 70.44 270 GLU B CA 1
ATOM 5548 C C . GLU B 1 270 ? -12.375 -1.898 -26.156 1 70.44 270 GLU B C 1
ATOM 5550 O O . GLU B 1 270 ? -13.18 -1.252 -25.484 1 70.44 270 GLU B O 1
ATOM 5555 N N . GLN B 1 271 ? -11.805 -3 -25.75 1 72.25 271 GLN B N 1
ATOM 5556 C CA . GLN B 1 271 ? -11.883 -3.406 -24.359 1 72.25 271 GLN B CA 1
ATOM 5557 C C . GLN B 1 271 ? -11.117 -2.436 -23.453 1 72.25 271 GLN B C 1
ATOM 5559 O O . GLN B 1 271 ? -9.945 -2.158 -23.688 1 72.25 271 GLN B O 1
ATOM 5564 N N . LYS B 1 272 ? -11.812 -1.855 -22.453 1 70.5 272 LYS B N 1
ATOM 5565 C CA . LYS B 1 272 ? -11.18 -0.907 -21.531 1 70.5 272 LYS B CA 1
ATOM 5566 C C . LYS B 1 272 ? -11.102 -1.474 -20.125 1 70.5 272 LYS B C 1
ATOM 5568 O O . LYS B 1 272 ? -10.18 -1.154 -19.375 1 70.5 272 LYS B O 1
ATOM 5573 N N . GLY B 1 273 ? -11.977 -2.32 -19.828 1 75.56 273 GLY B N 1
ATOM 5574 C CA . GLY B 1 273 ? -11.961 -2.943 -18.516 1 75.56 273 GLY B CA 1
ATOM 5575 C C . GLY B 1 273 ? -11.352 -4.332 -18.531 1 75.56 273 GLY B C 1
ATOM 5576 O O . GLY B 1 273 ? -10.969 -4.844 -19.578 1 75.56 273 GLY B O 1
ATOM 5577 N N . ILE B 1 274 ? -11.078 -4.801 -17.344 1 83.56 274 ILE B N 1
ATOM 5578 C CA . ILE B 1 274 ? -10.477 -6.125 -17.219 1 83.56 274 ILE B CA 1
ATOM 5579 C C . ILE B 1 274 ? -11.484 -7.086 -16.594 1 83.56 274 ILE B C 1
ATOM 5581 O O . ILE B 1 274 ? -12.133 -6.762 -15.602 1 83.56 274 ILE B O 1
ATOM 5585 N N . LEU B 1 275 ? -11.766 -8.125 -17.266 1 85.81 275 LEU B N 1
ATOM 5586 C CA . LEU B 1 275 ? -12.539 -9.227 -16.703 1 85.81 275 LEU B CA 1
ATOM 5587 C C . LEU B 1 275 ? -11.625 -10.328 -16.172 1 85.81 275 LEU B C 1
ATOM 5589 O O . LEU B 1 275 ? -10.727 -10.797 -16.891 1 85.81 275 LEU B O 1
ATOM 5593 N N . VAL B 1 276 ? -11.883 -10.633 -14.906 1 91.69 276 VAL B N 1
ATOM 5594 C CA . VAL B 1 276 ? -10.961 -11.555 -14.258 1 91.69 276 VAL B CA 1
ATOM 5595 C C . VAL B 1 276 ? -11.703 -12.812 -13.828 1 91.69 276 VAL B C 1
ATOM 5597 O O . VAL B 1 276 ? -12.797 -12.727 -13.258 1 91.69 276 VAL B O 1
ATOM 5600 N N . HIS B 1 277 ? -11.195 -13.93 -14.188 1 92.81 277 HIS B N 1
ATOM 5601 C CA . HIS B 1 277 ? -11.641 -15.211 -13.641 1 92.81 277 HIS B CA 1
ATOM 5602 C C . HIS B 1 277 ? -10.797 -15.602 -12.422 1 92.81 277 HIS B C 1
ATOM 5604 O O . HIS B 1 277 ? -9.586 -15.781 -12.539 1 92.81 277 HIS B O 1
ATOM 5610 N N . THR B 1 278 ? -11.453 -15.672 -11.289 1 94.75 278 THR B N 1
ATOM 5611 C CA . THR B 1 278 ? -10.805 -16 -10.031 1 94.75 278 THR B CA 1
ATOM 5612 C C . THR B 1 278 ? -11.016 -17.469 -9.68 1 94.75 278 THR B C 1
ATOM 5614 O O . THR B 1 278 ? -12.156 -17.922 -9.57 1 94.75 278 THR B O 1
ATOM 5617 N N . VAL B 1 279 ? -9.953 -18.203 -9.57 1 94.69 279 VAL B N 1
ATOM 5618 C CA . VAL B 1 279 ? -10 -19.609 -9.172 1 94.69 279 VAL B CA 1
ATOM 5619 C C . VAL B 1 279 ? -9.078 -19.844 -7.984 1 94.69 279 VAL B C 1
ATOM 5621 O O . VAL B 1 279 ? -7.934 -19.375 -7.977 1 94.69 279 VAL B O 1
ATOM 5624 N N . GLY B 1 280 ? -9.539 -20.484 -6.977 1 93.19 280 GLY B N 1
ATOM 5625 C CA . GLY B 1 280 ? -8.711 -20.766 -5.82 1 93.19 280 GLY B CA 1
ATOM 5626 C C . GLY B 1 280 ? -9.164 -21.984 -5.031 1 93.19 280 GLY B C 1
ATOM 5627 O O . GLY B 1 280 ? -10.188 -22.594 -5.359 1 93.19 280 GLY B O 1
ATOM 5628 N N . VAL B 1 281 ? -8.375 -22.391 -4.164 1 92.62 281 VAL B N 1
ATOM 5629 C CA . VAL B 1 281 ? -8.711 -23.438 -3.203 1 92.62 281 VAL B CA 1
ATOM 5630 C C . VAL B 1 281 ? -8.914 -22.828 -1.82 1 92.62 281 VAL B C 1
ATOM 5632 O O . VAL B 1 281 ? -8.109 -22 -1.374 1 92.62 281 VAL B O 1
ATOM 5635 N N . ASN B 1 282 ? -9.969 -23.188 -1.21 1 87.31 282 ASN B N 1
ATOM 5636 C CA . ASN B 1 282 ? -10.258 -22.625 0.104 1 87.31 282 ASN B CA 1
ATOM 5637 C C . ASN B 1 282 ? -9.086 -22.812 1.063 1 87.31 282 ASN B C 1
ATOM 5639 O O . ASN B 1 282 ? -8.523 -23.906 1.164 1 87.31 282 ASN B O 1
ATOM 5643 N N . HIS B 1 283 ? -8.711 -21.672 1.73 1 83.06 283 HIS B N 1
ATOM 5644 C CA . HIS B 1 283 ? -7.605 -21.594 2.674 1 83.06 283 HIS B CA 1
ATOM 5645 C C . HIS B 1 283 ? -6.273 -21.875 1.98 1 83.06 283 HIS B C 1
ATOM 5647 O O . HIS B 1 283 ? -5.285 -22.219 2.635 1 83.06 283 HIS B O 1
ATOM 5653 N N . GLY B 1 284 ? -6.316 -21.75 0.694 1 90.31 284 GLY B N 1
ATOM 5654 C CA . GLY B 1 284 ? -5.113 -22.047 -0.066 1 90.31 284 GLY B CA 1
ATOM 5655 C C . GLY B 1 284 ? -4.793 -20.984 -1.112 1 90.31 284 GLY B C 1
ATOM 5656 O O . GLY B 1 284 ? -4.965 -19.797 -0.87 1 90.31 284 GLY B O 1
ATOM 5657 N N . MET B 1 285 ? -4.309 -21.516 -2.223 1 94.56 285 MET B N 1
ATOM 5658 C CA . MET B 1 285 ? -3.77 -20.625 -3.248 1 94.56 285 MET B CA 1
ATOM 5659 C C . MET B 1 285 ? -4.887 -20.062 -4.121 1 94.56 285 MET B C 1
ATOM 5661 O O . MET B 1 285 ? -5.973 -20.641 -4.195 1 94.56 285 MET B O 1
ATOM 5665 N N . THR B 1 286 ? -4.668 -18.938 -4.676 1 95.81 286 THR B N 1
ATOM 5666 C CA . THR B 1 286 ? -5.574 -18.25 -5.598 1 95.81 286 THR B CA 1
ATOM 5667 C C . THR B 1 286 ? -4.867 -17.938 -6.914 1 95.81 286 THR B C 1
ATOM 5669 O O . THR B 1 286 ? -3.719 -17.484 -6.91 1 95.81 286 THR B O 1
ATOM 5672 N N . PHE B 1 287 ? -5.496 -18.188 -8.023 1 97.69 287 PHE B N 1
ATOM 5673 C CA . PHE B 1 287 ? -4.977 -17.875 -9.352 1 97.69 287 PHE B CA 1
ATOM 5674 C C . PHE B 1 287 ? -5.98 -17.047 -10.148 1 97.69 287 PHE B C 1
ATOM 5676 O O . PHE B 1 287 ? -7.176 -17.344 -10.141 1 97.69 287 PHE B O 1
ATOM 5683 N N . TYR B 1 288 ? -5.508 -16 -10.75 1 96.62 288 TYR B N 1
ATOM 5684 C CA . TYR B 1 288 ? -6.34 -15.094 -11.531 1 96.62 288 TYR B CA 1
ATOM 5685 C C . TYR B 1 288 ? -6.031 -15.203 -13.016 1 96.62 288 TYR B C 1
ATOM 5687 O O . TYR B 1 288 ? -4.871 -15.367 -13.406 1 96.62 288 TYR B O 1
ATOM 5695 N N . LYS B 1 289 ? -7.027 -15.094 -13.844 1 95.38 289 LYS B N 1
ATOM 5696 C CA . LYS B 1 289 ? -6.859 -15.07 -15.289 1 95.38 289 LYS B CA 1
ATOM 5697 C C . LYS B 1 289 ? -7.672 -13.945 -15.922 1 95.38 289 LYS B C 1
ATOM 5699 O O . LYS B 1 289 ? -8.852 -13.766 -15.602 1 95.38 289 LYS B O 1
ATOM 5704 N N . SER B 1 290 ? -6.934 -13.148 -16.703 1 92.44 290 SER B N 1
ATOM 5705 C CA . SER B 1 290 ? -7.625 -12.141 -17.5 1 92.44 290 SER B CA 1
ATOM 5706 C C . SER B 1 290 ? -8.328 -12.773 -18.688 1 92.44 290 SER B C 1
ATOM 5708 O O . SER B 1 290 ? -7.699 -13.445 -19.516 1 92.44 290 SER B O 1
ATOM 5710 N N . ILE B 1 291 ? -9.633 -12.594 -18.797 1 87.94 291 ILE B N 1
ATOM 5711 C CA . ILE B 1 291 ? -10.398 -13.195 -19.875 1 87.94 291 ILE B CA 1
ATOM 5712 C C . ILE B 1 291 ? -11.141 -12.102 -20.656 1 87.94 291 ILE B C 1
ATOM 5714 O O . ILE B 1 291 ? -11.594 -11.117 -20.062 1 87.94 291 ILE B O 1
ATOM 5718 N N . PRO B 1 292 ? -11.242 -12.312 -21.922 1 80.44 292 PRO B N 1
ATOM 5719 C CA . PRO B 1 292 ? -11.922 -11.305 -22.734 1 80.44 292 PRO B CA 1
ATOM 5720 C C . PRO B 1 292 ? -13.445 -11.352 -22.578 1 80.44 292 PRO B C 1
ATOM 5722 O O . PRO B 1 292 ? -14.109 -10.312 -22.656 1 80.44 292 PRO B O 1
ATOM 5725 N N . LEU B 1 293 ? -14.039 -12.562 -22.422 1 76.88 293 LEU B N 1
ATOM 5726 C CA . LEU B 1 293 ? -15.484 -12.75 -22.312 1 76.88 293 LEU B CA 1
ATOM 5727 C C . LEU B 1 293 ? -15.812 -13.758 -21.219 1 76.88 293 LEU B C 1
ATOM 5729 O O . LEU B 1 293 ? -15.031 -14.672 -20.938 1 76.88 293 LEU B O 1
ATOM 5733 N N . ASN B 1 294 ? -16.906 -13.406 -20.703 1 74.94 294 ASN B N 1
ATOM 5734 C CA . ASN B 1 294 ? -17.391 -14.344 -19.688 1 74.94 294 ASN B CA 1
ATOM 5735 C C . ASN B 1 294 ? -18.188 -15.484 -20.312 1 74.94 294 ASN B C 1
ATOM 5737 O O . ASN B 1 294 ? -19.375 -15.633 -20.047 1 74.94 294 ASN B O 1
ATOM 5741 N N . ASN B 1 295 ? -17.547 -16.203 -21.125 1 78.69 295 ASN B N 1
ATOM 5742 C CA . ASN B 1 295 ? -18.25 -17.312 -21.75 1 78.69 295 ASN B CA 1
ATOM 5743 C C . ASN B 1 295 ? -17.734 -18.656 -21.219 1 78.69 295 ASN B C 1
ATOM 5745 O O . ASN B 1 295 ? -16.672 -18.734 -20.609 1 78.69 295 ASN B O 1
ATOM 5749 N N . GLN B 1 296 ? -18.5 -19.625 -21.609 1 80.25 296 GLN B N 1
ATOM 5750 C CA . GLN B 1 296 ? -18.266 -20.969 -21.094 1 80.25 296 GLN B CA 1
ATOM 5751 C C . GLN B 1 296 ? -16.906 -21.5 -21.547 1 80.25 296 GLN B C 1
ATOM 5753 O O . GLN B 1 296 ? -16.188 -22.141 -20.766 1 80.25 296 GLN B O 1
ATOM 5758 N N . SER B 1 297 ? -16.562 -21.219 -22.672 1 83.56 297 SER B N 1
ATOM 5759 C CA . SER B 1 297 ? -15.32 -21.766 -23.203 1 83.56 297 SER B CA 1
ATOM 5760 C C . SER B 1 297 ? -14.109 -21.25 -22.438 1 83.56 297 SER B C 1
ATOM 5762 O O . SER B 1 297 ? -13.234 -22.031 -22.047 1 83.56 297 SER B O 1
ATOM 5764 N N . TYR B 1 298 ? -14.109 -19.953 -22.172 1 85.44 298 TYR B N 1
ATOM 5765 C CA . TYR B 1 298 ? -12.977 -19.359 -21.469 1 85.44 298 TYR B CA 1
ATOM 5766 C C . TYR B 1 298 ? -12.953 -19.828 -20.016 1 85.44 298 TYR B C 1
ATOM 5768 O O . TYR B 1 298 ? -11.891 -20.172 -19.484 1 85.44 298 TYR B O 1
ATOM 5776 N N . LEU B 1 299 ? -14.031 -19.844 -19.391 1 87.88 299 LEU B N 1
ATOM 5777 C CA . LEU B 1 299 ? -14.117 -20.203 -17.969 1 87.88 299 LEU B CA 1
ATOM 5778 C C . LEU B 1 299 ? -13.773 -21.672 -17.766 1 87.88 299 LEU B C 1
ATOM 5780 O O . LEU B 1 299 ? -13.023 -22 -16.844 1 87.88 299 LEU B O 1
ATOM 5784 N N . LEU B 1 300 ? -14.312 -22.516 -18.594 1 87.62 300 LEU B N 1
ATOM 5785 C CA . LEU B 1 300 ? -14.086 -23.953 -18.453 1 87.62 300 LEU B CA 1
ATOM 5786 C C . LEU B 1 300 ? -12.625 -24.297 -18.703 1 87.62 300 LEU B C 1
ATOM 5788 O O . LEU B 1 300 ? -12.039 -25.094 -17.969 1 87.62 300 LEU B O 1
ATOM 5792 N N . ASN B 1 301 ? -12.125 -23.734 -19.734 1 90.19 301 ASN B N 1
ATOM 5793 C CA . ASN B 1 301 ? -10.719 -23.984 -20.047 1 90.19 301 ASN B CA 1
ATOM 5794 C C . ASN B 1 301 ? -9.805 -23.562 -18.891 1 90.19 301 ASN B C 1
ATOM 5796 O O . ASN B 1 301 ? -8.891 -24.297 -18.531 1 90.19 301 ASN B O 1
ATOM 5800 N N . ASP B 1 302 ? -10.039 -22.422 -18.375 1 92.94 302 ASP B N 1
ATOM 5801 C CA . ASP B 1 302 ? -9.234 -21.938 -17.266 1 92.94 302 ASP B CA 1
ATOM 5802 C C . ASP B 1 302 ? -9.391 -22.828 -16.031 1 92.94 302 ASP B C 1
ATOM 5804 O O . ASP B 1 302 ? -8.406 -23.156 -15.375 1 92.94 302 ASP B O 1
ATOM 5808 N N . LEU B 1 303 ? -10.562 -23.266 -15.758 1 92.12 303 LEU B N 1
ATOM 5809 C CA . LEU B 1 303 ? -10.859 -24.094 -14.602 1 92.12 303 LEU B CA 1
ATOM 5810 C C . LEU B 1 303 ? -10.18 -25.453 -14.719 1 92.12 303 LEU B C 1
ATOM 5812 O O . LEU B 1 303 ? -9.578 -25.938 -13.766 1 92.12 303 LEU B O 1
ATOM 5816 N N . GLU B 1 304 ? -10.305 -26.047 -15.859 1 91.81 304 GLU B N 1
ATOM 5817 C CA . GLU B 1 304 ? -9.758 -27.375 -16.078 1 91.81 304 GLU B CA 1
ATOM 5818 C C . GLU B 1 304 ? -8.234 -27.375 -15.992 1 91.81 304 GLU B C 1
ATOM 5820 O O . GLU B 1 304 ? -7.633 -28.375 -15.594 1 91.81 304 GLU B O 1
ATOM 5825 N N . ASN B 1 305 ? -7.641 -26.281 -16.328 1 93.69 305 ASN B N 1
ATOM 5826 C CA . ASN B 1 305 ? -6.188 -26.172 -16.281 1 93.69 305 ASN B CA 1
ATOM 5827 C C . ASN B 1 305 ? -5.695 -25.953 -14.852 1 93.69 305 ASN B C 1
ATOM 5829 O O . ASN B 1 305 ? -4.52 -26.172 -14.547 1 93.69 305 ASN B O 1
ATOM 5833 N N . LYS B 1 306 ? -6.555 -25.531 -13.93 1 95.44 306 LYS B N 1
ATOM 5834 C CA . LYS B 1 306 ? -6.117 -25.125 -12.602 1 95.44 306 LYS B CA 1
ATOM 5835 C C . LYS B 1 306 ? -6.594 -26.109 -11.539 1 95.44 306 LYS B C 1
ATOM 5837 O O . LYS B 1 306 ? -5.941 -26.281 -10.508 1 95.44 306 LYS B O 1
ATOM 5842 N N . ILE B 1 307 ? -7.781 -26.734 -11.797 1 95.25 307 ILE B N 1
ATOM 5843 C CA . ILE B 1 307 ? -8.383 -27.594 -10.781 1 95.25 307 ILE B CA 1
ATOM 5844 C C . ILE B 1 307 ? -8.789 -28.922 -11.414 1 95.25 307 ILE B C 1
ATOM 5846 O O . ILE B 1 307 ? -9.586 -28.953 -12.352 1 95.25 307 ILE B O 1
ATOM 5850 N N . PRO B 1 308 ? -8.258 -29.984 -10.836 1 94.81 308 PRO B N 1
ATOM 5851 C CA . PRO B 1 308 ? -8.695 -31.297 -11.336 1 94.81 308 PRO B CA 1
ATOM 5852 C C . PRO B 1 308 ? -10.18 -31.562 -11.094 1 94.81 308 PRO B C 1
ATOM 5854 O O . PRO B 1 308 ? -10.75 -31.047 -10.133 1 94.81 308 PRO B O 1
ATOM 5857 N N . LYS B 1 309 ? -10.789 -32.469 -11.891 1 91.69 309 LYS B N 1
ATOM 5858 C CA . LYS B 1 309 ? -12.219 -32.75 -11.836 1 91.69 309 LYS B CA 1
ATOM 5859 C C . LYS B 1 309 ? -12.586 -33.5 -10.562 1 91.69 309 LYS B C 1
ATOM 5861 O O . LYS B 1 309 ? -13.742 -33.5 -10.141 1 91.69 309 LYS B O 1
ATOM 5866 N N . SER B 1 310 ? -11.609 -34.125 -9.992 1 89.88 310 SER B N 1
ATOM 5867 C CA . SER B 1 310 ? -11.852 -34.938 -8.805 1 89.88 310 SER B CA 1
ATOM 5868 C C . SER B 1 310 ? -12.086 -34.062 -7.574 1 89.88 310 SER B C 1
ATOM 5870 O O . SER B 1 310 ? -12.578 -34.562 -6.551 1 89.88 310 SER B O 1
ATOM 5872 N N . ILE B 1 311 ? -11.695 -32.812 -7.625 1 92 311 ILE B N 1
ATOM 5873 C CA . ILE B 1 311 ? -11.781 -31.938 -6.473 1 92 311 ILE B CA 1
ATOM 5874 C C . ILE B 1 311 ? -13.133 -31.219 -6.469 1 92 311 ILE B C 1
ATOM 5876 O O . ILE B 1 311 ? -13.609 -30.766 -7.516 1 92 311 ILE B O 1
ATOM 5880 N N . PRO B 1 312 ? -13.781 -31.141 -5.293 1 90.19 312 PRO B N 1
ATOM 5881 C CA . PRO B 1 312 ? -15.039 -30.391 -5.219 1 90.19 312 PRO B CA 1
ATOM 5882 C C . PRO B 1 312 ? -14.891 -28.938 -5.629 1 90.19 312 PRO B C 1
ATOM 5884 O O . PRO B 1 312 ? -13.875 -28.297 -5.316 1 90.19 312 PRO B O 1
ATOM 5887 N N . LEU B 1 313 ? -15.898 -28.484 -6.402 1 90.69 313 LEU B N 1
ATOM 5888 C CA . LEU B 1 313 ? -15.883 -27.125 -6.918 1 90.69 313 LEU B CA 1
ATOM 5889 C C . LEU B 1 313 ? -17.172 -26.391 -6.562 1 90.69 313 LEU B C 1
ATOM 5891 O O . LEU B 1 313 ? -18.266 -26.875 -6.855 1 90.69 313 LEU B O 1
ATOM 5895 N N . PHE B 1 314 ? -17.031 -25.297 -5.898 1 87.69 314 PHE B N 1
ATOM 5896 C CA . PHE B 1 314 ? -18.156 -24.422 -5.578 1 87.69 314 PHE B CA 1
ATOM 5897 C C . PHE B 1 314 ? -18.094 -23.141 -6.387 1 87.69 314 PHE B C 1
ATOM 5899 O O . PHE B 1 314 ? -17.062 -22.453 -6.406 1 87.69 314 PHE B O 1
ATOM 5906 N N . THR B 1 315 ? -19.109 -22.859 -7.148 1 86.75 315 THR B N 1
ATOM 5907 C CA . THR B 1 315 ? -19.141 -21.641 -7.965 1 86.75 315 THR B CA 1
ATOM 5908 C C . THR B 1 315 ? -20.422 -20.859 -7.738 1 86.75 315 THR B C 1
ATOM 5910 O O . THR B 1 315 ? -21.312 -21.328 -7.012 1 86.75 315 THR B O 1
ATOM 5913 N N . ASP B 1 316 ? -20.344 -19.609 -8.258 1 78.19 316 ASP B N 1
ATOM 5914 C CA . ASP B 1 316 ? -21.594 -18.844 -8.234 1 78.19 316 ASP B CA 1
ATOM 5915 C C . ASP B 1 316 ? -22.594 -19.391 -9.25 1 78.19 316 ASP B C 1
ATOM 5917 O O . ASP B 1 316 ? -22.312 -20.375 -9.938 1 78.19 316 ASP B O 1
ATOM 5921 N N . GLU B 1 317 ? -23.75 -18.844 -9.391 1 73 317 GLU B N 1
ATOM 5922 C CA . GLU B 1 317 ? -24.844 -19.328 -10.203 1 73 317 GLU B CA 1
ATOM 5923 C C . GLU B 1 317 ? -24.531 -19.203 -11.695 1 73 317 GLU B C 1
ATOM 5925 O O . GLU B 1 317 ? -25.172 -19.859 -12.523 1 73 317 GLU B O 1
ATOM 5930 N N . GLY B 1 318 ? -23.438 -18.609 -12.008 1 72.44 318 GLY B N 1
ATOM 5931 C CA . GLY B 1 318 ? -23.156 -18.359 -13.414 1 72.44 318 GLY B CA 1
ATOM 5932 C C . GLY B 1 318 ? -22.438 -19.516 -14.094 1 72.44 318 GLY B C 1
ATOM 5933 O O . GLY B 1 318 ? -22.266 -19.516 -15.312 1 72.44 318 GLY B O 1
ATOM 5934 N N . TYR B 1 319 ? -22.203 -20.609 -13.367 1 79.81 319 TYR B N 1
ATOM 5935 C CA . TYR B 1 319 ? -21.406 -21.703 -13.922 1 79.81 319 TYR B CA 1
ATOM 5936 C C . TYR B 1 319 ? -22.297 -22.891 -14.281 1 79.81 319 TYR B C 1
ATOM 5938 O O . TYR B 1 319 ? -21.938 -24.047 -13.992 1 79.81 319 TYR B O 1
ATOM 5946 N N . THR B 1 320 ? -23.375 -22.703 -14.859 1 77.38 320 THR B N 1
ATOM 5947 C CA . THR B 1 320 ? -24.328 -23.75 -15.195 1 77.38 320 THR B CA 1
ATOM 5948 C C . THR B 1 320 ? -23.797 -24.625 -16.328 1 77.38 320 THR B C 1
ATOM 5950 O O . THR B 1 320 ? -24.297 -25.734 -16.547 1 77.38 320 THR B O 1
ATOM 5953 N N . PHE B 1 321 ? -22.766 -24.266 -16.891 1 77.06 321 PHE B N 1
ATOM 5954 C CA . PHE B 1 321 ? -22.25 -24.984 -18.047 1 77.06 321 PHE B CA 1
ATOM 5955 C C . PHE B 1 321 ? -21.359 -26.141 -17.609 1 77.06 321 PHE B C 1
ATOM 5957 O O . PHE B 1 321 ? -20.938 -26.953 -18.453 1 77.06 321 PHE B O 1
ATOM 5964 N N . ILE B 1 322 ? -21.109 -26.234 -16.344 1 81.75 322 ILE B N 1
ATOM 5965 C CA . ILE B 1 322 ? -20.234 -27.297 -15.859 1 81.75 322 ILE B CA 1
ATOM 5966 C C . ILE B 1 322 ? -21.047 -28.562 -15.633 1 81.75 322 ILE B C 1
ATOM 5968 O O . ILE B 1 322 ? -21.906 -28.609 -14.742 1 81.75 322 ILE B O 1
ATOM 5972 N N . TRP B 1 323 ? -20.828 -29.609 -16.453 1 77.88 323 TRP B N 1
ATOM 5973 C CA . TRP B 1 323 ? -21.609 -30.844 -16.344 1 77.88 323 TRP B CA 1
ATOM 5974 C C . TRP B 1 323 ? -20.703 -32.031 -16.047 1 77.88 323 TRP B C 1
ATOM 5976 O O . TRP B 1 323 ? -21.172 -33.062 -15.578 1 77.88 323 TRP B O 1
ATOM 5986 N N . ASP B 1 324 ? -19.484 -31.875 -16.25 1 80 324 ASP B N 1
ATOM 5987 C CA . ASP B 1 324 ? -18.578 -33 -16.203 1 80 324 ASP B CA 1
ATOM 5988 C C . ASP B 1 324 ? -17.891 -33.125 -14.844 1 80 324 ASP B C 1
ATOM 5990 O O . ASP B 1 324 ? -16.953 -33.906 -14.672 1 80 324 ASP B O 1
ATOM 5994 N N . ARG B 1 325 ? -18.328 -32.344 -13.867 1 86.44 325 ARG B N 1
ATOM 5995 C CA . ARG B 1 325 ? -17.781 -32.375 -12.516 1 86.44 325 ARG B CA 1
ATOM 5996 C C . ARG B 1 325 ? -18.812 -32.875 -11.516 1 86.44 325 ARG B C 1
ATOM 5998 O O . ARG B 1 325 ? -19.734 -32.156 -11.156 1 86.44 325 ARG B O 1
ATOM 6005 N N . PRO B 1 326 ? -18.594 -34.094 -11.078 1 81.62 326 PRO B N 1
ATOM 6006 C CA . PRO B 1 326 ? -19.594 -34.688 -10.195 1 81.62 326 PRO B CA 1
ATOM 6007 C C . PRO B 1 326 ? -19.75 -33.938 -8.875 1 81.62 326 PRO B C 1
ATOM 6009 O O . PRO B 1 326 ? -20.828 -33.969 -8.281 1 81.62 326 PRO B O 1
ATOM 6012 N N . ASN B 1 327 ? -18.734 -33.312 -8.453 1 86 327 ASN B N 1
ATOM 6013 C CA . ASN B 1 327 ? -18.781 -32.656 -7.145 1 86 327 ASN B CA 1
ATOM 6014 C C . ASN B 1 327 ? -18.859 -31.156 -7.273 1 86 327 ASN B C 1
ATOM 6016 O O . ASN B 1 327 ? -18.281 -30.422 -6.469 1 86 327 ASN B O 1
ATOM 6020 N N . HIS B 1 328 ? -19.453 -30.703 -8.32 1 87.94 328 HIS B N 1
ATOM 6021 C CA . HIS B 1 328 ? -19.672 -29.281 -8.516 1 87.94 328 HIS B CA 1
ATOM 6022 C C . HIS B 1 328 ? -20.969 -28.828 -7.855 1 87.94 328 HIS B C 1
ATOM 6024 O O . HIS B 1 328 ? -22 -29.5 -7.98 1 87.94 328 HIS B O 1
ATOM 6030 N N . ARG B 1 329 ? -20.891 -27.75 -7.098 1 83.88 329 ARG B N 1
ATOM 6031 C CA . ARG B 1 329 ? -22.078 -27.156 -6.492 1 83.88 329 ARG B CA 1
ATOM 6032 C C . ARG B 1 329 ? -22.109 -25.641 -6.73 1 83.88 329 ARG B C 1
ATOM 6034 O O . ARG B 1 329 ? -21.062 -25 -6.738 1 83.88 329 ARG B O 1
ATOM 6041 N N . MET B 1 330 ? -23.297 -25.156 -6.957 1 81.19 330 MET B N 1
ATOM 6042 C CA . MET B 1 330 ? -23.453 -23.719 -7.211 1 81.19 330 MET B CA 1
ATOM 6043 C C . MET B 1 330 ? -24.234 -23.062 -6.082 1 81.19 330 MET B C 1
ATOM 6045 O O . MET B 1 330 ? -25.125 -23.672 -5.484 1 81.19 330 MET B O 1
ATOM 6049 N N . VAL B 1 331 ? -23.734 -21.859 -5.691 1 71.75 331 VAL B N 1
ATOM 6050 C CA . VAL B 1 331 ? -24.453 -21.094 -4.676 1 71.75 331 VAL B CA 1
ATOM 6051 C C . VAL B 1 331 ? -25.5 -20.203 -5.344 1 71.75 331 VAL B C 1
ATOM 6053 O O . VAL B 1 331 ? -25.234 -19.562 -6.359 1 71.75 331 VAL B O 1
ATOM 6056 N N . ASN B 1 332 ? -26.734 -20.391 -4.93 1 58.56 332 ASN B N 1
ATOM 6057 C CA . ASN B 1 332 ? -27.812 -19.578 -5.484 1 58.56 332 ASN B CA 1
ATOM 6058 C C . ASN B 1 332 ? -27.969 -18.25 -4.742 1 58.56 332 ASN B C 1
ATOM 6060 O O . ASN B 1 332 ? -28.359 -18.234 -3.578 1 58.56 332 ASN B O 1
ATOM 6064 N N . HIS B 1 333 ? -27.344 -17.203 -5.246 1 54.41 333 HIS B N 1
ATOM 6065 C CA . HIS B 1 333 ? -27.469 -15.898 -4.609 1 54.41 333 HIS B CA 1
ATOM 6066 C C . HIS B 1 333 ? -28.875 -15.336 -4.754 1 54.41 333 HIS B C 1
ATOM 6068 O O . HIS B 1 333 ? -29.234 -14.367 -4.086 1 54.41 333 HIS B O 1
ATOM 6074 N N . SER B 1 334 ? -29.672 -15.742 -5.68 1 48.19 334 SER B N 1
ATOM 6075 C CA . SER B 1 334 ? -30.984 -15.18 -5.93 1 48.19 334 SER B CA 1
ATOM 6076 C C . SER B 1 334 ? -32.031 -15.781 -4.992 1 48.19 334 SER B C 1
ATOM 6078 O O . SER B 1 334 ? -33.188 -15.375 -5.008 1 48.19 334 SER B O 1
ATOM 6080 N N . LYS B 1 335 ? -31.672 -16.734 -4.273 1 47.03 335 LYS B N 1
ATOM 6081 C CA . LYS B 1 335 ? -32.75 -17.375 -3.533 1 47.03 335 LYS B CA 1
ATOM 6082 C C . LYS B 1 335 ? -33.25 -16.469 -2.414 1 47.03 335 LYS B C 1
ATOM 6084 O O . LYS B 1 335 ? -32.469 -15.992 -1.589 1 47.03 335 LYS B O 1
ATOM 6089 N N . LYS B 1 336 ? -34.344 -15.781 -2.635 1 43.81 336 LYS B N 1
ATOM 6090 C CA . LYS B 1 336 ? -35.125 -14.961 -1.726 1 43.81 336 LYS B CA 1
ATOM 6091 C C . LYS B 1 336 ? -35.625 -15.781 -0.539 1 43.81 336 LYS B C 1
ATOM 6093 O O . LYS B 1 336 ? -35.812 -17 -0.646 1 43.81 336 LYS B O 1
ATOM 6098 N N . SER B 1 337 ? -35.469 -15.266 0.661 1 41.16 337 SER B N 1
ATOM 6099 C CA . SER B 1 337 ? -36.031 -15.93 1.823 1 41.16 337 SER B CA 1
ATOM 6100 C C . SER B 1 337 ? -37.531 -16.234 1.606 1 41.16 337 SER B C 1
ATOM 6102 O O . SER B 1 337 ? -38.25 -15.43 1.037 1 41.16 337 SER B O 1
ATOM 6104 N N . ASN B 1 338 ? -37.875 -17.438 1.707 1 40.5 338 ASN B N 1
ATOM 6105 C CA . ASN B 1 338 ? -39.312 -17.75 1.769 1 40.5 338 ASN B CA 1
ATOM 6106 C C . ASN B 1 338 ? -40 -17.047 2.938 1 40.5 338 ASN B C 1
ATOM 6108 O O . ASN B 1 338 ? -41.219 -17.078 3.066 1 40.5 338 ASN B O 1
ATOM 6112 N N . ASP B 1 339 ? -39.312 -16.734 4.031 1 35.44 339 ASP B N 1
ATOM 6113 C CA . ASP B 1 339 ? -39.906 -16.016 5.141 1 35.44 339 ASP B CA 1
ATOM 6114 C C . ASP B 1 339 ? -40.031 -14.523 4.836 1 35.44 339 ASP B C 1
ATOM 6116 O O . ASP B 1 339 ? -39.031 -13.883 4.465 1 35.44 339 ASP B O 1
ATOM 6120 N N . HIS B 1 340 ? -41.219 -13.938 4.727 1 38.53 340 HIS B N 1
ATOM 6121 C CA . HIS B 1 340 ? -41.625 -12.586 4.375 1 38.53 340 HIS B CA 1
ATOM 6122 C C . HIS B 1 340 ? -40.844 -11.547 5.184 1 38.53 340 HIS B C 1
ATOM 6124 O O . HIS B 1 340 ? -40.875 -10.352 4.859 1 38.53 340 HIS B O 1
ATOM 6130 N N . ARG B 1 341 ? -40.562 -11.875 6.34 1 41.12 341 ARG B N 1
ATOM 6131 C CA . ARG B 1 341 ? -40 -10.898 7.262 1 41.12 341 ARG B CA 1
ATOM 6132 C C . ARG B 1 341 ? -38.531 -10.578 6.898 1 41.12 341 ARG B C 1
ATOM 6134 O O . ARG B 1 341 ? -37.969 -9.594 7.383 1 41.12 341 ARG B O 1
ATOM 6141 N N . TYR B 1 342 ? -37.906 -11.562 6.465 1 41.78 342 TYR B N 1
ATOM 6142 C CA . TYR B 1 342 ? -36.5 -11.414 6.137 1 41.78 342 TYR B CA 1
ATOM 6143 C C . TYR B 1 342 ? -36.281 -11.406 4.629 1 41.78 342 TYR B C 1
ATOM 6145 O O . TYR B 1 342 ? -36.781 -12.289 3.92 1 41.78 342 TYR B O 1
ATOM 6153 N N . ASN B 1 343 ? -36.188 -10.406 3.984 1 40.31 343 ASN B N 1
ATOM 6154 C CA . ASN B 1 343 ? -36.062 -10.273 2.535 1 40.31 343 ASN B CA 1
ATOM 6155 C C . ASN B 1 343 ? -34.906 -11.117 1.989 1 40.31 343 ASN B C 1
ATOM 6157 O O . ASN B 1 343 ? -34.938 -11.555 0.838 1 40.31 343 ASN B O 1
ATOM 6161 N N . LEU B 1 344 ? -33.75 -11.047 2.578 1 43.53 344 LEU B N 1
ATOM 6162 C CA . LEU B 1 344 ? -32.594 -11.703 1.979 1 43.53 344 LEU B CA 1
ATOM 6163 C C . LEU B 1 344 ? -32.281 -13.023 2.684 1 43.53 344 LEU B C 1
ATOM 6165 O O . LEU B 1 344 ? -32.25 -13.078 3.914 1 43.53 344 LEU B O 1
ATOM 6169 N N . SER B 1 345 ? -32.5 -14.211 2.135 1 39.72 345 SER B N 1
ATOM 6170 C CA . SER B 1 345 ? -32.25 -15.539 2.695 1 39.72 345 SER B CA 1
ATOM 6171 C C . SER B 1 345 ? -30.781 -15.766 2.984 1 39.72 345 SER B C 1
ATOM 6173 O O . SER B 1 345 ? -29.922 -15.336 2.215 1 39.72 345 SER B O 1
ATOM 6175 N N . ARG B 1 346 ? -30.438 -16.062 4.234 1 43.91 346 ARG B N 1
ATOM 6176 C CA . ARG B 1 346 ? -29.125 -16.547 4.605 1 43.91 346 ARG B CA 1
ATOM 6177 C C . ARG B 1 346 ? -28.578 -17.531 3.57 1 43.91 346 ARG B C 1
ATOM 6179 O O . ARG B 1 346 ? -27.375 -17.734 3.465 1 43.91 346 ARG B O 1
ATOM 6186 N N . GLU B 1 347 ? -29.516 -18.156 2.914 1 46.34 347 GLU B N 1
ATOM 6187 C CA . GLU B 1 347 ? -29.156 -19.172 1.912 1 46.34 347 GLU B CA 1
ATOM 6188 C C . GLU B 1 347 ? -28.422 -18.531 0.732 1 46.34 347 GLU B C 1
ATOM 6190 O O . GLU B 1 347 ? -27.828 -19.234 -0.084 1 46.34 347 GLU B O 1
ATOM 6195 N N . ARG B 1 348 ? -28.438 -17.234 0.707 1 47.22 348 ARG B N 1
ATOM 6196 C CA . ARG B 1 348 ? -27.766 -16.5 -0.358 1 47.22 348 ARG B CA 1
ATOM 6197 C C . ARG B 1 348 ? -26.25 -16.641 -0.24 1 47.22 348 ARG B C 1
ATOM 6199 O O . ARG B 1 348 ? -25.531 -16.641 -1.249 1 47.22 348 ARG B O 1
ATOM 6206 N N . TRP B 1 349 ? -25.766 -16.719 0.924 1 47.09 349 TRP B N 1
ATOM 6207 C CA . TRP B 1 349 ? -24.328 -16.781 1.123 1 47.09 349 TRP B CA 1
ATOM 6208 C C . TRP B 1 349 ? -23.875 -18.188 1.456 1 47.09 349 TRP B C 1
ATOM 6210 O O . TRP B 1 349 ? -22.75 -18.594 1.106 1 47.09 349 TRP B O 1
ATOM 6220 N N . ILE B 1 350 ? -24.547 -18.906 2.219 1 50.09 350 ILE B N 1
ATOM 6221 C CA . ILE B 1 350 ? -24.297 -20.297 2.582 1 50.09 350 ILE B CA 1
ATOM 6222 C C . ILE B 1 350 ? -25.562 -21.125 2.361 1 50.09 350 ILE B C 1
ATOM 6224 O O . ILE B 1 350 ? -26.594 -20.844 2.967 1 50.09 350 ILE B O 1
ATOM 6228 N N . THR B 1 351 ? -25.516 -21.938 1.325 1 53.03 351 THR B N 1
ATOM 6229 C CA . THR B 1 351 ? -26.672 -22.797 1.104 1 53.03 351 THR B CA 1
ATOM 6230 C C . THR B 1 351 ? -26.906 -23.703 2.312 1 53.03 351 THR B C 1
ATOM 6232 O O . THR B 1 351 ? -26.016 -23.875 3.145 1 53.03 351 THR B O 1
ATOM 6235 N N . LYS B 1 352 ? -28.078 -24.016 2.594 1 48.12 352 LYS B N 1
ATOM 6236 C CA . LYS B 1 352 ? -28.438 -24.969 3.629 1 48.12 352 LYS B CA 1
ATOM 6237 C C . LYS B 1 352 ? -27.469 -26.156 3.639 1 48.12 352 LYS B C 1
ATOM 6239 O O . LYS B 1 352 ? -27.203 -26.734 4.691 1 48.12 352 LYS B O 1
ATOM 6244 N N . ASP B 1 353 ? -26.859 -26.328 2.461 1 53.5 353 ASP B N 1
ATOM 6245 C CA . ASP B 1 353 ? -26.016 -27.516 2.303 1 53.5 353 ASP B CA 1
ATOM 6246 C C . ASP B 1 353 ? -24.547 -27.188 2.588 1 53.5 353 ASP B C 1
ATOM 6248 O O . ASP B 1 353 ? -23.688 -28.062 2.496 1 53.5 353 ASP B O 1
ATOM 6252 N N . GLY B 1 354 ? -24.25 -25.906 3.086 1 57.41 354 GLY B N 1
ATOM 6253 C CA . GLY B 1 354 ? -22.891 -25.562 3.473 1 57.41 354 GLY B CA 1
ATOM 6254 C C . GLY B 1 354 ? -22.062 -25.047 2.318 1 57.41 354 GLY B C 1
ATOM 6255 O O . GLY B 1 354 ? -20.844 -24.953 2.426 1 57.41 354 GLY B O 1
ATOM 6256 N N . VAL B 1 355 ? -22.797 -24.891 1.182 1 58.72 355 VAL B N 1
ATOM 6257 C CA . VAL B 1 355 ? -22.094 -24.391 0.011 1 58.72 355 VAL B CA 1
ATOM 6258 C C . VAL B 1 355 ? -21.953 -22.875 0.111 1 58.72 355 VAL B C 1
ATOM 6260 O O . VAL B 1 355 ? -22.922 -22.172 0.39 1 58.72 355 VAL B O 1
ATOM 6263 N N . THR B 1 356 ? -20.688 -22.406 0.204 1 65.12 356 THR B N 1
ATOM 6264 C CA . THR B 1 356 ? -20.5 -20.953 0.335 1 65.12 356 THR B CA 1
ATOM 6265 C C . THR B 1 356 ? -19.594 -20.422 -0.779 1 65.12 356 THR B C 1
ATOM 6267 O O . THR B 1 356 ? -18.75 -21.156 -1.303 1 65.12 356 THR B O 1
ATOM 6270 N N . SER B 1 357 ? -20.047 -19.359 -1.433 1 68 357 SER B N 1
ATOM 6271 C CA . SER B 1 357 ? -19.219 -18.656 -2.395 1 68 357 SER B CA 1
ATOM 6272 C C . SER B 1 357 ? -18.375 -17.578 -1.71 1 68 357 SER B C 1
ATOM 6274 O O . SER B 1 357 ? -17.719 -16.766 -2.377 1 68 357 SER B O 1
ATOM 6276 N N . ASN B 1 358 ? -18.266 -17.656 -0.417 1 70.69 358 ASN B N 1
ATOM 6277 C CA . ASN B 1 358 ? -17.578 -16.656 0.382 1 70.69 358 ASN B CA 1
ATOM 6278 C C . ASN B 1 358 ? -16.078 -16.625 0.069 1 70.69 358 ASN B C 1
ATOM 6280 O O . ASN B 1 358 ? -15.461 -15.562 0.083 1 70.69 358 ASN B O 1
ATOM 6284 N N . GLY B 1 359 ? -15.578 -17.797 -0.316 1 79.56 359 GLY B N 1
ATOM 6285 C CA . GLY B 1 359 ? -14.156 -17.875 -0.612 1 79.56 359 GLY B CA 1
ATOM 6286 C C . GLY B 1 359 ? -13.758 -17.078 -1.838 1 79.56 359 GLY B C 1
ATOM 6287 O O . GLY B 1 359 ? -12.758 -16.359 -1.82 1 79.56 359 GLY B O 1
ATOM 6288 N N . ALA B 1 360 ? -14.602 -17.203 -2.816 1 84.06 360 ALA B N 1
ATOM 6289 C CA . ALA B 1 360 ? -14.312 -16.469 -4.047 1 84.06 360 ALA B CA 1
ATOM 6290 C C . ALA B 1 360 ? -14.547 -14.977 -3.865 1 84.06 360 ALA B C 1
ATOM 6292 O O . ALA B 1 360 ? -13.789 -14.156 -4.387 1 84.06 360 ALA B O 1
ATOM 6293 N N . GLU B 1 361 ? -15.555 -14.633 -3.148 1 80.5 361 GLU B N 1
ATOM 6294 C CA . GLU B 1 361 ? -15.867 -13.234 -2.902 1 80.5 361 GLU B CA 1
ATOM 6295 C C . GLU B 1 361 ? -14.75 -12.547 -2.121 1 80.5 361 GLU B C 1
ATOM 6297 O O . GLU B 1 361 ? -14.406 -11.391 -2.402 1 80.5 361 GLU B O 1
ATOM 6302 N N . ALA B 1 362 ? -14.266 -13.258 -1.173 1 83.88 362 ALA B N 1
ATOM 6303 C CA . ALA B 1 362 ? -13.164 -12.703 -0.393 1 83.88 362 ALA B CA 1
ATOM 6304 C C . ALA B 1 362 ? -11.945 -12.43 -1.275 1 83.88 362 ALA B C 1
ATOM 6306 O O . ALA B 1 362 ? -11.289 -11.398 -1.136 1 83.88 362 ALA B O 1
ATOM 6307 N N . ARG B 1 363 ? -11.695 -13.328 -2.174 1 90.38 363 ARG B N 1
ATOM 6308 C CA . ARG B 1 363 ? -10.57 -13.18 -3.094 1 90.38 363 ARG B CA 1
ATOM 6309 C C . ARG B 1 363 ? -10.805 -12.016 -4.055 1 90.38 363 ARG B C 1
ATOM 6311 O O . ARG B 1 363 ? -9.883 -11.234 -4.328 1 90.38 363 ARG B O 1
ATOM 6318 N N . ASN B 1 364 ? -12.023 -11.906 -4.488 1 88.56 364 ASN B N 1
ATOM 6319 C CA . ASN B 1 364 ? -12.367 -10.797 -5.371 1 88.56 364 ASN B CA 1
ATOM 6320 C C . ASN B 1 364 ? -12.242 -9.453 -4.664 1 88.56 364 ASN B C 1
ATOM 6322 O O . ASN B 1 364 ? -11.797 -8.469 -5.262 1 88.56 364 ASN B O 1
ATOM 6326 N N . ASN B 1 365 ? -12.648 -9.453 -3.451 1 83.88 365 ASN B N 1
ATOM 6327 C CA . ASN B 1 365 ? -12.531 -8.227 -2.674 1 83.88 365 ASN B CA 1
ATOM 6328 C C . ASN B 1 365 ? -11.07 -7.816 -2.502 1 83.88 365 ASN B C 1
ATOM 6330 O O . ASN B 1 365 ? -10.734 -6.633 -2.615 1 83.88 365 ASN B O 1
ATOM 6334 N N . THR B 1 366 ? -10.234 -8.75 -2.238 1 87.62 366 THR B N 1
ATOM 6335 C CA . THR B 1 366 ? -8.805 -8.484 -2.098 1 87.62 366 THR B CA 1
ATOM 6336 C C . THR B 1 366 ? -8.227 -7.945 -3.4 1 87.62 366 THR B C 1
ATOM 6338 O O . THR B 1 366 ? -7.445 -6.988 -3.389 1 87.62 366 THR B O 1
ATOM 6341 N N . LEU B 1 367 ? -8.633 -8.562 -4.422 1 90.81 367 LEU B N 1
ATOM 6342 C CA . LEU B 1 367 ? -8.156 -8.133 -5.734 1 90.81 367 LEU B CA 1
ATOM 6343 C C . LEU B 1 367 ? -8.594 -6.703 -6.027 1 90.81 367 LEU B C 1
ATOM 6345 O O . LEU B 1 367 ? -7.781 -5.883 -6.465 1 90.81 367 LEU B O 1
ATOM 6349 N N . LYS B 1 368 ? -9.844 -6.41 -5.777 1 84.38 368 LYS B N 1
ATOM 6350 C CA . LYS B 1 368 ? -10.359 -5.066 -6.023 1 84.38 368 LYS B CA 1
ATOM 6351 C C . LYS B 1 368 ? -9.625 -4.031 -5.184 1 84.38 368 LYS B C 1
ATOM 6353 O O . LYS B 1 368 ? -9.289 -2.949 -5.672 1 84.38 368 LYS B O 1
ATOM 6358 N N . GLN B 1 369 ? -9.414 -4.406 -4.035 1 81.88 369 GLN B N 1
ATOM 6359 C CA . GLN B 1 369 ? -8.719 -3.492 -3.137 1 81.88 369 GLN B CA 1
ATOM 6360 C C . GLN B 1 369 ? -7.297 -3.225 -3.617 1 81.88 369 GLN B C 1
ATOM 6362 O O . GLN B 1 369 ? -6.844 -2.078 -3.625 1 81.88 369 GLN B O 1
ATOM 6367 N N . SER B 1 370 ? -6.629 -4.219 -3.982 1 88.31 370 SER B N 1
ATOM 6368 C CA . SER B 1 370 ? -5.246 -4.094 -4.43 1 88.31 370 SER B CA 1
ATOM 6369 C C . SER B 1 370 ? -5.152 -3.297 -5.727 1 88.31 370 SER B C 1
ATOM 6371 O O . SER B 1 370 ? -4.281 -2.436 -5.871 1 88.31 370 SER B O 1
ATOM 6373 N N . PHE B 1 371 ? -6.051 -3.516 -6.605 1 88.31 371 PHE B N 1
ATOM 6374 C CA . PHE B 1 371 ? -5.941 -2.949 -7.945 1 88.31 371 PHE B CA 1
ATOM 6375 C C . PHE B 1 371 ? -6.41 -1.498 -7.957 1 88.31 371 PHE B C 1
ATOM 6377 O O . PHE B 1 371 ? -6.156 -0.767 -8.914 1 88.31 371 PHE B O 1
ATOM 6384 N N . ARG B 1 372 ? -7.035 -1.085 -6.93 1 81 372 ARG B N 1
ATOM 6385 C CA . ARG B 1 372 ? -7.449 0.312 -6.848 1 81 372 ARG B CA 1
ATOM 6386 C C . ARG B 1 372 ? -6.238 1.242 -6.852 1 81 372 ARG B C 1
ATOM 6388 O O . ARG B 1 372 ? -6.34 2.398 -7.27 1 81 372 ARG B O 1
ATOM 6395 N N . SER B 1 373 ? -5.148 0.701 -6.492 1 84.5 373 SER B N 1
ATOM 6396 C CA . SER B 1 373 ? -3.932 1.506 -6.441 1 84.5 373 SER B CA 1
ATOM 6397 C C . SER B 1 373 ? -3.422 1.826 -7.844 1 84.5 373 SER B C 1
ATOM 6399 O O . SER B 1 373 ? -2.66 2.777 -8.031 1 84.5 373 SER B O 1
ATOM 6401 N N . TYR B 1 374 ? -3.648 0.978 -8.945 1 83.25 374 TYR B N 1
ATOM 6402 C CA . TYR B 1 374 ? -3.172 1.18 -10.312 1 83.25 374 TYR B CA 1
ATOM 6403 C C . TYR B 1 374 ? -4.078 2.141 -11.07 1 83.25 374 TYR B C 1
ATOM 6405 O O . TYR B 1 374 ? -3.701 2.664 -12.117 1 83.25 374 TYR B O 1
ATOM 6413 N N . HIS B 1 375 ? -4.863 2.918 -10.609 1 71.94 375 HIS B N 1
ATOM 6414 C CA . HIS B 1 375 ? -5.828 3.773 -11.289 1 71.94 375 HIS B CA 1
ATOM 6415 C C . HIS B 1 375 ? -6.324 3.123 -12.578 1 71.94 375 HIS B C 1
ATOM 6417 O O . HIS B 1 375 ? -7.516 2.84 -12.711 1 71.94 375 HIS B O 1
ATOM 6423 N N . TYR B 1 376 ? -5.402 2.834 -13.609 1 74.25 376 TYR B N 1
ATOM 6424 C CA . TYR B 1 376 ? -5.777 2.188 -14.859 1 74.25 376 TYR B CA 1
ATOM 6425 C C . TYR B 1 376 ? -4.715 1.188 -15.297 1 74.25 376 TYR B C 1
ATOM 6427 O O . TYR B 1 376 ? -3.518 1.466 -15.211 1 74.25 376 TYR B O 1
ATOM 6435 N N . ILE B 1 377 ? -5.215 0.058 -15.68 1 82.69 377 ILE B N 1
ATOM 6436 C CA . ILE B 1 377 ? -4.355 -0.975 -16.25 1 82.69 377 ILE B CA 1
ATOM 6437 C C . ILE B 1 377 ? -4.855 -1.353 -17.641 1 82.69 377 ILE B C 1
ATOM 6439 O O . ILE B 1 377 ? -6.043 -1.636 -17.828 1 82.69 377 ILE B O 1
ATOM 6443 N N . SER B 1 378 ? -3.936 -1.283 -18.531 1 80.69 378 SER B N 1
ATOM 6444 C CA . SER B 1 378 ? -4.301 -1.729 -19.875 1 80.69 378 SER B CA 1
ATOM 6445 C C . SER B 1 378 ? -4.613 -3.223 -19.906 1 80.69 378 SER B C 1
ATOM 6447 O O . SER B 1 378 ? -3.883 -4.023 -19.312 1 80.69 378 SER B O 1
ATOM 6449 N N . PRO B 1 379 ? -5.656 -3.543 -20.609 1 83 379 PRO B N 1
ATOM 6450 C CA . PRO B 1 379 ? -6.02 -4.961 -20.688 1 83 379 PRO B CA 1
ATOM 6451 C C . PRO B 1 379 ? -4.922 -5.816 -21.312 1 83 379 PRO B C 1
ATOM 6453 O O . PRO B 1 379 ? -4.789 -6.996 -20.984 1 83 379 PRO B O 1
ATOM 6456 N N . LYS B 1 380 ? -4.137 -5.246 -22.156 1 83.94 380 LYS B N 1
ATOM 6457 C CA . LYS B 1 380 ? -3.068 -5.969 -22.844 1 83.94 380 LYS B CA 1
ATOM 6458 C C . LYS B 1 380 ? -2.09 -6.578 -21.844 1 83.94 380 LYS B C 1
ATOM 6460 O O . LYS B 1 380 ? -1.603 -7.691 -22.047 1 83.94 380 LYS B O 1
ATOM 6465 N N . TRP B 1 381 ? -1.877 -5.906 -20.75 1 88.94 381 TRP B N 1
ATOM 6466 C CA . TRP B 1 381 ? -0.875 -6.344 -19.797 1 88.94 381 TRP B CA 1
ATOM 6467 C C . TRP B 1 381 ? -1.534 -6.809 -18.5 1 88.94 381 TRP B C 1
ATOM 6469 O O . TRP B 1 381 ? -0.854 -7.035 -17.5 1 88.94 381 TRP B O 1
ATOM 6479 N N . SER B 1 382 ? -2.84 -6.984 -18.531 1 91.31 382 SER B N 1
ATOM 6480 C CA . SER B 1 382 ? -3.598 -7.242 -17.312 1 91.31 382 SER B CA 1
ATOM 6481 C C . SER B 1 382 ? -3.16 -8.555 -16.656 1 91.31 382 SER B C 1
ATOM 6483 O O . SER B 1 382 ? -3.094 -8.648 -15.438 1 91.31 382 SER B O 1
ATOM 6485 N N . GLN B 1 383 ? -2.783 -9.484 -17.516 1 95 383 GLN B N 1
ATOM 6486 C CA . GLN B 1 383 ? -2.438 -10.797 -16.969 1 95 383 GLN B CA 1
ATOM 6487 C C . GLN B 1 383 ? -1.175 -10.719 -16.109 1 95 383 GLN B C 1
ATOM 6489 O O . GLN B 1 383 ? -1.063 -11.406 -15.094 1 95 383 GLN B O 1
ATOM 6494 N N . LEU B 1 384 ? -0.226 -9.898 -16.484 1 96.31 384 LEU B N 1
ATOM 6495 C CA . LEU B 1 384 ? 1.005 -9.742 -15.727 1 96.31 384 LEU B CA 1
ATOM 6496 C C . LEU B 1 384 ? 0.713 -9.18 -14.336 1 96.31 384 LEU B C 1
ATOM 6498 O O . LEU B 1 384 ? 1.287 -9.625 -13.344 1 96.31 384 LEU B O 1
ATOM 6502 N N . TYR B 1 385 ? -0.162 -8.195 -14.305 1 96.06 385 TYR B N 1
ATOM 6503 C CA . TYR B 1 385 ? -0.547 -7.605 -13.031 1 96.06 385 TYR B CA 1
ATOM 6504 C C . TYR B 1 385 ? -1.259 -8.625 -12.148 1 96.06 385 TYR B C 1
ATOM 6506 O O . TYR B 1 385 ? -1.017 -8.688 -10.945 1 96.06 385 TYR B O 1
ATOM 6514 N N . LEU B 1 386 ? -2.078 -9.406 -12.773 1 96.56 386 LEU B N 1
ATOM 6515 C CA . LEU B 1 386 ? -2.84 -10.414 -12.055 1 96.56 386 LEU B CA 1
ATOM 6516 C C . LEU B 1 386 ? -1.921 -11.516 -11.531 1 96.56 386 LEU B C 1
ATOM 6518 O O . LEU B 1 386 ? -2.08 -11.969 -10.391 1 96.56 386 LEU B O 1
ATOM 6522 N N . ASP B 1 387 ? -0.955 -11.898 -12.344 1 97.88 387 ASP B N 1
ATOM 6523 C CA . ASP B 1 387 ? -0.004 -12.922 -11.922 1 97.88 387 ASP B CA 1
ATOM 6524 C C . ASP B 1 387 ? 0.848 -12.438 -10.75 1 97.88 387 ASP B C 1
ATOM 6526 O O . ASP B 1 387 ? 1.179 -13.211 -9.852 1 97.88 387 ASP B O 1
ATOM 6530 N N . GLU B 1 388 ? 1.157 -11.195 -10.82 1 97.62 388 GLU B N 1
ATOM 6531 C CA . GLU B 1 388 ? 1.963 -10.609 -9.758 1 97.62 388 GLU B CA 1
ATOM 6532 C C . GLU B 1 388 ? 1.259 -10.727 -8.406 1 97.62 388 GLU B C 1
ATOM 6534 O O . GLU B 1 388 ? 1.831 -11.234 -7.445 1 97.62 388 GLU B O 1
ATOM 6539 N N . ILE B 1 389 ? 0.046 -10.305 -8.359 1 96.75 389 ILE B N 1
ATOM 6540 C CA . ILE B 1 389 ? -0.677 -10.297 -7.094 1 96.75 389 ILE B CA 1
ATOM 6541 C C . ILE B 1 389 ? -0.979 -11.734 -6.668 1 96.75 389 ILE B C 1
ATOM 6543 O O . ILE B 1 389 ? -0.971 -12.055 -5.477 1 96.75 389 ILE B O 1
ATOM 6547 N N . SER B 1 390 ? -1.298 -12.586 -7.641 1 97.5 390 SER B N 1
ATOM 6548 C CA . SER B 1 390 ? -1.53 -14 -7.367 1 97.5 390 SER B CA 1
ATOM 6549 C C . SER B 1 390 ? -0.31 -14.641 -6.719 1 97.5 390 SER B C 1
ATOM 6551 O O . SER B 1 390 ? -0.426 -15.297 -5.68 1 97.5 390 SER B O 1
ATOM 6553 N N . PHE B 1 391 ? 0.811 -14.461 -7.32 1 97.81 391 PHE B N 1
ATOM 6554 C CA . PHE B 1 391 ? 2.049 -15.039 -6.805 1 97.81 391 PHE B CA 1
ATOM 6555 C C . PHE B 1 391 ? 2.326 -14.547 -5.391 1 97.81 391 PHE B C 1
ATOM 6557 O O . PHE B 1 391 ? 2.67 -15.344 -4.512 1 97.81 391 PHE B O 1
ATOM 6564 N N . LEU B 1 392 ? 2.229 -13.258 -5.18 1 96 392 LEU B N 1
ATOM 6565 C CA . LEU B 1 392 ? 2.523 -12.672 -3.879 1 96 392 LEU B CA 1
ATOM 6566 C C . LEU B 1 392 ? 1.633 -13.273 -2.797 1 96 392 LEU B C 1
ATOM 6568 O O . LEU B 1 392 ? 2.082 -13.5 -1.67 1 96 392 LEU B O 1
ATOM 6572 N N . GLY B 1 393 ? 0.429 -13.508 -3.125 1 93.44 393 GLY B N 1
ATOM 6573 C CA . GLY B 1 393 ? -0.48 -14.133 -2.178 1 93.44 393 GLY B CA 1
ATOM 6574 C C . GLY B 1 393 ? -0.206 -15.609 -1.975 1 93.44 393 GLY B C 1
ATOM 6575 O O . GLY B 1 393 ? -0.463 -16.156 -0.898 1 93.44 393 GLY B O 1
ATOM 6576 N N . ASN B 1 394 ? 0.301 -16.25 -2.99 1 95 394 ASN B N 1
ATOM 6577 C CA . ASN B 1 394 ? 0.508 -17.688 -2.967 1 95 394 ASN B CA 1
ATOM 6578 C C . ASN B 1 394 ? 1.851 -18.062 -2.338 1 95 394 ASN B C 1
ATOM 6580 O O . ASN B 1 394 ? 2.062 -19.203 -1.937 1 95 394 ASN B O 1
ATOM 6584 N N . LEU B 1 395 ? 2.75 -17.109 -2.252 1 92.19 395 LEU B N 1
ATOM 6585 C CA . LEU B 1 395 ? 4.105 -17.344 -1.774 1 92.19 395 LEU B CA 1
ATOM 6586 C C . LEU B 1 395 ? 4.09 -17.938 -0.367 1 92.19 395 LEU B C 1
ATOM 6588 O O . LEU B 1 395 ? 4.945 -18.75 -0.025 1 92.19 395 LEU B O 1
ATOM 6592 N N . ARG B 1 396 ? 3.1 -17.609 0.427 1 86.31 396 ARG B N 1
ATOM 6593 C CA . ARG B 1 396 ? 3.061 -18 1.829 1 86.31 396 ARG B CA 1
ATOM 6594 C C . ARG B 1 396 ? 2.895 -19.516 1.964 1 86.31 396 ARG B C 1
ATOM 6596 O O . ARG B 1 396 ? 3.174 -20.078 3.021 1 86.31 396 ARG B O 1
ATOM 6603 N N . TYR B 1 397 ? 2.527 -20.156 0.899 1 88.56 397 TYR B N 1
ATOM 6604 C CA . TYR B 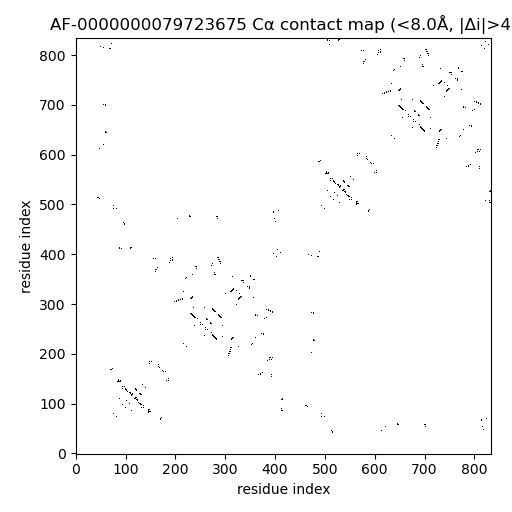1 397 ? 2.268 -21.594 0.97 1 88.56 397 TYR B CA 1
ATOM 6605 C C . TYR B 1 397 ? 3.469 -22.391 0.476 1 88.56 397 TYR B C 1
ATOM 6607 O O . TYR B 1 397 ? 3.516 -23.609 0.627 1 88.56 397 TYR B O 1
ATOM 6615 N N . SER B 1 398 ? 4.352 -21.734 -0.116 1 88.62 398 SER B N 1
ATOM 6616 C CA . SER B 1 398 ? 5.531 -22.422 -0.645 1 88.62 398 SER B CA 1
ATOM 6617 C C . SER B 1 398 ? 6.762 -22.141 0.211 1 88.62 398 SER B C 1
ATOM 6619 O O . SER B 1 398 ? 7.387 -21.078 0.077 1 88.62 398 SER B O 1
ATOM 6621 N N . GLU B 1 399 ? 7.195 -23.062 0.932 1 83.75 399 GLU B N 1
ATOM 6622 C CA . GLU B 1 399 ? 8.344 -22.875 1.811 1 83.75 399 GLU B CA 1
ATOM 6623 C C . GLU B 1 399 ? 9.641 -22.75 1.009 1 83.75 399 GLU B C 1
ATOM 6625 O O . GLU B 1 399 ? 10.531 -21.984 1.373 1 83.75 399 GLU B O 1
ATOM 6630 N N . GLY B 1 400 ? 9.742 -23.531 -0.038 1 83.5 400 GLY B N 1
ATOM 6631 C CA . GLY B 1 400 ? 10.922 -23.453 -0.881 1 83.5 400 GLY B CA 1
ATOM 6632 C C . GLY B 1 400 ? 11.133 -22.094 -1.495 1 83.5 400 GLY B C 1
ATOM 6633 O O . GLY B 1 400 ? 12.242 -21.562 -1.475 1 83.5 400 GLY B O 1
ATOM 6634 N N . LEU B 1 401 ? 10.078 -21.516 -1.95 1 88.62 401 LEU B N 1
ATOM 6635 C CA . LEU B 1 401 ? 10.18 -20.203 -2.574 1 88.62 401 LEU B CA 1
ATOM 6636 C C . LEU B 1 401 ? 10.391 -19.125 -1.525 1 88.62 401 LEU B C 1
ATOM 6638 O O . LEU B 1 401 ? 11.086 -18.125 -1.781 1 88.62 401 LEU B O 1
ATOM 6642 N N . LYS B 1 402 ? 9.852 -19.281 -0.376 1 86.5 402 LYS B N 1
ATOM 6643 C CA . LYS B 1 402 ? 10.078 -18.328 0.705 1 86.5 402 LYS B CA 1
ATOM 6644 C C . LYS B 1 402 ? 11.555 -18.266 1.089 1 86.5 402 LYS B C 1
ATOM 6646 O O . LYS B 1 402 ? 12.117 -17.188 1.26 1 86.5 402 LYS B O 1
ATOM 6651 N N . LYS B 1 403 ? 12.086 -19.422 1.174 1 83.88 403 LYS B N 1
ATOM 6652 C CA . LYS B 1 403 ? 13.5 -19.516 1.512 1 83.88 403 LYS B CA 1
ATOM 6653 C C . LYS B 1 403 ? 14.367 -18.891 0.419 1 83.88 403 LYS B C 1
ATOM 6655 O O . LYS B 1 403 ? 15.328 -18.172 0.712 1 83.88 403 LYS B O 1
ATOM 6660 N N . LEU B 1 404 ? 13.992 -19.141 -0.727 1 86.56 404 LEU B N 1
ATOM 6661 C CA . LEU B 1 404 ? 14.75 -18.625 -1.862 1 86.56 404 LEU B CA 1
ATOM 6662 C C . LEU B 1 404 ? 14.664 -17.094 -1.924 1 86.56 404 LEU B C 1
ATOM 6664 O O . LEU B 1 404 ? 15.664 -16.422 -2.186 1 86.56 404 LEU B O 1
ATOM 6668 N N . LEU B 1 405 ? 13.531 -16.562 -1.594 1 89.25 405 LEU B N 1
ATOM 6669 C CA . LEU B 1 405 ? 13.289 -15.156 -1.859 1 89.25 405 LEU B CA 1
ATOM 6670 C C . LEU B 1 405 ? 13.562 -14.312 -0.617 1 89.25 405 LEU B C 1
ATOM 6672 O O . LEU B 1 405 ? 13.93 -13.141 -0.725 1 89.25 405 LEU B O 1
ATOM 6676 N N . LEU B 1 406 ? 13.391 -14.867 0.556 1 83 406 LEU B N 1
ATOM 6677 C CA . LEU B 1 406 ? 13.422 -14.031 1.752 1 83 406 LEU B CA 1
ATOM 6678 C C . LEU B 1 406 ? 14.578 -14.422 2.662 1 83 406 LEU B C 1
ATOM 6680 O O . LEU B 1 406 ? 15.008 -13.633 3.506 1 83 406 LEU B O 1
ATOM 6684 N N . ASP B 1 407 ? 14.977 -15.648 2.645 1 73.94 407 ASP B N 1
ATOM 6685 C CA . ASP B 1 407 ? 15.992 -16.109 3.588 1 73.94 407 ASP B CA 1
ATOM 6686 C C . ASP B 1 407 ? 17.359 -15.547 3.246 1 73.94 407 ASP B C 1
ATOM 6688 O O . ASP B 1 407 ? 17.703 -15.398 2.07 1 73.94 407 ASP B O 1
ATOM 6692 N N . ASP B 1 408 ? 18.031 -14.977 4.207 1 61.88 408 ASP B N 1
ATOM 6693 C CA . ASP B 1 408 ? 19.359 -14.406 4.074 1 61.88 408 ASP B CA 1
ATOM 6694 C C . ASP B 1 408 ? 20.406 -15.508 3.918 1 61.88 408 ASP B C 1
ATOM 6696 O O . ASP B 1 408 ? 21.531 -15.242 3.477 1 61.88 408 ASP B O 1
ATOM 6700 N N . THR B 1 409 ? 20.203 -16.719 4.371 1 52.84 409 THR B N 1
ATOM 6701 C CA . THR B 1 409 ? 21.25 -17.703 4.586 1 52.84 409 THR B CA 1
ATOM 6702 C C . THR B 1 409 ? 21.875 -18.125 3.256 1 52.84 409 THR B C 1
ATOM 6704 O O . THR B 1 409 ? 23.062 -18.422 3.189 1 52.84 409 THR B O 1
ATOM 6707 N N . ASP B 1 410 ? 21.094 -18.344 2.258 1 49.56 410 ASP B N 1
ATOM 6708 C CA . ASP B 1 410 ? 21.688 -19.047 1.127 1 49.56 410 ASP B CA 1
ATOM 6709 C C . ASP B 1 410 ? 22.438 -18.078 0.219 1 49.56 410 ASP B C 1
ATOM 6711 O O . ASP B 1 410 ? 22.656 -18.359 -0.961 1 49.56 410 ASP B O 1
ATOM 6715 N N . VAL B 1 411 ? 22.594 -16.891 0.659 1 48.38 411 VAL B N 1
ATOM 6716 C CA . VAL B 1 411 ? 23.266 -15.977 -0.26 1 48.38 411 VAL B CA 1
ATOM 6717 C C . VAL B 1 411 ? 24.594 -16.578 -0.712 1 48.38 411 VAL B C 1
ATOM 6719 O O . VAL B 1 411 ? 25.391 -17.031 0.114 1 48.38 411 VAL B O 1
ATOM 6722 N N . GLY B 1 412 ? 24.766 -17.156 -1.683 1 46.44 412 GLY B N 1
ATOM 6723 C CA . GLY B 1 412 ? 25.953 -17.703 -2.32 1 46.44 412 GLY B CA 1
ATOM 6724 C C . GLY B 1 412 ? 27.234 -17.062 -1.835 1 46.44 412 GLY B C 1
ATOM 6725 O O . GLY B 1 412 ? 27.219 -15.945 -1.291 1 46.44 412 GLY B O 1
ATOM 6726 N N . LEU B 1 413 ? 28.203 -17.969 -1.462 1 45.5 413 LEU B N 1
ATOM 6727 C CA . LEU B 1 413 ? 29.594 -17.812 -1.043 1 45.5 413 LEU B CA 1
ATOM 6728 C C . LEU B 1 413 ? 30.281 -16.719 -1.852 1 45.5 413 LEU B C 1
ATOM 6730 O O . LEU B 1 413 ? 30.75 -16.953 -2.971 1 45.5 413 LEU B O 1
ATOM 6734 N N . GLY B 1 414 ? 29.734 -15.688 -2.115 1 39.38 414 GLY B N 1
ATOM 6735 C CA . GLY B 1 414 ? 30.609 -14.758 -2.818 1 39.38 414 GLY B CA 1
ATOM 6736 C C . GLY B 1 414 ? 32.031 -14.82 -2.338 1 39.38 414 GLY B C 1
ATOM 6737 O O . GLY B 1 414 ? 32.719 -15.828 -2.516 1 39.38 414 GLY B O 1
ATOM 6738 N N . ASP B 1 415 ? 32.719 -13.547 -1.79 1 36.22 415 ASP B N 1
ATOM 6739 C CA . ASP B 1 415 ? 34.156 -13.273 -1.77 1 36.22 415 ASP B CA 1
ATOM 6740 C C . ASP B 1 415 ? 34.844 -14.039 -0.645 1 36.22 415 ASP B C 1
ATOM 6742 O O . ASP B 1 415 ? 35.969 -13.711 -0.272 1 36.22 415 ASP B O 1
ATOM 6746 N N . ARG B 1 416 ? 34.312 -14.891 0.202 1 32.25 416 ARG B N 1
ATOM 6747 C CA . ARG B 1 416 ? 35.406 -15.109 1.172 1 32.25 416 ARG B CA 1
ATOM 6748 C C . ARG B 1 416 ? 36.625 -15.688 0.499 1 32.25 416 ARG B C 1
ATOM 6750 O O . ARG B 1 416 ? 36.625 -16.828 0.053 1 32.25 416 ARG B O 1
ATOM 6757 N N . ASP B 1 417 ? 37.094 -15.008 -0.511 1 29.16 417 ASP B N 1
ATOM 6758 C CA . ASP B 1 417 ? 38.531 -15.32 -0.613 1 29.16 417 ASP B CA 1
ATOM 6759 C C . ASP B 1 417 ? 39.281 -14.891 0.647 1 29.16 417 ASP B C 1
ATOM 6761 O O . ASP B 1 417 ? 39 -13.836 1.221 1 29.16 417 ASP B O 1
#

Foldseek 3Di:
DDPDDDDDDDPDDDDPPDPPPPDPPPPVPCPPPVVPPCCPPVPPDPPPPDDPDDDPVVCVVPVVPDDPAPPDAQVQCVDPVNLVLLLLLLLLLLCVLVVPFDPDPDFAWAAPQDPPQRQWTATPPPRDIDGSCPPALCHVPDDRSSLLLVVVVVQLVPPVAGQDLVNSCRNNVHPSVSSVSSVVSSLVSLLSVLVVVLVVVQVVQVVVLVVDFDFQDPDAACVVVCVVAKEKEKDKAKAAQPVLVPPPQQPVPPVDRQSSQFDDVVVVRHGFIWMWMWMDIVVAAIAIDTDNDPDQVVNVVVCVSRHPLRHAYEYEPSNPVDDSRRRYDYQDLPDAPPDPVDGGDPSNAQNNRRRGNVRVVVVVVSVNVNCNVVNGDGSVCVNSVRSSSRSSVNVVVDPVVCCSSPNSPPSGPHPPD/DDDCPPPDDDPDPDDDPPPDDPDPPPPVPCPPPVVPPCPVPVPPDPPPPDDVPDDPVVCVVPVVPDDPAPPDAQVQCVDPVSLVLLLLLLLLLLCVLVVDFDPDPDFAWAAPQDPPQRQWTATPPPRDITGSCPPALCHVPDDRSSLLLVVVVVQLVPPVAGQDLVNSCRNNVHDSVSSVSSVVSSLVSLLSVLVVVLVVVQVVQVVVLVVDFDFQDPDAACCVVCVVAWEKEKDKAKAAQPVLVPPPPQPVPPVDRLSSQFDDVVVVRHGFIWMKMWMDIVVAAIAIDTDNDPDQVVNVVVCVSRHPLRHAYEYEPSNPVDDSRSRYDYQDLPDAPPDPVGGGDPSNAQNNRRRGNVRVVVVVVSVNVNCNVVSGDGSVCVNSVRSNSRSSVNVVVDPVVCCSSPNSPPSRPHPPD

Radius of gyration: 32.14 Å; Cα contacts (8 Å, |Δi|>4): 1205; chains: 2; bounding box: 100×105×96 Å

Sequence (834 aa):
MTRSLSRTPTFPPKSTSEADPLPRQGVTSSLRSASPHSAEGKLHPKPLKEENTSSFLSHFINTKAFKNHYDYKNPLLGNEELNRHYKIKSLTILAKLFNKNCDCNEPSLLFLKVKNRDTVARCSNCQKQISITSKTPFDNFKLPLSYFSYILHDQILQYPKVVTSTEISRKLNLPYKTAYYLKRRIQVVTSLLNETLQKQLYNELEDYGNKNPLKLPKKGDLRPLIVNQPVAVADSVVLYSSSLRANKHRSRRYKTGTSSIYLSNNLGGEQKGILVHTVGVNHGMTFYKSIPLNNQSYLLNDLENKIPKSIPLFTDEGYTFIWDRPNHRMVNHSKKSNDHRYNLSRERWITKDGVTSNGAEARNNTLKQSFRSYHYISPKWSQLYLDEISFLGNLRYSEGLKKLLLDDTDVGLGDRDMTRSLSRTPTFPPKSTSEADPLPRQGVTSSLRSASPHSAEGKLHPKPLKEENTSSFLSHFINTKAFKNHYDYKNPLLGNEELNRHYKIKSLTILAKLFNKNCDCNEPSLLFLKVKNRDTVARCSNCQKQISITSKTPFDNFKLPLSYFSYILHDQILQYPKVVTSTEISRKLNLPYKTAYYLKRRIQVVTSLLNETLQKQLYNELEDYGNKNPLKLPKKGDLRPLIVNQPVAVADSVVLYSSSLRANKHRSRRYKTGTSSIYLSNNLGGEQKGILVHTVGVNHGMTFYKSIPLNNQSYLLNDLENKIPKSIPLFTDEGYTFIWDRPNHRMVNHSKKSNDHRYNLSRERWITKDGVTSNGAEARNNTLKQSFRSYHYISPKWSQLYLDEISFLGNLRYSEGLKKLLLDDTDVGLGDRD